Protein 4PBQ (pdb70)

Radius of gyration: 28.29 Å; Cα contacts (8 Å, |Δi|>4): 1709; chains: 3; bounding box: 76×71×55 Å

B-factor: mean 19.9, std 11.29, range [2.8, 68.07]

Sequence (894 aa):
KTIIIKLGHYNSDIHPSHIALQEYFKKTIENETNHKYEIRLYPNNQLGGEDQIVNGLRNGTIEAGITGLLLQNVDPIFGVWEWPYLFKDNQEAKKVLESPIANNKIGQKEKYGIKLLAYGNGFRVISSNKKLEKFDDFKGLRLRVPLNSLFVDWAKANINPQSPLSEVFTALEQKVIDGQENPYLIKDSGLYEVQKYIIQSNHIFSPGLLQISLKTWNKIPKEDQIIFEKAAKLYQEKEWELAIKTELEVKDYLAKHGNEIIVPSEAFKNDVNASKVLYDSFYKKYDDWAKDVVQKINEAKKTIIKLGHYNSDIHPSHIALQEYFKKTIENETNHKYEIRLYPNNQLGGEDQIVNGLRNGTIEAGITGLLLQNVDPIFGVWEWPYLFKDNQEAKKVLESPIANKIGQKEKYGIKLLAYGNGFRVISSSNKKLEKFDDFKGLRLRVPLNSLFVDWAKANINPQSPLSEVFTALEQKVIDGQENPYLIKDSSGLYEVQKYIIQSNHIFSPGLLQISLKTWNKIPKEDQIIFEKAAKLYQEKEWELAIKTELEVKDYLAKHGNNEIIVPSEAFKNDVNASKVLYDSFYKKYDWAKDVVQKINEAKKTIIKLGHYNSDIHPSHIALQEYFKKTIENETNHKYEIRLYPNNNQLGGEDQIVNGLRNGTIEAGITGLLLQNVDPIFGVWEWPYLFKDNQQEAKKVLESPIANNKIGQKEKYGIKLLAYGNGFRVISSNKKLEKFDDFKGLRLRVPLNSLFVDWAKANINPQSSPLSEVFTALEQKVIDGQENPYLIKDSGLYEVQKYIIQSNHIFSPGLLQISLKTWNKIPKEDQIIIFEKAAKLYQEKEWELAIKTELEVKDYLAKHGNEIIVPSEAFKNDVNASSKVLYDSFYKKYDWAKDVVQKINEAK

Solvent-accessible surface area: 36762 Å² total

Foldseek 3Di:
DAEAEEEEQFDCPALLNVLCVPFQQVLLCVVVVNPYGYHYHYNQNVHFQVSLVVCLLVVVHFKYKHWQLCCVVPVLSVVQFQWPLADALVLSLLLCPDPLVVVSQPVCVRFKHFQAWAFWQKWKFFQDDDAAPVSQAVAEEEEEPHCLRVVQSVLRHHYDYTPVCVVVCLVVVVGGIYMGALSCVRVVVLVSTQEIEGLSTTTIIIIIIGGNVNVVVDDPVSVVSSNSSSVSSRVSSSVCNVVVSVVSVVVSVPPRHHYHYHDPNRNVVCVSSVVSVVVCVVPPPCSVVSSVVSVVSD/DAEAEEEEAFDCPALLNVLCVVFLQVLLCVVVVNPYGYHYYYRQPVHFQVVLVVCLLVVVHFWYKHWQQCCVVPVLSVLQFQWPLAPALVLSLLLCPDPLVVVSQVVCVSQKHFQAKAFWQKWKFFQQDDAAPVSQAPAEEEEEPHVLVVVVSVLRHRYDYTPVCPQVCLQVPVGGIYMGALSCVRVVVLVSTQEIEGLSTTTIIMIIIGGNVNVVVDDPVSVVSSNSSSVSSRVSSSVCNVVVSVVSVVVSCVPRYDYHYHDPNRNVVCVSSVVVLVVCVVPPVCSVVSSVVSVVSD/DEEAEEEEAFDCPALLNVLCVPFLQVLLCVVVVNPYGYHYHYNQNVHFQVVQLVCLQVVVHFWYKHWQQCCQVPVVSVVQFQWPLAPALVLSVLLCPDPLVVVSQVVCVRQKHFQAWAFWQKWKFFQDDDAAPVVQAPAEEEEEQHVSVVVVSVLHHHYDYTPVCVVVCLVVVVHGIYMGALSCVRVVVLVSTQEIEGLSTTTIIITIIGGNVNVVVDDPVSVVSSNVSSVSSRVSSSVCNVVVSVVSVVVSVPDRHHYHYHDPNRNVSVVSSVVVLVVCVVVPVCSVVSSVVSVVSD

Secondary structure (DSSP, 8-state):
-EEEEEE-SS-TTSHHHHHIIIIIIHHHHHHTTTSEEEEEE-TTTT--HHHHHHHHHHSSS-EEEE-SGGGGT-GGGGGGGSTT--SSHHHHHHHHTSHHHHHHHH--TTSEEEEEE--EEEEEEESS---SGGGGTT-EEE--S-HHHHHHHH---EEE--GGGHHHHHHTTS-SEEEEE--TTTTSGGGG--EEE-----EE--EEEEEHHHHTTS-HHHHHHHHHHHHHHHHHHHHHHHHHHHHHHHHHHTTT-EEEPPPHHHHH--TTTHHHHHHHHHH-TTHHHHHHHHHHH-/-EEEEEE-SS-TTSHHHHHIIIIIIHHHHHHTTTSEEEEEE-TTTT--HHHHHHHHHHTSS-EEEE-SGGGGT-GGGGGGGSTT--SSHHHHHHHHTSHHHHHHHH--TTSEEEEEE--EEEEEEESS---SGGGGTT-EEE--S-HHHHHHHH---EEE--GGGHHHHHHTTSSSEEEEE--TTTTTGGGG-SEEE-----EE--EEEEEHHHHTTS-HHHHHHHHHHHHHHHHHHHHHHHHHHHHHHHHHHHTT-EEEPPPHHHHH--TTTHHHHHHHHHH-TTHHHHHHHHHHH-/-EEEEEE-SS-TTSHHHHHIIIIIIHHHHHHTTTSEEEEEE-TTTT--HHHHHHHHHHTSS-EEEE-SGGGGT-GGGGGGGSTT--SSHHHHHHHHTSHHHHHHHH--TTSEEEEEE--EEEEEEESS---SGGGGTT-EEE--S-HHHHHHHH---EEE--GGGHHHHHHTTS-SEEEEE--TTTTTGGGG-SEEE-----EE--EEEEEHHHHTTS-HHHHHHHHHHHHHHHHHHHHHHHHHHHHHHHHHHHSS-EEEPPPHHHHH--HHHHHHHHHHHHH-TTHHHHHHHHHHH-

CATH classification: 3.40.190.170

Nearest PDB structures (foldseek):
  4pbq-assembly3_C  TM=9.978E-01  e=4.731E-57  Haemophilus influenzae RdAW
  4p1l-assembly2_B  TM=9.538E-01  e=2.915E-26  Chromohalobacter israelensis DSM 3043
  5ltc-assembly2_A  TM=7.931E-01  e=2.301E-26  Vibrio cholerae
  4n4u-assembly2_B  TM=7.864E-01  e=7.692E-19  Bordetella bronchiseptica RB50
  4di4-assembly1_B  TM=7.991E-01  e=1.168E-17  Treponema pallidum subsp. pallidum str. Nichols

Structure (mmCIF, N/CA/C/O backbone):
data_4PBQ
#
_entry.id   4PBQ
#
_cell.length_a   133.449
_cell.length_b   76.537
_cell.length_c   112.977
_cell.angle_alpha   90.000
_cell.angle_beta   114.010
_cell.angle_gamma   90.000
#
_symmetry.space_group_name_H-M   'C 1 2 1'
#
loop_
_entity.id
_entity.type
_entity.pdbx_description
1 polymer 'Putative TRAP PERIPLASMIC SOLUTE BINDING PROTEIN'
2 non-polymer L-gulonate
3 non-polymer 'SULFATE ION'
4 non-polymer '2-(N-MORPHOLINO)-ETHANESULFONIC ACID'
5 non-polymer DI(HYDROXYETHYL)ETHER
6 water water
#
loop_
_atom_site.group_PDB
_atom_site.id
_atom_site.type_symbol
_atom_site.label_atom_id
_atom_site.label_alt_id
_atom_site.label_comp_id
_atom_site.label_asym_id
_atom_site.label_entity_id
_atom_site.label_seq_id
_atom_site.pdbx_PDB_ins_code
_atom_site.Cartn_x
_atom_site.Cartn_y
_atom_site.Cartn_z
_atom_site.occupancy
_atom_site.B_iso_or_equiv
_atom_site.auth_seq_id
_atom_site.auth_comp_id
_atom_site.auth_asym_id
_atom_site.auth_atom_id
_atom_site.pdbx_PDB_model_num
ATOM 1 N N . LYS A 1 24 ? 42.136 6.118 14.493 1.00 24.59 25 LYS A N 1
ATOM 2 C CA . LYS A 1 24 ? 41.415 5.459 15.601 1.00 29.93 25 LYS A CA 1
ATOM 3 C C . LYS A 1 24 ? 39.977 5.949 15.709 1.00 30.56 25 LYS A C 1
ATOM 4 O O . LYS A 1 24 ? 39.740 7.147 15.859 1.00 35.13 25 LYS A O 1
ATOM 22 N N . THR A 1 25 ? 39.020 5.020 15.679 1.00 14.61 26 THR A N 1
ATOM 23 C CA . THR A 1 25 ? 37.601 5.384 15.620 1.00 14.89 26 THR A CA 1
ATOM 24 C C . THR A 1 25 ? 36.947 5.219 16.992 1.00 11.76 26 THR A C 1
ATOM 25 O O . THR A 1 25 ? 37.010 4.150 17.601 1.00 15.31 26 THR A O 1
ATOM 36 N N A ILE A 1 26 ? 36.352 6.305 17.477 0.27 12.74 27 ILE A N 1
ATOM 37 N N B ILE A 1 26 ? 36.337 6.293 17.477 0.73 12.82 27 ILE A N 1
ATOM 38 C CA A ILE A 1 26 ? 35.704 6.321 18.774 0.27 11.83 27 ILE A CA 1
ATOM 39 C CA B ILE A 1 26 ? 35.707 6.287 18.772 0.73 10.81 27 ILE A CA 1
ATOM 40 C C A ILE A 1 26 ? 34.199 6.219 18.584 0.27 11.70 27 ILE A C 1
ATOM 41 C C B ILE A 1 26 ? 34.209 6.212 18.577 0.73 11.65 27 ILE A C 1
ATOM 42 O O A ILE A 1 26 ? 33.572 7.116 18.018 0.27 13.36 27 ILE A O 1
ATOM 43 O O B ILE A 1 26 ? 33.608 7.113 17.984 0.73 13.22 27 ILE A O 1
ATOM 74 N N . ILE A 1 27 ? 33.637 5.110 19.050 1.00 10.69 28 ILE A N 1
ATOM 75 C CA . ILE A 1 27 ? 32.205 4.857 18.961 1.00 12.77 28 ILE A CA 1
ATOM 76 C C . ILE A 1 27 ? 31.553 5.021 20.340 1.00 10.11 28 ILE A C 1
ATOM 77 O O . ILE A 1 27 ? 31.776 4.222 21.245 1.00 12.07 28 ILE A O 1
ATOM 94 N N . LYS A 1 28 ? 30.752 6.075 20.501 1.00 8.30 29 LYS A N 1
ATOM 95 C CA . LYS A 1 28 ? 30.072 6.312 21.761 1.00 7.54 29 LYS A CA 1
ATOM 96 C C . LYS A 1 28 ? 28.818 5.456 21.713 1.00 10.18 29 LYS A C 1
ATOM 97 O O . LYS A 1 28 ? 28.144 5.421 20.686 1.00 9.84 29 LYS A O 1
ATOM 116 N N . LEU A 1 29 ? 28.553 4.758 22.802 1.00 6.16 30 LEU A N 1
ATOM 117 C CA . LEU A 1 29 ? 27.402 3.842 22.892 1.00 5.53 30 LEU A CA 1
ATOM 118 C C . LEU A 1 29 ? 26.551 4.219 24.090 1.00 6.05 30 LEU A C 1
ATOM 119 O O . LEU A 1 29 ? 26.952 4.055 25.263 1.00 7.80 30 LEU A O 1
ATOM 135 N N . GLY A 1 30 ? 25.354 4.732 23.815 1.00 7.28 31 GLY A N 1
ATOM 136 C CA . GLY A 1 30 ? 24.505 5.216 24.886 1.00 5.53 31 GLY A CA 1
ATOM 137 C C . GLY A 1 30 ? 23.294 4.336 25.133 1.00 5.52 31 GLY A C 1
ATOM 138 O O . GLY A 1 30 ? 22.760 3.763 24.208 1.00 5.86 31 GLY A O 1
ATOM 142 N N . HIS A 1 31 ? 22.908 4.208 26.393 1.00 6.07 32 HIS A N 1
ATOM 143 C CA . HIS A 1 31 ? 21.673 3.506 26.728 1.00 5.50 32 HIS A CA 1
ATOM 144 C C . HIS A 1 31 ? 21.083 4.047 28.024 1.00 6.28 32 HIS A C 1
ATOM 145 O O . HIS A 1 31 ? 21.708 4.859 28.720 1.00 7.06 32 HIS A O 1
ATOM 160 N N . TYR A 1 32 ? 19.859 3.605 28.334 1.00 6.37 33 TYR A N 1
ATOM 161 C CA . TYR A 1 32 ? 19.121 4.112 29.484 1.00 7.00 33 TYR A CA 1
ATOM 162 C C . TYR A 1 32 ? 19.161 3.281 30.766 1.00 6.88 33 TYR A C 1
ATOM 163 O O . TYR A 1 32 ? 18.718 3.747 31.827 1.00 7.50 33 TYR A O 1
ATOM 181 N N . ASN A 1 33 ? 19.647 2.050 30.655 1.00 8.05 34 ASN A N 1
ATOM 182 C CA . ASN A 1 33 ? 19.780 1.164 31.799 1.00 7.01 34 ASN A CA 1
ATOM 183 C C . ASN A 1 33 ? 20.985 1.490 32.709 1.00 8.66 34 ASN A C 1
ATOM 184 O O . ASN A 1 33 ? 21.864 2.270 32.343 1.00 5.89 34 ASN A O 1
ATOM 195 N N . SER A 1 34 ? 20.973 0.915 33.917 1.00 9.66 35 SER A N 1
ATOM 196 C CA . SER A 1 34 ? 22.040 1.047 34.890 1.00 10.55 35 SER A CA 1
ATOM 197 C C . SER A 1 34 ? 23.323 0.368 34.428 1.00 7.53 35 SER A C 1
ATOM 198 O O . SER A 1 34 ? 23.293 -0.536 33.605 1.00 9.21 35 SER A O 1
ATOM 206 N N . ASP A 1 35 ? 24.448 0.788 34.994 1.00 7.12 36 ASP A N 1
ATOM 207 C CA . ASP A 1 35 ? 25.704 0.100 34.703 1.00 9.72 36 ASP A CA 1
ATOM 208 C C . ASP A 1 35 ? 25.812 -1.298 35.280 1.00 13.27 36 ASP A C 1
ATOM 209 O O . ASP A 1 35 ? 26.782 -2.011 34.991 1.00 13.08 36 ASP A O 1
ATOM 218 N N . ILE A 1 36 ? 24.832 -1.720 36.080 1.00 11.93 37 ILE A N 1
ATOM 219 C CA . ILE A 1 36 ? 24.809 -3.105 36.527 1.00 10.92 37 ILE A CA 1
ATOM 220 C C . ILE A 1 36 ? 23.665 -3.899 35.903 1.00 12.03 37 ILE A C 1
ATOM 221 O O . ILE A 1 36 ? 23.431 -5.057 36.253 1.00 11.42 37 ILE A O 1
ATOM 237 N N . HIS A 1 37 ? 22.965 -3.285 34.954 1.00 7.98 38 HIS A N 1
ATOM 238 C CA . HIS A 1 37 ? 22.005 -4.049 34.159 1.00 8.00 38 HIS A CA 1
ATOM 239 C C . HIS A 1 37 ? 22.763 -5.107 33.325 1.00 7.12 38 HIS A C 1
ATOM 240 O O . HIS A 1 37 ? 23.883 -4.856 32.840 1.00 8.07 38 HIS A O 1
ATOM 255 N N . PRO A 1 38 ? 22.151 -6.275 33.101 1.00 7.14 39 PRO A N 1
ATOM 256 C CA . PRO A 1 38 ? 22.851 -7.274 32.259 1.00 7.99 39 PRO A CA 1
ATOM 257 C C . PRO A 1 38 ? 23.309 -6.806 30.874 1.00 8.30 39 PRO A C 1
ATOM 258 O O . PRO A 1 38 ? 24.346 -7.251 30.382 1.00 8.83 39 PRO A O 1
ATOM 269 N N . SER A 1 39 ? 22.546 -5.939 30.232 1.00 7.93 40 SER A N 1
ATOM 270 C CA . SER A 1 39 ? 22.970 -5.341 28.968 1.00 6.23 40 SER A CA 1
ATOM 271 C C . SER A 1 39 ? 24.305 -4.610 29.103 1.00 7.76 40 SER A C 1
ATOM 272 O O . SER A 1 39 ? 25.177 -4.723 28.233 1.00 9.32 40 SER A O 1
ATOM 280 N N . HIS A 1 40 ? 24.499 -3.881 30.193 1.00 5.56 41 HIS A N 1
ATOM 281 C CA . HIS A 1 40 ? 25.724 -3.118 30.341 1.00 7.00 41 HIS A CA 1
ATOM 282 C C . HIS A 1 40 ? 26.885 -4.049 30.602 1.00 9.70 41 HIS A C 1
ATOM 283 O O . HIS A 1 40 ? 27.947 -3.881 30.024 1.00 8.55 41 HIS A O 1
ATOM 298 N N . ILE A 1 41 ? 26.665 -5.014 31.488 1.00 11.52 42 ILE A N 1
ATOM 299 C CA . ILE A 1 41 ? 27.697 -5.984 31.844 1.00 8.46 42 ILE A CA 1
ATOM 300 C C . ILE A 1 41 ? 28.130 -6.751 30.605 1.00 10.90 42 ILE A C 1
ATOM 301 O O . ILE A 1 41 ? 29.322 -6.913 30.355 1.00 10.16 42 ILE A O 1
ATOM 317 N N . ALA A 1 42 ? 27.159 -7.210 29.821 1.00 9.21 43 ALA A N 1
ATOM 318 C CA . ALA A 1 42 ? 27.462 -7.931 28.582 1.00 7.95 43 ALA A CA 1
ATOM 319 C C . ALA A 1 42 ? 28.130 -7.051 27.513 1.00 9.03 43 ALA A C 1
ATOM 320 O O . ALA A 1 42 ? 28.995 -7.526 26.774 1.00 10.59 43 ALA A O 1
ATOM 327 N N . LEU A 1 43 ? 27.744 -5.779 27.433 1.00 7.76 44 LEU A N 1
ATOM 328 C CA . LEU A 1 43 ? 28.420 -4.830 26.555 1.00 11.39 44 LEU A CA 1
ATOM 329 C C . LEU A 1 43 ? 29.885 -4.713 26.949 1.00 10.74 44 LEU A C 1
ATOM 330 O O . LEU A 1 43 ? 30.773 -4.717 26.094 1.00 10.65 44 LEU A O 1
ATOM 346 N N . GLN A 1 44 ? 30.141 -4.591 28.247 1.00 8.82 45 GLN A N 1
ATOM 347 C CA . GLN A 1 44 ? 31.521 -4.465 28.739 1.00 8.48 45 GLN A CA 1
ATOM 348 C C . GLN A 1 44 ? 32.381 -5.680 28.442 1.00 10.94 45 GLN A C 1
ATOM 349 O O . GLN A 1 44 ? 33.524 -5.546 27.992 1.00 14.61 45 GLN A O 1
ATOM 363 N N . GLU A 1 45 ? 31.850 -6.858 28.718 1.00 10.39 46 GLU A N 1
ATOM 364 C CA . GLU A 1 45 ? 32.669 -8.066 28.707 1.00 11.11 46 GLU A CA 1
ATOM 365 C C . GLU A 1 45 ? 32.775 -8.701 27.326 1.00 15.93 46 GLU A C 1
ATOM 366 O O . GLU A 1 45 ? 33.779 -9.364 27.025 1.00 16.11 46 GLU A O 1
ATOM 378 N N . TYR A 1 46 ? 31.733 -8.532 26.509 1.00 12.00 47 TYR A N 1
ATOM 379 C CA . TYR A 1 46 ? 31.613 -9.289 25.258 1.00 9.96 47 TYR A CA 1
ATOM 380 C C . TYR A 1 46 ? 31.636 -8.396 24.017 1.00 13.69 47 TYR A C 1
ATOM 381 O O . TYR A 1 46 ? 32.348 -8.688 23.065 1.00 18.85 47 TYR A O 1
ATOM 399 N N . PHE A 1 47 ? 30.893 -7.300 24.021 1.00 12.28 48 PHE A N 1
ATOM 400 C CA . PHE A 1 47 ? 30.828 -6.460 22.837 1.00 8.10 48 PHE A CA 1
ATOM 401 C C . PHE A 1 47 ? 32.082 -5.597 22.755 1.00 8.83 48 PHE A C 1
ATOM 402 O O . PHE A 1 47 ? 32.842 -5.680 21.783 1.00 12.97 48 PHE A O 1
ATOM 419 N N . LYS A 1 48 ? 32.306 -4.797 23.789 1.00 12.15 49 LYS A N 1
ATOM 420 C CA . LYS A 1 48 ? 33.436 -3.867 23.836 1.00 11.25 49 LYS A CA 1
ATOM 421 C C . LYS A 1 48 ? 34.753 -4.620 23.770 1.00 12.02 49 LYS A C 1
ATOM 422 O O . LYS A 1 48 ? 35.603 -4.328 22.933 1.00 13.15 49 LYS A O 1
ATOM 441 N N . LYS A 1 49 ? 34.929 -5.597 24.644 1.00 12.42 50 LYS A N 1
ATOM 442 C CA . LYS A 1 49 ? 36.198 -6.314 24.657 1.00 10.69 50 LYS A CA 1
ATOM 443 C C . LYS A 1 49 ? 36.492 -7.020 23.346 1.00 14.36 50 LYS A C 1
ATOM 444 O O . LYS A 1 49 ? 37.618 -6.998 22.869 1.00 13.94 50 LYS A O 1
ATOM 463 N N . THR A 1 50 ? 35.511 -7.706 22.774 1.00 11.94 51 THR A N 1
ATOM 464 C CA . THR A 1 50 ? 35.757 -8.418 21.524 1.00 11.88 51 THR A CA 1
ATOM 465 C C . THR A 1 50 ? 36.231 -7.463 20.443 1.00 13.94 51 THR A C 1
ATOM 466 O O . THR A 1 50 ? 37.227 -7.709 19.762 1.00 14.23 51 THR A O 1
ATOM 477 N N . ILE A 1 51 ? 35.501 -6.372 20.264 1.00 12.36 52 ILE A N 1
ATOM 478 C CA . ILE A 1 51 ? 35.844 -5.435 19.208 1.00 10.58 52 ILE A CA 1
ATOM 479 C C . ILE A 1 51 ? 37.219 -4.803 19.450 1.00 14.75 52 ILE A C 1
ATOM 480 O O . ILE A 1 51 ? 38.067 -4.766 18.544 1.00 16.53 52 ILE A O 1
ATOM 496 N N . GLU A 1 52 ? 37.460 -4.326 20.663 1.00 11.21 53 GLU A N 1
ATOM 497 C CA . GLU A 1 52 ? 38.698 -3.576 20.910 1.00 11.74 53 GLU A CA 1
ATOM 498 C C . GLU A 1 52 ? 39.906 -4.512 20.775 1.00 14.48 53 GLU A C 1
ATOM 499 O O . GLU A 1 52 ? 40.935 -4.149 20.192 1.00 15.32 53 GLU A O 1
ATOM 511 N N . ASN A 1 53 ? 39.789 -5.728 21.286 1.00 14.41 54 ASN A N 1
ATOM 512 C CA . ASN A 1 53 ? 40.901 -6.677 21.158 1.00 13.92 54 ASN A CA 1
ATOM 513 C C . ASN A 1 53 ? 41.124 -7.198 19.742 1.00 14.91 54 ASN A C 1
ATOM 514 O O . ASN A 1 53 ? 42.252 -7.249 19.254 1.00 17.82 54 ASN A O 1
ATOM 525 N N . GLU A 1 54 ? 40.061 -7.621 19.085 1.00 13.66 55 GLU A N 1
ATOM 526 C CA . GLU A 1 54 ? 40.194 -8.298 17.810 1.00 14.08 55 GLU A CA 1
ATOM 527 C C . GLU A 1 54 ? 40.347 -7.357 16.608 1.00 19.92 55 GLU A C 1
ATOM 528 O O . GLU A 1 54 ? 40.572 -7.816 15.489 1.00 18.23 55 GLU A O 1
ATOM 540 N N . THR A 1 55 ? 40.256 -6.045 16.834 1.00 19.36 56 THR A N 1
ATOM 541 C CA . THR A 1 55 ? 40.569 -5.081 15.780 1.00 17.38 56 THR A CA 1
ATOM 542 C C . THR A 1 55 ? 41.861 -4.326 16.076 1.00 18.06 56 THR A C 1
ATOM 543 O O . THR A 1 55 ? 42.078 -3.221 15.574 1.00 22.66 56 THR A O 1
ATOM 554 N N . ASN A 1 56 ? 42.731 -4.906 16.895 1.00 21.74 57 ASN A N 1
ATOM 555 C CA . ASN A 1 56 ? 44.008 -4.253 17.177 1.00 26.24 57 ASN A CA 1
ATOM 556 C C . ASN A 1 56 ? 43.766 -2.837 17.707 1.00 27.12 57 ASN A C 1
ATOM 557 O O . ASN A 1 56 ? 44.523 -1.910 17.418 1.00 24.83 57 ASN A O 1
ATOM 568 N N . HIS A 1 57 ? 42.669 -2.675 18.433 1.00 23.59 58 HIS A N 1
ATOM 569 C CA . HIS A 1 57 ? 42.317 -1.407 19.063 1.00 18.73 58 HIS A CA 1
ATOM 570 C C . HIS A 1 57 ? 42.058 -0.240 18.084 1.00 21.48 58 HIS A C 1
ATOM 571 O O . HIS A 1 57 ? 42.187 0.930 18.438 1.00 23.43 58 HIS A O 1
ATOM 586 N N . LYS A 1 58 ? 41.627 -0.581 16.874 1.00 17.90 59 LYS A N 1
ATOM 587 C CA . LYS A 1 58 ? 41.293 0.397 15.830 1.00 16.36 59 LYS A CA 1
ATOM 588 C C . LYS A 1 58 ? 39.964 1.090 16.129 1.00 14.86 59 LYS A C 1
ATOM 589 O O . LYS A 1 58 ? 39.693 2.196 15.630 1.00 15.06 59 LYS A O 1
ATOM 608 N N . TYR A 1 59 ? 39.128 0.407 16.907 1.00 12.20 60 TYR A N 1
ATOM 609 C CA . TYR A 1 59 ? 37.852 0.961 17.374 1.00 11.81 60 TYR A CA 1
ATOM 610 C C . TYR A 1 59 ? 37.837 0.950 18.884 1.00 12.77 60 TYR A C 1
ATOM 611 O O . TYR A 1 59 ? 38.301 0.008 19.511 1.00 14.91 60 TYR A O 1
ATOM 629 N N . GLU A 1 60 ? 37.261 1.990 19.463 1.00 11.01 61 GLU A N 1
ATOM 630 C CA . GLU A 1 60 ? 37.017 2.036 20.898 1.00 12.45 61 GLU A CA 1
ATOM 631 C C . GLU A 1 60 ? 35.533 2.197 21.100 1.00 12.95 61 GLU A C 1
ATOM 632 O O . GLU A 1 60 ? 34.944 3.076 20.479 1.00 13.03 61 GLU A O 1
ATOM 644 N N . ILE A 1 61 ? 34.934 1.323 21.909 1.00 8.99 62 ILE A N 1
ATOM 645 C CA . ILE A 1 61 ? 33.500 1.372 22.173 1.00 8.18 62 ILE A CA 1
ATOM 646 C C . ILE A 1 61 ? 33.319 1.973 23.565 1.00 11.43 62 ILE A C 1
ATOM 647 O O . ILE A 1 61 ? 33.529 1.284 24.572 1.00 13.76 62 ILE A O 1
ATOM 663 N N . ARG A 1 62 ? 33.011 3.270 23.621 1.00 11.30 63 ARG A N 1
ATOM 664 C CA . ARG A 1 62 ? 32.909 3.981 24.910 1.00 8.04 63 ARG A CA 1
ATOM 665 C C . ARG A 1 62 ? 31.451 3.889 25.414 1.00 10.97 63 ARG A C 1
ATOM 666 O O . ARG A 1 62 ? 30.555 4.357 24.752 1.00 10.31 63 ARG A O 1
ATOM 687 N N . LEU A 1 63 ? 31.245 3.296 26.582 1.00 9.70 64 LEU A N 1
ATOM 688 C CA . LEU A 1 63 ? 29.899 3.045 27.100 1.00 8.41 64 LEU A CA 1
ATOM 689 C C . LEU A 1 63 ? 29.371 4.224 27.931 1.00 8.99 64 LEU A C 1
ATOM 690 O O . LEU A 1 63 ? 30.090 4.820 28.755 1.00 11.88 64 LEU A O 1
ATOM 706 N N . TYR A 1 64 ? 28.104 4.541 27.714 1.00 7.63 65 TYR A N 1
ATOM 707 C CA . TYR A 1 64 ? 27.439 5.632 28.412 1.00 7.37 65 TYR A CA 1
ATOM 708 C C . TYR A 1 64 ? 26.069 5.155 28.900 1.00 6.71 65 TYR A C 1
ATOM 709 O O . TYR A 1 64 ? 25.068 5.300 28.207 1.00 6.29 65 TYR A O 1
ATOM 727 N N . PRO A 1 65 ? 26.024 4.588 30.107 1.00 8.22 66 PRO A N 1
ATOM 728 C CA . PRO A 1 65 ? 24.763 4.068 30.623 1.00 7.38 66 PRO A CA 1
ATOM 729 C C . PRO A 1 65 ? 23.902 5.209 31.201 1.00 6.60 66 PRO A C 1
ATOM 730 O O . PRO A 1 65 ? 24.288 6.371 31.184 1.00 7.94 66 PRO A O 1
ATOM 741 N N . ASN A 1 66 ? 22.739 4.852 31.712 1.00 5.87 67 ASN A N 1
ATOM 742 C CA . ASN A 1 66 ? 21.946 5.721 32.566 1.00 7.84 67 ASN A CA 1
ATOM 743 C C . ASN A 1 66 ? 21.651 7.112 31.975 1.00 7.15 67 ASN A C 1
ATOM 744 O O . ASN A 1 66 ? 21.679 8.106 32.687 1.00 7.34 67 ASN A O 1
ATOM 755 N N . ASN A 1 67 ? 21.366 7.151 30.667 1.00 7.97 68 ASN A N 1
ATOM 756 C CA . ASN A 1 67 ? 20.957 8.366 29.965 1.00 5.47 68 ASN A CA 1
ATOM 757 C C . ASN A 1 67 ? 22.014 9.467 29.975 1.00 5.37 68 ASN A C 1
ATOM 758 O O . ASN A 1 67 ? 21.705 10.643 29.776 1.00 8.15 68 ASN A O 1
ATOM 769 N N . GLN A 1 68 ? 23.278 9.080 30.156 1.00 5.62 69 GLN A N 1
ATOM 770 C CA . GLN A 1 68 ? 24.346 10.063 30.134 1.00 6.18 69 GLN A CA 1
ATOM 771 C C . GLN A 1 68 ? 24.363 10.918 28.844 1.00 6.23 69 GLN A C 1
ATOM 772 O O . GLN A 1 68 ? 24.591 12.130 28.910 1.00 7.84 69 GLN A O 1
ATOM 786 N N . LEU A 1 69 ? 24.142 10.280 27.682 1.00 5.83 70 LEU A N 1
ATOM 787 C CA . LEU A 1 69 ? 24.150 10.974 26.399 1.00 7.78 70 LEU A CA 1
ATOM 788 C C . LEU A 1 69 ? 22.760 11.492 26.039 1.00 6.93 70 LEU A C 1
ATOM 789 O O . LEU A 1 69 ? 22.561 11.998 24.932 1.00 10.26 70 LEU A O 1
ATOM 805 N N . GLY A 1 70 ? 21.841 11.372 26.982 1.00 9.79 71 GLY A N 1
ATOM 806 C CA . GLY A 1 70 ? 20.479 11.853 26.831 1.00 8.94 71 GLY A CA 1
ATOM 807 C C . GLY A 1 70 ? 19.517 10.697 27.042 1.00 7.24 71 GLY A C 1
ATOM 808 O O . GLY A 1 70 ? 19.892 9.528 27.090 1.00 6.71 71 GLY A O 1
ATOM 812 N N . GLY A 1 71 ? 18.252 11.043 27.158 1.00 8.57 72 GLY A N 1
ATOM 813 C CA . GLY A 1 71 ? 17.225 10.026 27.207 1.00 7.42 72 GLY A CA 1
ATOM 814 C C . GLY A 1 71 ? 17.090 9.205 25.950 1.00 7.00 72 GLY A C 1
ATOM 815 O O . GLY A 1 71 ? 17.641 9.498 24.903 1.00 7.73 72 GLY A O 1
ATOM 819 N N . GLU A 1 72 ? 16.277 8.153 26.069 1.00 5.04 73 GLU A N 1
ATOM 820 C CA . GLU A 1 72 ? 16.136 7.151 25.036 1.00 4.47 73 GLU A CA 1
ATOM 821 C C . GLU A 1 72 ? 15.787 7.746 23.680 1.00 4.49 73 GLU A C 1
ATOM 822 O O . GLU A 1 72 ? 16.316 7.320 22.664 1.00 5.40 73 GLU A O 1
ATOM 834 N N . ASP A 1 73 ? 14.852 8.690 23.645 1.00 5.43 74 ASP A N 1
ATOM 835 C CA . ASP A 1 73 ? 14.529 9.315 22.384 1.00 7.53 74 ASP A CA 1
ATOM 836 C C . ASP A 1 73 ? 15.704 10.081 21.746 1.00 7.69 74 ASP A C 1
ATOM 837 O O . ASP A 1 73 ? 15.842 10.127 20.524 1.00 10.19 74 ASP A O 1
ATOM 846 N N . GLN A 1 74 ? 16.517 10.697 22.586 1.00 8.68 75 GLN A N 1
ATOM 847 C CA . GLN A 1 74 ? 17.712 11.408 22.132 1.00 9.00 75 GLN A CA 1
ATOM 848 C C . GLN A 1 74 ? 18.759 10.437 21.560 1.00 7.20 75 GLN A C 1
ATOM 849 O O . GLN A 1 74 ? 19.441 10.752 20.583 1.00 8.42 75 GLN A O 1
ATOM 863 N N . ILE A 1 75 ? 18.852 9.251 22.149 1.00 5.75 76 ILE A N 1
ATOM 864 C CA . ILE A 1 75 ? 19.718 8.186 21.623 1.00 7.17 76 ILE A CA 1
ATOM 865 C C . ILE A 1 75 ? 19.244 7.761 20.231 1.00 8.41 76 ILE A C 1
ATOM 866 O O . ILE A 1 75 ? 20.032 7.677 19.300 1.00 7.12 76 ILE A O 1
ATOM 882 N N . VAL A 1 76 ? 17.945 7.508 20.072 1.00 6.82 77 VAL A N 1
ATOM 883 C CA . VAL A 1 76 ? 17.428 7.186 18.746 1.00 8.56 77 VAL A CA 1
ATOM 884 C C . VAL A 1 76 ? 17.826 8.255 17.723 1.00 9.46 77 VAL A C 1
ATOM 885 O O . VAL A 1 76 ? 18.341 7.927 16.638 1.00 8.80 77 VAL A O 1
ATOM 898 N N . ASN A 1 77 ? 17.581 9.525 18.034 1.00 9.76 78 ASN A N 1
ATOM 899 C CA . ASN A 1 77 ? 17.897 10.600 17.083 1.00 7.43 78 ASN A CA 1
ATOM 900 C C . ASN A 1 77 ? 19.390 10.717 16.793 1.00 7.58 78 ASN A C 1
ATOM 901 O O . ASN A 1 77 ? 19.792 11.002 15.655 1.00 8.97 78 ASN A O 1
ATOM 912 N N . GLY A 1 78 ? 20.195 10.493 17.820 1.00 9.28 79 GLY A N 1
ATOM 913 C CA . GLY A 1 78 ? 21.644 10.523 17.651 1.00 11.97 79 GLY A CA 1
ATOM 914 C C . GLY A 1 78 ? 22.145 9.393 16.764 1.00 8.60 79 GLY A C 1
ATOM 915 O O . GLY A 1 78 ? 23.075 9.585 15.978 1.00 10.20 79 GLY A O 1
ATOM 919 N N . LEU A 1 79 ? 21.539 8.213 16.872 1.00 6.67 80 LEU A N 1
ATOM 920 C CA . LEU A 1 79 ? 21.871 7.101 15.973 1.00 6.37 80 LEU A CA 1
ATOM 921 C C . LEU A 1 79 ? 21.537 7.494 14.535 1.00 10.80 80 LEU A C 1
ATOM 922 O O . LEU A 1 79 ? 22.311 7.273 13.609 1.00 10.84 80 LEU A O 1
ATOM 938 N N . ARG A 1 80 ? 20.386 8.123 14.351 1.00 7.69 81 ARG A N 1
ATOM 939 C CA . ARG A 1 80 ? 19.977 8.452 13.000 1.0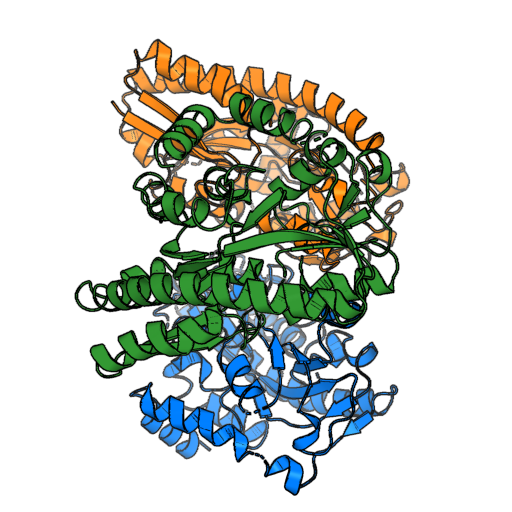0 10.64 81 ARG A CA 1
ATOM 940 C C . ARG A 1 80 ? 20.855 9.534 12.357 1.00 12.45 81 ARG A C 1
ATOM 941 O O . ARG A 1 80 ? 21.144 9.458 11.163 1.00 15.45 81 ARG A O 1
ATOM 962 N N . ASN A 1 81 ? 21.298 10.528 13.121 1.00 14.29 82 ASN A N 1
ATOM 963 C CA . ASN A 1 81 ? 22.119 11.589 12.548 1.00 15.03 82 ASN A CA 1
ATOM 964 C C . ASN A 1 81 ? 23.625 11.348 12.654 1.00 13.20 82 ASN A C 1
ATOM 965 O O . ASN A 1 81 ? 24.423 12.145 12.158 1.00 13.27 82 ASN A O 1
ATOM 976 N N . GLY A 1 82 ? 24.010 10.255 13.309 1.00 14.33 83 GLY A N 1
ATOM 977 C CA . GLY A 1 82 ? 25.415 9.892 13.436 1.00 14.39 83 GLY A CA 1
ATOM 978 C C . GLY A 1 82 ? 26.205 10.515 14.574 1.00 15.76 83 GLY A C 1
ATOM 979 O O . GLY A 1 82 ? 27.357 10.146 14.779 1.00 15.09 83 GLY A O 1
ATOM 983 N N . THR A 1 83 ? 25.602 11.407 15.356 1.00 10.56 84 THR A N 1
ATOM 984 C CA . THR A 1 83 ? 26.321 12.036 16.453 1.00 13.71 84 THR A CA 1
ATOM 985 C C . THR A 1 83 ? 26.400 11.154 17.681 1.00 10.27 84 THR A C 1
ATOM 986 O O . THR A 1 83 ? 27.171 11.432 18.598 1.00 14.27 84 THR A O 1
ATOM 997 N N . ILE A 1 84 ? 25.582 10.107 17.717 1.00 7.78 85 ILE A N 1
ATOM 998 C CA . ILE A 1 84 ? 25.761 9.040 18.698 1.00 7.99 85 ILE A CA 1
ATOM 999 C C . ILE A 1 84 ? 25.947 7.767 17.891 1.00 11.36 85 ILE A C 1
ATOM 1000 O O . ILE A 1 84 ? 25.031 7.276 17.245 1.00 11.78 85 ILE A O 1
ATOM 1016 N N . GLU A 1 85 ? 27.169 7.252 17.900 1.00 8.80 86 GLU A N 1
ATOM 1017 C CA . GLU A 1 85 ? 27.541 6.181 16.975 1.00 7.78 86 GLU A CA 1
ATOM 1018 C C . GLU A 1 85 ? 26.914 4.805 17.231 1.00 6.40 86 GLU A C 1
ATOM 1019 O O . GLU A 1 85 ? 26.755 4.019 16.286 1.00 8.89 86 GLU A O 1
ATOM 1031 N N . ALA A 1 86 ? 26.616 4.499 18.491 1.00 5.73 87 ALA A N 1
ATOM 1032 C CA . ALA A 1 86 ? 25.937 3.232 18.835 1.00 6.54 87 ALA A CA 1
ATOM 1033 C C . ALA A 1 86 ? 25.036 3.411 20.036 1.00 7.48 87 ALA A C 1
ATOM 1034 O O . ALA A 1 86 ? 25.063 4.431 20.726 1.00 6.32 87 ALA A O 1
ATOM 1041 N N . GLY A 1 87 ? 24.186 2.424 20.282 1.00 8.53 88 GLY A N 1
ATOM 1042 C CA . GLY A 1 87 ? 23.344 2.533 21.441 1.00 7.44 88 GLY A CA 1
ATOM 1043 C C . GLY A 1 87 ? 22.491 1.321 21.647 1.00 7.07 88 GLY A C 1
ATOM 1044 O O . GLY A 1 87 ? 22.391 0.457 20.754 1.00 7.36 88 GLY A O 1
ATOM 1048 N N . ILE A 1 88 ? 21.884 1.268 22.825 1.00 5.82 89 ILE A N 1
ATOM 1049 C CA . ILE A 1 88 ? 20.769 0.343 23.070 1.00 3.78 89 ILE A CA 1
ATOM 1050 C C . ILE A 1 88 ? 19.547 1.157 23.412 1.00 9.51 89 ILE A C 1
ATOM 1051 O O . ILE A 1 88 ? 19.596 2.007 24.281 1.00 6.17 89 ILE A O 1
ATOM 1067 N N . THR A 1 89 ? 18.467 0.890 22.685 1.00 7.02 90 THR A N 1
ATOM 1068 C CA . THR A 1 89 ? 17.171 1.517 22.953 1.00 3.57 90 THR A CA 1
ATOM 1069 C C . THR A 1 89 ? 16.114 0.431 22.874 1.00 3.60 90 THR A C 1
ATOM 1070 O O . THR A 1 89 ? 16.376 -0.651 22.364 1.00 8.27 90 THR A O 1
ATOM 1081 N N . GLY A 1 90 ? 14.913 0.793 23.317 1.00 5.57 91 GLY A N 1
ATOM 1082 C CA . GLY A 1 90 ? 13.718 0.038 22.990 1.00 6.33 91 GLY A CA 1
ATOM 1083 C C . GLY A 1 90 ? 13.176 0.458 21.637 1.00 9.19 91 GLY A C 1
ATOM 1084 O O . GLY A 1 90 ? 13.926 0.830 20.718 1.00 8.96 91 GLY A O 1
ATOM 1088 N N . LEU A 1 91 ? 11.851 0.418 21.497 1.00 5.73 92 LEU A N 1
ATOM 1089 C CA . LEU A 1 91 ? 11.254 0.452 20.166 1.00 4.30 92 LEU A CA 1
ATOM 1090 C C . LEU A 1 91 ? 10.657 1.826 19.811 1.00 9.34 92 LEU A C 1
ATOM 1091 O O . LEU A 1 91 ? 9.685 1.908 19.068 1.00 11.42 92 LEU A O 1
ATOM 1107 N N . LEU A 1 92 ? 11.231 2.904 20.330 1.00 5.85 93 LEU A N 1
ATOM 1108 C CA . LEU A 1 92 ? 10.636 4.229 20.154 1.00 6.64 93 LEU A CA 1
ATOM 1109 C C . LEU A 1 92 ? 10.617 4.693 18.696 1.00 8.97 93 LEU A C 1
ATOM 1110 O O . LEU A 1 92 ? 9.793 5.546 18.341 1.00 11.26 93 LEU A O 1
ATOM 1126 N N . LEU A 1 93 ? 11.478 4.123 17.855 1.00 9.91 94 LEU A N 1
ATOM 1127 C CA . LEU A 1 93 ? 11.453 4.418 16.429 1.00 10.89 94 LEU A CA 1
ATOM 1128 C C . LEU A 1 93 ? 10.107 4.030 15.816 1.00 13.13 94 LEU A C 1
ATOM 1129 O O . LEU A 1 93 ? 9.792 4.438 14.691 1.00 13.89 94 LEU A O 1
ATOM 1145 N N . GLN A 1 94 ? 9.276 3.302 16.558 1.00 12.46 95 GLN A N 1
ATOM 1146 C CA . GLN A 1 94 ? 7.927 3.005 16.072 1.00 13.53 95 GLN A CA 1
ATOM 1147 C C . GLN A 1 94 ? 7.123 4.278 15.782 1.00 15.14 95 GLN A C 1
ATOM 1148 O O . GLN A 1 94 ? 6.140 4.231 15.031 1.00 12.31 95 GLN A O 1
ATOM 1162 N N . ASN A 1 95 ? 7.509 5.410 16.370 1.00 15.48 96 ASN A N 1
ATOM 1163 C CA . ASN A 1 95 ? 6.788 6.674 16.067 1.00 16.22 96 ASN A CA 1
ATOM 1164 C C . ASN A 1 95 ? 7.111 7.220 14.673 1.00 20.10 96 ASN A C 1
ATOM 1165 O O . ASN A 1 95 ? 6.437 8.129 14.172 1.00 20.43 96 ASN A O 1
ATOM 1176 N N . VAL A 1 96 ? 8.131 6.654 14.037 1.00 14.25 97 VAL A N 1
ATOM 1177 C CA . VAL A 1 96 ? 8.472 6.972 12.658 1.00 19.09 97 VAL A CA 1
ATOM 1178 C C . VAL A 1 96 ? 7.874 5.930 11.714 1.00 20.60 97 VAL A C 1
ATOM 1179 O O . VAL A 1 96 ? 7.365 6.273 10.651 1.00 20.31 97 VAL A O 1
ATOM 1192 N N . ASP A 1 97 ? 7.928 4.665 12.108 1.00 11.74 98 ASP A N 1
ATOM 1193 C CA . ASP A 1 97 ? 7.379 3.579 11.307 1.00 13.71 98 ASP A CA 1
ATOM 1194 C C . ASP A 1 97 ? 6.893 2.523 12.276 1.00 14.96 98 ASP A C 1
ATOM 1195 O O . ASP A 1 97 ? 7.684 1.904 12.984 1.00 14.52 98 ASP A O 1
ATOM 1204 N N . PRO A 1 98 ? 5.585 2.272 12.293 1.00 12.82 99 PRO A N 1
ATOM 1205 C CA . PRO A 1 98 ? 5.022 1.449 13.370 1.00 14.44 99 PRO A CA 1
ATOM 1206 C C . PRO A 1 98 ? 5.486 -0.003 13.353 1.00 14.15 99 PRO A C 1
ATOM 1207 O O . PRO A 1 98 ? 5.326 -0.673 14.365 1.00 13.55 99 PRO A O 1
ATOM 1218 N N . ILE A 1 99 ? 6.034 -0.485 12.242 1.00 13.06 100 ILE A N 1
ATOM 1219 C CA . ILE A 1 99 ? 6.428 -1.888 12.186 1.00 12.31 100 ILE A CA 1
ATOM 1220 C C . ILE A 1 99 ? 7.456 -2.216 13.278 1.00 12.37 100 ILE A C 1
ATOM 1221 O O . ILE A 1 99 ? 7.490 -3.331 13.812 1.00 14.45 100 ILE A O 1
ATOM 1237 N N . PHE A 1 100 ? 8.284 -1.241 13.619 1.00 10.91 101 PHE A N 1
ATOM 1238 C CA . PHE A 1 100 ? 9.346 -1.483 14.608 1.00 10.77 101 PHE A CA 1
ATOM 1239 C C . PHE A 1 100 ? 8.816 -1.731 16.012 1.00 10.98 101 PHE A C 1
ATOM 1240 O O . PHE A 1 100 ? 9.538 -2.246 16.871 1.00 9.53 101 PHE A O 1
ATOM 1257 N N . GLY A 1 101 ? 7.568 -1.356 16.270 1.00 11.10 102 GLY A N 1
ATOM 1258 C CA . GLY A 1 101 ? 7.008 -1.528 17.593 1.00 10.46 102 GLY A CA 1
ATOM 1259 C C . GLY A 1 101 ? 6.281 -2.852 17.832 1.00 7.19 102 GLY A C 1
ATOM 1260 O O . GLY A 1 101 ? 5.764 -3.091 18.939 1.00 9.07 102 GLY A O 1
ATOM 1264 N N . VAL A 1 102 ? 6.242 -3.708 16.810 1.00 8.39 103 VAL A N 1
ATOM 1265 C CA . VAL A 1 102 ? 5.429 -4.920 16.856 1.00 9.30 103 VAL A CA 1
ATOM 1266 C C . VAL A 1 102 ? 5.796 -5.848 18.020 1.00 9.83 103 VAL A C 1
ATOM 1267 O O . VAL A 1 102 ? 4.922 -6.514 18.564 1.00 9.78 103 VAL A O 1
ATOM 1280 N N . TRP A 1 103 ? 7.068 -5.873 18.421 1.00 9.02 104 TRP A N 1
ATOM 1281 C CA . TRP A 1 103 ? 7.514 -6.835 19.439 1.00 7.48 104 TRP A CA 1
ATOM 1282 C C . TRP A 1 103 ? 6.897 -6.567 20.800 1.00 7.35 104 TRP A C 1
ATOM 1283 O O . TRP A 1 103 ? 6.862 -7.468 21.614 1.00 10.25 104 TRP A O 1
ATOM 1304 N N . GLU A 1 104 ? 6.441 -5.331 21.026 1.00 10.66 105 GLU A N 1
ATOM 1305 C CA . GLU A 1 104 ? 5.803 -4.918 22.266 1.00 8.71 105 GLU A CA 1
ATOM 1306 C C . GLU A 1 104 ? 4.264 -4.990 22.214 1.00 6.63 105 GLU A C 1
ATOM 1307 O O . GLU A 1 104 ? 3.596 -4.569 23.146 1.00 8.07 105 GLU A O 1
ATOM 1319 N N . TRP A 1 105 ? 3.692 -5.569 21.166 1.00 8.71 106 TRP A N 1
ATOM 1320 C CA . TRP A 1 105 ? 2.250 -5.769 21.170 1.00 7.58 106 TRP A CA 1
ATOM 1321 C C . TRP A 1 105 ? 1.889 -6.720 22.320 1.00 9.73 106 TRP A C 1
ATOM 1322 O O . TRP A 1 105 ? 2.595 -7.700 22.574 1.00 9.48 106 TRP A O 1
ATOM 1343 N N . PRO A 1 106 ? 0.776 -6.452 23.020 1.00 8.73 107 PRO A N 1
ATOM 1344 C CA . PRO A 1 106 ? 0.501 -7.203 24.262 1.00 13.20 107 PRO A CA 1
ATOM 1345 C C . PRO A 1 106 ? 0.273 -8.697 24.048 1.00 11.60 107 PRO A C 1
ATOM 1346 O O . PRO A 1 106 ? -0.374 -9.110 23.082 1.00 13.38 107 PRO A O 1
ATOM 1357 N N . TYR A 1 107 ? 0.850 -9.510 24.924 1.00 10.60 108 TYR A N 1
ATOM 1358 C CA . TYR A 1 107 ? 0.639 -10.962 24.914 1.00 12.92 108 TYR A CA 1
ATOM 1359 C C . TYR A 1 107 ? 1.115 -11.670 23.619 1.00 13.92 108 TYR A C 1
ATOM 1360 O O . TYR A 1 107 ? 0.638 -12.745 23.254 1.00 17.51 108 TYR A O 1
ATOM 1378 N N . LEU A 1 108 ? 2.104 -11.073 22.959 1.00 10.97 109 LEU A N 1
ATOM 1379 C CA . LEU A 1 108 ? 2.687 -11.654 21.761 1.00 15.89 109 LEU A CA 1
ATOM 1380 C C . LEU A 1 108 ? 3.518 -12.898 22.088 1.00 15.39 109 LEU A C 1
ATOM 1381 O O . LEU A 1 108 ? 3.509 -13.865 21.322 1.00 16.31 109 LEU A O 1
ATOM 1397 N N . PHE A 1 109 ? 4.213 -12.873 23.230 1.00 14.06 110 PHE A N 1
ATOM 1398 C CA . PHE A 1 109 ? 5.127 -13.949 23.633 1.00 11.21 110 PHE A CA 1
ATOM 1399 C C . PHE A 1 109 ? 4.757 -14.548 24.979 1.00 16.33 110 PHE A C 1
ATOM 1400 O O . PHE A 1 109 ? 4.497 -13.800 25.913 1.00 16.55 110 PHE A O 1
ATOM 1417 N N . LYS A 1 110 ? 4.815 -15.885 25.088 1.00 16.41 111 LYS A N 1
ATOM 1418 C CA . LYS A 1 110 ? 4.389 -16.596 26.308 1.00 17.60 111 LYS A CA 1
ATOM 1419 C C . LYS A 1 110 ? 5.403 -16.564 27.457 1.00 17.04 111 LYS A C 1
ATOM 1420 O O . LYS A 1 110 ? 5.016 -16.634 28.627 1.00 17.61 111 LYS A O 1
ATOM 1439 N N . ASP A 1 111 ? 6.689 -16.437 27.117 1.00 15.95 112 ASP A N 1
ATOM 1440 C CA . ASP A 1 111 ? 7.761 -16.407 28.103 1.00 16.97 112 ASP A CA 1
ATOM 1441 C C . ASP A 1 111 ? 9.058 -15.910 27.457 1.00 10.96 112 ASP A C 1
ATOM 1442 O O . ASP A 1 111 ? 9.094 -15.644 26.252 1.00 11.85 112 ASP A O 1
ATOM 1451 N N . ASN A 1 112 ? 10.101 -15.769 28.263 1.00 12.87 113 ASN A N 1
ATOM 1452 C CA . ASN A 1 112 ? 11.375 -15.238 27.779 1.00 14.14 113 ASN A CA 1
ATOM 1453 C C . ASN A 1 112 ? 11.960 -16.072 26.629 1.00 11.09 113 ASN A C 1
ATOM 1454 O O . ASN A 1 112 ? 12.438 -15.519 25.633 1.00 12.14 113 ASN A O 1
ATOM 1465 N N . GLN A 1 113 ? 11.926 -17.398 26.772 1.00 12.01 114 GLN A N 1
ATOM 1466 C CA . GLN A 1 113 ? 12.515 -18.252 25.754 1.00 14.35 114 GLN A CA 1
ATOM 1467 C C . GLN A 1 113 ? 11.773 -18.117 24.416 1.00 14.03 114 GLN A C 1
ATOM 1468 O O . GLN A 1 113 ? 12.395 -18.125 23.364 1.00 15.46 114 GLN A O 1
ATOM 1482 N N . GLU A 1 114 ? 10.452 -17.963 24.451 1.00 11.63 115 GLU A N 1
ATOM 1483 C CA . GLU A 1 114 ? 9.709 -17.773 23.200 1.00 16.92 115 GLU A CA 1
ATOM 1484 C C . GLU A 1 114 ? 10.003 -16.404 22.561 1.00 14.74 115 GLU A C 1
ATOM 1485 O O . GLU A 1 114 ? 10.114 -16.299 21.333 1.00 11.42 115 GLU A O 1
ATOM 1497 N N . ALA A 1 115 ? 10.130 -15.360 23.386 1.00 11.87 116 ALA A N 1
ATOM 1498 C CA . ALA A 1 115 ? 10.495 -14.050 22.879 1.00 10.87 116 ALA A CA 1
ATOM 1499 C C . ALA A 1 115 ? 11.841 -14.140 22.162 1.00 11.60 116 ALA A C 1
ATOM 1500 O O . ALA A 1 115 ? 12.010 -13.583 21.072 1.00 10.95 116 ALA A O 1
ATOM 1507 N N . LYS A 1 116 ? 12.783 -14.870 22.756 1.00 10.18 117 LYS A N 1
ATOM 1508 C CA . LYS A 1 116 ? 14.126 -14.954 22.208 1.00 8.23 117 LYS A CA 1
ATOM 1509 C C . LYS A 1 116 ? 14.053 -15.705 20.873 1.00 9.54 117 LYS A C 1
ATOM 1510 O O . LYS A 1 116 ? 14.671 -15.321 19.893 1.00 12.14 117 LYS A O 1
ATOM 1529 N N . LYS A 1 117 ? 13.278 -16.785 20.852 1.00 10.87 118 LYS A N 1
ATOM 1530 C CA . LYS A 1 117 ? 13.156 -17.615 19.665 1.00 12.96 118 LYS A CA 1
ATOM 1531 C C . LYS A 1 117 ? 12.603 -16.824 18.495 1.00 11.62 118 LYS A C 1
ATOM 1532 O O . LYS A 1 117 ? 13.132 -16.906 17.377 1.00 14.17 118 LYS A O 1
ATOM 1551 N N . VAL A 1 118 ? 11.546 -16.057 18.738 1.00 9.91 119 VAL A N 1
ATOM 1552 C CA . VAL A 1 118 ? 10.970 -15.258 17.670 1.00 9.89 119 VAL A CA 1
ATOM 1553 C C . VAL A 1 118 ? 11.929 -14.137 17.232 1.00 9.32 119 VAL A C 1
ATOM 1554 O O . VAL A 1 118 ? 12.030 -13.834 16.050 1.00 11.76 119 VAL A O 1
ATOM 1567 N N . LEU A 1 119 ? 12.613 -13.521 18.183 1.00 9.40 120 LEU A N 1
ATOM 1568 C CA . LEU A 1 119 ? 13.526 -12.412 17.841 1.00 8.10 120 LEU A CA 1
ATOM 1569 C C . LEU A 1 119 ? 14.787 -12.905 17.136 1.00 13.97 120 LEU A C 1
ATOM 1570 O O . LEU A 1 119 ? 15.567 -12.112 16.573 1.00 12.01 120 LEU A O 1
ATOM 1586 N N . GLU A 1 120 ? 14.984 -14.213 17.173 1.00 14.03 121 GLU A N 1
ATOM 1587 C CA . GLU A 1 120 ? 16.062 -14.840 16.414 1.00 16.98 121 GLU A CA 1
ATOM 1588 C C . GLU A 1 120 ? 15.584 -15.403 15.059 1.00 22.27 121 GLU A C 1
ATOM 1589 O O . GLU A 1 120 ? 16.359 -16.036 14.337 1.00 24.83 121 GLU A O 1
ATOM 1601 N N . SER A 1 121 ? 14.331 -15.136 14.687 1.00 18.52 122 SER A N 1
ATOM 1602 C CA . SER A 1 121 ? 13.763 -15.738 13.474 1.00 19.30 122 SER A CA 1
ATOM 1603 C C . SER A 1 121 ? 13.926 -14.825 12.261 1.00 19.24 122 SER A C 1
ATOM 1604 O O . SER A 1 121 ? 14.285 -13.669 12.393 1.00 15.61 122 SER A O 1
ATOM 1612 N N . PRO A 1 122 ? 13.670 -15.350 11.059 1.00 18.96 123 PRO A N 1
ATOM 1613 C CA . PRO A 1 122 ? 13.847 -14.531 9.860 1.00 18.00 123 PRO A CA 1
ATOM 1614 C C . PRO A 1 122 ? 12.993 -13.274 9.830 1.00 13.58 123 PRO A C 1
ATOM 1615 O O . PRO A 1 122 ? 13.480 -12.225 9.389 1.00 16.81 123 PRO A O 1
ATOM 1626 N N . ILE A 1 123 ? 11.752 -13.349 10.297 1.00 17.61 124 ILE A N 1
ATOM 1627 C CA . ILE A 1 123 ? 10.878 -12.180 10.249 1.00 16.59 124 ILE A CA 1
ATOM 1628 C C . ILE A 1 123 ? 11.454 -11.032 11.113 1.00 13.01 124 ILE A C 1
ATOM 1629 O O . ILE A 1 123 ? 11.412 -9.877 10.715 1.00 15.32 124 ILE A O 1
ATOM 1645 N N . ALA A 1 124 ? 12.028 -11.356 12.268 1.00 11.79 125 ALA A N 1
ATOM 1646 C CA . ALA A 1 124 ? 12.659 -10.338 13.120 1.00 12.24 125 ALA A CA 1
ATOM 1647 C C . ALA A 1 124 ? 13.888 -9.736 12.428 1.00 11.42 125 ALA A C 1
ATOM 1648 O O . ALA A 1 124 ? 14.161 -8.550 12.531 1.00 11.08 125 ALA A O 1
ATOM 1655 N N A ASN A 1 125 ? 14.639 -10.577 11.726 0.59 13.21 126 ASN A N 1
ATOM 1656 N N B ASN A 1 125 ? 14.642 -10.562 11.717 0.41 13.29 126 ASN A N 1
ATOM 1657 C CA A ASN A 1 125 ? 15.800 -10.099 10.966 0.59 12.75 126 ASN A CA 1
ATOM 1658 C CA B ASN A 1 125 ? 15.812 -10.047 11.007 0.41 13.42 126 ASN A CA 1
ATOM 1659 C C A ASN A 1 125 ? 15.355 -9.134 9.870 0.59 14.46 126 ASN A C 1
ATOM 1660 C C B ASN A 1 125 ? 15.403 -9.165 9.821 0.41 14.48 126 ASN A C 1
ATOM 1661 O O A ASN A 1 125 ? 15.929 -8.063 9.673 0.59 12.11 126 ASN A O 1
ATOM 1662 O O B ASN A 1 125 ? 16.054 -8.164 9.519 0.41 13.37 126 ASN A O 1
ATOM 1683 N N . LYS A 1 126 ? 14.303 -9.520 9.165 1.00 16.67 127 LYS A N 1
ATOM 1684 C CA . LYS A 1 126 ? 13.818 -8.734 8.040 1.00 16.75 127 LYS A CA 1
ATOM 1685 C C . LYS A 1 126 ? 13.289 -7.374 8.489 1.00 15.55 127 LYS A C 1
ATOM 1686 O O . LYS A 1 126 ? 13.556 -6.362 7.852 1.00 13.41 127 LYS A O 1
ATOM 1706 N N . ILE A 1 127 ? 12.558 -7.345 9.598 1.00 15.92 128 ILE A N 1
ATOM 1707 C CA . ILE A 1 127 ? 12.064 -6.091 10.129 1.00 11.00 128 ILE A CA 1
ATOM 1708 C C . ILE A 1 127 ? 13.244 -5.261 10.624 1.00 12.11 128 ILE A C 1
ATOM 1709 O O . ILE A 1 127 ? 13.298 -4.058 10.398 1.00 12.45 128 ILE A O 1
ATOM 1725 N N . GLY A 1 128 ? 14.220 -5.918 11.252 1.00 11.77 129 GLY A N 1
ATOM 1726 C CA . GLY A 1 128 ? 15.415 -5.213 11.704 1.00 12.90 129 GLY A CA 1
ATOM 1727 C C . GLY A 1 128 ? 16.153 -4.497 10.577 1.00 14.08 129 GLY A C 1
ATOM 1728 O O . GLY A 1 128 ? 16.648 -3.368 10.747 1.00 11.05 129 GLY A O 1
ATOM 1732 N N . GLN A 1 129 ? 16.248 -5.163 9.421 1.00 13.69 130 GLN A N 1
ATOM 1733 C CA . GLN A 1 129 ? 16.894 -4.610 8.226 1.00 13.42 130 GLN A CA 1
ATOM 1734 C C . GLN A 1 129 ? 16.232 -3.331 7.739 1.00 13.19 130 GLN A C 1
ATOM 1735 O O . GLN A 1 129 ? 16.881 -2.469 7.154 1.00 14.95 130 GLN A O 1
ATOM 1749 N N . LYS A 1 130 ? 14.931 -3.204 7.987 1.00 14.61 131 LYS A N 1
ATOM 1750 C CA . LYS A 1 130 ? 14.203 -2.012 7.569 1.00 12.57 131 LYS A CA 1
ATOM 1751 C C . LYS A 1 130 ? 14.616 -0.761 8.336 1.00 13.65 131 LYS A C 1
ATOM 1752 O O . LYS A 1 130 ? 14.294 0.347 7.910 1.00 13.49 131 LYS A O 1
ATOM 1788 N N . GLU A 1 132 ? 17.468 0.369 8.444 1.00 11.20 133 GLU A N 1
ATOM 1789 C CA . GLU A 1 132 ? 18.478 1.042 7.631 1.00 12.70 133 GLU A CA 1
ATOM 1790 C C . GLU A 1 132 ? 17.909 2.207 6.810 1.00 15.73 133 GLU A C 1
ATOM 1791 O O . GLU A 1 132 ? 18.604 3.185 6.540 1.00 13.96 133 GLU A O 1
ATOM 1803 N N . LYS A 1 133 ? 16.645 2.100 6.432 1.00 13.14 134 LYS A N 1
ATOM 1804 C CA . LYS A 1 133 ? 15.951 3.179 5.736 1.00 20.35 134 LYS A CA 1
ATOM 1805 C C . LYS A 1 133 ? 15.904 4.467 6.564 1.00 14.73 134 LYS A C 1
ATOM 1806 O O . LYS A 1 133 ? 15.764 5.572 6.021 1.00 19.27 134 LYS A O 1
ATOM 1825 N N . TYR A 1 134 ? 16.027 4.324 7.872 1.00 12.19 135 TYR A N 1
ATOM 1826 C CA . TYR A 1 134 ? 15.960 5.461 8.795 1.00 14.34 135 TYR A CA 1
ATOM 1827 C C . TYR A 1 134 ? 17.304 5.748 9.451 1.00 13.10 135 TYR A C 1
ATOM 1828 O O . TYR A 1 134 ? 17.374 6.462 10.464 1.00 12.13 135 TYR A O 1
ATOM 1846 N N . GLY A 1 135 ? 18.368 5.156 8.917 1.00 11.91 136 GLY A N 1
ATOM 1847 C CA . GLY A 1 135 ? 19.714 5.514 9.333 1.00 13.56 136 GLY A CA 1
ATOM 1848 C C . GLY A 1 135 ? 20.310 4.634 10.424 1.00 8.26 136 GLY A C 1
ATOM 1849 O O . GLY A 1 135 ? 21.335 4.984 11.018 1.00 11.11 136 GLY A O 1
ATOM 1853 N N . ILE A 1 136 ? 19.706 3.490 10.677 1.00 7.96 137 ILE A N 1
ATOM 1854 C CA . ILE A 1 136 ? 20.171 2.671 11.795 1.00 10.29 137 ILE A CA 1
ATOM 1855 C C . ILE A 1 136 ? 20.445 1.251 11.337 1.00 10.39 137 ILE A C 1
ATOM 1856 O O . ILE A 1 136 ? 19.613 0.635 10.661 1.00 10.64 137 ILE A O 1
ATOM 1872 N N . LYS A 1 137 ? 21.610 0.729 11.730 1.00 9.63 138 LYS A N 1
ATOM 1873 C CA . LYS A 1 137 ? 21.925 -0.679 11.544 1.00 8.30 138 LYS A CA 1
ATOM 1874 C C . LYS A 1 137 ? 21.688 -1.450 12.843 1.00 7.28 138 LYS A C 1
ATOM 1875 O O . LYS A 1 137 ? 22.286 -1.163 13.888 1.00 7.68 138 LYS A O 1
ATOM 1894 N N . LEU A 1 138 ? 20.809 -2.449 12.786 1.00 7.42 139 LEU A N 1
ATOM 1895 C CA . LEU A 1 138 ? 20.553 -3.289 13.953 1.00 8.47 139 LEU A CA 1
ATOM 1896 C C . LEU A 1 138 ? 21.563 -4.411 14.039 1.00 8.52 139 LEU A C 1
ATOM 1897 O O . LEU A 1 138 ? 21.762 -5.125 13.063 1.00 11.27 139 LEU A O 1
ATOM 1913 N N . LEU A 1 139 ? 22.219 -4.546 15.193 1.00 6.99 140 LEU A N 1
ATOM 1914 C CA . LEU A 1 139 ? 23.209 -5.605 15.406 1.00 7.83 140 LEU A CA 1
ATOM 1915 C C . LEU A 1 139 ? 22.703 -6.766 16.256 1.00 9.26 140 LEU A C 1
ATOM 1916 O O . LEU A 1 139 ? 23.169 -7.892 16.077 1.00 10.24 140 LEU A O 1
ATOM 1932 N N . ALA A 1 140 ? 21.780 -6.509 17.186 1.00 8.61 141 ALA A N 1
ATOM 1933 C CA . ALA A 1 140 ? 21.270 -7.575 18.054 1.00 9.54 141 ALA A CA 1
ATOM 1934 C C . ALA A 1 140 ? 19.955 -7.213 18.723 1.00 7.98 141 ALA A C 1
ATOM 1935 O O . ALA A 1 140 ? 19.741 -6.070 19.113 1.00 7.97 141 ALA A O 1
ATOM 1942 N N . TYR A 1 141 ? 19.088 -8.210 18.876 1.00 10.04 142 TYR A N 1
ATOM 1943 C CA . TYR A 1 141 ? 17.953 -8.125 19.778 1.00 10.03 142 TYR A CA 1
ATOM 1944 C C . TYR A 1 141 ? 18.306 -8.754 21.122 1.00 11.16 142 TYR A C 1
ATOM 1945 O O . TYR A 1 141 ? 18.501 -9.991 21.218 1.00 10.96 142 TYR A O 1
ATOM 1963 N N . GLY A 1 142 ? 18.409 -7.911 22.140 1.00 8.15 143 GLY A N 1
ATOM 1964 C CA . GLY A 1 142 ? 18.592 -8.355 23.504 1.00 6.92 143 GLY A CA 1
ATOM 1965 C C . GLY A 1 142 ? 17.314 -8.219 24.307 1.00 9.47 143 GLY A C 1
ATOM 1966 O O . GLY A 1 142 ? 16.282 -7.787 23.797 1.00 10.39 143 GLY A O 1
ATOM 1987 N N . ASN A 1 144 ? 15.211 -6.729 27.660 1.00 5.10 145 ASN A N 1
ATOM 1988 C CA . ASN A 1 144 ? 14.946 -5.982 28.869 1.00 8.53 145 ASN A CA 1
ATOM 1989 C C . ASN A 1 144 ? 13.911 -6.740 29.712 1.00 5.56 145 ASN A C 1
ATOM 1990 O O . ASN A 1 144 ? 14.055 -6.860 30.920 1.00 7.21 145 ASN A O 1
ATOM 2001 N N . GLY A 1 145 ? 12.877 -7.278 29.053 1.00 9.09 146 GLY A N 1
ATOM 2002 C CA . GLY A 1 145 ? 12.023 -8.257 29.682 1.00 8.04 146 GLY A CA 1
ATOM 2003 C C . GLY A 1 145 ? 10.540 -7.942 29.633 1.00 5.76 146 GLY A C 1
ATOM 2004 O O . GLY A 1 145 ? 10.121 -6.899 29.091 1.00 7.95 146 GLY A O 1
ATOM 2008 N N . PHE A 1 146 ? 9.752 -8.858 30.185 1.00 7.62 147 PHE A N 1
ATOM 2009 C CA . PHE A 1 146 ? 8.331 -8.575 30.350 1.00 6.09 147 PHE A CA 1
ATOM 2010 C C . PHE A 1 146 ? 8.107 -7.444 31.308 1.00 8.41 147 PHE A C 1
ATOM 2011 O O . PHE A 1 146 ? 8.756 -7.340 32.344 1.00 7.81 147 PHE A O 1
ATOM 2028 N N . ARG A 1 147 ? 7.107 -6.627 30.995 1.00 5.63 148 ARG A N 1
ATOM 2029 C CA . ARG A 1 147 ? 6.807 -5.485 31.827 1.00 6.29 148 ARG A CA 1
ATOM 2030 C C . ARG A 1 147 ? 5.766 -5.811 32.908 1.00 6.71 148 ARG A C 1
ATOM 2031 O O . ARG A 1 147 ? 4.793 -6.526 32.662 1.00 7.47 148 ARG A O 1
ATOM 2052 N N . VAL A 1 148 ? 6.011 -5.282 34.098 1.00 6.73 149 VAL A N 1
ATOM 2053 C CA . VAL A 1 148 ? 5.108 -5.431 35.242 1.00 7.94 149 VAL A CA 1
ATOM 2054 C C . VAL A 1 148 ? 4.684 -4.035 35.714 1.00 6.48 149 VAL A C 1
ATOM 2055 O O . VAL A 1 148 ? 5.324 -3.033 35.386 1.00 8.42 149 VAL A O 1
ATOM 2068 N N . ILE A 1 149 ? 3.578 -3.966 36.442 1.00 8.55 150 ILE A N 1
ATOM 2069 C CA . ILE A 1 149 ? 3.073 -2.685 36.941 1.00 6.56 150 ILE A CA 1
ATOM 2070 C C . ILE A 1 149 ? 3.500 -2.432 38.379 1.00 11.51 150 ILE A C 1
ATOM 2071 O O . ILE A 1 149 ? 3.263 -3.249 39.260 1.00 14.54 150 ILE A O 1
ATOM 2087 N N . SER A 1 150 ? 4.177 -1.317 38.614 1.00 8.37 151 SER A N 1
ATOM 2088 C CA . SER A 1 150 ? 4.464 -0.892 39.961 1.00 9.51 151 SER A CA 1
ATOM 2089 C C . SER A 1 150 ? 3.445 0.183 40.352 1.00 9.61 151 SER A C 1
ATOM 2090 O O . SER A 1 150 ? 2.989 0.943 39.510 1.00 10.13 151 SER A O 1
ATOM 2098 N N . SER A 1 151 ? 3.101 0.252 41.626 1.00 7.62 152 SER A N 1
ATOM 2099 C CA . SER A 1 151 ? 1.953 1.038 42.021 1.00 8.16 152 SER A CA 1
ATOM 2100 C C . SER A 1 151 ? 1.921 1.320 43.510 1.00 11.03 152 SER A C 1
ATOM 2101 O O . SER A 1 151 ? 2.244 0.452 44.320 1.00 11.51 152 SER A O 1
ATOM 2109 N N . ASN A 1 152 ? 1.458 2.513 43.878 1.00 10.77 153 ASN A N 1
ATOM 2110 C CA . ASN A 1 152 ? 1.181 2.840 45.271 1.00 10.11 153 ASN A CA 1
ATOM 2111 C C . ASN A 1 152 ? -0.100 2.165 45.737 1.00 17.65 153 ASN A C 1
ATOM 2112 O O . ASN A 1 152 ? -0.350 2.075 46.926 1.00 22.07 153 ASN A O 1
ATOM 2123 N N . LYS A 1 153 ? -0.906 1.731 44.773 1.00 21.39 154 LYS A N 1
ATOM 2124 C CA . LYS A 1 153 ? -2.232 1.183 45.037 1.00 27.87 154 LYS A CA 1
ATOM 2125 C C . LYS A 1 153 ? -2.256 -0.312 44.720 1.00 21.78 154 LYS A C 1
ATOM 2126 O O . LYS A 1 153 ? -1.786 -0.723 43.678 1.00 17.28 154 LYS A O 1
ATOM 2145 N N . LYS A 1 154 ? -2.855 -1.118 45.592 1.00 19.16 155 LYS A N 1
ATOM 2146 C CA . LYS A 1 154 ? -2.980 -2.536 45.320 1.00 20.45 155 LYS A CA 1
ATOM 2147 C C . LYS A 1 154 ? -3.903 -2.792 44.114 1.00 20.58 155 LYS A C 1
ATOM 2148 O O . LYS A 1 154 ? -4.984 -2.218 44.018 1.00 24.27 155 LYS A O 1
ATOM 2167 N N . LEU A 1 155 ? -3.453 -3.636 43.190 1.00 16.62 156 LEU A N 1
ATOM 2168 C CA . LEU A 1 155 ? -4.256 -4.023 42.038 1.00 21.03 156 LEU A CA 1
ATOM 2169 C C . LEU A 1 155 ? -4.350 -5.546 41.966 1.00 19.40 156 LEU A C 1
ATOM 2170 O O . LEU A 1 155 ? -3.343 -6.224 41.767 1.00 19.58 156 LEU A O 1
ATOM 2186 N N . GLU A 1 156 ? -5.554 -6.099 42.114 1.00 18.97 157 GLU A N 1
ATOM 2187 C CA . GLU A 1 156 ? -5.697 -7.555 42.077 1.00 23.96 157 GLU A CA 1
ATOM 2188 C C . GLU A 1 156 ? -6.907 -8.015 41.274 1.00 24.02 157 GLU A C 1
ATOM 2189 O O . GLU A 1 156 ? -7.176 -9.210 41.181 1.00 23.59 157 GLU A O 1
ATOM 2201 N N . LYS A 1 157 ? -7.614 -7.062 40.676 1.00 19.73 158 LYS A N 1
ATOM 2202 C CA . LYS A 1 157 ? -8.710 -7.384 39.778 1.00 20.93 158 LYS A CA 1
ATOM 2203 C C . LYS A 1 157 ? -8.888 -6.225 38.808 1.00 16.66 158 LYS A C 1
ATOM 2204 O O . LYS A 1 157 ? -8.428 -5.113 39.058 1.00 17.50 158 LYS A O 1
ATOM 2223 N N . PHE A 1 158 ? -9.554 -6.486 37.699 1.00 19.25 159 PHE A N 1
ATOM 2224 C CA . PHE A 1 158 ? -9.588 -5.537 36.602 1.00 18.17 159 PHE A CA 1
ATOM 2225 C C . PHE A 1 158 ? -10.225 -4.224 37.035 1.00 18.20 159 PHE A C 1
ATOM 2226 O O . PHE A 1 158 ? -9.783 -3.153 36.615 1.00 18.32 159 PHE A O 1
ATOM 2243 N N . ASP A 1 159 ? -11.244 -4.291 37.886 1.00 17.33 160 ASP A N 1
ATOM 2244 C CA . ASP A 1 159 ? -11.907 -3.077 38.349 1.00 18.54 160 ASP A CA 1
ATOM 2245 C C . ASP A 1 159 ? -10.968 -2.145 39.131 1.00 19.21 160 ASP A C 1
ATOM 2246 O O . ASP A 1 159 ? -11.253 -0.955 39.259 1.00 20.78 160 ASP A O 1
ATOM 2255 N N . ASP A 1 160 ? -9.845 -2.665 39.624 1.00 17.85 161 ASP A N 1
ATOM 2256 C CA . ASP A 1 160 ? -8.943 -1.841 40.416 1.00 17.32 161 ASP A CA 1
ATOM 2257 C C . ASP A 1 160 ? -8.202 -0.823 39.547 1.00 21.07 161 ASP A C 1
ATOM 2258 O O . ASP A 1 160 ? -7.691 0.157 40.056 1.00 16.84 161 ASP A O 1
ATOM 2267 N N . PHE A 1 161 ? -8.147 -1.049 38.238 1.00 14.36 162 PHE A N 1
ATOM 2268 C CA . PHE A 1 161 ? -7.524 -0.088 37.324 1.00 16.35 162 PHE A CA 1
ATOM 2269 C C . PHE A 1 161 ? -8.262 1.255 37.254 1.00 16.64 162 PHE A C 1
ATOM 2270 O O . PHE A 1 161 ? -7.647 2.284 36.906 1.00 17.17 162 PHE A O 1
ATOM 2287 N N . LYS A 1 162 ? -9.569 1.257 37.524 1.00 18.92 163 LYS A N 1
ATOM 2288 C CA . LYS A 1 162 ? -10.351 2.491 37.409 1.00 18.80 163 LYS A CA 1
ATOM 2289 C C . LYS A 1 162 ? -9.822 3.562 38.374 1.00 16.94 163 LYS A C 1
ATOM 2290 O O . LYS A 1 162 ? -9.671 3.319 39.566 1.00 22.69 163 LYS A O 1
ATOM 2309 N N . GLY A 1 163 ? -9.500 4.736 37.847 1.00 19.90 164 GLY A N 1
ATOM 2310 C CA . GLY A 1 163 ? -8.944 5.791 38.674 1.00 18.72 164 GLY A CA 1
ATOM 2311 C C . GLY A 1 163 ? -7.413 5.751 38.734 1.00 16.85 164 GLY A C 1
ATOM 2312 O O . GLY A 1 163 ? -6.791 6.701 39.194 1.00 19.70 164 GLY A O 1
ATOM 2316 N N . LEU A 1 164 ? -6.814 4.652 38.291 1.00 15.86 165 LEU A N 1
ATOM 2317 C CA . LEU A 1 164 ? -5.358 4.505 38.354 1.00 18.70 165 LEU A CA 1
ATOM 2318 C C . LEU A 1 164 ? -4.675 5.447 37.368 1.00 19.34 165 LEU A C 1
ATOM 2319 O O . LEU A 1 164 ? -5.060 5.492 36.203 1.00 16.32 165 LEU A O 1
ATOM 2335 N N . ARG A 1 165 ? -3.667 6.183 37.839 1.00 11.95 166 ARG A N 1
ATOM 2336 C CA . ARG A 1 165 ? -2.876 7.070 36.984 1.00 8.83 166 ARG A CA 1
ATOM 2337 C C . ARG A 1 165 ? -1.499 6.465 36.803 1.00 10.18 166 ARG A C 1
ATOM 2338 O O . ARG A 1 165 ? -0.747 6.307 37.765 1.00 11.08 166 ARG A O 1
ATOM 2359 N N . LEU A 1 166 ? -1.182 6.100 35.571 1.00 8.24 167 LEU A N 1
ATOM 2360 C CA . LEU A 1 166 ? 0.067 5.386 35.322 1.00 8.56 167 LEU A CA 1
ATOM 2361 C C . LEU A 1 166 ? 0.905 6.152 34.331 1.00 11.08 167 LEU A C 1
ATOM 2362 O O . LEU A 1 166 ? 0.417 6.525 33.260 1.00 9.82 167 LEU A O 1
ATOM 2378 N N . ARG A 1 167 ? 2.170 6.398 34.666 1.00 8.61 168 ARG A N 1
ATOM 2379 C CA . ARG A 1 167 ? 3.091 6.858 33.644 1.00 6.26 168 ARG A CA 1
ATOM 2380 C C . ARG A 1 167 ? 3.243 5.769 32.599 1.00 5.36 168 ARG A C 1
ATOM 2381 O O . ARG A 1 167 ? 3.350 4.588 32.939 1.00 7.29 168 ARG A O 1
ATOM 2402 N N . VAL A 1 168 ? 3.276 6.170 31.335 1.00 5.26 169 VAL A N 1
ATOM 2403 C CA . VAL A 1 168 ? 3.664 5.269 30.251 1.00 8.18 169 VAL A CA 1
ATOM 2404 C C . VAL A 1 168 ? 4.816 5.882 29.434 1.00 7.89 169 VAL A C 1
ATOM 2405 O O . VAL A 1 168 ? 5.080 7.085 29.513 1.00 5.23 169 VAL A O 1
ATOM 2418 N N . PRO A 1 169 ? 5.498 5.058 28.651 1.00 6.28 170 PRO A N 1
ATOM 2419 C CA . PRO A 1 169 ? 6.623 5.625 27.872 1.00 4.86 170 PRO A CA 1
ATOM 2420 C C . PRO A 1 169 ? 6.184 6.521 26.716 1.00 5.57 170 PRO A C 1
ATOM 2421 O O . PRO A 1 169 ? 4.971 6.729 26.481 1.00 7.48 170 PRO A O 1
ATOM 2432 N N . LEU A 1 170 ? 7.186 7.072 26.027 1.00 5.66 171 LEU A N 1
ATOM 2433 C CA . LEU A 1 170 ? 6.989 7.978 24.902 1.00 4.92 171 LEU A CA 1
ATOM 2434 C C . LEU A 1 170 ? 6.633 7.224 23.612 1.00 7.00 171 LEU A C 1
ATOM 2435 O O . LEU A 1 170 ? 7.338 7.310 22.598 1.00 8.16 171 LEU A O 1
ATOM 2451 N N . ASN A 1 171 ? 5.492 6.537 23.666 1.00 6.80 172 ASN A N 1
ATOM 2452 C CA . ASN A 1 171 ? 5.073 5.596 22.650 1.00 6.12 172 ASN A CA 1
ATOM 2453 C C . ASN A 1 171 ? 3.572 5.393 22.798 1.00 7.03 172 ASN A C 1
ATOM 2454 O O . ASN A 1 171 ? 3.117 4.903 23.811 1.00 8.65 172 ASN A O 1
ATOM 2465 N N . SER A 1 172 ? 2.803 5.866 21.816 1.00 8.23 173 SER A N 1
ATOM 2466 C CA . SER A 1 172 ? 1.340 5.847 21.930 1.00 7.84 173 SER A CA 1
ATOM 2467 C C . SER A 1 172 ? 0.764 4.435 22.043 1.00 7.41 173 SER A C 1
ATOM 2468 O O . SER A 1 172 ? -0.385 4.263 22.500 1.00 8.85 173 SER A O 1
ATOM 2476 N N . LEU A 1 173 ? 1.529 3.400 21.673 1.00 9.60 174 LEU A N 1
ATOM 2477 C CA . LEU A 1 173 ? 1.037 2.032 21.888 1.00 9.42 174 LEU A CA 1
ATOM 2478 C C . LEU A 1 173 ? 0.700 1.821 23.378 1.00 8.64 174 LEU A C 1
ATOM 2479 O O . LEU A 1 173 ? -0.266 1.159 23.750 1.00 8.24 174 LEU A O 1
ATOM 2495 N N . PHE A 1 174 ? 1.525 2.387 24.241 1.00 7.31 175 PHE A N 1
ATOM 2496 C CA . PHE A 1 174 ? 1.390 2.178 25.660 1.00 5.78 175 PHE A CA 1
ATOM 2497 C C . PHE A 1 174 ? 0.280 3.057 26.227 1.00 7.57 175 PHE A C 1
ATOM 2498 O O . PHE A 1 174 ? -0.411 2.662 27.183 1.00 7.68 175 PHE A O 1
ATOM 2515 N N . VAL A 1 175 ? 0.103 4.236 25.630 1.00 7.28 176 VAL A N 1
ATOM 2516 C CA . VAL A 1 175 ? -1.039 5.070 25.955 1.00 11.77 176 VAL A CA 1
ATOM 2517 C C . VAL A 1 175 ? -2.311 4.284 25.629 1.00 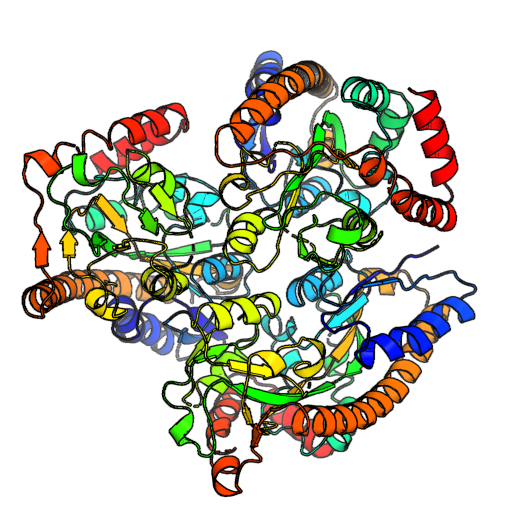7.47 176 VAL A C 1
ATOM 2518 O O . VAL A 1 175 ? -3.236 4.218 26.440 1.00 9.55 176 VAL A O 1
ATOM 2531 N N . ASP A 1 176 ? -2.394 3.735 24.421 1.00 8.38 177 ASP A N 1
ATOM 2532 C CA . ASP A 1 176 ? -3.576 2.957 24.017 1.00 8.10 177 ASP A CA 1
ATOM 2533 C C . ASP A 1 176 ? -3.799 1.703 24.872 1.00 8.34 177 ASP A C 1
ATOM 2534 O O . ASP A 1 176 ? -4.938 1.379 25.245 1.00 9.31 177 ASP A O 1
ATOM 2543 N N . TRP A 1 177 ? -2.713 1.001 25.186 1.00 8.72 178 TRP A N 1
ATOM 2544 C CA . TRP A 1 177 ? -2.783 -0.157 26.068 1.00 7.83 178 TRP A CA 1
ATOM 2545 C C . TRP A 1 177 ? -3.416 0.241 27.406 1.00 8.25 178 TRP A C 1
ATOM 2546 O O . TRP A 1 177 ? -4.346 -0.407 27.902 1.00 9.24 178 TRP A O 1
ATOM 2567 N N . ALA A 1 178 ? -2.939 1.339 27.982 1.00 7.58 179 ALA A N 1
ATOM 2568 C CA . ALA A 1 178 ? -3.426 1.760 29.280 1.00 8.05 179 ALA A CA 1
ATOM 2569 C C . ALA A 1 178 ? -4.909 2.100 29.208 1.00 7.93 179 ALA A C 1
ATOM 2570 O O . ALA A 1 178 ? -5.668 1.702 30.069 1.00 10.49 179 ALA A O 1
ATOM 2577 N N . LYS A 1 179 ? -5.315 2.787 28.158 1.00 9.31 180 LYS A N 1
ATOM 2578 C CA . LYS A 1 179 ? -6.735 3.126 28.018 1.00 9.21 180 LYS A CA 1
ATOM 2579 C C . LYS A 1 179 ? -7.606 1.883 27.835 1.00 9.12 180 LYS A C 1
ATOM 2580 O O . LYS A 1 179 ? -8.762 1.838 28.277 1.00 10.64 180 LYS A O 1
ATOM 2599 N N . ALA A 1 180 ? -7.077 0.863 27.174 1.00 9.08 181 ALA A N 1
ATOM 2600 C CA . ALA A 1 180 ? -7.820 -0.390 27.018 1.00 9.41 181 ALA A CA 1
ATOM 2601 C C . ALA A 1 180 ? -8.018 -1.109 28.359 1.00 12.66 181 ALA A C 1
ATOM 2602 O O . ALA A 1 180 ? -8.951 -1.911 28.512 1.00 12.47 181 ALA A O 1
ATOM 2626 N N . ASN A 1 182 ? -8.636 0.593 31.058 1.00 9.96 183 ASN A N 1
ATOM 2627 C CA . ASN A 1 182 ? -9.373 1.614 31.810 1.00 12.92 183 ASN A CA 1
ATOM 2628 C C . ASN A 1 182 ? -8.466 2.350 32.803 1.00 13.91 183 ASN A C 1
ATOM 2629 O O . ASN A 1 182 ? -8.930 2.852 33.832 1.00 15.85 183 ASN A O 1
ATOM 2640 N N . ILE A 1 183 ? -7.164 2.362 32.493 1.00 10.22 184 ILE A N 1
ATOM 2641 C CA . ILE A 1 183 ? -6.169 3.140 33.226 1.00 9.31 184 ILE A CA 1
ATOM 2642 C C . ILE A 1 183 ? -6.050 4.529 32.609 1.00 11.90 184 ILE A C 1
ATOM 2643 O O . ILE A 1 183 ? -6.209 4.669 31.402 1.00 12.73 184 ILE A O 1
ATOM 2659 N N . ASN A 1 184 ? -5.759 5.550 33.432 1.00 11.80 185 ASN A N 1
ATOM 2660 C CA . ASN A 1 184 ? -5.465 6.909 32.939 1.00 9.33 185 ASN A CA 1
ATOM 2661 C C . ASN A 1 184 ? -3.952 7.074 32.726 1.00 12.56 185 ASN A C 1
ATOM 2662 O O . ASN A 1 184 ? -3.228 7.228 33.691 1.00 12.55 185 ASN A O 1
ATOM 2673 N N . PRO A 1 185 ? -3.486 7.027 31.478 1.00 8.85 186 PRO A N 1
ATOM 2674 C CA . PRO A 1 185 ? -2.048 7.133 31.207 1.00 7.35 186 PRO A CA 1
ATOM 2675 C C . PRO A 1 185 ? -1.581 8.569 31.167 1.00 9.97 186 PRO A C 1
ATOM 2676 O O . PRO A 1 185 ? -2.337 9.463 30.823 1.00 8.40 186 PRO A O 1
ATOM 2687 N N . GLN A 1 186 ? -0.314 8.780 31.481 1.00 7.11 187 GLN A N 1
ATOM 2688 C CA . GLN A 1 186 ? 0.352 10.034 31.189 1.00 6.66 187 GLN A CA 1
ATOM 2689 C C . GLN A 1 186 ? 1.725 9.694 30.638 1.00 6.20 187 GLN A C 1
ATOM 2690 O O . GLN A 1 186 ? 2.588 9.173 31.341 1.00 7.82 187 GLN A O 1
ATOM 2704 N N . SER A 1 187 ? 1.917 9.950 29.364 1.00 7.47 188 SER A N 1
ATOM 2705 C CA . SER A 1 187 ? 3.184 9.634 28.699 1.00 7.14 188 SER A CA 1
ATOM 2706 C C . SER A 1 187 ? 4.242 10.641 29.120 1.00 7.63 188 SER A C 1
ATOM 2707 O O . SER A 1 187 ? 4.008 11.825 29.076 1.00 9.51 188 SER A O 1
ATOM 2732 N N . PRO A 1 189 ? 8.926 11.053 29.685 1.00 5.83 190 PRO A N 1
ATOM 2733 C CA . PRO A 1 189 ? 10.235 10.386 29.731 1.00 6.13 190 PRO A CA 1
ATOM 2734 C C . PRO A 1 189 ? 10.478 9.670 31.031 1.00 7.39 190 PRO A C 1
ATOM 2735 O O . PRO A 1 189 ? 10.010 10.063 32.104 1.00 7.38 190 PRO A O 1
ATOM 2746 N N . LEU A 1 190 ? 11.310 8.644 30.953 1.00 6.78 191 LEU A N 1
ATOM 2747 C CA . LEU A 1 190 ? 11.598 7.833 32.102 1.00 6.48 191 LEU A CA 1
ATOM 2748 C C . LEU A 1 190 ? 12.207 8.662 33.221 1.00 7.70 191 LEU A C 1
ATOM 2749 O O . LEU A 1 190 ? 11.973 8.388 34.395 1.00 8.94 191 LEU A O 1
ATOM 2765 N N . SER A 1 191 ? 13.015 9.646 32.846 1.00 8.03 192 SER A N 1
ATOM 2766 C CA . SER A 1 191 ? 13.690 10.501 33.821 1.00 11.36 192 SER A CA 1
ATOM 2767 C C . SER A 1 191 ? 12.724 11.325 34.684 1.00 12.35 192 SER A C 1
ATOM 2768 O O . SER A 1 191 ? 13.142 11.932 35.665 1.00 10.54 192 SER A O 1
ATOM 2776 N N . GLU A 1 192 ? 11.448 11.360 34.309 1.00 6.69 193 GLU A N 1
ATOM 2777 C CA . GLU A 1 192 ? 10.435 12.153 35.027 1.00 7.10 193 GLU A CA 1
ATOM 2778 C C . GLU A 1 192 ? 9.549 11.358 35.987 1.00 8.05 193 GLU A C 1
ATOM 2779 O O . GLU A 1 192 ? 8.740 11.928 36.728 1.00 8.53 193 GLU A O 1
ATOM 2791 N N . VAL A 1 193 ? 9.737 10.044 36.020 1.00 9.76 194 VAL A N 1
ATOM 2792 C CA . VAL A 1 193 ? 8.870 9.208 36.822 1.00 6.87 194 VAL A CA 1
ATOM 2793 C C . VAL A 1 193 ? 8.973 9.468 38.332 1.00 6.84 194 VAL A C 1
ATOM 2794 O O . VAL A 1 193 ? 7.955 9.592 39.013 1.00 8.70 194 VAL A O 1
ATOM 2807 N N . PHE A 1 194 ? 10.195 9.527 38.865 1.00 7.02 195 PHE A N 1
ATOM 2808 C CA . PHE A 1 194 ? 10.357 9.759 40.302 1.00 10.01 195 PHE A CA 1
ATOM 2809 C C . PHE A 1 194 ? 9.665 11.038 40.742 1.00 10.26 195 PHE A C 1
ATOM 2810 O O . PHE A 1 194 ? 8.944 11.041 41.751 1.00 11.34 195 PHE A O 1
ATOM 2827 N N . THR A 1 195 ? 9.885 12.131 40.015 1.00 10.76 196 THR A N 1
ATOM 2828 C CA . THR A 1 195 ? 9.322 13.401 40.439 1.00 13.09 196 THR A CA 1
ATOM 2829 C C . THR A 1 195 ? 7.808 13.418 40.258 1.00 12.18 196 THR A C 1
ATOM 2830 O O . THR A 1 195 ? 7.104 13.989 41.078 1.00 13.39 196 THR A O 1
ATOM 2841 N N . ALA A 1 196 ? 7.304 12.747 39.223 1.00 10.91 197 ALA A N 1
ATOM 2842 C CA . ALA A 1 196 ? 5.854 12.606 39.062 1.00 9.44 197 ALA A CA 1
ATOM 2843 C C . ALA A 1 196 ? 5.196 11.845 40.208 1.00 11.24 197 ALA A C 1
ATOM 2844 O O . ALA A 1 196 ? 4.085 12.195 40.646 1.00 12.11 197 ALA A O 1
ATOM 2851 N N . LEU A 1 197 ? 5.856 10.804 40.692 1.00 10.28 198 LEU A N 1
ATOM 2852 C CA . LEU A 1 197 ? 5.379 10.100 41.869 1.00 11.34 198 LEU A CA 1
ATOM 2853 C C . LEU A 1 197 ? 5.416 10.995 43.098 1.00 13.76 198 LEU A C 1
ATOM 2854 O O . LEU A 1 197 ? 4.441 11.071 43.849 1.00 13.96 198 LEU A O 1
ATOM 2870 N N . GLU A 1 198 ? 6.540 11.674 43.294 1.00 17.08 199 GLU A N 1
ATOM 2871 C CA . GLU A 1 198 ? 6.744 12.501 44.472 1.00 16.02 199 GLU A CA 1
ATOM 2872 C C . GLU A 1 198 ? 5.710 13.619 44.536 1.00 13.33 199 GLU A C 1
ATOM 2873 O O . GLU A 1 198 ? 5.240 13.995 45.633 1.00 19.42 199 GLU A O 1
ATOM 2885 N N . GLN A 1 199 ? 5.330 14.125 43.367 1.00 11.95 200 GLN A N 1
ATOM 2886 C CA . GLN A 1 199 ? 4.328 15.184 43.236 1.00 12.88 200 GLN A CA 1
ATOM 2887 C C . GLN A 1 199 ? 2.890 14.673 43.232 1.00 15.08 200 GLN A C 1
ATOM 2888 O O . GLN A 1 199 ? 1.979 15.469 43.103 1.00 17.42 200 GLN A O 1
ATOM 2902 N N . LYS A 1 200 ? 2.702 13.356 43.351 1.00 15.25 201 LYS A N 1
ATOM 2903 C CA . LYS A 1 200 ? 1.368 12.724 43.330 1.00 15.97 201 LYS A CA 1
ATOM 2904 C C . LYS A 1 200 ? 0.600 12.948 42.032 1.00 17.85 201 LYS A C 1
ATOM 2905 O O . LYS A 1 200 ? -0.634 13.034 42.032 1.00 22.14 201 LYS A O 1
ATOM 2924 N N . VAL A 1 201 ? 1.330 13.016 40.922 1.00 13.07 202 VAL A N 1
ATOM 2925 C CA . VAL A 1 201 ? 0.746 13.195 39.607 1.00 11.03 202 VAL A CA 1
ATOM 2926 C C . VAL A 1 201 ? 0.371 11.852 39.003 1.00 13.72 202 VAL A C 1
ATOM 2927 O O . VAL A 1 201 ? -0.540 11.756 38.195 1.00 13.57 202 VAL A O 1
ATOM 2940 N N . ILE A 1 202 ? 1.109 10.818 39.388 1.00 12.25 203 ILE A N 1
ATOM 2941 C CA . ILE A 1 202 ? 0.827 9.461 38.955 1.00 11.20 203 ILE A CA 1
ATOM 2942 C C . ILE A 1 202 ? 0.840 8.568 40.185 1.00 8.92 203 ILE A C 1
ATOM 2943 O O . ILE A 1 202 ? 1.370 8.945 41.231 1.00 10.32 203 ILE A O 1
ATOM 2959 N N . ASP A 1 203 ? 0.278 7.374 40.040 1.00 8.46 204 ASP A N 1
ATOM 2960 C CA . ASP A 1 203 ? 0.250 6.368 41.099 1.00 10.06 204 ASP A CA 1
ATOM 2961 C C . ASP A 1 203 ? 1.296 5.273 40.893 1.00 10.42 204 ASP A C 1
ATOM 2962 O O . ASP A 1 203 ? 1.645 4.549 41.836 1.00 10.54 204 ASP A O 1
ATOM 2971 N N . GLY A 1 204 ? 1.768 5.139 39.656 1.00 8.57 205 GLY A N 1
ATOM 2972 C CA . GLY A 1 204 ? 2.722 4.107 39.326 1.00 7.89 205 GLY A CA 1
ATOM 2973 C C . GLY A 1 204 ? 3.193 4.186 37.887 1.00 8.02 205 GLY A C 1
ATOM 2974 O O . GLY A 1 204 ? 3.006 5.191 37.168 1.00 6.83 205 GLY A O 1
ATOM 2978 N N . GLN A 1 205 ? 3.862 3.123 37.469 1.00 7.60 206 GLN A N 1
ATOM 2979 C CA . GLN A 1 205 ? 4.452 3.040 36.144 1.00 5.78 206 GLN A CA 1
ATOM 2980 C C . GLN A 1 205 ? 4.534 1.561 35.770 1.00 8.98 206 GLN A C 1
ATOM 2981 O O . GLN A 1 205 ? 4.056 0.709 36.522 1.00 8.05 206 GLN A O 1
ATOM 2995 N N . GLU A 1 206 ? 5.122 1.246 34.620 1.00 6.30 207 GLU A N 1
ATOM 2996 C CA . GLU A 1 206 ? 5.287 -0.155 34.222 1.00 5.44 207 GLU A CA 1
ATOM 2997 C C . GLU A 1 206 ? 6.597 -0.339 33.462 1.00 6.74 207 GLU A C 1
ATOM 2998 O O . GLU A 1 206 ? 6.980 0.501 32.660 1.00 7.66 207 GLU A O 1
ATOM 3010 N N . ASN A 1 207 ? 7.278 -1.443 33.740 1.00 7.16 208 ASN A N 1
ATOM 3011 C CA . ASN A 1 207 ? 8.616 -1.692 33.218 1.00 5.33 208 ASN A CA 1
ATOM 3012 C C . ASN A 1 207 ? 9.020 -3.078 33.690 1.00 8.08 208 ASN A C 1
ATOM 3013 O O . ASN A 1 207 ? 8.355 -3.660 34.551 1.00 5.81 208 ASN A O 1
ATOM 3024 N N . PRO A 1 208 ? 10.096 -3.625 33.127 1.00 7.24 209 PRO A N 1
ATOM 3025 C CA . PRO A 1 208 ? 10.544 -4.940 33.587 1.00 8.15 209 PRO A CA 1
ATOM 3026 C C . PRO A 1 208 ? 11.031 -4.910 35.029 1.00 8.67 209 PRO A C 1
ATOM 3027 O O . PRO A 1 208 ? 11.445 -3.850 35.528 1.00 7.44 209 PRO A O 1
ATOM 3038 N N . TYR A 1 209 ? 11.019 -6.075 35.678 1.00 7.57 210 TYR A N 1
ATOM 3039 C CA . TYR A 1 209 ? 11.527 -6.212 37.048 1.00 8.42 210 TYR A CA 1
ATOM 3040 C C . TYR A 1 209 ? 12.913 -5.586 37.232 1.00 7.57 210 TYR A C 1
ATOM 3041 O O . TYR A 1 209 ? 13.144 -4.896 38.221 1.00 8.06 210 TYR A O 1
ATOM 3076 N N . LEU A 1 211 ? 14.558 -3.209 35.673 1.00 7.74 212 LEU A N 1
ATOM 3077 C CA . LEU A 1 211 ? 14.501 -1.758 35.719 1.00 8.93 212 LEU A CA 1
ATOM 3078 C C . LEU A 1 211 ? 13.942 -1.240 37.057 1.00 8.31 212 LEU A C 1
ATOM 3079 O O . LEU A 1 211 ? 14.467 -0.298 37.651 1.00 7.25 212 LEU A O 1
ATOM 3095 N N . ILE A 1 212 ? 12.861 -1.848 37.533 1.00 7.16 213 ILE A N 1
ATOM 3096 C CA . ILE A 1 212 ? 12.259 -1.456 38.796 1.00 7.49 213 ILE A CA 1
ATOM 3097 C C . ILE A 1 212 ? 13.253 -1.535 39.959 1.00 7.71 213 ILE A C 1
ATOM 3098 O O . ILE A 1 212 ? 13.275 -0.661 40.821 1.00 9.97 213 ILE A O 1
ATOM 3114 N N . LYS A 1 213 ? 14.131 -2.539 39.960 1.00 7.88 214 LYS A N 1
ATOM 3115 C CA . LYS A 1 213 ? 15.142 -2.608 41.008 1.00 8.11 214 LYS A CA 1
ATOM 3116 C C . LYS A 1 213 ? 16.256 -1.601 40.738 1.00 8.20 214 LYS A C 1
ATOM 3117 O O . LYS A 1 213 ? 16.640 -0.843 41.634 1.00 9.26 214 LYS A O 1
ATOM 3136 N N . ASP A 1 214 ? 16.815 -1.662 39.523 1.00 10.94 215 ASP A N 1
ATOM 3137 C CA . ASP A 1 214 ? 18.062 -0.943 39.207 1.00 8.28 215 ASP A CA 1
ATOM 3138 C C . ASP A 1 214 ? 17.835 0.556 39.392 1.00 9.19 215 ASP A C 1
ATOM 3139 O O . ASP A 1 214 ? 18.734 1.283 39.801 1.00 11.76 215 ASP A O 1
ATOM 3148 N N . SER A 1 215 ? 16.644 1.013 39.020 1.00 9.74 216 SER A N 1
ATOM 3149 C CA . SER A 1 215 ? 16.301 2.436 39.076 1.00 8.83 216 SER A CA 1
ATOM 3150 C C . SER A 1 215 ? 16.025 2.949 40.486 1.00 12.76 216 SER A C 1
ATOM 3151 O O . SER A 1 215 ? 16.001 4.169 40.707 1.00 15.35 216 SER A O 1
ATOM 3159 N N . GLY A 1 216 ? 15.808 2.031 41.427 1.00 11.42 217 GLY A N 1
ATOM 3160 C CA . GLY A 1 216 ? 15.370 2.391 42.764 1.00 11.82 217 GLY A CA 1
ATOM 3161 C C . GLY A 1 216 ? 13.871 2.694 42.847 1.00 11.50 217 GLY A C 1
ATOM 3162 O O . GLY A 1 216 ? 13.382 3.086 43.905 1.00 12.44 217 GLY A O 1
ATOM 3166 N N . LEU A 1 217 ? 13.139 2.516 41.750 1.00 10.73 218 LEU A N 1
ATOM 3167 C CA . LEU A 1 217 ? 11.680 2.745 41.794 1.00 10.07 218 LEU A CA 1
ATOM 3168 C C . LEU A 1 217 ? 10.993 1.871 42.839 1.00 9.72 218 LEU A C 1
ATOM 3169 O O . LEU A 1 217 ? 9.968 2.268 43.406 1.00 10.52 218 LEU A O 1
ATOM 3185 N N . TYR A 1 218 ? 11.548 0.692 43.138 1.00 9.26 219 TYR A N 1
ATOM 3186 C CA . TYR A 1 218 ? 10.930 -0.192 44.128 1.00 11.40 219 TYR A CA 1
ATOM 3187 C C . TYR A 1 218 ? 10.802 0.459 45.524 1.00 10.24 219 TYR A C 1
ATOM 3188 O O . TYR A 1 218 ? 9.936 0.093 46.324 1.00 12.74 219 TYR A O 1
ATOM 3206 N N . GLU A 1 219 ? 11.662 1.442 45.802 1.00 10.52 220 GLU A N 1
ATOM 3207 C CA . GLU A 1 219 ? 11.677 2.070 47.111 1.00 11.68 220 GLU A CA 1
ATOM 3208 C C . GLU A 1 219 ? 10.489 3.015 47.306 1.00 11.44 220 GLU A C 1
ATOM 3209 O O . GLU A 1 219 ? 10.163 3.367 48.429 1.00 13.20 220 GLU A O 1
ATOM 3221 N N . VAL A 1 220 ? 9.861 3.411 46.206 1.00 9.86 221 VAL A N 1
ATOM 3222 C CA . VAL A 1 220 ? 8.723 4.328 46.253 1.00 9.24 221 VAL A CA 1
ATOM 3223 C C . VAL A 1 220 ? 7.471 3.727 45.616 1.00 16.16 221 VAL A C 1
ATOM 3224 O O . VAL A 1 220 ? 6.532 4.445 45.275 1.00 15.85 221 VAL A O 1
ATOM 3237 N N . GLN A 1 221 ? 7.459 2.408 45.465 1.00 13.94 222 GLN A N 1
ATOM 3238 C CA . GLN A 1 221 ? 6.324 1.701 44.876 1.00 11.56 222 GLN A CA 1
ATOM 3239 C C . GLN A 1 221 ? 6.087 0.416 45.646 1.00 12.50 222 GLN A C 1
ATOM 3240 O O . GLN A 1 221 ? 6.737 -0.595 45.378 1.00 19.85 222 GLN A O 1
ATOM 3254 N N . LYS A 1 222 ? 5.122 0.451 46.555 1.00 15.37 223 LYS A N 1
ATOM 3255 C CA . LYS A 1 222 ? 4.845 -0.680 47.456 1.00 14.96 223 LYS A CA 1
ATOM 3256 C C . LYS A 1 222 ? 4.473 -1.936 46.676 1.00 20.02 223 LYS A C 1
ATOM 3257 O O . LYS A 1 222 ? 4.968 -3.019 46.966 1.00 18.34 223 LYS A O 1
ATOM 3276 N N . TYR A 1 223 ? 3.591 -1.791 45.693 1.00 9.89 224 TYR A N 1
ATOM 3277 C CA . TYR A 1 223 ? 3.047 -2.950 45.009 1.00 9.33 224 TYR A CA 1
ATOM 3278 C C . TYR A 1 223 ? 3.645 -3.156 43.649 1.00 13.83 224 TYR A C 1
ATOM 3279 O O . TYR A 1 223 ? 3.867 -2.211 42.889 1.00 11.58 224 TYR A O 1
ATOM 3297 N N . ILE A 1 224 ? 3.897 -4.415 43.347 1.00 12.01 225 ILE A N 1
ATOM 3298 C CA . ILE A 1 224 ? 4.328 -4.817 42.018 1.00 13.11 225 ILE A CA 1
ATOM 3299 C C . ILE A 1 224 ? 3.397 -5.900 41.556 1.00 15.05 225 ILE A C 1
ATOM 3300 O O . ILE A 1 224 ? 3.249 -6.942 42.197 1.00 16.20 225 ILE A O 1
ATOM 3316 N N . ILE A 1 225 ? 2.714 -5.627 40.465 1.00 11.81 226 ILE A N 1
ATOM 3317 C CA . ILE A 1 225 ? 1.719 -6.540 39.946 1.00 12.04 226 ILE A CA 1
ATOM 3318 C C . ILE A 1 225 ? 2.257 -7.220 38.682 1.00 12.76 226 ILE A C 1
ATOM 3319 O O . ILE A 1 225 ? 2.546 -6.554 37.671 1.00 11.71 226 ILE A O 1
ATOM 3335 N N . GLN A 1 226 ? 2.385 -8.544 38.744 1.00 11.41 227 GLN A N 1
ATOM 3336 C CA . GLN A 1 226 ? 3.054 -9.307 37.692 1.00 10.86 227 GLN A CA 1
ATOM 3337 C C . GLN A 1 226 ? 2.199 -9.550 36.452 1.00 12.87 227 GLN A C 1
ATOM 3338 O O . GLN A 1 226 ? 1.892 -10.678 36.084 1.00 12.56 227 GLN A O 1
ATOM 3352 N N . SER A 1 227 ? 1.847 -8.464 35.800 1.00 10.15 228 SER A N 1
ATOM 3353 C CA . SER A 1 227 ? 1.008 -8.505 34.615 1.00 10.16 228 SER A CA 1
ATOM 3354 C C . SER A 1 227 ? 1.681 -9.133 33.400 1.00 10.16 228 SER A C 1
ATOM 3355 O O . SER A 1 227 ? 1.054 -9.878 32.660 1.00 11.62 228 SER A O 1
ATOM 3363 N N . ASN A 1 228 ? 2.966 -8.847 33.205 1.00 9.02 229 ASN A N 1
ATOM 3364 C CA . ASN A 1 228 ? 3.703 -9.318 32.039 1.00 8.75 229 ASN A CA 1
ATOM 3365 C C . ASN A 1 228 ? 2.913 -9.043 30.758 1.00 7.24 229 ASN A C 1
ATOM 3366 O O . ASN A 1 228 ? 2.793 -9.906 29.888 1.00 10.95 229 ASN A O 1
ATOM 3377 N N . HIS A 1 229 ? 2.355 -7.836 30.679 1.00 9.08 230 HIS A N 1
ATOM 3378 C CA . HIS A 1 229 ? 1.479 -7.469 29.567 1.00 9.27 230 HIS A CA 1
ATOM 3379 C C . HIS A 1 229 ? 2.173 -7.288 28.217 1.00 7.93 230 HIS A C 1
ATOM 3380 O O . HIS A 1 229 ? 1.570 -7.502 27.173 1.00 10.68 230 HIS A O 1
ATOM 3395 N N . ILE A 1 230 ? 3.447 -6.881 28.255 1.00 7.99 231 ILE A N 1
ATOM 3396 C CA . ILE A 1 230 ? 4.206 -6.476 27.073 1.00 7.18 231 ILE A CA 1
ATOM 3397 C C . ILE A 1 230 ? 5.652 -6.939 27.283 1.00 7.37 231 ILE A C 1
ATOM 3398 O O . ILE A 1 230 ? 6.145 -6.893 28.428 1.00 7.50 231 ILE A O 1
ATOM 3414 N N . PHE A 1 231 ? 6.300 -7.420 26.222 1.00 6.48 232 PHE A N 1
ATOM 3415 C CA . PHE A 1 231 ? 7.716 -7.808 26.294 1.00 6.57 232 PHE A CA 1
ATOM 3416 C C . PHE A 1 231 ? 8.553 -6.725 25.641 1.00 8.60 232 PHE A C 1
ATOM 3417 O O . PHE A 1 231 ? 8.307 -6.361 24.503 1.00 8.46 232 PHE A O 1
ATOM 3434 N N . SER A 1 232 ? 9.566 -6.226 26.345 1.00 8.20 233 SER A N 1
ATOM 3435 C CA . SER A 1 232 ? 10.425 -5.168 25.821 1.00 6.10 233 SER A CA 1
ATOM 3436 C C . SER A 1 232 ? 11.821 -5.681 25.457 1.00 8.16 233 SER A C 1
ATOM 3437 O O . SER A 1 232 ? 12.601 -6.038 26.341 1.00 8.37 233 SER A O 1
ATOM 3445 N N . PRO A 1 233 ? 12.140 -5.705 24.166 1.00 8.95 234 PRO A N 1
ATOM 3446 C CA . PRO A 1 233 ? 13.519 -5.994 23.747 1.00 6.01 234 PRO A CA 1
ATOM 3447 C C . PRO A 1 233 ? 14.394 -4.761 23.881 1.00 7.53 234 PRO A C 1
ATOM 3448 O O . PRO A 1 233 ? 13.888 -3.641 23.831 1.00 9.63 234 PRO A O 1
ATOM 3459 N N . GLY A 1 234 ? 15.691 -4.986 24.043 1.00 6.15 235 GLY A N 1
ATOM 3460 C CA . GLY A 1 234 ? 16.685 -3.927 23.971 1.00 6.01 235 GLY A CA 1
ATOM 3461 C C . GLY A 1 234 ? 17.524 -4.119 22.712 1.00 7.85 235 GLY A C 1
ATOM 3462 O O . GLY A 1 234 ? 18.236 -5.122 22.564 1.00 8.76 235 GLY A O 1
ATOM 3466 N N . LEU A 1 235 ? 17.420 -3.170 21.78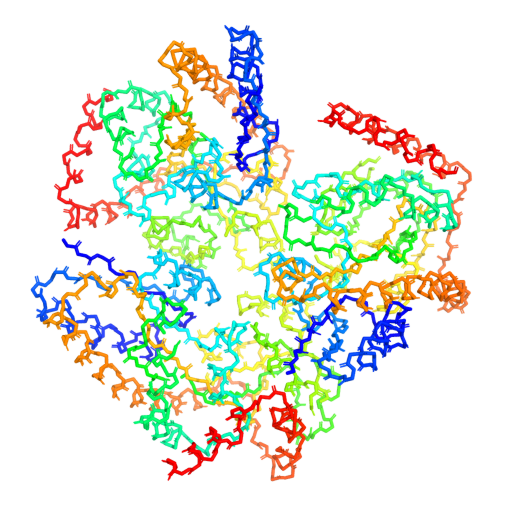6 1.00 7.08 236 LEU A N 1
ATOM 3467 C CA . LEU A 1 235 ? 18.052 -3.277 20.477 1.00 5.75 236 LEU A CA 1
ATOM 3468 C C . LEU A 1 235 ? 19.448 -2.675 20.503 1.00 5.63 236 LEU A C 1
ATOM 3469 O O . LEU A 1 235 ? 19.606 -1.497 20.794 1.00 7.20 236 LEU A O 1
ATOM 3485 N N . LEU A 1 236 ? 20.454 -3.480 20.178 1.00 6.93 237 LEU A N 1
ATOM 3486 C CA . LEU A 1 236 ? 21.819 -2.975 20.043 1.00 6.73 237 LEU A CA 1
ATOM 3487 C C . LEU A 1 236 ? 22.001 -2.522 18.622 1.00 6.60 237 LEU A C 1
ATOM 3488 O O . LEU A 1 236 ? 21.855 -3.313 17.684 1.00 8.50 237 LEU A O 1
ATOM 3504 N N . GLN A 1 237 ? 22.339 -1.247 18.469 1.00 5.26 238 GLN A N 1
ATOM 3505 C CA . GLN A 1 237 ? 22.305 -0.580 17.186 1.00 5.43 238 GLN A CA 1
ATOM 3506 C C . GLN A 1 237 ? 23.583 0.211 16.937 1.00 6.17 238 GLN A C 1
ATOM 3507 O O . GLN A 1 237 ? 24.205 0.668 17.877 1.00 7.68 238 GLN A O 1
ATOM 3521 N N . ILE A 1 238 ? 23.922 0.393 15.666 1.00 7.85 239 ILE A N 1
ATOM 3522 C CA . ILE A 1 238 ? 25.038 1.268 15.287 1.00 6.20 239 ILE A CA 1
ATOM 3523 C C . ILE A 1 238 ? 24.493 2.218 14.216 1.00 8.39 239 ILE A C 1
ATOM 3524 O O . ILE A 1 238 ? 23.722 1.820 13.349 1.00 9.49 239 ILE A O 1
ATOM 3540 N N . SER A 1 239 ? 24.841 3.491 14.318 1.00 7.61 240 SER A N 1
ATOM 3541 C CA . SER A 1 239 ? 24.479 4.434 13.283 1.00 7.12 240 SER A CA 1
ATOM 3542 C C . SER A 1 239 ? 24.958 3.966 11.918 1.00 10.06 240 SER A C 1
ATOM 3543 O O . SER A 1 239 ? 26.100 3.516 11.750 1.00 9.21 240 SER A O 1
ATOM 3551 N N . LEU A 1 240 ? 24.104 4.082 10.920 1.00 9.48 241 LEU A N 1
ATOM 3552 C CA . LEU A 1 240 ? 24.482 3.680 9.569 1.00 14.97 241 LEU A CA 1
ATOM 3553 C C . LEU A 1 240 ? 25.627 4.541 9.031 1.00 13.34 241 LEU A C 1
ATOM 3554 O O . LEU A 1 240 ? 26.464 4.065 8.269 1.00 12.77 241 LEU A O 1
ATOM 3570 N N . LYS A 1 241 ? 25.673 5.809 9.441 1.00 14.57 242 LYS A N 1
ATOM 3571 C CA . LYS A 1 241 ? 26.767 6.688 9.053 1.00 17.86 242 LYS A CA 1
ATOM 3572 C C . LYS A 1 241 ? 28.097 6.153 9.556 1.00 17.42 242 LYS A C 1
ATOM 3573 O O . LYS A 1 241 ? 29.095 6.220 8.838 1.00 17.60 242 LYS A O 1
ATOM 3592 N N . THR A 1 242 ? 28.098 5.629 10.785 1.00 9.95 243 THR A N 1
ATOM 3593 C CA . THR A 1 242 ? 29.270 4.952 11.331 1.00 12.20 243 THR A CA 1
ATOM 3594 C C . THR A 1 242 ? 29.558 3.629 10.618 1.00 11.01 243 THR A C 1
ATOM 3595 O O . THR A 1 242 ? 30.707 3.336 10.224 1.00 10.61 243 THR A O 1
ATOM 3606 N N . TRP A 1 243 ? 28.520 2.823 10.447 1.00 9.99 244 TRP A N 1
ATOM 3607 C CA . TRP A 1 243 ? 28.658 1.509 9.825 1.00 11.71 244 TRP A CA 1
ATOM 3608 C C . TRP A 1 243 ? 29.246 1.600 8.413 1.00 13.63 244 TRP A C 1
ATOM 3609 O O . TRP A 1 243 ? 30.076 0.791 8.039 1.00 11.05 244 TRP A O 1
ATOM 3630 N N . ASN A 1 244 ? 28.850 2.614 7.643 1.00 12.70 245 ASN A N 1
ATOM 3631 C CA . ASN A 1 244 ? 29.308 2.729 6.269 1.00 13.14 245 ASN A CA 1
ATOM 3632 C C . ASN A 1 244 ? 30.757 3.207 6.136 1.00 10.65 245 ASN A C 1
ATOM 3633 O O . ASN A 1 244 ? 31.268 3.322 5.030 1.00 12.88 245 ASN A O 1
ATOM 3644 N N . LYS A 1 245 ? 31.405 3.480 7.264 1.00 10.82 246 LYS A N 1
ATOM 3645 C CA . LYS A 1 245 ? 32.820 3.823 7.286 1.00 10.33 246 LYS A CA 1
ATOM 3646 C C . LYS A 1 24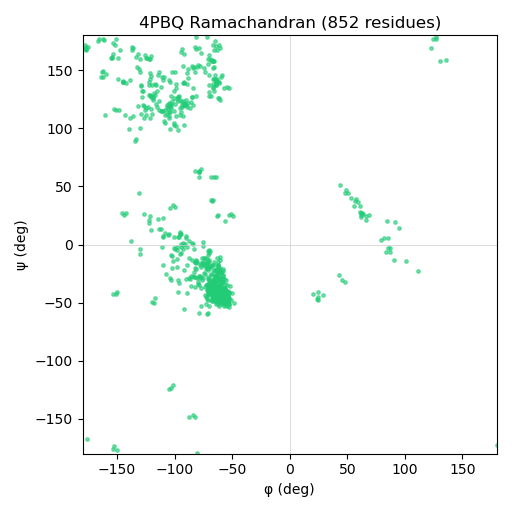5 ? 33.672 2.614 7.682 1.00 11.03 246 LYS A C 1
ATOM 3647 O O . LYS A 1 245 ? 34.914 2.677 7.664 1.00 14.21 246 LYS A O 1
ATOM 3666 N N . ILE A 1 246 ? 32.995 1.515 8.007 1.00 9.92 247 ILE A N 1
ATOM 3667 C CA . ILE A 1 246 ? 33.658 0.318 8.507 1.00 11.18 247 ILE A CA 1
ATOM 3668 C C . ILE A 1 246 ? 33.689 -0.712 7.397 1.00 10.51 247 ILE A C 1
ATOM 3669 O O . ILE A 1 246 ? 32.650 -1.144 6.907 1.00 12.93 247 ILE A O 1
ATOM 3685 N N . PRO A 1 247 ? 34.890 -1.161 7.017 1.00 10.48 248 PRO A N 1
ATOM 3686 C CA . PRO A 1 247 ? 34.930 -2.141 5.929 1.00 14.07 248 PRO A CA 1
ATOM 3687 C C . PRO A 1 247 ? 34.338 -3.467 6.370 1.00 12.72 248 PRO A C 1
ATOM 3688 O O . PRO A 1 247 ? 34.309 -3.778 7.568 1.00 10.17 248 PRO A O 1
ATOM 3699 N N . LYS A 1 248 ? 33.902 -4.261 5.403 1.00 13.11 249 LYS A N 1
ATOM 3700 C CA . LYS A 1 248 ? 33.283 -5.539 5.706 1.00 10.46 249 LYS A CA 1
ATOM 3701 C C . LYS A 1 248 ? 34.144 -6.432 6.610 1.00 12.26 249 LYS A C 1
ATOM 3702 O O . LYS A 1 248 ? 33.627 -7.106 7.499 1.00 12.19 249 LYS A O 1
ATOM 3721 N N . GLU A 1 249 ? 35.449 -6.449 6.391 1.00 11.89 250 GLU A N 1
ATOM 3722 C CA . GLU A 1 249 ? 36.320 -7.284 7.230 1.00 14.78 250 GLU A CA 1
ATOM 3723 C C . GLU A 1 249 ? 36.144 -6.948 8.703 1.00 12.54 250 GLU A C 1
ATOM 3724 O O . GLU A 1 249 ? 36.155 -7.841 9.567 1.00 18.48 250 GLU A O 1
ATOM 3736 N N . ASP A 1 250 ? 36.012 -5.651 8.995 1.00 11.45 251 ASP A N 1
ATOM 3737 C CA . ASP A 1 250 ? 35.864 -5.196 10.378 1.00 10.58 251 ASP A CA 1
ATOM 3738 C C . ASP A 1 250 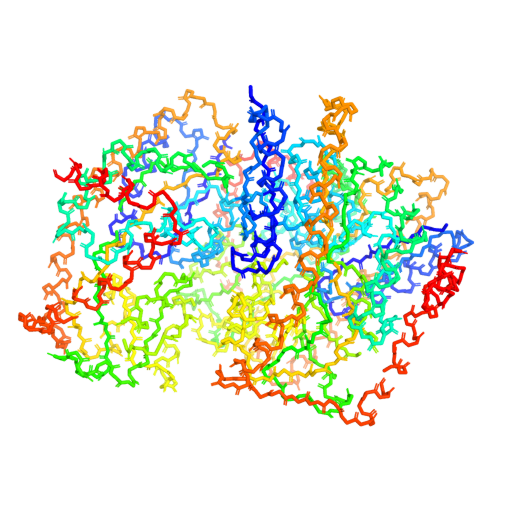? 34.412 -5.387 10.861 1.00 12.54 251 ASP A C 1
ATOM 3739 O O . ASP A 1 250 ? 34.178 -5.677 12.032 1.00 12.33 251 ASP A O 1
ATOM 3748 N N . GLN A 1 251 ? 33.445 -5.219 9.950 1.00 12.75 252 GLN A N 1
ATOM 3749 C CA . GLN A 1 251 ? 32.041 -5.427 10.280 1.00 11.83 252 GLN A CA 1
ATOM 3750 C C . GLN A 1 251 ? 31.786 -6.852 10.754 1.00 12.09 252 GLN A C 1
ATOM 3751 O O . GLN A 1 251 ? 30.960 -7.072 11.635 1.00 11.47 252 GLN A O 1
ATOM 3765 N N . ILE A 1 252 ? 32.483 -7.818 10.165 1.00 11.99 253 ILE A N 1
ATOM 3766 C CA . ILE A 1 252 ? 32.374 -9.213 10.585 1.00 11.45 253 ILE A CA 1
ATOM 3767 C C . ILE A 1 252 ? 32.776 -9.374 12.057 1.00 12.11 253 ILE A C 1
ATOM 3768 O O . ILE A 1 252 ? 32.155 -10.148 12.801 1.00 12.68 253 ILE A O 1
ATOM 3784 N N . ILE A 1 253 ? 33.789 -8.616 12.484 1.00 11.89 254 ILE A N 1
ATOM 3785 C CA . ILE A 1 253 ? 34.201 -8.646 13.886 1.00 10.22 254 ILE A CA 1
ATOM 3786 C C . ILE A 1 253 ? 33.130 -8.006 14.786 1.00 12.97 254 ILE A C 1
ATOM 3787 O O . ILE A 1 253 ? 32.838 -8.525 15.855 1.00 10.96 254 ILE A O 1
ATOM 3803 N N . PHE A 1 254 ? 32.543 -6.891 14.354 1.00 9.53 255 PHE A N 1
ATOM 3804 C CA . PHE A 1 254 ? 31.431 -6.277 15.086 1.00 8.69 255 PHE A CA 1
ATOM 3805 C C . PHE A 1 254 ? 30.276 -7.258 15.184 1.00 8.27 255 PHE A C 1
ATOM 3806 O O . PHE A 1 254 ? 29.628 -7.343 16.210 1.00 9.51 255 PHE A O 1
ATOM 3823 N N . GLU A 1 255 ? 30.004 -7.983 14.101 1.00 9.66 256 GLU A N 1
ATOM 3824 C CA . GLU A 1 255 ? 28.894 -8.949 14.100 1.00 8.13 256 GLU A CA 1
ATOM 3825 C C . GLU A 1 255 ? 29.161 -10.136 15.034 1.00 11.48 256 GLU A C 1
ATOM 3826 O O . GLU A 1 255 ? 28.248 -10.610 15.711 1.00 11.83 256 GLU A O 1
ATOM 3838 N N . LYS A 1 256 ? 30.399 -10.610 15.059 1.00 13.04 257 LYS A N 1
ATOM 3839 C CA . LYS A 1 256 ? 30.821 -11.658 16.004 1.00 11.91 257 LYS A CA 1
ATOM 3840 C C . LYS A 1 256 ? 30.589 -11.184 17.435 1.00 11.35 257 LYS A C 1
ATOM 3841 O O . LYS A 1 256 ? 30.071 -11.900 18.282 1.00 11.25 257 LYS A O 1
ATOM 3860 N N . ALA A 1 257 ? 30.992 -9.955 17.704 1.00 10.83 258 ALA A N 1
ATOM 3861 C CA . ALA A 1 257 ? 30.847 -9.393 19.037 1.00 8.60 258 ALA A CA 1
ATOM 3862 C C . ALA A 1 257 ? 29.352 -9.243 19.400 1.00 8.92 258 ALA A C 1
ATOM 3863 O O . ALA A 1 257 ? 28.952 -9.457 20.545 1.00 10.28 258 ALA A O 1
ATOM 3870 N N . ALA A 1 258 ? 28.541 -8.862 18.431 1.00 8.92 259 ALA A N 1
ATOM 3871 C CA . ALA A 1 258 ? 27.110 -8.653 18.689 1.00 7.50 259 ALA A CA 1
ATOM 3872 C C . ALA A 1 258 ? 26.434 -9.987 18.963 1.00 8.77 259 ALA A C 1
ATOM 3873 O O . ALA A 1 258 ? 25.566 -10.075 19.823 1.00 11.87 259 ALA A O 1
ATOM 3880 N N . LYS A 1 259 ? 26.823 -11.020 18.223 1.00 10.14 260 LYS A N 1
ATOM 3881 C CA . LYS A 1 259 ? 26.266 -12.369 18.413 1.00 9.84 260 LYS A CA 1
ATOM 3882 C C . LYS A 1 259 ? 26.610 -12.922 19.796 1.00 9.99 260 LYS A C 1
ATOM 3883 O O . LYS A 1 259 ? 25.726 -13.444 20.492 1.00 10.76 260 LYS A O 1
ATOM 3902 N N . LEU A 1 260 ? 27.884 -12.786 20.199 1.00 12.03 261 LEU A N 1
ATOM 3903 C CA . LEU A 1 260 ? 28.321 -13.164 21.548 1.00 13.02 261 LEU A CA 1
ATOM 3904 C C . LEU A 1 260 ? 27.599 -12.330 22.615 1.00 11.85 261 LEU A C 1
ATOM 3905 O O . LEU A 1 260 ? 27.085 -12.883 23.602 1.00 11.71 261 LEU A O 1
ATOM 3921 N N . TYR A 1 261 ? 27.530 -11.012 22.415 1.00 9.78 262 TYR A N 1
ATOM 3922 C CA . TYR A 1 261 ? 26.759 -10.141 23.307 1.00 8.94 262 TYR A CA 1
ATOM 3923 C C . TYR A 1 261 ? 25.330 -10.689 23.474 1.00 8.91 262 TYR A C 1
ATOM 3924 O O . TYR A 1 261 ? 24.835 -10.831 24.595 1.00 8.91 262 TYR A O 1
ATOM 3942 N N . GLN A 1 262 ? 24.697 -11.034 22.360 1.00 9.94 263 GLN A N 1
ATOM 3943 C CA . GLN A 1 262 ? 23.284 -11.420 22.385 1.00 10.44 263 GLN A CA 1
ATOM 3944 C C . GLN A 1 262 ? 23.097 -12.708 23.186 1.00 10.15 263 GLN A C 1
ATOM 3945 O O . GLN A 1 262 ? 22.206 -12.793 24.040 1.00 12.14 263 GLN A O 1
ATOM 3959 N N . GLU A 1 263 ? 23.918 -13.721 22.911 1.00 8.92 264 GLU A N 1
ATOM 3960 C CA . GLU A 1 263 ? 23.807 -14.991 23.617 1.00 10.75 264 GLU A CA 1
ATOM 3961 C C . GLU A 1 263 ? 24.019 -14.774 25.106 1.00 10.70 264 GLU A C 1
ATOM 3962 O O . GLU A 1 263 ? 23.266 -15.281 25.930 1.00 10.05 264 GLU A O 1
ATOM 3974 N N . LYS A 1 264 ? 25.063 -14.030 25.450 1.00 10.73 265 LYS A N 1
ATOM 3975 C CA . LYS A 1 264 ? 25.431 -13.858 26.850 1.00 11.45 265 LYS A CA 1
ATOM 3976 C C . LYS A 1 264 ? 24.437 -12.966 27.590 1.00 9.91 265 LYS A C 1
ATOM 3977 O O . LYS A 1 264 ? 24.167 -13.186 28.794 1.00 10.66 265 LYS A O 1
ATOM 3996 N N . GLU A 1 265 ? 23.898 -11.966 26.893 1.00 10.33 266 GLU A N 1
ATOM 3997 C CA . GLU A 1 265 ? 22.964 -11.043 27.516 1.00 9.12 266 GLU A CA 1
ATOM 3998 C C . GLU A 1 265 ? 21.617 -11.716 27.827 1.00 8.28 266 GLU A C 1
ATOM 3999 O O . GLU A 1 265 ? 21.066 -11.500 28.888 1.00 8.44 266 GLU A O 1
ATOM 4011 N N . TRP A 1 266 ? 21.104 -12.512 26.899 1.00 7.57 267 TRP A N 1
ATOM 4012 C CA . TRP A 1 266 ? 19.877 -13.280 27.169 1.00 7.84 267 TRP A CA 1
ATOM 4013 C C . TRP A 1 266 ? 20.071 -14.170 28.389 1.00 8.52 267 TRP A C 1
ATOM 4014 O O . TRP A 1 266 ? 19.261 -14.159 29.290 1.00 10.74 267 TRP A O 1
ATOM 4035 N N . GLU A 1 267 ? 21.159 -14.937 28.399 1.00 9.19 268 GLU A N 1
ATOM 4036 C CA . GLU A 1 267 ? 21.470 -15.817 29.516 1.00 10.98 268 GLU A CA 1
ATOM 4037 C C . GLU A 1 267 ? 21.557 -15.060 30.842 1.00 9.92 268 GLU A C 1
ATOM 4038 O O . GLU A 1 267 ? 20.948 -15.464 31.852 1.00 10.38 268 GLU A O 1
ATOM 4050 N N . LEU A 1 268 ? 22.324 -13.976 30.857 1.00 9.68 269 LEU A N 1
ATOM 4051 C CA . LEU A 1 268 ? 22.508 -13.192 32.063 1.00 9.36 269 LEU A CA 1
ATOM 4052 C C . LEU A 1 268 ? 21.210 -12.496 32.499 1.00 8.44 269 LEU A C 1
ATOM 4053 O O . LEU A 1 268 ? 20.899 -12.404 33.694 1.00 11.27 269 LEU A O 1
ATOM 4069 N N . ALA A 1 269 ? 20.448 -12.027 31.528 1.00 7.83 270 ALA A N 1
ATOM 4070 C CA . ALA A 1 269 ? 19.211 -11.338 31.829 1.00 7.42 270 ALA A CA 1
ATOM 4071 C C . ALA A 1 269 ? 18.184 -12.291 32.447 1.00 10.68 270 ALA A C 1
ATOM 4072 O O . ALA A 1 269 ? 17.527 -11.942 33.421 1.00 9.75 270 ALA A O 1
ATOM 4079 N N . ILE A 1 270 ? 18.047 -13.490 31.887 1.00 10.67 271 ILE A N 1
ATOM 4080 C CA . ILE A 1 270 ? 17.132 -14.462 32.454 1.00 9.46 271 ILE A CA 1
ATOM 4081 C C . ILE A 1 270 ? 17.537 -14.829 33.890 1.00 12.13 271 ILE A C 1
ATOM 4082 O O . ILE A 1 270 ? 16.692 -14.837 34.798 1.00 14.13 271 ILE A O 1
ATOM 4098 N N . LYS A 1 271 ? 18.825 -15.097 34.097 1.00 9.72 272 LYS A N 1
ATOM 4099 C CA . LYS A 1 271 ? 19.359 -15.441 35.408 1.00 10.58 272 LYS A CA 1
ATOM 4100 C C . LYS A 1 271 ? 19.159 -14.316 36.416 1.00 14.50 272 LYS A C 1
ATOM 4101 O O . LYS A 1 271 ? 18.733 -14.559 37.564 1.00 13.82 272 LYS A O 1
ATOM 4120 N N . THR A 1 272 ? 19.468 -13.096 35.984 1.00 15.01 273 THR A N 1
ATOM 4121 C CA . THR A 1 272 ? 19.452 -11.933 36.857 1.00 12.68 273 THR A CA 1
ATOM 4122 C C . THR A 1 272 ? 18.021 -11.552 37.215 1.00 16.08 273 THR A C 1
ATOM 4123 O O . THR A 1 272 ? 17.744 -11.166 38.340 1.00 12.23 273 THR A O 1
ATOM 4134 N N . GLU A 1 273 ? 17.100 -11.703 36.274 1.00 10.51 274 GLU A N 1
ATOM 4135 C CA . GLU A 1 273 ? 15.709 -11.340 36.544 1.00 11.13 274 GLU A CA 1
ATOM 4136 C C . GLU A 1 273 ? 15.131 -12.195 37.676 1.00 10.61 274 GLU A C 1
ATOM 4137 O O . GLU A 1 273 ? 14.382 -11.695 38.515 1.00 10.01 274 GLU A O 1
ATOM 4149 N N . LEU A 1 274 ? 15.476 -13.484 37.695 1.00 10.70 275 LEU A N 1
ATOM 4150 C CA . LEU A 1 274 ? 15.058 -14.372 38.787 1.00 15.19 275 LEU A CA 1
ATOM 4151 C C . LEU A 1 274 ? 15.631 -13.894 40.121 1.00 11.22 275 LEU A C 1
ATOM 4152 O O . LEU A 1 274 ? 14.918 -13.888 41.129 1.00 13.13 275 LEU A O 1
ATOM 4168 N N . GLU A 1 275 ? 16.895 -13.458 40.122 1.00 10.32 276 GLU A N 1
ATOM 4169 C CA . GLU A 1 275 ? 17.499 -12.916 41.346 1.00 13.33 276 GLU A CA 1
ATOM 4170 C C . GLU A 1 275 ? 16.749 -11.685 41.818 1.00 12.36 276 GLU A C 1
ATOM 4171 O O . GLU A 1 275 ? 16.517 -11.488 43.022 1.00 10.96 276 GLU A O 1
ATOM 4183 N N . VAL A 1 276 ? 16.395 -10.834 40.861 1.00 11.99 277 VAL A N 1
ATOM 4184 C CA . VAL A 1 276 ? 15.772 -9.563 41.190 1.00 10.89 277 VAL A CA 1
ATOM 4185 C C . VAL A 1 276 ? 14.376 -9.780 41.739 1.00 10.00 277 VAL A C 1
ATOM 4186 O O . VAL A 1 276 ? 13.944 -9.103 42.676 1.00 9.77 277 VAL A O 1
ATOM 4199 N N . LYS A 1 277 ? 13.666 -10.744 41.176 1.00 9.31 278 LYS A N 1
ATOM 4200 C CA . LYS A 1 277 ? 12.339 -11.076 41.688 1.00 9.64 278 LYS A CA 1
ATOM 4201 C C . LYS A 1 277 ? 12.410 -11.510 43.173 1.00 15.66 278 LYS A C 1
ATOM 4202 O O . LYS A 1 277 ? 11.602 -11.098 43.980 1.00 12.34 278 LYS A O 1
ATOM 4221 N N . ASP A 1 278 ? 13.391 -12.331 43.515 1.00 12.04 279 ASP A N 1
ATOM 4222 C CA . ASP A 1 278 ? 13.598 -12.753 44.890 1.00 15.70 279 ASP A CA 1
ATOM 4223 C C . ASP A 1 278 ? 13.959 -11.560 45.787 1.00 12.14 279 ASP A C 1
ATOM 4224 O O . ASP A 1 278 ? 13.437 -11.433 46.895 1.00 13.42 279 ASP A O 1
ATOM 4233 N N . TYR A 1 279 ? 14.870 -10.716 45.301 1.00 12.61 280 TYR A N 1
ATOM 4234 C CA . TYR A 1 279 ? 15.273 -9.501 46.005 1.00 11.74 280 TYR A CA 1
ATOM 4235 C C . TYR A 1 279 ? 14.051 -8.645 46.371 1.00 15.05 280 TYR A C 1
ATOM 4236 O O . TYR A 1 279 ? 13.886 -8.208 47.524 1.00 11.72 280 TYR A O 1
ATOM 4254 N N . LEU A 1 280 ? 13.207 -8.387 45.380 1.00 12.58 281 LEU A N 1
ATOM 4255 C CA . LEU A 1 280 ? 12.044 -7.529 45.587 1.00 11.99 281 LEU A CA 1
ATOM 4256 C C . LEU A 1 280 ? 11.021 -8.157 46.534 1.00 21.08 281 LEU A C 1
ATOM 4257 O O . LEU A 1 280 ? 10.352 -7.456 47.290 1.00 30.02 281 LEU A O 1
ATOM 4273 N N . ALA A 1 281 ? 10.943 -9.475 46.545 1.00 16.31 282 ALA A N 1
ATOM 4274 C CA . ALA A 1 281 ? 10.111 -10.147 47.540 1.00 14.25 282 ALA A CA 1
ATOM 4275 C C . ALA A 1 281 ? 10.591 -9.885 48.969 1.00 20.29 282 ALA A C 1
ATOM 4276 O O . ALA A 1 281 ? 9.820 -9.968 49.924 1.00 21.17 282 ALA A O 1
ATOM 4283 N N . LYS A 1 282 ? 11.868 -9.577 49.117 1.00 13.67 283 LYS A N 1
ATOM 4284 C CA . LYS A 1 282 ? 12.483 -9.598 50.445 1.00 12.86 283 LYS A CA 1
ATOM 4285 C C . LYS A 1 282 ? 12.910 -8.216 50.940 1.00 17.45 283 LYS A C 1
ATOM 4286 O O . LYS A 1 282 ? 13.602 -8.106 51.956 1.00 18.22 283 LYS A O 1
ATOM 4305 N N . HIS A 1 283 ? 12.444 -7.167 50.271 1.00 15.27 284 HIS A N 1
ATOM 4306 C CA . HIS A 1 283 ? 12.797 -5.808 50.669 1.00 14.93 284 HIS A CA 1
ATOM 4307 C C . HIS A 1 283 ? 11.573 -4.932 50.879 1.00 16.93 284 HIS A C 1
ATOM 4308 O O . HIS A 1 283 ? 11.651 -3.718 50.716 1.00 21.41 284 HIS A O 1
ATOM 4323 N N . GLY A 1 284 ? 10.453 -5.562 51.208 1.00 16.50 285 GLY A N 1
ATOM 4324 C CA . GLY A 1 284 ? 9.263 -4.842 51.623 1.00 21.17 285 GLY A CA 1
ATOM 4325 C C . GLY A 1 284 ? 8.206 -4.687 50.546 1.00 24.59 285 GLY A C 1
ATOM 4326 O O . GLY A 1 284 ? 7.079 -4.317 50.863 1.00 26.44 285 GLY A O 1
ATOM 4330 N N . ASN A 1 285 ? 8.539 -4.936 49.280 1.00 18.90 286 ASN A N 1
ATOM 4331 C CA . ASN A 1 285 ? 7.517 -4.822 48.227 1.00 19.73 286 ASN A CA 1
ATOM 4332 C C . ASN A 1 285 ? 6.538 -5.982 48.290 1.00 27.82 286 ASN A C 1
ATOM 4333 O O . ASN A 1 285 ? 6.903 -7.078 48.695 1.00 27.62 286 ASN A O 1
ATOM 4344 N N . GLU A 1 286 ? 5.294 -5.729 47.901 1.00 21.94 287 GLU A N 1
ATOM 4345 C CA . GLU A 1 286 ? 4.289 -6.785 47.802 1.00 18.96 287 GLU A CA 1
ATOM 4346 C C . GLU A 1 286 ? 4.062 -7.134 46.346 1.00 18.46 287 GLU A C 1
ATOM 4347 O O . GLU A 1 286 ? 3.580 -6.309 45.557 1.00 15.20 287 GLU A O 1
ATOM 4359 N N . ILE A 1 287 ? 4.429 -8.358 45.987 1.00 18.02 288 ILE A N 1
ATOM 4360 C CA . ILE A 1 287 ? 4.310 -8.824 44.619 1.00 19.84 288 ILE A CA 1
ATOM 4361 C C . ILE A 1 287 ? 2.975 -9.542 44.474 1.00 20.50 288 ILE A C 1
ATOM 4362 O O . ILE A 1 287 ? 2.683 -10.491 45.190 1.00 22.92 288 ILE A O 1
ATOM 4378 N N . ILE A 1 288 ? 2.142 -9.044 43.579 1.00 15.08 289 ILE A N 1
ATOM 4379 C CA . ILE A 1 288 ? 0.849 -9.656 43.324 1.00 19.97 289 ILE A CA 1
ATOM 4380 C C . ILE A 1 288 ? 0.939 -10.446 42.020 1.00 16.73 289 ILE A C 1
ATOM 4381 O O . ILE A 1 288 ? 1.289 -9.893 40.967 1.00 19.20 289 ILE A O 1
ATOM 4397 N N . VAL A 1 289 ? 0.705 -11.750 42.089 1.00 15.23 290 VAL A N 1
ATOM 4398 C CA . VAL A 1 289 ? 0.576 -12.534 40.860 1.00 18.56 290 VAL A CA 1
ATOM 4399 C C . VAL A 1 289 ? -0.906 -12.557 40.479 1.00 20.14 290 VAL A C 1
ATOM 4400 O O . VAL A 1 289 ? -1.732 -12.999 41.266 1.00 22.32 290 VAL A O 1
ATOM 4413 N N . PRO A 1 290 ? -1.254 -12.042 39.285 1.00 17.46 291 PRO A N 1
ATOM 4414 C CA . PRO A 1 290 ? -2.680 -11.940 38.966 1.00 17.10 291 PRO A CA 1
ATOM 4415 C C . PRO A 1 290 ? -3.365 -13.296 38.976 1.00 18.02 291 PRO A C 1
ATOM 4416 O O . PRO A 1 290 ? -2.769 -14.298 38.582 1.00 18.60 291 PRO A O 1
ATOM 4427 N N . SER A 1 291 ? -4.609 -13.309 39.421 1.00 17.21 292 SER A N 1
ATOM 4428 C CA . SER A 1 291 ? -5.421 -14.509 39.359 1.00 18.34 292 SER A CA 1
ATOM 4429 C C . SER A 1 291 ? -5.705 -14.879 37.905 1.00 20.16 292 SER A C 1
ATOM 4430 O O . SER A 1 291 ? -5.519 -14.073 36.999 1.00 20.16 292 SER A O 1
ATOM 4438 N N . GLU A 1 292 ? -6.206 -16.084 37.676 1.00 22.41 293 GLU A N 1
ATOM 4439 C CA . GLU A 1 292 ? -6.573 -16.471 36.326 1.00 26.79 293 GLU A CA 1
ATOM 4440 C C . GLU A 1 292 ? -7.597 -15.495 35.752 1.00 22.50 293 GLU A C 1
ATOM 4441 O O . GLU A 1 292 ? -7.525 -15.149 34.586 1.00 20.72 293 GLU A O 1
ATOM 4453 N N . ALA A 1 293 ? -8.567 -15.085 36.569 1.00 20.54 294 ALA A N 1
ATOM 4454 C CA . ALA A 1 293 ? -9.612 -14.158 36.121 1.00 22.03 294 ALA A CA 1
ATOM 4455 C C . ALA A 1 293 ? -9.080 -12.755 35.777 1.00 22.08 294 ALA A C 1
ATOM 4456 O O . ALA A 1 293 ? -9.483 -12.145 34.778 1.00 18.01 294 ALA A O 1
ATOM 4463 N N . PHE A 1 294 ? -8.186 -12.246 36.616 1.00 18.95 295 PHE A N 1
ATOM 4464 C CA . PHE A 1 294 ? -7.578 -10.932 36.389 1.00 22.62 295 PHE A CA 1
ATOM 4465 C C . PHE A 1 294 ? -6.756 -10.990 35.097 1.00 18.99 295 PHE A C 1
ATOM 4466 O O . PHE A 1 294 ? -6.825 -10.099 34.236 1.00 18.26 295 PHE A O 1
ATOM 4483 N N . LYS A 1 295 ? -5.972 -12.053 34.976 1.00 21.02 296 LYS A N 1
ATOM 4484 C CA . LYS A 1 295 ? -5.222 -12.354 33.765 1.00 18.74 296 LYS A CA 1
ATOM 4485 C C . LYS A 1 295 ? -6.093 -12.374 32.509 1.00 17.23 296 LYS A C 1
ATOM 4486 O O . LYS A 1 295 ? -5.793 -11.743 31.505 1.00 15.06 296 LYS A O 1
ATOM 4505 N N . ASN A 1 296 ? -7.160 -13.156 32.547 1.00 17.27 297 ASN A N 1
ATOM 4506 C CA . ASN A 1 296 ? -8.013 -13.275 31.396 1.00 18.03 297 ASN A CA 1
ATOM 4507 C C . ASN A 1 296 ? -8.685 -11.956 31.056 1.00 18.09 297 ASN A C 1
ATOM 4508 O O . ASN A 1 296 ? -8.844 -11.625 29.894 1.00 17.98 297 ASN A O 1
ATOM 4519 N N . ASP A 1 297 ? -9.094 -11.206 32.071 1.00 15.94 298 ASP A N 1
ATOM 4520 C CA . ASP A 1 297 ? -9.708 -9.916 31.821 1.00 15.76 298 ASP A CA 1
ATOM 4521 C C . ASP A 1 297 ? -8.725 -8.972 31.121 1.00 15.89 298 ASP A C 1
ATOM 4522 O O . ASP A 1 297 ? -9.128 -8.219 30.241 1.00 15.52 298 ASP A O 1
ATOM 4548 N N . VAL A 1 299 ? -6.116 -9.861 29.213 1.00 13.13 300 VAL A N 1
ATOM 4549 C CA . VAL A 1 299 ? -5.909 -10.374 27.883 1.00 13.02 300 VAL A CA 1
ATOM 4550 C C . VAL A 1 299 ? -7.081 -10.007 26.987 1.00 14.78 300 VAL A C 1
ATOM 4551 O O . VAL A 1 299 ? -6.896 -9.502 25.882 1.00 13.86 300 VAL A O 1
ATOM 4564 N N . ASN A 1 300 ? -8.298 -10.240 27.465 1.00 14.80 301 ASN A N 1
ATOM 4565 C CA . ASN A 1 300 ? -9.466 -9.941 26.660 1.00 14.70 301 ASN A CA 1
ATOM 4566 C C . ASN A 1 300 ? -9.539 -8.453 26.341 1.00 16.34 301 ASN A C 1
ATOM 4567 O O . ASN A 1 300 ? -9.874 -8.064 25.216 1.00 16.21 301 ASN A O 1
ATOM 4578 N N . ALA A 1 301 ? -9.213 -7.623 27.329 1.00 14.01 302 ALA A N 1
ATOM 4579 C CA . ALA A 1 301 ? -9.277 -6.169 27.154 1.00 13.76 302 ALA A CA 1
ATOM 4580 C C . ALA A 1 301 ? -8.265 -5.684 26.101 1.00 14.08 302 ALA A C 1
ATOM 4581 O O . ALA A 1 301 ? -8.481 -4.669 25.452 1.00 13.08 302 ALA A O 1
ATOM 4588 N N . SER A 1 302 ? -7.165 -6.409 25.948 1.00 13.39 303 SER A N 1
ATOM 4589 C CA . SER A 1 302 ? -6.119 -5.995 25.013 1.00 12.86 303 SER A CA 1
ATOM 4590 C C . SER A 1 302 ? -6.494 -6.249 23.553 1.00 16.32 303 SER A C 1
ATOM 4591 O O . SER A 1 302 ? -5.863 -5.705 22.668 1.00 18.27 303 SER A O 1
ATOM 4599 N N . LYS A 1 303 ? -7.517 -7.062 23.302 1.00 14.66 304 LYS A N 1
ATOM 4600 C CA . LYS A 1 303 ? -7.851 -7.437 21.937 1.00 19.55 304 LYS A CA 1
ATOM 4601 C C . LYS A 1 303 ? -8.220 -6.212 21.097 1.00 22.72 304 LYS A C 1
ATOM 4602 O O . LYS A 1 303 ? -7.983 -6.180 19.898 1.00 18.36 304 LYS A O 1
ATOM 4621 N N . VAL A 1 304 ? -8.792 -5.195 21.726 1.00 23.60 305 VAL A N 1
ATOM 4622 C CA . VAL A 1 304 ? -9.167 -3.988 20.992 1.00 26.35 305 VAL A CA 1
ATOM 4623 C C . VAL A 1 304 ? -7.942 -3.382 20.273 1.00 18.11 305 VAL A C 1
ATOM 4624 O O . VAL A 1 304 ? -8.071 -2.787 19.200 1.00 19.95 305 VAL A O 1
ATOM 4637 N N . LEU A 1 305 ? -6.751 -3.568 20.835 1.00 17.08 306 LEU A N 1
ATOM 4638 C CA . LEU A 1 305 ? -5.541 -3.016 20.229 1.00 15.48 306 LEU A CA 1
ATOM 4639 C C . LEU A 1 305 ? -5.268 -3.714 18.906 1.00 17.91 306 LEU A C 1
ATOM 4640 O O . LEU A 1 305 ? -4.945 -3.065 17.912 1.00 14.68 306 LEU A O 1
ATOM 4656 N N . TYR A 1 306 ? -5.414 -5.039 18.906 1.00 16.35 307 TYR A N 1
ATOM 4657 C CA . TYR A 1 306 ? -5.183 -5.850 17.727 1.00 13.34 307 TYR A CA 1
ATOM 4658 C C . TYR A 1 306 ? -6.236 -5.604 16.679 1.00 15.97 307 TYR A C 1
ATOM 4659 O O . TYR A 1 306 ? -5.928 -5.546 15.484 1.00 16.18 307 TYR A O 1
ATOM 4677 N N . ASP A 1 307 ? -7.485 -5.435 17.111 1.00 16.20 308 ASP A N 1
ATOM 4678 C CA . ASP A 1 307 ? -8.529 -5.112 16.152 1.00 18.56 308 ASP A CA 1
ATOM 4679 C C . ASP A 1 307 ? -8.122 -3.891 15.345 1.00 17.50 308 ASP A C 1
ATOM 4680 O O . ASP A 1 307 ? -8.306 -3.831 14.113 1.00 18.71 308 ASP A O 1
ATOM 4689 N N . SER A 1 308 ? -7.599 -2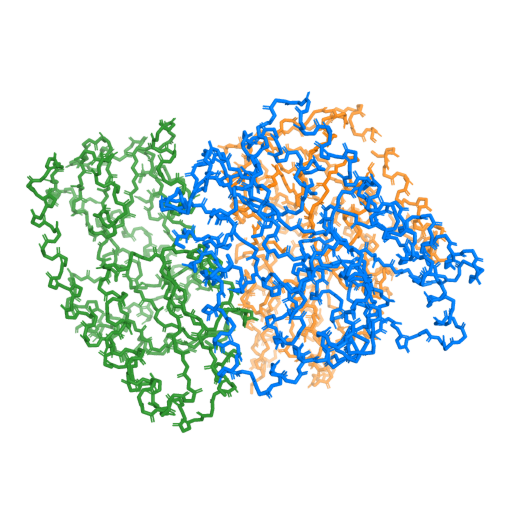.900 16.049 1.00 15.64 309 SER A N 1
ATOM 4690 C CA . SER A 1 308 ? -7.185 -1.672 15.415 1.00 18.78 309 SER A CA 1
ATOM 4691 C C . SER A 1 308 ? -5.947 -1.917 14.521 1.00 18.46 309 SER A C 1
ATOM 4692 O O . SER A 1 308 ? -5.887 -1.405 13.406 1.00 16.98 309 SER A O 1
ATOM 4700 N N . PHE A 1 309 ? -4.974 -2.709 14.973 1.00 14.58 310 PHE A N 1
ATOM 4701 C CA . PHE A 1 309 ? -3.780 -2.940 14.151 1.00 13.77 310 PHE A CA 1
ATOM 4702 C C . PHE A 1 309 ? -4.181 -3.524 12.791 1.00 19.54 310 PHE A C 1
ATOM 4703 O O . PHE A 1 309 ? -3.674 -3.133 11.750 1.00 17.28 310 PHE A O 1
ATOM 4720 N N . TYR A 1 310 ? -5.088 -4.485 12.811 1.00 14.63 311 TYR A N 1
ATOM 4721 C CA . TYR A 1 310 ? -5.486 -5.159 11.589 1.00 18.12 311 TYR A CA 1
ATOM 4722 C C . TYR A 1 310 ? -6.259 -4.233 10.637 1.00 20.77 311 TYR A C 1
ATOM 4723 O O . TYR A 1 310 ? -6.254 -4.447 9.426 1.00 22.26 311 TYR A O 1
ATOM 4741 N N . LYS A 1 311 ? -6.902 -3.206 11.178 1.00 22.99 312 LYS A N 1
ATOM 4742 C CA . LYS A 1 311 ? -7.601 -2.231 10.347 1.00 22.31 312 LYS A CA 1
ATOM 4743 C C . LYS A 1 311 ? -6.713 -1.145 9.756 1.00 21.40 312 LYS A C 1
ATOM 4744 O O . LYS A 1 311 ? -7.050 -0.575 8.717 1.00 26.89 312 LYS A O 1
ATOM 4763 N N . LYS A 1 312 ? -5.611 -0.817 10.418 1.00 22.76 313 LYS A N 1
ATOM 4764 C CA . LYS A 1 312 ? -4.834 0.351 10.010 1.00 24.87 313 LYS A CA 1
ATOM 4765 C C . LYS A 1 312 ? -3.485 -0.015 9.393 1.00 28.44 313 LYS A C 1
ATOM 4766 O O . LYS A 1 312 ? -2.876 0.803 8.700 1.00 26.51 313 LYS A O 1
ATOM 4785 N N . TYR A 1 313 ? -3.033 -1.245 9.631 1.00 25.00 314 TYR A N 1
ATOM 4786 C CA . TYR A 1 313 ? -1.758 -1.724 9.086 1.00 25.66 314 TYR A CA 1
ATOM 4787 C C . TYR A 1 313 ? -1.986 -2.870 8.097 1.00 25.30 314 TYR A C 1
ATOM 4788 O O . TYR A 1 313 ? -2.475 -3.932 8.476 1.00 27.17 314 TYR A O 1
ATOM 4806 N N A ASP A 1 314 ? -1.628 -2.656 6.835 0.58 26.49 315 ASP A N 1
ATOM 4807 N N B ASP A 1 314 ? -1.652 -2.623 6.832 0.42 26.25 315 ASP A N 1
ATOM 4808 C CA A ASP A 1 314 ? -1.818 -3.679 5.807 0.58 25.94 315 ASP A CA 1
ATOM 4809 C CA B ASP A 1 314 ? -1.723 -3.633 5.776 0.42 27.76 315 ASP A CA 1
ATOM 4810 C C A ASP A 1 314 ? -0.872 -4.869 5.973 0.58 22.89 315 ASP A C 1
ATOM 4811 C C B ASP A 1 314 ? -0.989 -4.910 6.145 0.42 24.23 315 ASP A C 1
ATOM 4812 O O A ASP A 1 314 ? -1.051 -5.896 5.318 0.58 25.99 315 ASP A O 1
ATOM 4813 O O B ASP A 1 314 ? -1.419 -6.016 5.806 0.42 25.90 315 ASP A O 1
ATOM 4830 N N . TRP A 1 315 ? 0.126 -4.737 6.844 1.00 24.33 316 TRP A N 1
ATOM 4831 C CA . TRP A 1 315 ? 1.111 -5.800 7.055 1.00 21.11 316 TRP A CA 1
ATOM 4832 C C . TRP A 1 315 ? 0.870 -6.612 8.319 1.00 19.93 316 TRP A C 1
ATOM 4833 O O . TRP A 1 315 ? 1.538 -7.623 8.548 1.00 22.28 316 TRP A O 1
ATOM 4855 N N . ALA A 1 316 ? -0.056 -6.164 9.158 1.00 19.50 317 ALA A N 1
ATOM 4856 C CA . ALA A 1 316 ? -0.150 -6.719 10.499 1.00 18.57 317 ALA A CA 1
ATOM 4857 C C . ALA A 1 316 ? -0.565 -8.184 10.478 1.00 21.20 317 ALA A C 1
ATOM 4858 O O . ALA A 1 316 ? 0.007 -8.990 11.197 1.00 20.38 317 ALA A O 1
ATOM 4865 N N . LYS A 1 317 ? -1.537 -8.536 9.641 1.00 23.00 318 LYS A N 1
ATOM 4866 C CA . LYS A 1 317 ? -2.018 -9.910 9.582 1.00 30.36 318 LYS A CA 1
ATOM 4867 C C . LYS A 1 317 ? -0.874 -10.867 9.229 1.00 29.66 318 LYS A C 1
ATOM 4868 O O . LYS A 1 317 ? -0.665 -11.888 9.893 1.00 25.61 318 LYS A O 1
ATOM 4887 N N . ASP A 1 318 ? -0.120 -10.508 8.198 1.00 23.62 319 ASP A N 1
ATOM 4888 C CA . ASP A 1 318 ? 0.987 -11.325 7.721 1.00 24.62 319 ASP A CA 1
ATOM 4889 C C . ASP A 1 318 ? 2.121 -11.411 8.763 1.00 20.94 319 ASP A C 1
ATOM 4890 O O . ASP A 1 318 ? 2.695 -12.483 8.972 1.00 21.17 319 ASP A O 1
ATOM 4899 N N . VAL A 1 319 ? 2.440 -10.290 9.407 1.00 19.51 320 VAL A N 1
ATOM 4900 C CA . VAL A 1 319 ? 3.559 -10.271 10.345 1.00 17.99 320 VAL A CA 1
ATOM 4901 C C . VAL A 1 319 ? 3.235 -11.115 11.564 1.00 18.51 320 VAL A C 1
ATOM 4902 O O . VAL A 1 319 ? 4.048 -11.941 11.990 1.00 16.98 320 VAL A O 1
ATOM 4915 N N . VAL A 1 320 ? 2.033 -10.948 12.099 1.00 18.24 321 VAL A N 1
ATOM 4916 C CA . VAL A 1 320 ? 1.633 -11.719 13.264 1.00 19.33 321 VAL A CA 1
ATOM 4917 C C . VAL A 1 320 ? 1.603 -13.222 12.923 1.00 22.08 321 VAL A C 1
ATOM 4918 O O . VAL A 1 320 ? 1.983 -14.068 13.738 1.00 20.26 321 VAL A O 1
ATOM 4931 N N . GLN A 1 321 ? 1.158 -13.552 11.715 1.00 20.44 322 GLN A N 1
ATOM 4932 C CA . GLN A 1 321 ? 1.187 -14.935 11.256 1.00 21.29 322 GLN A CA 1
ATOM 4933 C C . GLN A 1 321 ? 2.615 -15.488 11.254 1.00 21.78 322 GLN A C 1
ATOM 4934 O O . GLN A 1 321 ? 2.857 -16.598 11.714 1.00 21.04 322 GLN A O 1
ATOM 4948 N N . LYS A 1 322 ? 3.563 -14.714 10.747 1.00 19.80 323 LYS A N 1
ATOM 4949 C CA . LYS A 1 322 ? 4.941 -15.190 10.686 1.00 27.93 323 LYS A CA 1
ATOM 4950 C C . LYS A 1 322 ? 5.550 -15.303 12.078 1.00 21.54 323 LYS A C 1
ATOM 4951 O O . LYS A 1 322 ? 6.370 -16.185 12.339 1.00 17.65 323 LYS A O 1
ATOM 4970 N N . ILE A 1 323 ? 5.165 -14.392 12.962 1.00 17.19 324 ILE A N 1
ATOM 4971 C CA . ILE A 1 323 ? 5.634 -14.429 14.343 1.00 15.51 324 ILE A CA 1
ATOM 4972 C C . ILE A 1 323 ? 5.127 -15.709 15.020 1.00 16.32 324 ILE A C 1
ATOM 4973 O O . ILE A 1 323 ? 5.885 -16.436 15.670 1.00 16.07 324 ILE A O 1
ATOM 4989 N N . ASN A 1 324 ? 3.851 -16.006 14.832 1.00 16.84 325 ASN A N 1
ATOM 4990 C CA . ASN A 1 324 ? 3.282 -17.231 15.376 1.00 22.18 325 ASN A CA 1
ATOM 4991 C C . ASN A 1 324 ? 3.929 -18.487 14.779 1.00 21.26 325 ASN A C 1
ATOM 4992 O O . ASN A 1 324 ? 4.192 -19.445 15.495 1.00 19.98 325 ASN A O 1
ATOM 5003 N N . GLU A 1 325 ? 4.219 -18.469 13.483 1.00 19.09 326 GLU A N 1
ATOM 5004 C CA . GLU A 1 325 ? 4.893 -19.597 12.841 1.00 22.28 326 GLU A CA 1
ATOM 5005 C C . GLU A 1 325 ? 6.318 -19.830 13.377 1.00 20.18 326 GLU A C 1
ATOM 5006 O O . GLU A 1 325 ? 6.812 -20.955 13.355 1.00 20.49 326 GLU A O 1
ATOM 5018 N N . ALA A 1 326 ? 6.966 -18.773 13.864 1.00 17.49 327 ALA A N 1
ATOM 5019 C CA . ALA A 1 326 ? 8.320 -18.885 14.407 1.00 19.67 327 ALA A CA 1
ATOM 5020 C C . ALA A 1 326 ? 8.356 -19.397 15.847 1.00 17.98 327 ALA A C 1
ATOM 5021 O O . ALA A 1 326 ? 9.420 -19.773 16.345 1.00 17.53 327 ALA A O 1
ATOM 5028 N N . LYS A 1 327 ? 7.214 -19.407 16.522 1.00 18.06 328 LYS A N 1
ATOM 5029 C CA . LYS A 1 327 ? 7.154 -19.904 17.893 1.00 20.24 328 LYS A CA 1
ATOM 5030 C C . LYS A 1 327 ? 7.410 -21.400 17.962 1.00 21.07 328 LYS A C 1
ATOM 5031 O O . LYS A 1 327 ? 7.164 -22.150 16.992 1.00 24.34 328 LYS A O 1
ATOM 5051 N N . LYS B 1 24 ? 18.766 43.145 -2.802 1.00 40.60 25 LYS B N 1
ATOM 5052 C CA . LYS B 1 24 ? 19.154 43.276 -1.397 1.00 45.13 25 LYS B CA 1
ATOM 5053 C C . LYS B 1 24 ? 19.172 41.924 -0.677 1.00 37.45 25 LYS B C 1
ATOM 5054 O O . LYS B 1 24 ? 18.163 41.226 -0.616 1.00 42.95 25 LYS B O 1
ATOM 5072 N N . THR B 1 25 ? 20.330 41.567 -0.123 1.00 27.62 26 THR B N 1
ATOM 5073 C CA . THR B 1 25 ? 20.555 40.241 0.433 1.00 21.85 26 THR B CA 1
ATOM 5074 C C . THR B 1 25 ? 20.280 40.182 1.933 1.00 21.03 26 THR B C 1
ATOM 5075 O O . THR B 1 25 ? 20.968 40.810 2.724 1.00 18.31 26 THR B O 1
ATOM 5086 N N . ILE B 1 26 ? 19.256 39.427 2.313 1.00 21.27 27 ILE B N 1
ATOM 5087 C CA . ILE B 1 26 ? 18.904 39.273 3.714 1.00 21.52 27 ILE B CA 1
ATOM 5088 C C . ILE B 1 26 ? 19.614 38.065 4.286 1.00 20.65 27 ILE B C 1
ATOM 5089 O O . ILE B 1 26 ? 19.424 36.954 3.813 1.00 27.61 27 ILE B O 1
ATOM 5105 N N . ILE B 1 27 ? 20.433 38.280 5.309 1.00 14.33 28 ILE B N 1
ATOM 5106 C CA . ILE B 1 27 ? 21.101 37.194 5.983 1.00 14.76 28 ILE B CA 1
ATOM 5107 C C . ILE B 1 27 ? 20.596 37.074 7.407 1.00 14.23 28 ILE B C 1
ATOM 5108 O O . ILE B 1 27 ? 20.768 37.977 8.213 1.00 15.73 28 ILE B O 1
ATOM 5124 N N . LYS B 1 28 ? 19.951 35.946 7.695 1.00 17.22 29 LYS B N 1
ATOM 5125 C CA . LYS B 1 28 ? 19.400 35.693 9.009 1.00 13.10 29 LYS B CA 1
ATOM 5126 C C . LYS B 1 28 ? 20.424 35.002 9.878 1.00 15.31 29 LYS B C 1
ATOM 5127 O O . LYS B 1 28 ? 20.950 33.950 9.518 1.00 16.73 29 LYS B O 1
ATOM 5146 N N . LEU B 1 29 ? 20.696 35.608 11.029 1.00 9.26 30 LEU B N 1
ATOM 5147 C CA . LEU B 1 29 ? 21.741 35.154 11.924 1.00 7.84 30 LEU B CA 1
ATOM 5148 C C . LEU B 1 29 ? 21.117 34.712 13.244 1.00 11.83 30 LEU B C 1
ATOM 5149 O O . LEU B 1 29 ? 20.456 35.499 13.908 1.00 13.84 30 LEU B O 1
ATOM 5165 N N . GLY B 1 30 ? 21.325 33.448 13.622 1.00 8.98 31 GLY B N 1
ATOM 5166 C CA . GLY B 1 30 ? 20.728 32.937 14.844 1.00 9.49 31 GLY B CA 1
ATOM 5167 C C . GLY B 1 30 ? 21.724 32.595 15.931 1.00 8.28 31 GLY B C 1
ATOM 5168 O O . GLY B 1 30 ? 22.827 32.138 15.653 1.00 9.06 31 GLY B O 1
ATOM 5172 N N . HIS B 1 31 ? 21.303 32.765 17.176 1.00 9.48 32 HIS B N 1
ATOM 5173 C CA . HIS B 1 31 ? 22.110 32.304 18.301 1.00 6.28 32 HIS B CA 1
ATOM 5174 C C . HIS B 1 31 ? 21.217 31.933 19.478 1.00 10.44 32 HIS B C 1
ATOM 5175 O O . HIS B 1 31 ? 19.990 32.060 19.400 1.00 10.15 32 HIS B O 1
ATOM 5190 N N . TYR B 1 32 ? 21.832 31.437 20.551 1.00 10.11 33 TYR B N 1
ATOM 5191 C CA . TYR B 1 32 ? 21.066 30.870 21.668 1.00 9.65 33 TYR B CA 1
ATOM 5192 C C . TYR B 1 32 ? 20.921 31.780 22.861 1.00 8.18 33 TYR B C 1
ATOM 5193 O O . TYR B 1 32 ? 20.125 31.516 23.760 1.00 9.66 33 TYR B O 1
ATOM 5211 N N . ASN B 1 33 ? 21.725 32.836 22.901 1.00 8.24 34 ASN B N 1
ATOM 5212 C CA . ASN B 1 33 ? 21.654 33.777 24.017 1.00 6.72 34 ASN B CA 1
ATOM 5213 C C . ASN B 1 33 ? 20.483 34.739 23.875 1.00 8.98 34 ASN B C 1
ATOM 5214 O O . ASN B 1 33 ? 19.880 34.823 22.818 1.00 11.64 34 ASN B O 1
ATOM 5225 N N . SER B 1 34 ? 20.200 35.478 24.935 1.00 9.21 35 SER B N 1
ATOM 5226 C CA . SER B 1 34 ? 19.048 36.379 24.944 1.00 11.86 35 SER B CA 1
ATOM 5227 C C . SER B 1 34 ? 19.386 37.681 24.236 1.00 13.28 35 SER B C 1
ATOM 5228 O O . SER B 1 34 ? 20.554 37.954 23.951 1.00 11.69 35 SER B O 1
ATOM 5236 N N . ASP B 1 35 ? 18.364 38.492 23.950 1.00 12.96 36 ASP B N 1
ATOM 5237 C CA . ASP B 1 35 ? 18.593 39.737 23.232 1.00 16.39 36 ASP B CA 1
ATOM 5238 C C . ASP B 1 35 ? 19.314 40.764 24.102 1.00 17.85 36 ASP B C 1
ATOM 5239 O O . ASP B 1 35 ? 19.718 41.803 23.597 1.00 18.70 36 ASP B O 1
ATOM 5248 N N . ILE B 1 36 ? 19.472 40.499 25.398 1.00 14.42 37 ILE B N 1
ATOM 5249 C CA . ILE B 1 36 ? 20.269 41.431 26.215 1.00 14.52 37 ILE B CA 1
ATOM 5250 C C . ILE B 1 36 ? 21.658 40.897 26.581 1.00 15.12 37 ILE B C 1
ATOM 5251 O O . ILE B 1 36 ? 22.391 41.529 27.327 1.00 15.78 37 ILE B O 1
ATOM 5267 N N . HIS B 1 37 ? 22.037 39.764 26.004 1.00 12.52 38 HIS B N 1
ATOM 5268 C CA . HIS B 1 37 ? 23.387 39.241 26.182 1.00 12.58 38 HIS B CA 1
ATOM 5269 C C . HIS B 1 37 ? 24.340 40.156 25.420 1.00 13.02 38 HIS B C 1
ATOM 5270 O O . HIS B 1 37 ? 23.981 40.697 24.378 1.00 12.04 38 HIS B O 1
ATOM 5285 N N . PRO B 1 38 ? 25.565 40.356 25.937 1.00 11.33 39 PRO B N 1
ATOM 5286 C CA . PRO B 1 38 ? 26.492 41.236 25.214 1.00 16.29 39 PRO B CA 1
ATOM 5287 C C . PRO B 1 38 ? 26.748 40.846 23.755 1.00 15.52 39 PRO B C 1
ATOM 5288 O O . PRO B 1 38 ? 27.055 41.716 22.959 1.00 12.35 39 PRO B O 1
ATOM 5299 N N . SER B 1 39 ? 26.682 39.558 23.427 1.00 11.61 40 SER B N 1
ATOM 5300 C CA . SER B 1 39 ? 26.848 39.138 22.044 1.00 12.23 40 SER B CA 1
ATOM 5301 C C . SER B 1 39 ? 25.752 39.729 21.163 1.00 12.69 40 SER B C 1
ATOM 5302 O O . SER B 1 39 ? 26.029 40.178 20.067 1.00 10.50 40 SER B O 1
ATOM 5310 N N . HIS B 1 40 ? 24.504 39.716 21.627 1.00 11.11 41 HIS B N 1
ATOM 5311 C CA . HIS B 1 40 ? 23.419 40.308 20.856 1.00 13.14 41 HIS B CA 1
ATOM 5312 C C . HIS B 1 40 ? 23.569 41.803 20.714 1.00 12.66 41 HIS B C 1
ATOM 5313 O O . HIS B 1 40 ? 23.406 42.353 19.639 1.00 13.00 41 HIS B O 1
ATOM 5328 N N . ILE B 1 41 ? 23.871 42.467 21.813 1.00 12.39 42 ILE B N 1
ATOM 5329 C CA . ILE B 1 41 ? 24.072 43.912 21.793 1.00 15.97 42 ILE B CA 1
ATOM 5330 C C . ILE B 1 41 ? 25.180 44.300 20.832 1.00 14.26 42 ILE B C 1
ATOM 5331 O O . ILE B 1 41 ? 25.010 45.213 20.025 1.00 13.68 42 ILE B O 1
ATOM 5347 N N . ALA B 1 42 ? 26.305 43.587 20.882 1.00 12.96 43 ALA B N 1
ATOM 5348 C CA . ALA B 1 42 ? 27.427 43.900 20.020 1.00 12.82 43 ALA B CA 1
ATOM 5349 C C . ALA B 1 42 ? 27.113 43.548 18.571 1.00 12.67 43 ALA B C 1
ATOM 5350 O O . ALA B 1 42 ? 27.551 44.232 17.659 1.00 13.85 43 ALA B O 1
ATOM 5357 N N . LEU B 1 43 ? 26.309 42.508 18.344 1.00 10.81 44 LEU B N 1
ATOM 5358 C CA . LEU B 1 43 ? 25.920 42.192 16.985 1.00 10.52 44 LEU B CA 1
ATOM 5359 C C . LEU B 1 43 ? 25.126 43.369 16.431 1.00 12.36 44 LEU B C 1
ATOM 5360 O O . LEU B 1 43 ? 25.354 43.799 15.319 1.00 13.98 44 LEU B O 1
ATOM 5376 N N . GLN B 1 44 ? 24.193 43.882 17.216 1.00 13.51 45 GLN B N 1
ATOM 5377 C CA . GLN B 1 44 ? 23.325 44.972 16.757 1.00 14.34 45 GLN B CA 1
ATOM 5378 C C . GLN B 1 44 ? 24.123 46.221 16.441 1.00 17.01 45 GLN B C 1
ATOM 5379 O O . GLN B 1 44 ? 23.988 46.823 15.366 1.00 18.55 45 GLN B O 1
ATOM 5393 N N . GLU B 1 45 ? 24.954 46.611 17.398 1.00 14.49 46 GLU B N 1
ATOM 5394 C CA . GLU B 1 45 ? 25.649 47.895 17.333 1.00 16.28 46 GLU B CA 1
ATOM 5395 C C . GLU B 1 45 ? 26.889 47.923 16.451 1.00 16.20 46 GLU B C 1
ATOM 5396 O O . GLU B 1 45 ? 27.220 48.973 15.900 1.00 19.62 46 GLU B O 1
ATOM 5408 N N . TYR B 1 46 ? 27.563 46.787 16.297 1.00 14.20 47 TYR B N 1
ATOM 5409 C CA . TYR B 1 46 ? 28.844 46.768 15.594 1.00 13.43 47 TYR B CA 1
ATOM 5410 C C . TYR B 1 46 ? 28.864 45.913 14.335 1.00 17.52 47 TYR B C 1
ATOM 5411 O O . TYR B 1 46 ? 29.261 46.397 13.283 1.00 19.02 47 TYR B O 1
ATOM 5429 N N . PHE B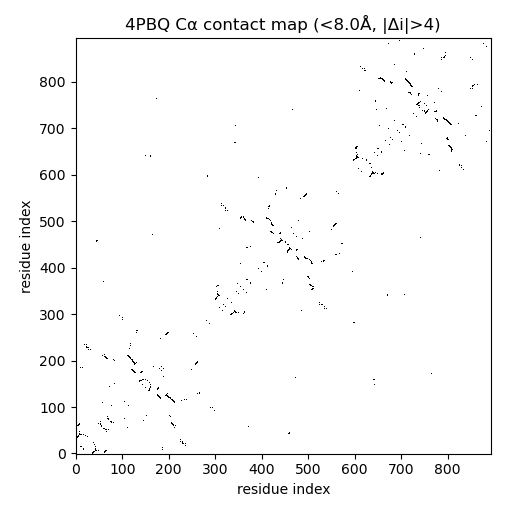 1 47 ? 28.409 44.666 14.417 1.00 11.77 48 PHE B N 1
ATOM 5430 C CA . PHE B 1 47 ? 28.441 43.783 13.248 1.00 13.01 48 PHE B CA 1
ATOM 5431 C C . PHE B 1 47 ? 27.408 44.186 12.204 1.00 11.20 48 PHE B C 1
ATOM 5432 O O . PHE B 1 47 ? 27.745 44.456 11.054 1.00 14.33 48 PHE B O 1
ATOM 5449 N N . LYS B 1 48 ? 26.135 44.181 12.606 1.00 12.31 49 LYS B N 1
ATOM 5450 C CA . LYS B 1 48 ? 25.049 44.626 11.759 1.00 13.45 49 LYS B CA 1
ATOM 5451 C C . LYS B 1 48 ? 25.250 46.046 11.203 1.00 18.06 49 LYS B C 1
ATOM 5452 O O . LYS B 1 48 ? 25.162 46.266 9.984 1.00 17.23 49 LYS B O 1
ATOM 5471 N N . LYS B 1 49 ? 25.507 47.013 12.083 1.00 18.62 50 LYS B N 1
ATOM 5472 C CA . LYS B 1 49 ? 25.591 48.411 11.658 1.00 23.19 50 LYS B CA 1
ATOM 5473 C C . LYS B 1 49 ? 26.735 48.668 10.666 1.00 24.25 50 LYS B C 1
ATOM 5474 O O . LYS B 1 49 ? 26.555 49.402 9.686 1.00 19.93 50 LYS B O 1
ATOM 5493 N N . THR B 1 50 ? 27.903 48.071 10.917 1.00 21.11 51 THR B N 1
ATOM 5494 C CA . THR B 1 50 ? 29.052 48.254 10.033 1.00 17.76 51 THR B CA 1
ATOM 5495 C C . THR B 1 50 ? 28.738 47.695 8.652 1.00 17.22 51 THR B C 1
ATOM 5496 O O . THR B 1 50 ? 28.975 48.346 7.644 1.00 19.51 51 THR B O 1
ATOM 5507 N N . ILE B 1 51 ? 28.200 46.479 8.603 1.00 13.47 52 ILE B N 1
ATOM 5508 C CA . ILE B 1 51 ? 27.894 45.867 7.316 1.00 12.97 52 ILE B CA 1
ATOM 5509 C C . ILE B 1 51 ? 26.817 46.640 6.549 1.00 13.67 52 ILE B C 1
ATOM 5510 O O . ILE B 1 51 ? 26.994 46.964 5.364 1.00 15.85 52 ILE B O 1
ATOM 5526 N N . GLU B 1 52 ? 25.714 46.947 7.217 1.00 17.68 53 GLU B N 1
ATOM 5527 C CA . GLU B 1 52 ? 24.600 47.612 6.558 1.00 18.11 53 GLU B CA 1
ATOM 5528 C C . GLU B 1 52 ? 25.006 49.008 6.095 1.00 19.39 53 GLU B C 1
ATOM 5529 O O . GLU B 1 52 ? 24.652 49.440 4.990 1.00 25.95 53 GLU B O 1
ATOM 5541 N N . ASN B 1 53 ? 25.785 49.710 6.908 1.00 16.14 54 ASN B N 1
ATOM 5542 C CA . ASN B 1 53 ? 26.189 51.062 6.525 1.00 25.91 54 ASN B CA 1
ATOM 5543 C C . ASN B 1 53 ? 27.210 51.086 5.398 1.00 25.55 54 ASN B C 1
ATOM 5544 O O . ASN B 1 53 ? 27.058 51.833 4.430 1.00 24.13 54 ASN B O 1
ATOM 5555 N N . GLU B 1 54 ? 28.234 50.252 5.509 1.00 21.44 55 GLU B N 1
ATOM 5556 C CA . GLU B 1 54 ? 29.386 50.348 4.632 1.00 23.21 55 GLU B CA 1
ATOM 5557 C C . GLU B 1 54 ? 29.140 49.678 3.296 1.00 26.66 55 GLU B C 1
ATOM 5558 O O . GLU B 1 54 ? 29.884 49.905 2.348 1.00 24.59 55 GLU B O 1
ATOM 5570 N N . THR B 1 55 ? 28.108 48.841 3.221 1.00 20.21 56 THR B N 1
ATOM 5571 C CA . THR B 1 55 ? 27.744 48.242 1.944 1.00 20.64 56 THR B CA 1
ATOM 5572 C C . THR B 1 55 ? 26.553 48.992 1.359 1.00 27.09 56 THR B C 1
ATOM 5573 O O . THR B 1 55 ? 26.001 48.591 0.339 1.00 23.65 56 THR B O 1
ATOM 5584 N N . ASN B 1 56 ? 26.162 50.082 2.012 1.00 33.09 57 ASN B N 1
ATOM 5585 C CA . ASN B 1 56 ? 25.033 50.883 1.557 1.00 36.64 57 ASN B CA 1
ATOM 5586 C C . ASN B 1 56 ? 23.762 50.039 1.463 1.00 34.43 57 ASN B C 1
ATOM 5587 O O . ASN B 1 56 ? 22.981 50.187 0.526 1.00 36.14 57 ASN B O 1
ATOM 5598 N N . HIS B 1 57 ? 23.578 49.141 2.430 1.00 21.69 58 HIS B N 1
ATOM 5599 C CA . HIS B 1 57 ? 22.358 48.340 2.538 1.00 25.72 58 HIS B CA 1
ATOM 5600 C C . HIS B 1 57 ? 22.192 47.311 1.415 1.00 24.64 58 HIS B C 1
ATOM 5601 O O . HIS B 1 57 ? 21.088 46.872 1.114 1.00 28.30 58 HIS B O 1
ATOM 5616 N N . LYS B 1 58 ? 23.310 46.897 0.832 1.00 23.75 59 LYS B N 1
ATOM 5617 C CA . LYS B 1 58 ? 23.322 45.757 -0.079 1.00 23.80 59 LYS B CA 1
ATOM 5618 C C . LYS B 1 58 ? 22.979 44.497 0.699 1.00 18.24 59 LYS B C 1
ATOM 5619 O O . LYS B 1 58 ? 22.423 43.538 0.153 1.00 24.46 59 LYS B O 1
ATOM 5638 N N . TYR B 1 59 ? 23.331 44.506 1.981 1.00 17.76 60 TYR B N 1
ATOM 5639 C CA . TYR B 1 59 ? 23.018 43.405 2.895 1.00 16.61 60 TYR B CA 1
ATOM 5640 C C . TYR B 1 59 ? 22.178 43.905 4.058 1.00 19.90 60 TYR B C 1
ATOM 5641 O O . TYR B 1 59 ? 22.336 45.040 4.495 1.00 21.60 60 TYR B O 1
ATOM 5659 N N . GLU B 1 60 ? 21.266 43.053 4.523 1.00 20.06 61 GLU B N 1
ATOM 5660 C CA . GLU B 1 60 ? 20.577 43.250 5.787 1.00 15.58 61 GLU B CA 1
ATOM 5661 C C . GLU B 1 60 ? 20.932 42.060 6.669 1.00 18.90 61 GLU B C 1
ATOM 5662 O O . GLU B 1 60 ? 20.751 40.929 6.262 1.00 19.23 61 GLU B O 1
ATOM 5674 N N . ILE B 1 61 ? 21.469 42.320 7.854 1.00 12.66 62 ILE B N 1
ATOM 5675 C CA . ILE B 1 61 ? 21.774 41.263 8.823 1.00 13.81 62 ILE B CA 1
ATOM 5676 C C . ILE B 1 61 ? 20.664 41.211 9.891 1.00 15.96 62 ILE B C 1
ATOM 5677 O O . ILE B 1 61 ? 20.594 42.065 10.765 1.00 18.70 62 ILE B O 1
ATOM 5693 N N . ARG B 1 62 ? 19.791 40.212 9.806 1.00 13.56 63 ARG B N 1
ATOM 5694 C CA . ARG B 1 62 ? 18.654 40.109 10.715 1.00 16.41 63 ARG B CA 1
ATOM 5695 C C . ARG B 1 62 ? 19.001 39.154 11.839 1.00 16.32 63 ARG B C 1
ATOM 5696 O O . ARG B 1 62 ? 19.427 38.035 11.577 1.00 15.81 63 ARG B O 1
ATOM 5717 N N . LEU B 1 63 ? 18.832 39.625 13.076 1.00 12.51 64 LEU B N 1
ATOM 5718 C CA . LEU B 1 63 ? 19.295 38.925 14.279 1.00 13.42 64 LEU B CA 1
ATOM 5719 C C . LEU B 1 63 ? 18.180 38.178 15.009 1.00 14.79 64 LEU B C 1
ATOM 5720 O O . LEU B 1 63 ? 17.110 38.737 15.284 1.00 15.96 64 LEU B O 1
ATOM 5736 N N . TYR B 1 64 ? 18.447 36.918 15.354 1.00 11.90 65 TYR B N 1
ATOM 5737 C CA . TYR B 1 64 ? 17.438 36.042 15.942 1.00 10.57 65 TYR B CA 1
ATOM 5738 C C . TYR B 1 64 ? 17.998 35.395 17.185 1.00 12.56 65 TYR B C 1
ATOM 5739 O O . TYR B 1 64 ? 18.769 34.427 17.094 1.00 12.72 65 TYR B O 1
ATOM 5757 N N . PRO B 1 65 ? 17.636 35.938 18.350 1.00 10.19 66 PRO B N 1
ATOM 5758 C CA . PRO B 1 65 ? 18.133 35.399 19.618 1.00 8.02 66 PRO B CA 1
ATOM 5759 C C . PRO B 1 65 ? 17.339 34.190 20.076 1.00 10.15 66 PRO B C 1
ATOM 5760 O O . PRO B 1 65 ? 16.411 33.760 19.390 1.00 12.20 66 PRO B O 1
ATOM 5771 N N . ASN B 1 66 ? 17.752 33.628 21.207 1.00 7.79 67 ASN B N 1
ATOM 5772 C CA . ASN B 1 66 ? 16.929 32.718 21.981 1.00 8.01 67 ASN B CA 1
ATOM 5773 C C . ASN B 1 66 ? 16.450 31.513 21.184 1.00 11.85 67 ASN B C 1
ATOM 5774 O O . ASN B 1 66 ? 15.310 31.067 21.362 1.00 9.25 67 ASN B O 1
ATOM 5785 N N . ASN B 1 67 ? 17.305 30.992 20.302 1.00 8.75 68 ASN B N 1
ATOM 5786 C CA . ASN B 1 67 ? 17.007 29.780 19.540 1.00 8.74 68 ASN B CA 1
ATOM 5787 C C . ASN B 1 67 ? 15.857 29.939 18.556 1.00 10.73 68 ASN B C 1
ATOM 5788 O O . ASN B 1 67 ? 15.237 28.953 18.158 1.00 10.56 68 ASN B O 1
ATOM 5799 N N . GLN B 1 68 ? 15.589 31.157 18.115 1.00 9.44 69 GLN B N 1
ATOM 5800 C CA . GLN B 1 68 ? 14.482 31.352 17.188 1.00 11.83 69 GLN B CA 1
ATOM 5801 C C . GLN B 1 68 ? 14.699 30.675 15.840 1.00 16.86 69 GLN B C 1
ATOM 5802 O O . GLN B 1 68 ? 13.731 30.239 15.215 1.00 16.32 69 GLN B O 1
ATOM 5816 N N . LEU B 1 69 ? 15.953 30.564 15.387 1.00 9.33 70 LEU B N 1
ATOM 5817 C CA . LEU B 1 69 ? 16.228 29.868 14.111 1.00 9.76 70 LEU B CA 1
ATOM 5818 C C . LEU B 1 69 ? 16.537 28.397 14.335 1.00 11.34 70 LEU B C 1
ATOM 5819 O O . LEU B 1 69 ? 16.786 27.647 13.381 1.00 15.72 70 LEU B O 1
ATOM 5835 N N . GLY B 1 70 ? 16.492 27.978 15.597 1.00 12.59 71 GLY B N 1
ATOM 5836 C CA . GLY B 1 70 ? 16.793 26.616 15.982 1.00 13.37 71 GLY B CA 1
ATOM 5837 C C . GLY B 1 70 ? 17.681 26.597 17.216 1.00 8.51 71 GLY B C 1
ATOM 5838 O O . GLY B 1 70 ? 18.330 27.609 17.523 1.00 11.16 71 GLY B O 1
ATOM 5842 N N . GLY B 1 71 ? 17.680 25.468 17.919 1.00 10.37 72 GLY B N 1
ATOM 5843 C CA . GLY B 1 71 ? 18.615 25.225 19.004 1.00 9.86 72 GLY B CA 1
ATOM 5844 C C . GLY B 1 71 ? 20.042 25.264 18.481 1.00 10.80 72 GLY B C 1
ATOM 5845 O O . GLY B 1 71 ? 20.286 25.238 17.279 1.00 7.96 72 GLY B O 1
ATOM 5849 N N . GLU B 1 72 ? 20.994 25.284 19.400 1.00 8.03 73 GLU B N 1
ATOM 5850 C CA . GLU B 1 72 ? 22.419 25.441 19.042 1.00 6.52 73 GLU B CA 1
ATOM 5851 C C . GLU B 1 72 ? 22.896 24.363 18.055 1.00 10.20 73 GLU B C 1
ATOM 5852 O O . GLU B 1 72 ? 23.621 24.677 17.119 1.00 8.90 73 GLU B O 1
ATOM 5864 N N . ASP B 1 73 ? 22.480 23.114 18.278 1.00 7.73 74 ASP B N 1
ATOM 5865 C CA . ASP B 1 73 ? 22.837 22.008 17.407 1.00 9.02 74 ASP B CA 1
ATOM 5866 C C . ASP B 1 73 ? 22.267 22.232 16.002 1.00 10.72 74 ASP B C 1
ATOM 5867 O O . ASP B 1 73 ? 22.927 21.939 15.003 1.00 11.99 74 ASP B O 1
ATOM 5876 N N . GLN B 1 74 ? 21.052 22.781 15.947 1.00 11.14 75 GLN B N 1
ATOM 5877 C CA . GLN B 1 74 ? 20.392 23.084 14.676 1.00 8.86 75 GLN B CA 1
ATOM 5878 C C . GLN B 1 74 ? 21.076 24.232 13.942 1.00 10.63 75 GLN B C 1
ATOM 5879 O O . GLN B 1 74 ? 21.158 24.191 12.720 1.00 10.50 75 GLN B O 1
ATOM 5893 N N . ILE B 1 75 ? 21.603 25.215 14.677 1.00 7.46 76 ILE B N 1
ATOM 5894 C CA . ILE B 1 75 ? 22.336 26.312 14.065 1.00 7.21 76 ILE B CA 1
ATOM 5895 C C . ILE B 1 75 ? 23.615 25.765 13.407 1.00 7.21 76 ILE B C 1
ATOM 5896 O O . ILE B 1 75 ? 23.894 26.045 12.244 1.00 7.59 76 ILE B O 1
ATOM 5912 N N . VAL B 1 76 ? 24.361 24.932 14.133 1.00 8.46 77 VAL B N 1
ATOM 5913 C CA . VAL B 1 76 ? 25.549 24.312 13.546 1.00 9.31 77 VAL B CA 1
ATOM 5914 C C . VAL B 1 76 ? 25.215 23.581 12.251 1.00 9.76 77 VAL B C 1
ATOM 5915 O O . VAL B 1 76 ? 25.840 23.797 11.211 1.00 10.90 77 VAL B O 1
ATOM 5928 N N . ASN B 1 77 ? 24.184 22.751 12.273 1.00 8.55 78 ASN B N 1
ATOM 5929 C CA . ASN B 1 77 ? 23.871 22.007 11.076 1.00 11.19 78 ASN B CA 1
ATOM 5930 C C . ASN B 1 77 ? 23.415 22.876 9.911 1.00 12.98 78 ASN B C 1
ATOM 5931 O O . ASN B 1 77 ? 23.692 22.559 8.763 1.00 12.19 78 ASN B O 1
ATOM 5942 N N . GLY B 1 78 ? 22.673 23.936 10.214 1.00 10.27 79 GLY B N 1
ATOM 5943 C CA . GLY B 1 78 ? 22.176 24.858 9.208 1.00 11.04 79 GLY B CA 1
ATOM 5944 C C . GLY B 1 78 ? 23.307 25.645 8.571 1.00 9.00 79 GLY B C 1
ATOM 5945 O O . GLY B 1 78 ? 23.307 25.926 7.385 1.00 10.41 79 GLY B O 1
ATOM 5949 N N . LEU B 1 79 ? 24.284 26.012 9.376 1.00 10.00 80 LEU B N 1
ATOM 5950 C CA . LEU B 1 79 ? 25.468 26.641 8.840 1.00 8.65 80 LEU B CA 1
ATOM 5951 C C . LEU B 1 79 ? 26.166 25.707 7.838 1.00 10.67 80 LEU B C 1
ATOM 5952 O O . LEU B 1 79 ? 26.535 26.122 6.731 1.00 13.34 80 LEU B O 1
ATOM 5968 N N . ARG B 1 80 ? 26.319 24.443 8.212 1.00 11.93 81 ARG B N 1
ATOM 5969 C CA . ARG B 1 80 ? 26.993 23.510 7.339 1.00 12.28 81 ARG B CA 1
ATOM 5970 C C . ARG B 1 80 ? 26.274 23.326 5.999 1.00 14.72 81 ARG B C 1
ATOM 5971 O O . ARG B 1 80 ? 26.933 23.261 4.965 1.00 16.23 81 ARG B O 1
ATOM 5992 N N . ASN B 1 81 ? 24.944 23.222 6.004 1.00 15.43 82 ASN B N 1
ATOM 5993 C CA . ASN B 1 81 ? 24.238 22.963 4.749 1.00 15.54 82 ASN B CA 1
ATOM 5994 C C . ASN B 1 81 ? 23.711 24.202 4.021 1.00 16.54 82 ASN B C 1
ATOM 5995 O O . ASN B 1 81 ? 23.140 24.085 2.936 1.00 16.16 82 ASN B O 1
ATOM 6006 N N . GLY B 1 82 ? 23.962 25.379 4.589 1.00 12.87 83 GLY B N 1
ATOM 6007 C CA . GLY B 1 82 ? 23.591 26.631 3.975 1.00 14.47 83 GLY B CA 1
ATOM 6008 C C . GLY B 1 82 ? 22.191 27.107 4.271 1.00 13.91 83 GLY B C 1
ATOM 6009 O O . GLY B 1 82 ? 21.824 28.195 3.823 1.00 16.38 83 GLY B O 1
ATOM 6013 N N . THR B 1 83 ? 21.398 26.320 5.008 1.00 12.86 84 THR B N 1
ATOM 6014 C CA . THR B 1 83 ? 20.021 26.725 5.288 1.00 12.61 84 THR B CA 1
ATOM 6015 C C . THR B 1 83 ? 19.906 27.791 6.369 1.00 15.92 84 THR B C 1
ATOM 6016 O O . THR B 1 83 ? 18.880 28.463 6.467 1.00 16.37 84 THR B O 1
ATOM 6027 N N . ILE B 1 84 ? 20.954 27.938 7.177 1.00 13.68 85 ILE B N 1
ATOM 6028 C CA . ILE B 1 84 ? 21.060 29.026 8.117 1.00 10.82 85 ILE B CA 1
ATOM 6029 C C . ILE B 1 84 ? 22.354 29.722 7.768 1.00 11.34 85 ILE B C 1
ATOM 6030 O O . ILE B 1 84 ? 23.422 29.127 7.814 1.00 13.36 85 ILE B O 1
ATOM 6046 N N . GLU B 1 85 ? 22.252 30.984 7.392 1.00 11.93 86 GLU B N 1
ATOM 6047 C CA . GLU B 1 85 ? 23.372 31.655 6.745 1.00 12.84 86 GLU B CA 1
ATOM 6048 C C . GLU B 1 85 ? 24.414 32.216 7.691 1.00 9.50 86 GLU B C 1
ATOM 6049 O O . GLU B 1 85 ? 25.563 32.373 7.297 1.00 9.51 86 GLU B O 1
ATOM 6061 N N . ALA B 1 86 ? 24.044 32.503 8.935 1.00 9.17 87 ALA B N 1
ATOM 6062 C CA . ALA B 1 86 ? 25.014 33.004 9.899 1.00 8.80 87 ALA B CA 1
ATOM 6063 C C . ALA B 1 86 ? 24.549 32.660 11.305 1.00 10.35 87 ALA B C 1
ATOM 6064 O O . ALA B 1 86 ? 23.362 32.386 11.528 1.00 9.64 87 ALA B O 1
ATOM 6071 N N . GLY B 1 87 ? 25.467 32.682 12.261 1.00 10.15 88 GLY B N 1
ATOM 6072 C CA . GLY B 1 87 ? 25.069 32.422 13.625 1.00 8.07 88 GLY B CA 1
ATOM 6073 C C . GLY B 1 87 ? 26.194 32.588 14.612 1.00 9.28 88 GLY B C 1
ATOM 6074 O O . GLY B 1 87 ? 27.359 32.785 14.215 1.00 9.66 88 GLY B O 1
ATOM 6078 N N . ILE B 1 88 ? 25.825 32.555 15.891 1.00 7.29 89 ILE B N 1
ATOM 6079 C CA . ILE B 1 88 ? 26.798 32.336 16.964 1.00 7.98 89 ILE B CA 1
ATOM 6080 C C . ILE B 1 88 ? 26.459 31.041 17.680 1.00 7.29 89 ILE B C 1
ATOM 6081 O O . ILE B 1 88 ? 25.316 30.802 18.028 1.00 7.98 89 ILE B O 1
ATOM 6097 N N . THR B 1 89 ? 27.446 30.176 17.826 1.00 6.90 90 THR B N 1
ATOM 6098 C CA . THR B 1 89 ? 27.303 28.934 18.569 1.00 7.00 90 THR B CA 1
ATOM 6099 C C . THR B 1 89 ? 28.547 28.752 19.416 1.00 8.44 90 THR B C 1
ATOM 6100 O O . THR B 1 89 ? 29.560 29.435 19.204 1.00 8.27 90 THR B O 1
ATOM 6111 N N . GLY B 1 90 ? 28.470 27.814 20.349 1.00 7.25 91 GLY B N 1
ATOM 6112 C CA . GLY B 1 90 ? 29.651 27.253 20.956 1.00 6.38 91 GLY B CA 1
ATOM 6113 C C . GLY B 1 90 ? 30.286 26.159 20.124 1.00 6.33 91 GLY B C 1
ATOM 6114 O O . GLY B 1 90 ? 30.187 26.144 18.897 1.00 8.61 91 GLY B O 1
ATOM 6118 N N . LEU B 1 91 ? 30.901 25.210 20.819 1.00 7.52 92 LEU B N 1
ATOM 6119 C CA . LEU B 1 91 ? 31.815 24.273 20.183 1.00 7.95 92 LEU B CA 1
ATOM 6120 C C . LEU B 1 91 ? 31.194 22.907 19.882 1.00 8.06 92 LEU B C 1
ATOM 6121 O O . LEU B 1 91 ? 31.913 21.895 19.828 1.00 9.67 92 LEU B O 1
ATOM 6137 N N . LEU B 1 92 ? 29.899 22.867 19.590 1.00 6.79 93 LEU B N 1
ATOM 6138 C CA . LEU B 1 92 ? 29.238 21.579 19.360 1.00 7.53 93 LEU B CA 1
ATOM 6139 C C . LEU B 1 92 ? 29.755 20.812 18.147 1.00 12.27 93 LEU B C 1
ATOM 6140 O O . LEU B 1 92 ? 29.588 19.587 18.095 1.00 12.76 93 LEU B O 1
ATOM 6156 N N . LEU B 1 93 ? 30.381 21.510 17.190 1.00 10.23 94 LEU B N 1
ATOM 6157 C CA . LEU B 1 93 ? 31.005 20.845 16.035 1.00 10.57 94 LEU B CA 1
ATOM 6158 C C . LEU B 1 93 ? 32.118 19.878 16.479 1.00 10.30 94 LEU B C 1
ATOM 6159 O O . LEU B 1 93 ? 32.575 19.039 15.696 1.00 15.60 94 LEU B O 1
ATOM 6175 N N . GLN B 1 94 ? 32.545 19.972 17.737 1.00 9.07 95 GLN B N 1
ATOM 6176 C CA . GLN B 1 94 ? 33.537 19.010 18.259 1.00 12.60 95 GLN B CA 1
ATOM 6177 C C . GLN B 1 94 ? 33.017 17.575 18.192 1.00 14.84 95 GLN B C 1
ATOM 6178 O O . GLN B 1 94 ? 33.803 16.628 18.137 1.00 15.39 95 GLN B O 1
ATOM 6192 N N . ASN B 1 95 ? 31.704 17.400 18.178 1.00 15.69 96 ASN B N 1
ATOM 6193 C CA . ASN B 1 95 ? 31.148 16.050 18.050 1.00 12.90 96 ASN B CA 1
ATOM 6194 C C . ASN B 1 95 ? 31.485 15.403 16.685 1.00 19.99 96 ASN B C 1
ATOM 6195 O O . ASN B 1 95 ? 31.582 14.185 16.587 1.00 27.94 96 ASN B O 1
ATOM 6206 N N . VAL B 1 96 ? 31.698 16.227 15.657 1.00 17.25 97 VAL B N 1
ATOM 6207 C CA . VAL B 1 96 ? 32.134 15.777 14.336 1.00 20.54 97 VAL B CA 1
ATOM 6208 C C . VAL B 1 96 ? 33.656 15.731 14.217 1.00 22.18 97 VAL B C 1
ATOM 6209 O O . VAL B 1 96 ? 34.206 14.814 13.638 1.00 22.00 97 VAL B O 1
ATOM 6222 N N . ASP B 1 97 ? 34.341 16.733 14.755 1.00 18.33 98 ASP B N 1
ATOM 6223 C CA . ASP B 1 97 ? 35.797 16.749 14.753 1.00 18.73 98 ASP B CA 1
ATOM 6224 C C . ASP B 1 97 ? 36.259 17.368 16.065 1.00 14.88 98 ASP B C 1
ATOM 6225 O O . ASP B 1 97 ? 36.040 18.553 16.298 1.00 14.90 98 ASP B O 1
ATOM 6234 N N . PRO B 1 98 ? 36.873 16.559 16.939 1.00 12.10 99 PRO B N 1
ATOM 6235 C CA . PRO B 1 98 ? 37.146 16.992 18.316 1.00 11.94 99 PRO B CA 1
ATOM 6236 C C . PRO B 1 98 ? 38.132 18.137 18.441 1.00 11.30 99 PRO B C 1
ATOM 6237 O O . PRO B 1 98 ? 38.178 18.743 19.515 1.00 10.76 99 PRO B O 1
ATOM 6248 N N . ILE B 1 99 ? 38.875 18.439 17.385 1.00 12.25 100 ILE B N 1
ATOM 6249 C CA . ILE B 1 99 ? 39.795 19.570 17.428 1.00 9.79 100 ILE B CA 1
ATOM 6250 C C . ILE B 1 99 ? 39.050 20.869 17.745 1.00 9.12 100 ILE B C 1
ATOM 6251 O O . ILE B 1 99 ? 39.598 21.754 18.426 1.00 12.14 100 ILE B O 1
ATOM 6267 N N . PHE B 1 100 ? 37.800 20.982 17.313 1.00 10.69 101 PHE B N 1
ATOM 6268 C CA . PHE B 1 100 ? 37.046 22.212 17.534 1.00 9.38 101 PHE B CA 1
ATOM 6269 C C . PHE B 1 100 ? 36.632 22.431 18.982 1.00 10.78 101 PHE B C 1
ATOM 6270 O O . PHE B 1 100 ? 36.313 23.550 19.354 1.00 11.70 101 PHE B O 1
ATOM 6287 N N . GLY B 1 101 ? 36.691 21.383 19.801 1.00 10.65 102 GLY B N 1
ATOM 6288 C CA . GLY B 1 101 ? 36.254 21.462 21.186 1.00 10.98 102 GLY B CA 1
ATOM 6289 C C . GLY B 1 101 ? 37.377 21.804 22.148 1.00 9.27 102 GLY B C 1
ATOM 6290 O O . GLY B 1 101 ? 37.146 21.934 23.350 1.00 11.07 102 GLY B O 1
ATOM 6294 N N . VAL B 1 102 ? 38.597 21.972 21.618 1.00 10.15 103 VAL B N 1
ATOM 6295 C CA . VAL B 1 102 ? 39.776 22.093 22.467 1.00 10.73 103 VAL B CA 1
ATOM 6296 C C . VAL B 1 102 ? 39.705 23.294 23.427 1.00 10.71 103 VAL B C 1
ATOM 6297 O O . VAL B 1 102 ? 40.204 23.227 24.549 1.00 10.52 103 VAL B O 1
ATOM 6310 N N . TRP B 1 103 ? 39.087 24.393 23.002 1.00 8.43 104 TRP B N 1
ATOM 6311 C CA . TRP B 1 103 ? 39.070 25.606 23.835 1.00 13.05 104 TRP B CA 1
ATOM 6312 C C . TRP B 1 103 ? 38.312 25.417 25.164 1.00 8.86 104 TRP B C 1
ATOM 6313 O O . TRP B 1 103 ? 38.525 26.165 26.090 1.00 10.17 104 TRP B O 1
ATOM 6334 N N . GLU B 1 104 ? 37.420 24.431 25.224 1.00 8.00 105 GLU B N 1
ATOM 6335 C CA . GLU B 1 104 ? 36.663 24.122 26.425 1.00 8.42 105 GLU B CA 1
ATOM 6336 C C . GLU B 1 104 ? 37.286 23.009 27.267 1.00 8.39 105 GLU B C 1
ATOM 6337 O O . GLU B 1 104 ? 36.678 22.527 28.197 1.00 8.41 105 GLU B O 1
ATOM 6349 N N . TRP B 1 105 ? 38.515 22.611 26.968 1.00 9.79 106 TRP B N 1
ATOM 6350 C CA . TRP B 1 105 ? 39.137 21.619 27.822 1.00 9.37 106 TRP B CA 1
ATOM 6351 C C . TRP B 1 105 ? 39.368 22.255 29.188 1.00 11.23 106 TRP B C 1
ATOM 6352 O O . TRP B 1 105 ? 39.695 23.443 29.279 1.00 10.15 106 TRP B O 1
ATOM 6373 N N . PRO B 1 106 ? 39.180 21.479 30.264 1.00 10.55 107 PRO B N 1
ATOM 6374 C CA . PRO B 1 106 ? 39.183 22.073 31.606 1.00 11.55 107 PRO B CA 1
ATOM 6375 C C . PRO B 1 106 ? 40.504 22.742 32.002 1.00 13.01 107 PRO B C 1
ATOM 6376 O O . PRO B 1 106 ? 41.591 22.227 31.741 1.00 13.07 107 PRO B O 1
ATOM 6387 N N . TYR B 1 107 ? 40.372 23.896 32.643 1.00 13.24 108 TYR B N 1
ATOM 6388 C CA . TYR B 1 107 ? 41.508 24.613 33.227 1.00 15.33 108 TYR B CA 1
ATOM 6389 C C . TYR B 1 107 ? 42.572 25.029 32.224 1.00 18.79 108 TYR B C 1
ATOM 6390 O O . TYR B 1 107 ? 43.735 25.226 32.571 1.00 19.08 108 TYR B O 1
ATOM 6408 N N . LEU B 1 108 ? 42.165 25.233 30.983 1.00 12.93 109 LEU B N 1
ATOM 6409 C CA . LEU B 1 108 ? 43.090 25.663 29.962 1.00 14.49 109 LEU B CA 1
ATOM 6410 C C . LEU B 1 108 ? 43.535 27.123 30.157 1.00 14.69 109 LEU B C 1
ATOM 6411 O O . LEU B 1 108 ? 44.696 27.464 29.926 1.00 17.19 109 LEU B O 1
ATOM 6427 N N . PHE B 1 109 ? 42.607 27.986 30.577 1.00 13.53 110 PHE B N 1
ATOM 6428 C CA . PHE B 1 109 ? 42.876 29.420 30.672 1.00 14.97 110 PHE B CA 1
ATOM 6429 C C . PHE B 1 109 ? 42.707 29.887 32.114 1.00 13.06 110 PHE B C 1
ATOM 6430 O O . PHE B 1 109 ? 41.734 29.529 32.762 1.00 16.64 110 PHE B O 1
ATOM 6447 N N . LYS B 1 110 ? 43.613 30.734 32.604 1.00 16.28 111 LYS B N 1
ATOM 6448 C CA . LYS B 1 110 ? 43.548 31.158 34.007 1.00 16.11 111 LYS B CA 1
ATOM 6449 C C . LYS B 1 110 ? 42.559 32.307 34.249 1.00 18.77 111 LYS B C 1
ATOM 6450 O O . LYS B 1 110 ? 42.132 32.522 35.376 1.00 18.46 111 LYS B O 1
ATOM 6469 N N . ASP B 1 111 ? 42.212 33.045 33.195 1.00 13.76 112 ASP B N 1
ATOM 6470 C CA . ASP B 1 111 ? 41.312 34.193 33.319 1.00 13.28 112 ASP B CA 1
ATOM 6471 C C . ASP B 1 111 ? 40.822 34.657 31.952 1.00 12.66 112 ASP B C 1
ATOM 6472 O O . ASP B 1 111 ? 41.232 34.113 30.929 1.00 14.09 112 ASP B O 1
ATOM 6481 N N . ASN B 1 112 ? 39.911 35.627 31.936 1.00 13.84 113 ASN B N 1
ATOM 6482 C CA . ASN B 1 112 ? 39.289 36.059 30.676 1.00 14.82 113 ASN B CA 1
ATOM 6483 C C . ASN B 1 112 ? 40.334 36.615 29.707 1.00 12.45 113 ASN B C 1
ATOM 6484 O O . ASN B 1 112 ? 40.267 36.386 28.487 1.00 13.26 113 ASN B O 1
ATOM 6495 N N . GLN B 1 113 ? 41.284 37.374 30.251 1.00 15.63 114 GLN B N 1
ATOM 6496 C CA . GLN B 1 113 ? 42.310 37.987 29.427 1.00 15.59 114 GLN B CA 1
ATOM 6497 C C . GLN B 1 113 ? 43.163 36.935 28.718 1.00 20.29 114 GLN B C 1
ATOM 6498 O O . GLN B 1 113 ? 43.495 37.074 27.539 1.00 16.09 114 GLN B O 1
ATOM 6512 N N . GLU B 1 114 ? 43.516 35.875 29.433 1.00 15.23 115 GLU B N 1
ATOM 6513 C CA . GLU B 1 114 ? 44.333 34.820 28.841 1.00 13.44 115 GLU B CA 1
ATOM 6514 C C . GLU B 1 114 ? 43.538 34.058 27.785 1.00 12.47 115 GLU B C 1
ATOM 6515 O O . GLU B 1 114 ? 44.075 33.709 26.735 1.00 13.92 115 GLU B O 1
ATOM 6527 N N . ALA B 1 115 ? 42.259 33.812 28.053 1.00 12.60 116 ALA B N 1
ATOM 6528 C CA . ALA B 1 115 ? 41.419 33.157 27.055 1.00 10.94 116 ALA B CA 1
ATOM 6529 C C . ALA B 1 115 ? 41.406 33.988 25.768 1.00 10.86 116 ALA B C 1
ATOM 6530 O O . ALA B 1 115 ? 41.573 33.461 24.674 1.00 11.42 116 ALA B O 1
ATOM 6537 N N . LYS B 1 116 ? 41.218 35.298 25.902 1.00 14.00 117 LYS B N 1
ATOM 6538 C CA . LYS B 1 116 ? 41.194 36.190 24.752 1.00 12.75 117 LYS B CA 1
ATOM 6539 C C . LYS B 1 116 ? 42.543 36.146 24.007 1.00 14.52 117 LYS B C 1
ATOM 6540 O O . LYS B 1 116 ? 42.604 36.023 22.780 1.00 12.72 117 LYS B O 1
ATOM 6559 N N . LYS B 1 117 ? 43.620 36.244 24.763 1.00 14.39 118 LYS B N 1
ATOM 6560 C CA . LYS B 1 117 ? 44.959 36.205 24.160 1.00 17.30 118 LYS B CA 1
ATOM 6561 C C . LYS B 1 117 ? 45.149 34.966 23.280 1.00 16.88 118 LYS B C 1
ATOM 6562 O O . LYS B 1 117 ? 45.600 35.076 22.130 1.00 13.60 118 LYS B O 1
ATOM 6581 N N . VAL B 1 118 ? 44.787 33.794 23.812 1.00 15.76 119 VAL B N 1
ATOM 6582 C CA . VAL B 1 118 ? 44.982 32.530 23.088 1.00 14.40 119 VAL B CA 1
ATOM 6583 C C . VAL B 1 118 ? 44.052 32.467 21.878 1.00 14.94 119 VAL B C 1
ATOM 6584 O O . VAL B 1 118 ? 44.439 32.029 20.800 1.00 13.01 119 VAL B O 1
ATOM 6597 N N . LEU B 1 119 ? 42.833 32.954 22.053 1.00 13.70 120 LEU B N 1
ATOM 6598 C CA . LEU B 1 119 ? 41.841 32.855 20.990 1.00 12.19 120 LEU B CA 1
ATOM 6599 C C . LEU B 1 119 ? 42.155 33.852 19.880 1.00 13.20 120 LEU B C 1
ATOM 6600 O O . LEU B 1 119 ? 41.580 33.778 18.808 1.00 13.55 120 LEU B O 1
ATOM 6616 N N . GLU B 1 120 ? 43.084 34.776 20.129 1.00 12.38 121 GLU B N 1
ATOM 6617 C CA . GLU B 1 120 ? 43.480 35.748 19.110 1.00 17.00 121 GLU B CA 1
ATOM 6618 C C . GLU B 1 120 ? 44.854 35.389 18.514 1.00 19.08 121 GLU B C 1
ATOM 6619 O O . GLU B 1 120 ? 45.421 36.149 17.736 1.00 21.77 121 GLU B O 1
ATOM 6631 N N . SER B 1 121 ? 45.359 34.206 18.860 1.00 16.63 122 SER B N 1
ATOM 6632 C CA . SER B 1 121 ? 46.668 33.740 18.406 1.00 18.45 122 SER B CA 1
ATOM 6633 C C . SER B 1 121 ? 46.592 32.877 17.141 1.00 19.82 122 SER B C 1
ATOM 6634 O O . SER B 1 121 ? 45.522 32.393 16.754 1.00 16.83 122 SER B O 1
ATOM 6642 N N . PRO B 1 122 ? 47.741 32.653 16.502 1.00 17.16 123 PRO B N 1
ATOM 6643 C CA . PRO B 1 122 ? 47.775 31.884 15.254 1.00 15.88 123 PRO B CA 1
ATOM 6644 C C . PRO B 1 122 ? 47.177 30.481 15.368 1.00 16.79 123 PRO B C 1
ATOM 6645 O O . PRO B 1 122 ? 46.486 30.081 14.432 1.00 17.96 123 PRO B O 1
ATOM 6656 N N . ILE B 1 123 ? 47.394 29.762 16.472 1.00 16.60 124 ILE B N 1
ATOM 6657 C CA . ILE B 1 123 ? 46.876 28.398 16.545 1.00 18.16 124 ILE B CA 1
ATOM 6658 C C . ILE B 1 123 ? 45.346 28.428 16.526 1.00 18.67 124 ILE B C 1
ATOM 6659 O O . ILE B 1 123 ? 44.713 27.550 15.928 1.00 15.84 124 ILE B O 1
ATOM 6675 N N . ALA B 1 124 ? 44.756 29.447 17.142 1.00 13.63 125 ALA B N 1
ATOM 6676 C CA . ALA B 1 124 ? 43.286 29.574 17.126 1.00 12.33 125 ALA B CA 1
ATOM 6677 C C . ALA B 1 124 ? 42.781 29.903 15.712 1.00 12.10 125 ALA B C 1
ATOM 6678 O O . ALA B 1 124 ? 41.752 29.402 15.279 1.00 13.45 125 ALA B O 1
ATOM 6685 N N . ASN B 1 125 ? 43.489 30.776 15.015 1.00 13.54 126 ASN B N 1
ATOM 6686 C CA . ASN B 1 125 ? 43.121 31.081 13.640 1.00 14.87 126 ASN B CA 1
ATOM 6687 C C . ASN B 1 125 ? 43.208 29.833 12.760 1.00 12.72 126 ASN B C 1
ATOM 6688 O O . ASN B 1 125 ? 42.322 29.580 11.947 1.00 16.22 126 ASN B O 1
ATOM 6699 N N . LYS B 1 126 ? 44.264 29.036 12.940 1.00 14.59 127 LYS B N 1
ATOM 6700 C CA . LYS B 1 126 ? 44.503 27.868 12.092 1.00 15.66 127 LYS B CA 1
ATOM 6701 C C . LYS B 1 126 ? 43.406 26.816 12.297 1.00 14.53 127 LYS B C 1
ATOM 6702 O O . LYS B 1 126 ? 42.865 26.276 11.343 1.00 14.73 127 LYS B O 1
ATOM 6721 N N . ILE B 1 127 ? 43.064 26.548 13.549 1.00 14.05 128 ILE B N 1
ATOM 6722 C CA . ILE B 1 127 ? 41.989 25.607 13.865 1.00 12.50 128 ILE B CA 1
ATOM 6723 C C . ILE B 1 127 ? 40.662 26.153 13.354 1.00 14.66 128 ILE B C 1
ATOM 6724 O O . ILE B 1 127 ? 39.861 25.420 12.783 1.00 16.24 128 ILE B O 1
ATOM 6740 N N . GLY B 1 128 ? 40.449 27.451 13.489 1.00 12.45 129 GLY B N 1
ATOM 6741 C CA . GLY B 1 128 ? 39.224 28.054 12.963 1.00 11.42 129 GLY B CA 1
ATOM 6742 C C . GLY B 1 128 ? 39.095 27.861 11.458 1.00 13.66 129 GLY B C 1
ATOM 6743 O O . GLY B 1 128 ? 37.999 27.635 10.952 1.00 14.09 129 GLY B O 1
ATOM 6747 N N . GLN B 1 129 ? 40.220 27.933 10.735 1.00 11.45 130 GLN B N 1
ATOM 6748 C CA . GLN B 1 129 ? 40.216 27.741 9.290 1.00 12.13 130 GLN B CA 1
ATOM 6749 C C . GLN B 1 129 ? 39.782 26.329 8.907 1.00 12.41 130 GLN B C 1
ATOM 6750 O O . GLN B 1 129 ? 39.224 26.107 7.822 1.00 15.26 130 GLN B O 1
ATOM 6764 N N . LYS B 1 130 ? 40.031 25.369 9.788 1.00 14.34 131 LYS B N 1
ATOM 6765 C CA . LYS B 1 130 ? 39.647 23.994 9.515 1.00 14.38 131 LYS B CA 1
ATOM 6766 C C . LYS B 1 130 ? 38.123 23.809 9.452 1.00 12.35 131 LYS B C 1
ATOM 6767 O O . LYS B 1 130 ? 37.647 22.821 8.899 1.00 13.21 131 LYS B O 1
ATOM 6803 N N . GLU B 1 132 ? 36.188 25.271 7.568 1.00 13.07 133 GLU B N 1
ATOM 6804 C CA . GLU B 1 132 ? 35.773 25.401 6.161 1.00 12.65 133 GLU B CA 1
ATOM 6805 C C . GLU B 1 132 ? 35.552 24.038 5.513 1.00 15.37 133 GLU B C 1
ATOM 6806 O O . GLU B 1 132 ? 34.710 23.890 4.634 1.00 14.11 133 GLU B O 1
ATOM 6818 N N . LYS B 1 133 ? 36.322 23.049 5.947 1.00 14.12 134 LYS B N 1
ATOM 6819 C CA . LYS B 1 133 ? 36.165 21.677 5.487 1.00 18.62 134 LYS B CA 1
ATOM 6820 C C . LYS B 1 133 ? 34.775 21.123 5.820 1.00 14.00 134 LYS B C 1
ATOM 6821 O O . LYS B 1 133 ? 34.304 20.185 5.160 1.00 19.90 134 LYS B O 1
ATOM 6840 N N . TYR B 1 134 ? 34.121 21.710 6.819 1.00 11.81 135 TYR B N 1
ATOM 6841 C CA . TYR B 1 134 ? 32.807 21.250 7.289 1.00 10.96 135 TYR B CA 1
ATOM 6842 C C . TYR B 1 134 ? 31.705 22.243 6.878 1.00 10.27 135 TYR B C 1
ATOM 6843 O O . TYR B 1 134 ? 30.573 22.099 7.300 1.00 14.50 135 TYR B O 1
ATOM 6861 N N . GLY B 1 135 ? 32.054 23.216 6.020 1.00 10.57 136 GLY B N 1
ATOM 6862 C CA . GLY B 1 135 ? 31.072 24.136 5.436 1.00 11.57 136 GLY B CA 1
ATOM 6863 C C . GLY B 1 135 ? 30.848 25.424 6.215 1.00 9.91 136 GLY B C 1
ATOM 6864 O O . GLY B 1 135 ? 29.838 26.121 6.007 1.00 11.95 136 GLY B O 1
ATOM 6868 N N . ILE B 1 136 ? 31.798 25.780 7.081 1.00 9.99 137 ILE B N 1
ATOM 6869 C CA . ILE B 1 136 ? 31.627 26.954 7.934 1.00 8.51 137 ILE B CA 1
ATOM 6870 C C . ILE B 1 136 ? 32.817 27.914 7.859 1.00 9.97 137 ILE B C 1
ATOM 6871 O O . ILE B 1 136 ? 33.963 27.512 7.981 1.00 11.07 137 ILE B O 1
ATOM 6887 N N . LYS B 1 137 ? 32.502 29.196 7.688 1.00 8.90 138 LYS B N 1
ATOM 6888 C CA . LYS B 1 137 ? 33.498 30.266 7.749 1.00 6.86 138 LYS B CA 1
ATOM 6889 C C . LYS B 1 137 ? 33.441 30.960 9.100 1.00 11.56 138 LYS B C 1
ATOM 6890 O O . LYS B 1 137 ? 32.440 31.609 9.462 1.00 8.44 138 LYS B O 1
ATOM 6909 N N . LEU B 1 138 ? 34.521 30.821 9.861 1.00 8.50 139 LEU B N 1
ATOM 6910 C CA . LEU B 1 138 ? 34.604 31.491 11.143 1.00 8.37 139 LEU B CA 1
ATOM 6911 C C . LEU B 1 138 ? 35.029 32.923 10.979 1.00 8.05 139 LEU B C 1
ATOM 6912 O O . LEU B 1 138 ? 36.071 33.202 10.386 1.00 11.17 139 LEU B O 1
ATOM 6928 N N . LEU B 1 139 ? 34.266 33.839 11.560 1.00 7.21 140 LEU B N 1
ATOM 6929 C CA . LEU B 1 139 ? 34.628 35.239 11.510 1.00 7.13 140 LEU B CA 1
ATOM 6930 C C . LEU B 1 139 ? 35.211 35.810 12.810 1.00 13.26 140 LEU B C 1
ATOM 6931 O O . LEU B 1 139 ? 36.011 36.761 12.752 1.00 12.92 140 LEU B O 1
ATOM 6947 N N . ALA B 1 140 ? 34.833 35.264 13.972 1.00 9.15 141 ALA B N 1
ATOM 6948 C CA . ALA B 1 140 ? 35.320 35.820 15.245 1.00 8.43 141 ALA B CA 1
ATOM 6949 C C . ALA B 1 140 ? 35.154 34.862 16.392 1.00 8.42 141 ALA B C 1
ATOM 6950 O O . ALA B 1 140 ? 34.206 34.067 16.429 1.00 7.66 141 ALA B O 1
ATOM 6957 N N . TYR B 1 141 ? 36.066 34.965 17.357 1.00 10.89 142 TYR B N 1
ATOM 6958 C CA . TYR B 1 141 ? 35.924 34.256 18.629 1.00 11.47 142 TYR B CA 1
ATOM 6959 C C . TYR B 1 141 ? 35.521 35.265 19.691 1.00 11.24 142 TYR B C 1
ATOM 6960 O O . TYR B 1 141 ? 36.325 36.128 20.052 1.00 13.66 142 TYR B O 1
ATOM 6978 N N . GLY B 1 142 ? 34.272 35.180 20.145 1.00 11.00 143 GLY B N 1
ATOM 6979 C CA . GLY B 1 142 ? 33.786 36.025 21.209 1.00 9.51 143 GLY B CA 1
ATOM 6980 C C . GLY B 1 142 ? 33.751 35.260 22.525 1.00 10.39 143 GLY B C 1
ATOM 6981 O O . GLY B 1 142 ? 34.123 34.086 22.572 1.00 10.88 143 GLY B O 1
ATOM 7002 N N . ASN B 1 144 ? 31.581 33.806 25.793 1.00 9.87 145 ASN B N 1
ATOM 7003 C CA . ASN B 1 144 ? 30.431 33.532 26.656 1.00 8.55 145 ASN B CA 1
ATOM 7004 C C . ASN B 1 144 ? 30.870 33.452 28.110 1.00 11.30 145 ASN B C 1
ATOM 7005 O O . ASN B 1 144 ? 30.208 33.981 28.984 1.00 13.27 145 ASN B O 1
ATOM 7016 N N . GLY B 1 145 ? 32.016 32.813 28.363 1.00 10.09 146 GLY B N 1
ATOM 7017 C CA . GLY B 1 145 ? 32.705 32.948 29.634 1.00 14.14 146 GLY B CA 1
ATOM 7018 C C . GLY B 1 145 ? 33.048 31.645 30.345 1.00 10.35 146 GLY B C 1
ATOM 7019 O O . GLY B 1 145 ? 32.693 30.562 29.887 1.00 8.98 146 GLY B O 1
ATOM 7023 N N . PHE B 1 146 ? 33.737 31.760 31.474 1.00 10.04 147 PHE B N 1
ATOM 7024 C CA . PHE B 1 146 ? 33.949 30.618 32.356 1.00 9.38 147 PHE B CA 1
ATOM 7025 C C . PHE B 1 146 ? 32.634 30.075 32.880 1.00 9.21 147 PHE B C 1
ATOM 7026 O O . PHE B 1 146 ? 31.713 30.824 33.231 1.00 10.42 147 PHE B O 1
ATOM 7043 N N . ARG B 1 147 ? 32.553 28.755 32.936 1.00 8.81 148 ARG B N 1
ATOM 7044 C CA . ARG B 1 147 ? 31.345 28.096 33.374 1.00 7.57 148 ARG B CA 1
ATOM 7045 C C . ARG B 1 147 ? 31.420 27.837 34.892 1.00 9.32 148 ARG B C 1
ATOM 7046 O O . ARG B 1 147 ? 32.479 27.451 35.421 1.00 9.56 148 ARG B O 1
ATOM 7067 N N . VAL B 1 148 ? 30.293 28.066 35.562 1.00 8.49 149 VAL B N 1
ATOM 7068 C CA . VAL B 1 148 ? 30.120 27.782 36.968 1.00 9.73 149 VAL B CA 1
ATOM 7069 C C . VAL B 1 148 ? 28.954 26.782 37.142 1.00 8.93 149 VAL B C 1
ATOM 7070 O O . VAL B 1 148 ? 28.156 26.601 36.236 1.00 9.37 149 VAL B O 1
ATOM 7083 N N . ILE B 1 149 ? 28.884 26.131 38.297 1.00 8.24 150 ILE B N 1
ATOM 7084 C CA . ILE B 1 149 ? 27.918 25.053 38.515 1.00 8.08 150 ILE B CA 1
ATOM 7085 C C . ILE B 1 149 ? 26.810 25.607 39.396 1.00 11.36 150 ILE B C 1
ATOM 7086 O O . ILE B 1 149 ? 27.062 26.028 40.530 1.00 13.02 150 ILE B O 1
ATOM 7102 N N . SER B 1 150 ? 25.579 25.611 38.890 1.00 9.80 151 SER B N 1
ATOM 7103 C CA . SER B 1 150 ? 24.444 25.953 39.723 1.00 8.33 151 SER B CA 1
ATOM 7104 C C . SER B 1 150 ? 23.788 24.667 40.202 1.00 10.17 151 SER B C 1
ATOM 7105 O O . SER B 1 150 ? 23.846 23.639 39.545 1.00 10.27 151 SER B O 1
ATOM 7113 N N A SER B 1 151 ? 23.156 24.736 41.362 0.50 10.56 152 SER B N 1
ATOM 7114 N N B SER B 1 151 ? 23.145 24.728 41.357 0.50 10.25 152 SER B N 1
ATOM 7115 C CA A SER B 1 151 ? 22.637 23.549 42.007 0.50 12.33 152 SER B CA 1
ATOM 7116 C CA B SER B 1 151 ? 22.589 23.535 41.964 0.50 13.19 152 SER B CA 1
ATOM 7117 C C A SER B 1 151 ? 21.603 23.871 43.075 0.50 14.46 152 SER B C 1
ATOM 7118 C C B SER B 1 151 ? 21.604 23.864 43.068 0.50 14.57 152 SER B C 1
ATOM 7119 O O A SER B 1 151 ? 21.594 24.962 43.651 0.50 14.72 152 SER B O 1
ATOM 7120 O O B SER B 1 151 ? 21.641 24.939 43.667 0.50 13.40 152 SER B O 1
ATOM 7135 N N . ASN B 1 152 ? 20.742 22.903 43.362 1.00 13.45 153 ASN B N 1
ATOM 7136 C CA . ASN B 1 152 ? 19.868 22.993 44.507 1.00 14.59 153 ASN B CA 1
ATOM 7137 C C . ASN B 1 152 ? 20.442 22.235 45.699 1.00 16.84 153 ASN B C 1
ATOM 7138 O O . ASN B 1 152 ? 19.938 22.365 46.806 1.00 25.26 153 ASN B O 1
ATOM 7149 N N . LYS B 1 153 ? 21.505 21.460 45.462 1.00 16.06 154 LYS B N 1
ATOM 7150 C CA . LYS B 1 153 ? 22.263 20.826 46.552 1.00 16.45 154 LYS B CA 1
ATOM 7151 C C . LYS B 1 153 ? 23.512 21.661 46.850 1.00 19.16 154 LYS B C 1
ATOM 7152 O O . LYS B 1 153 ? 24.211 22.056 45.932 1.00 16.44 154 LYS B O 1
ATOM 7171 N N . LYS B 1 154 ? 23.806 21.909 48.121 1.00 24.01 155 LYS B N 1
ATOM 7172 C CA . LYS B 1 154 ? 25.000 22.683 48.453 1.00 25.04 155 LYS B CA 1
ATOM 7173 C C . LYS B 1 154 ? 26.249 21.873 48.100 1.00 18.76 155 LYS B C 1
ATOM 7174 O O . LYS B 1 154 ? 26.380 20.723 48.507 1.00 24.33 155 LYS B O 1
ATOM 7193 N N . LEU B 1 155 ? 27.153 22.472 47.329 1.00 16.35 156 LEU B N 1
ATOM 7194 C CA . LEU B 1 155 ? 28.394 21.807 46.947 1.00 15.02 156 LEU B CA 1
ATOM 7195 C C . LEU B 1 155 ? 29.585 22.624 47.461 1.00 17.00 156 LEU B C 1
ATOM 7196 O O . LEU B 1 155 ? 29.835 23.735 46.984 1.00 18.85 156 LEU B O 1
ATOM 7212 N N . GLU B 1 156 ? 30.302 22.056 48.425 1.00 17.82 157 GLU B N 1
ATOM 7213 C CA . GLU B 1 156 ? 31.433 22.753 49.049 1.00 17.82 157 GLU B CA 1
ATOM 7214 C C . GLU B 1 156 ? 32.706 21.910 49.104 1.00 21.04 157 GLU B C 1
ATOM 7215 O O . GLU B 1 156 ? 33.769 22.402 49.486 1.00 20.39 157 GLU B O 1
ATOM 7227 N N . LYS B 1 157 ? 32.590 20.639 48.746 1.00 21.26 158 LYS B N 1
ATOM 7228 C CA . LYS B 1 157 ? 33.744 19.747 48.704 1.00 19.04 158 LYS B CA 1
ATOM 7229 C C . LYS B 1 157 ? 33.540 18.701 47.621 1.00 19.65 158 LYS B C 1
ATOM 7230 O O . LYS B 1 157 ? 32.415 18.450 47.207 1.00 21.66 158 LYS B O 1
ATOM 7249 N N . PHE B 1 158 ? 34.628 18.074 47.181 1.00 17.89 159 PHE B N 1
ATOM 7250 C CA . PHE B 1 158 ? 34.569 17.131 46.067 1.00 17.99 159 PHE B CA 1
ATOM 7251 C C . PHE B 1 158 ? 33.571 15.980 46.296 1.00 18.44 159 PHE B C 1
ATOM 7252 O O . PHE B 1 158 ? 32.888 15.550 45.356 1.00 14.89 159 PHE B O 1
ATOM 7269 N N . ASP B 1 159 ? 33.480 15.472 47.528 1.00 18.21 160 ASP B N 1
ATOM 7270 C CA . ASP B 1 159 ? 32.586 14.339 47.799 1.00 20.15 160 ASP B CA 1
ATOM 7271 C C . ASP B 1 159 ? 31.124 14.695 47.552 1.00 21.13 160 ASP B C 1
ATOM 7272 O O . ASP B 1 159 ? 30.289 13.807 47.358 1.00 22.24 160 ASP B O 1
ATOM 7281 N N . ASP B 1 160 ? 30.811 15.987 47.561 1.00 16.68 161 ASP B N 1
ATOM 7282 C CA . ASP B 1 160 ? 29.426 16.428 47.390 1.00 18.45 161 ASP B CA 1
ATOM 7283 C C . ASP B 1 160 ? 28.896 16.157 45.975 1.00 21.04 161 ASP B C 1
ATOM 7284 O O . ASP B 1 160 ? 27.674 16.157 45.749 1.00 18.39 161 ASP B O 1
ATOM 7293 N N . PHE B 1 161 ? 29.810 15.944 45.025 1.00 19.80 162 PHE B N 1
ATOM 7294 C CA . PHE B 1 161 ? 29.452 15.667 43.633 1.00 14.87 162 PHE B CA 1
ATOM 7295 C C . PHE B 1 161 ? 28.847 14.272 43.468 1.00 15.91 162 PHE B C 1
ATOM 7296 O O . PHE B 1 161 ? 28.075 14.026 42.540 1.00 16.26 162 PHE B O 1
ATOM 7313 N N . LYS B 1 162 ? 29.221 13.335 44.339 1.00 18.48 163 LYS B N 1
ATOM 7314 C CA . LYS B 1 162 ? 28.775 11.962 44.145 1.00 13.98 163 LYS B CA 1
ATOM 7315 C C . LYS B 1 162 ? 27.254 11.865 44.218 1.00 17.84 163 LYS B C 1
ATOM 7316 O O . LYS B 1 162 ? 26.636 12.308 45.179 1.00 19.07 163 LYS B O 1
ATOM 7335 N N . GLY B 1 163 ? 26.657 11.289 43.182 1.00 27.85 164 GLY B N 1
ATOM 7336 C CA . GLY B 1 163 ? 25.214 11.124 43.137 1.00 28.00 164 GLY B CA 1
ATOM 7337 C C . GLY B 1 163 ? 24.518 12.340 42.555 1.00 24.02 164 GLY B C 1
ATOM 7338 O O . GLY B 1 163 ? 23.297 12.338 42.330 1.00 26.10 164 GLY B O 1
ATOM 7342 N N . LEU B 1 164 ? 25.275 13.398 42.303 1.00 15.64 165 LEU B N 1
ATOM 7343 C CA . LEU B 1 164 ? 24.657 14.623 41.790 1.00 14.46 165 LEU B CA 1
ATOM 7344 C C . LEU B 1 164 ? 24.172 14.429 40.363 1.00 14.51 165 LEU B C 1
ATOM 7345 O O . LEU B 1 164 ? 24.921 13.995 39.500 1.00 14.01 165 LEU B O 1
ATOM 7361 N N . ARG B 1 165 ? 22.901 14.752 40.120 1.00 12.94 166 ARG B N 1
ATOM 7362 C CA . ARG B 1 165 ? 22.342 14.693 38.787 1.00 10.87 166 ARG B CA 1
ATOM 7363 C C . ARG B 1 165 ? 22.496 16.077 38.149 1.00 13.20 166 ARG B C 1
ATOM 7364 O O . ARG B 1 165 ? 21.897 17.062 38.599 1.00 12.47 166 ARG B O 1
ATOM 7385 N N . LEU B 1 166 ? 23.365 16.159 37.157 1.00 9.59 167 LEU B N 1
ATOM 7386 C CA . LEU B 1 166 ? 23.695 17.427 36.530 1.00 9.22 167 LEU B CA 1
ATOM 7387 C C . LEU B 1 166 ? 23.384 17.394 35.047 1.00 8.85 167 LEU B C 1
ATOM 7388 O O . LEU B 1 166 ? 23.806 16.489 34.354 1.00 9.05 167 LEU B O 1
ATOM 7404 N N . ARG B 1 167 ? 22.643 18.376 34.540 1.00 6.85 168 ARG B N 1
ATOM 7405 C CA . ARG B 1 167 ? 22.518 18.525 33.101 1.00 6.34 168 ARG B CA 1
ATOM 7406 C C . ARG B 1 167 ? 23.846 19.007 32.518 1.00 5.92 168 ARG B C 1
ATOM 7407 O O . ARG B 1 167 ? 24.507 19.884 33.094 1.00 7.84 168 ARG B O 1
ATOM 7428 N N . VAL B 1 168 ? 24.243 18.427 31.394 1.00 6.94 169 VAL B N 1
ATOM 7429 C CA . VAL B 1 168 ? 25.359 18.939 30.586 1.00 7.13 169 VAL B CA 1
ATOM 7430 C C . VAL B 1 168 ? 24.883 19.206 29.150 1.00 5.50 169 VAL B C 1
ATOM 7431 O O . VAL B 1 168 ? 23.848 18.657 28.738 1.00 6.27 169 VAL B O 1
ATOM 7444 N N . PRO B 1 169 ? 25.624 20.031 28.397 1.00 7.17 170 PRO B N 1
ATOM 7445 C CA . PRO B 1 169 ? 25.283 20.326 27.003 1.00 5.08 170 PRO B CA 1
ATOM 7446 C C . PRO B 1 169 ? 25.366 19.123 26.104 1.00 6.19 170 PRO B C 1
ATOM 7447 O O . PRO B 1 169 ? 25.793 18.015 26.500 1.00 6.93 170 PRO B O 1
ATOM 7458 N N . LEU B 1 170 ? 24.962 19.352 24.870 1.00 5.79 171 LEU B N 1
ATOM 7459 C CA . LEU B 1 170 ? 24.915 18.341 23.828 1.00 6.46 171 LEU B CA 1
ATOM 7460 C C . LEU B 1 170 ? 26.327 18.102 23.237 1.00 9.12 171 LEU B C 1
ATOM 7461 O O . LEU B 1 170 ? 26.561 18.236 22.027 1.00 9.16 171 LEU B O 1
ATOM 7477 N N . ASN B 1 171 ? 27.257 17.727 24.111 1.00 5.95 172 ASN B N 1
ATOM 7478 C CA . ASN B 1 171 ? 28.657 17.617 23.776 1.00 7.43 172 ASN B CA 1
ATOM 7479 C C . ASN B 1 171 ? 29.275 16.575 24.712 1.00 6.47 172 ASN B C 1
ATOM 7480 O O . ASN B 1 171 ? 29.302 16.757 25.938 1.00 7.20 172 ASN B O 1
ATOM 7491 N N . SER B 1 172 ? 29.758 15.483 24.144 1.00 9.71 173 SER B N 1
ATOM 7492 C CA . SER B 1 172 ? 30.251 14.379 24.945 1.00 10.15 173 SER B CA 1
ATOM 7493 C C . SER B 1 172 ? 31.462 14.740 25.823 1.00 9.68 173 SER B C 1
ATOM 7494 O O . SER B 1 172 ? 31.699 14.059 26.815 1.00 9.41 173 SER B O 1
ATOM 7502 N N . LEU B 1 173 ? 32.234 15.768 25.445 1.00 9.92 174 LEU B N 1
ATOM 7503 C CA . LEU B 1 173 ? 33.290 16.268 26.329 1.00 9.43 174 LEU B CA 1
ATOM 7504 C C . LEU B 1 173 ? 32.743 16.598 27.723 1.00 10.22 174 LEU B C 1
ATOM 7505 O O . LEU B 1 173 ? 33.387 16.337 28.731 1.00 10.33 174 LEU B O 1
ATOM 7521 N N . PHE B 1 174 ? 31.556 17.210 27.786 1.00 6.95 175 PHE B N 1
ATOM 7522 C CA . PHE B 1 174 ? 31.032 17.635 29.074 1.00 6.57 175 PHE B CA 1
ATOM 7523 C C . PHE B 1 174 ? 30.474 16.440 29.869 1.00 8.07 175 PHE B C 1
ATOM 7524 O O . PHE B 1 174 ? 30.495 16.425 31.104 1.00 7.73 175 PHE B O 1
ATOM 7541 N N . VAL B 1 175 ? 29.976 15.443 29.143 1.00 7.83 176 VAL B N 1
ATOM 7542 C CA . VAL B 1 175 ? 29.568 14.193 29.737 1.00 6.36 176 VAL B CA 1
ATOM 7543 C C . VAL B 1 175 ? 30.784 13.553 30.396 1.00 8.74 176 VAL B C 1
ATOM 7544 O O . VAL B 1 175 ? 30.713 13.152 31.555 1.00 9.71 176 VAL B O 1
ATOM 7557 N N . ASP B 1 176 ? 31.918 13.534 29.694 1.00 9.92 177 ASP B N 1
ATOM 7558 C CA . ASP B 1 176 ? 33.153 12.946 30.225 1.00 9.63 177 ASP B CA 1
ATOM 7559 C C . ASP B 1 176 ? 33.667 13.761 31.419 1.00 9.94 177 ASP B C 1
ATOM 7560 O O . ASP B 1 176 ? 34.067 13.194 32.450 1.00 11.87 177 ASP B O 1
ATOM 7569 N N . TRP B 1 177 ? 33.636 15.085 31.286 1.00 9.43 178 TRP B N 1
ATOM 7570 C CA . TRP B 1 177 ? 34.040 15.960 32.382 1.00 9.11 178 TRP B CA 1
ATOM 7571 C C . TRP B 1 177 ? 33.223 15.677 33.651 1.00 10.23 178 TRP B C 1
ATOM 7572 O O . TRP B 1 177 ? 33.778 15.543 34.742 1.00 11.93 178 TRP B O 1
ATOM 7593 N N . ALA B 1 178 ? 31.904 15.564 33.530 1.00 7.34 179 ALA B N 1
ATOM 7594 C CA . ALA B 1 178 ? 31.089 15.333 34.710 1.00 10.13 179 ALA B CA 1
ATOM 7595 C C . ALA B 1 178 ? 31.444 13.999 35.341 1.00 13.79 179 ALA B C 1
ATOM 7596 O O . ALA B 1 178 ? 31.573 13.899 36.570 1.00 12.50 179 ALA B O 1
ATOM 7603 N N . LYS B 1 179 ? 31.616 12.971 34.506 1.00 10.26 180 LYS B N 1
ATOM 7604 C CA . LYS B 1 179 ? 31.971 11.651 35.022 1.00 10.92 180 LYS B CA 1
ATOM 7605 C C . LYS B 1 179 ? 33.312 11.671 35.746 1.00 12.83 180 LYS B C 1
ATOM 7606 O O . LYS B 1 179 ? 33.526 10.942 36.719 1.00 11.84 180 LYS B O 1
ATOM 7625 N N . ALA B 1 180 ? 34.209 12.524 35.281 1.00 12.80 181 ALA B N 1
ATOM 7626 C CA . ALA B 1 180 ? 35.501 12.670 35.936 1.00 14.86 181 ALA B CA 1
ATOM 7627 C C . ALA B 1 180 ? 35.359 13.302 37.321 1.00 14.15 181 ALA B C 1
ATOM 7628 O O . ALA B 1 180 ? 36.204 13.087 38.188 1.00 15.21 181 ALA B O 1
ATOM 7652 N N . ASN B 1 182 ? 32.859 12.544 39.208 1.00 14.30 183 ASN B N 1
ATOM 7653 C CA . ASN B 1 182 ? 31.943 11.602 39.838 1.00 12.25 183 ASN B CA 1
ATOM 7654 C C . ASN B 1 182 ? 30.505 12.105 39.914 1.00 14.18 183 ASN B C 1
ATOM 7655 O O . ASN B 1 182 ? 29.746 11.690 40.788 1.00 16.30 183 ASN B O 1
ATOM 7666 N N . ILE B 1 183 ? 30.159 12.981 38.973 1.00 10.97 184 ILE B N 1
ATOM 7667 C CA . ILE B 1 183 ? 28.801 13.502 38.790 1.00 13.39 184 ILE B CA 1
ATOM 7668 C C . ILE B 1 183 ? 28.042 12.537 37.851 1.00 12.05 184 ILE B C 1
ATOM 7669 O O . ILE B 1 183 ? 28.658 11.850 37.035 1.00 14.01 184 ILE B O 1
ATOM 7685 N N . ASN B 1 184 ? 26.725 12.452 38.004 1.00 12.15 185 ASN B N 1
ATOM 7686 C CA . ASN B 1 184 ? 25.871 11.715 37.081 1.00 11.63 185 ASN B CA 1
ATOM 7687 C C . ASN B 1 184 ? 25.266 12.680 36.056 1.00 11.90 185 ASN B C 1
ATOM 7688 O O . ASN B 1 184 ? 24.263 13.349 36.339 1.00 12.32 185 ASN B O 1
ATOM 7699 N N . PRO B 1 185 ? 25.868 12.757 34.862 1.00 9.25 186 PRO B N 1
ATOM 7700 C CA . PRO B 1 185 ? 25.381 13.731 33.887 1.00 10.36 186 PRO B CA 1
ATOM 7701 C C . PRO B 1 185 ? 24.197 13.237 33.073 1.00 11.30 186 PRO B C 1
ATOM 7702 O O . PRO B 1 185 ? 24.050 12.050 32.839 1.00 8.22 186 PRO B O 1
ATOM 7713 N N . GLN B 1 186 ? 23.362 14.160 32.629 1.00 8.75 187 GLN B N 1
ATOM 7714 C CA . GLN B 1 186 ? 22.437 13.858 31.545 1.00 9.20 187 GLN B CA 1
ATOM 7715 C C . GLN B 1 186 ? 22.537 14.981 30.514 1.00 8.00 187 GLN B C 1
ATOM 7716 O O . GLN B 1 186 ? 22.261 16.146 30.823 1.00 8.09 187 GLN B O 1
ATOM 7730 N N . SER B 1 187 ? 22.927 14.633 29.290 1.00 6.64 188 SER B N 1
ATOM 7731 C CA . SER B 1 187 ? 22.989 15.601 28.208 1.00 7.00 188 SER B CA 1
ATOM 7732 C C . SER B 1 187 ? 21.563 16.003 27.765 1.00 7.77 188 SER B C 1
ATOM 7733 O O . SER B 1 187 ? 20.708 15.122 27.471 1.00 8.37 188 SER B O 1
ATOM 7775 N N . PRO B 1 189 ? 19.189 19.447 25.705 1.00 7.54 190 PRO B N 1
ATOM 7776 C CA . PRO B 1 189 ? 19.154 20.784 25.103 1.00 8.37 190 PRO B CA 1
ATOM 7777 C C . PRO B 1 189 ? 18.896 21.883 26.143 1.00 8.75 190 PRO B C 1
ATOM 7778 O O . PRO B 1 189 ? 18.141 21.722 27.118 1.00 8.53 190 PRO B O 1
ATOM 7789 N N . LEU B 1 190 ? 19.555 23.015 25.940 1.00 6.41 191 LEU B N 1
ATOM 7790 C CA . LEU B 1 190 ? 19.487 24.108 26.884 1.00 6.40 191 LEU B CA 1
ATOM 7791 C C . LEU B 1 190 ? 18.051 24.570 27.140 1.00 7.64 191 LEU B C 1
ATOM 7792 O O . LEU B 1 190 ? 17.706 24.900 28.258 1.00 7.36 191 LEU B O 1
ATOM 7808 N N . SER B 1 191 ? 17.244 24.558 26.108 1.00 8.72 192 SER B N 1
ATOM 7809 C CA . SER B 1 191 ? 15.854 25.036 26.236 1.00 8.85 192 SER B CA 1
ATOM 7810 C C . SER B 1 191 ? 15.011 24.224 27.227 1.00 9.33 192 SER B C 1
ATOM 7811 O O . SER B 1 191 ? 13.946 24.690 27.661 1.00 12.26 192 SER B O 1
ATOM 7819 N N . GLU B 1 192 ? 15.450 23.021 27.582 1.00 9.61 193 GLU B N 1
ATOM 7820 C CA . GLU B 1 192 ? 14.679 22.147 28.485 1.00 9.41 193 GLU B CA 1
ATOM 7821 C C . GLU B 1 192 ? 15.095 22.291 29.935 1.00 9.78 193 GLU B C 1
ATOM 7822 O O . GLU B 1 192 ? 14.486 21.688 30.824 1.00 10.96 193 GLU B O 1
ATOM 7834 N N . VAL B 1 193 ? 16.171 23.043 30.181 1.00 7.03 194 VAL B N 1
ATOM 7835 C CA . VAL B 1 193 ? 16.821 22.999 31.485 1.00 9.23 194 VAL B CA 1
ATOM 7836 C C . VAL B 1 193 ? 16.006 23.663 32.612 1.00 6.70 194 VAL B C 1
ATOM 7837 O O . VAL B 1 193 ? 15.929 23.136 33.727 1.00 9.99 194 VAL B O 1
ATOM 7850 N N . PHE B 1 194 ? 15.363 24.797 32.343 1.00 8.83 195 PHE B N 1
ATOM 7851 C CA . PHE B 1 194 ? 14.609 25.478 33.400 1.00 8.32 195 PHE B CA 1
ATOM 7852 C C . PHE B 1 194 ? 13.552 24.563 34.023 1.00 8.02 195 PHE B C 1
ATOM 7853 O O . PHE B 1 194 ? 13.501 24.402 35.237 1.00 8.65 195 PHE B O 1
ATOM 7870 N N . THR B 1 195 ? 12.727 23.959 33.195 1.00 8.94 196 THR B N 1
ATOM 7871 C CA . THR B 1 195 ? 11.656 23.133 33.708 1.00 7.81 196 THR B CA 1
ATOM 7872 C C . THR B 1 195 ? 12.199 21.860 34.344 1.00 7.30 196 THR B C 1
ATOM 7873 O O . THR B 1 195 ? 11.666 21.392 35.338 1.00 8.81 196 THR B O 1
ATOM 7884 N N . ALA B 1 196 ? 13.262 21.298 33.767 1.00 7.86 197 ALA B N 1
ATOM 7885 C CA . ALA B 1 196 ? 13.872 20.106 34.338 1.00 7.54 197 ALA B CA 1
ATOM 7886 C C . ALA B 1 196 ? 14.403 20.390 35.736 1.00 9.17 197 ALA B C 1
ATOM 7887 O O . ALA B 1 196 ? 14.290 19.565 36.630 1.00 7.38 197 ALA B O 1
ATOM 7894 N N . LEU B 1 197 ? 15.028 21.543 35.928 1.00 7.12 198 LEU B N 1
ATOM 7895 C CA . LEU B 1 197 ? 15.448 21.941 37.281 1.00 7.15 198 LEU B CA 1
ATOM 7896 C C . LEU B 1 197 ? 14.243 22.195 38.228 1.00 7.63 198 LEU B C 1
ATOM 7897 O O . LEU B 1 197 ? 14.231 21.773 39.383 1.00 8.47 198 LEU B O 1
ATOM 7913 N N . GLU B 1 198 ? 13.237 22.914 37.742 1.00 7.82 199 GLU B N 1
ATOM 7914 C CA . GLU B 1 198 ? 12.073 23.222 38.551 1.00 11.49 199 GLU B CA 1
ATOM 7915 C C . GLU B 1 198 ? 11.412 21.942 39.016 1.00 9.77 199 GLU B C 1
ATOM 7916 O O . GLU B 1 198 ? 10.949 21.853 40.142 1.00 11.11 199 GLU B O 1
ATOM 7928 N N . GLN B 1 199 ? 11.412 20.943 38.138 1.00 8.43 200 GLN B N 1
ATOM 7929 C CA . GLN B 1 199 ? 10.777 19.670 38.413 1.00 8.67 200 GLN B CA 1
ATOM 7930 C C . GLN B 1 199 ? 11.671 18.660 39.136 1.00 12.34 200 GLN B C 1
ATOM 7931 O O . GLN B 1 199 ? 11.267 17.545 39.402 1.00 10.73 200 GLN B O 1
ATOM 7945 N N . LYS B 1 200 ? 12.886 19.062 39.478 1.00 9.69 201 LYS B N 1
ATOM 7946 C CA . LYS B 1 200 ? 13.810 18.176 40.178 1.00 9.99 201 LYS B CA 1
ATOM 7947 C C . LYS B 1 200 ? 14.195 16.905 39.389 1.00 9.22 201 LYS B C 1
ATOM 7948 O O . LYS B 1 200 ? 14.627 15.895 39.965 1.00 11.29 201 LYS B O 1
ATOM 7967 N N . VAL B 1 201 ? 14.106 16.993 38.073 1.00 10.99 202 VAL B N 1
ATOM 7968 C CA . VAL B 1 201 ? 14.569 15.925 37.205 1.00 9.67 202 VAL B CA 1
ATOM 7969 C C . VAL B 1 201 ? 16.081 15.811 37.324 1.00 9.99 202 VAL B C 1
ATOM 7970 O O . VAL B 1 201 ? 16.621 14.707 37.358 1.00 15.29 202 VAL B O 1
ATOM 7983 N N . ILE B 1 202 ? 16.734 16.969 37.432 1.00 9.62 203 ILE B N 1
ATOM 7984 C CA . ILE B 1 202 ? 18.167 17.121 37.637 1.00 10.69 203 ILE B CA 1
ATOM 7985 C C . ILE B 1 202 ? 18.318 18.084 38.799 1.00 8.82 203 ILE B C 1
ATOM 7986 O O . ILE B 1 202 ? 17.370 18.852 39.097 1.00 9.14 203 ILE B O 1
ATOM 8002 N N . ASP B 1 203 ? 19.494 18.061 39.430 1.00 8.92 204 ASP B N 1
ATOM 8003 C CA . ASP B 1 203 ? 19.788 18.886 40.603 1.00 11.21 204 ASP B CA 1
ATOM 8004 C C . ASP B 1 203 ? 20.389 20.233 40.184 1.00 11.16 204 ASP B C 1
ATOM 8005 O O . ASP B 1 203 ? 20.196 21.253 40.863 1.00 12.85 204 ASP B O 1
ATOM 8014 N N . GLY B 1 204 ? 21.099 20.237 39.055 1.00 8.78 205 GLY B N 1
ATOM 8015 C CA . GLY B 1 204 ? 21.918 21.381 38.697 1.00 9.07 205 GLY B CA 1
ATOM 8016 C C . GLY B 1 204 ? 22.291 21.392 37.222 1.00 8.29 205 GLY B C 1
ATOM 8017 O O . GLY B 1 204 ? 21.944 20.475 36.464 1.00 7.60 205 GLY B O 1
ATOM 8021 N N . GLN B 1 205 ? 22.991 22.452 36.830 1.00 8.30 206 GLN B N 1
ATOM 8022 C CA . GLN B 1 205 ? 23.564 22.561 35.499 1.00 9.36 206 GLN B CA 1
ATOM 8023 C C . GLN B 1 205 ? 24.828 23.414 35.612 1.00 8.89 206 GLN B C 1
ATOM 8024 O O . GLN B 1 205 ? 25.244 23.791 36.711 1.00 7.37 206 GLN B O 1
ATOM 8038 N N . GLU B 1 206 ? 25.458 23.682 34.481 1.00 6.73 207 GLU B N 1
ATOM 8039 C CA . GLU B 1 206 ? 26.674 24.511 34.492 1.00 6.65 207 GLU B CA 1
ATOM 8040 C C . GLU B 1 206 ? 26.740 25.375 33.227 1.00 8.07 207 GLU B C 1
ATOM 8041 O O . GLU B 1 206 ? 26.396 24.947 32.123 1.00 8.73 207 GLU B O 1
ATOM 8053 N N . ASN B 1 207 ? 27.173 26.612 33.404 1.00 9.14 208 ASN B N 1
ATOM 8054 C CA . ASN B 1 207 ? 27.181 27.573 32.318 1.00 9.61 208 ASN B CA 1
ATOM 8055 C C . ASN B 1 207 ? 27.794 28.836 32.845 1.00 7.94 208 ASN B C 1
ATOM 8056 O O . ASN B 1 207 ? 27.967 28.994 34.067 1.00 8.54 208 ASN B O 1
ATOM 8067 N N . PRO B 1 208 ? 28.082 29.776 31.954 1.00 7.69 209 PRO B N 1
ATOM 8068 C CA . PRO B 1 208 ? 28.596 31.051 32.463 1.00 9.11 209 PRO B CA 1
ATOM 8069 C C . PRO B 1 208 ? 27.578 31.877 33.266 1.00 8.37 209 PRO B C 1
ATOM 8070 O O . PRO B 1 208 ? 26.374 31.717 33.128 1.00 9.78 209 PRO B O 1
ATOM 8081 N N . TYR B 1 209 ? 28.075 32.787 34.096 1.00 8.98 210 TYR B N 1
ATOM 8082 C CA . TYR B 1 209 ? 27.199 33.613 34.918 1.00 9.87 210 TYR B CA 1
ATOM 8083 C C . TYR B 1 209 ? 26.125 34.323 34.109 1.00 10.95 210 TYR B C 1
ATOM 8084 O O . TYR B 1 209 ? 24.967 34.333 34.503 1.00 10.51 210 TYR B O 1
ATOM 8119 N N . LEU B 1 211 ? 24.673 33.674 31.278 1.00 9.50 212 LEU B N 1
ATOM 8120 C CA . LEU B 1 211 ? 23.639 32.735 30.820 1.00 10.00 212 LEU B CA 1
ATOM 8121 C C . LEU B 1 211 ? 22.674 32.391 31.970 1.00 10.52 212 LEU B C 1
ATOM 8122 O O . LEU B 1 211 ? 21.444 32.415 31.827 1.00 11.31 212 LEU B O 1
ATOM 8138 N N . ILE B 1 212 ? 23.235 32.146 33.148 1.00 9.09 213 ILE B N 1
ATOM 8139 C CA . ILE B 1 212 ? 22.440 31.761 34.301 1.00 9.54 213 ILE B CA 1
ATOM 8140 C C . ILE B 1 212 ? 21.422 32.855 34.644 1.00 11.08 213 ILE B C 1
ATOM 8141 O O . ILE B 1 212 ? 20.259 32.549 34.907 1.00 12.68 213 ILE B O 1
ATOM 8157 N N . LYS B 1 213 ? 21.837 34.127 34.583 1.00 9.59 214 LYS B N 1
ATOM 8158 C CA . LYS B 1 213 ? 20.879 35.236 34.754 1.00 11.81 214 LYS B CA 1
ATOM 8159 C C . LYS B 1 213 ? 19.902 35.390 33.579 1.00 15.13 214 LYS B C 1
ATOM 8160 O O . LYS B 1 213 ? 18.672 35.435 33.789 1.00 13.26 214 LYS B O 1
ATOM 8179 N N . ASP B 1 214 ? 20.443 35.490 32.365 1.00 14.18 215 ASP B N 1
ATOM 8180 C CA . ASP B 1 214 ? 19.650 35.786 31.161 1.00 16.16 215 ASP B CA 1
ATOM 8181 C C . ASP B 1 214 ? 18.511 34.782 30.935 1.00 14.64 215 ASP B C 1
ATOM 8182 O O . ASP B 1 214 ? 17.416 35.141 30.485 1.00 15.53 215 ASP B O 1
ATOM 8191 N N A SER B 1 215 ? 18.804 33.528 31.238 0.59 9.13 216 SER B N 1
ATOM 8192 N N B SER B 1 215 ? 18.798 33.514 31.228 0.41 10.52 216 SER B N 1
ATOM 8193 C CA A SER B 1 215 ? 17.890 32.423 31.005 0.59 13.00 216 SER B CA 1
ATOM 8194 C CA B SER B 1 215 ? 17.857 32.413 31.000 0.41 12.69 216 SER B CA 1
ATOM 8195 C C A SER B 1 215 ? 16.865 32.279 32.112 0.59 15.74 216 SER B C 1
ATOM 8196 C C B SER B 1 215 ? 16.992 32.106 32.215 0.41 15.48 216 SER B C 1
ATOM 8197 O O A SER B 1 215 ? 15.878 31.562 31.952 0.59 18.39 216 SER B O 1
ATOM 8198 O O B SER B 1 215 ? 16.236 31.131 32.229 0.41 13.88 216 SER B O 1
ATOM 8213 N N . GLY B 1 216 ? 17.117 32.920 33.249 1.00 16.03 217 GLY B N 1
ATOM 8214 C CA . GLY B 1 216 ? 16.253 32.787 34.400 1.00 14.74 217 GLY B CA 1
ATOM 8215 C C . GLY B 1 216 ? 16.518 31.536 35.207 1.00 15.73 217 GLY B C 1
ATOM 8216 O O . GLY B 1 216 ? 15.787 31.237 36.140 1.00 15.17 217 GLY B O 1
ATOM 8221 N N . LEU B 1 217 ? 17.592 30.821 34.887 1.00 15.13 218 LEU B N 1
ATOM 8222 C CA . LEU B 1 217 ? 17.912 29.592 35.622 1.00 13.99 218 LEU B CA 1
ATOM 8223 C C . LEU B 1 217 ? 18.202 29.857 37.093 1.00 12.79 218 LEU B C 1
ATOM 8224 O O . LEU B 1 217 ? 18.011 28.991 37.948 1.00 16.13 218 LEU B O 1
ATOM 8240 N N . TYR B 1 218 ? 18.692 31.057 37.386 1.00 15.56 219 TYR B N 1
ATOM 8241 C CA . TYR B 1 218 ? 18.993 31.440 38.751 1.00 17.13 219 TYR B CA 1
ATOM 8242 C C . TYR B 1 218 ? 17.752 31.327 39.640 1.00 13.31 219 TYR B C 1
ATOM 8243 O O . TYR B 1 218 ? 17.864 31.162 40.845 1.00 14.51 219 TYR B O 1
ATOM 8261 N N . GLU B 1 219 ? 16.568 31.371 39.033 1.00 14.64 220 GLU B N 1
ATOM 8262 C CA . GLU B 1 219 ? 15.322 31.354 39.801 1.00 13.03 220 GLU B CA 1
ATOM 8263 C C . GLU B 1 219 ? 14.952 29.967 40.332 1.00 17.07 220 GLU B C 1
ATOM 8264 O O . GLU B 1 219 ? 14.111 29.857 41.232 1.00 14.62 220 GLU B O 1
ATOM 8276 N N . VAL B 1 220 ? 15.578 28.928 39.780 1.00 10.37 221 VAL B N 1
ATOM 8277 C CA . VAL B 1 220 ? 15.328 27.527 40.166 1.00 10.12 221 VAL B CA 1
ATOM 8278 C C . VAL B 1 220 ? 16.595 26.810 40.679 1.00 12.05 221 VAL B C 1
ATOM 8279 O O . VAL B 1 220 ? 16.688 25.583 40.643 1.00 13.01 221 VAL B O 1
ATOM 8292 N N . GLN B 1 221 ? 17.544 27.600 41.178 1.00 15.24 222 GLN B N 1
ATOM 8293 C CA . GLN B 1 221 ? 18.777 27.104 41.761 1.00 11.19 222 GLN B CA 1
ATOM 8294 C C . GLN B 1 221 ? 19.058 27.952 43.003 1.00 16.01 222 GLN B C 1
ATOM 8295 O O . GLN B 1 221 ? 18.853 29.160 42.996 1.00 21.98 222 GLN B O 1
ATOM 8309 N N . LYS B 1 222 ? 19.546 27.312 44.053 1.00 15.66 223 LYS B N 1
ATOM 8310 C CA . LYS B 1 222 ? 19.852 28.000 45.299 1.00 13.28 223 LYS B CA 1
ATOM 8311 C C . LYS B 1 222 ? 21.305 28.378 45.409 1.00 18.75 223 LYS B C 1
ATOM 8312 O O . LYS B 1 222 ? 21.633 29.408 46.016 1.00 17.12 223 LYS B O 1
ATOM 8331 N N . TYR B 1 223 ? 22.170 27.534 44.838 1.00 14.20 224 TYR B N 1
ATOM 8332 C CA . TYR B 1 223 ? 23.622 27.700 44.974 1.00 14.27 224 TYR B CA 1
ATOM 8333 C C . TYR B 1 223 ? 24.313 27.860 43.630 1.00 13.71 224 TYR B C 1
ATOM 8334 O O . TYR B 1 223 ? 23.893 27.282 42.629 1.00 12.16 224 TYR B O 1
ATOM 8352 N N . ILE B 1 224 ? 25.392 28.633 43.624 1.00 14.34 225 ILE B N 1
ATOM 8353 C CA . ILE B 1 224 ? 26.305 28.651 42.503 1.00 16.94 225 ILE B CA 1
ATOM 8354 C C . ILE B 1 224 ? 27.677 28.437 43.066 1.00 21.34 225 ILE B C 1
ATOM 8355 O O . ILE B 1 224 ? 28.103 29.148 43.978 1.00 19.24 225 ILE B O 1
ATOM 8371 N N . ILE B 1 225 ? 28.364 27.446 42.522 1.00 13.42 226 ILE B N 1
ATOM 8372 C CA . ILE B 1 225 ? 29.713 27.134 42.913 1.00 14.93 226 ILE B CA 1
ATOM 8373 C C . ILE B 1 225 ? 30.646 27.674 41.822 1.00 13.14 226 ILE B C 1
ATOM 8374 O O . ILE B 1 225 ? 30.562 27.251 40.662 1.00 12.57 226 ILE B O 1
ATOM 8390 N N . GLN B 1 226 ? 31.502 28.626 42.189 1.00 14.34 227 GLN B N 1
ATOM 8391 C CA . GLN B 1 226 ? 32.358 29.339 41.236 1.00 12.83 227 GLN B CA 1
ATOM 8392 C C . GLN B 1 226 ? 33.548 28.474 40.809 1.00 13.28 227 GLN B C 1
ATOM 8393 O O . GLN B 1 226 ? 34.716 28.779 41.097 1.00 16.41 227 GLN B O 1
ATOM 8407 N N . SER B 1 227 ? 33.225 27.381 40.126 1.00 11.88 228 SER B N 1
ATOM 8408 C CA . SER B 1 227 ? 34.240 26.423 39.710 1.00 10.72 228 SER B CA 1
ATOM 8409 C C . SER B 1 227 ? 35.132 26.951 38.592 1.00 13.90 228 SER B C 1
ATOM 8410 O O . SER B 1 227 ? 36.332 26.690 38.587 1.00 14.29 228 SER B O 1
ATOM 8418 N N . ASN B 1 228 ? 34.549 27.716 37.669 1.00 13.11 229 ASN B N 1
ATOM 8419 C CA . ASN B 1 228 ? 35.224 28.165 36.455 1.00 10.37 229 ASN B CA 1
ATOM 8420 C C . ASN B 1 228 ? 36.024 27.047 35.811 1.00 9.20 229 ASN B C 1
ATOM 8421 O O . ASN B 1 228 ? 37.203 27.219 35.515 1.00 10.69 229 ASN B O 1
ATOM 8432 N N . HIS B 1 229 ? 35.379 25.908 35.602 1.00 11.17 230 HIS B N 1
ATOM 8433 C CA . HIS B 1 229 ? 36.075 24.671 35.231 1.00 11.56 230 HIS B CA 1
ATOM 8434 C C . HIS B 1 229 ? 36.446 24.651 33.752 1.00 9.90 230 HIS B C 1
ATOM 8435 O O . HIS B 1 229 ? 37.403 24.006 33.365 1.00 8.81 230 HIS B O 1
ATOM 8450 N N . ILE B 1 230 ? 35.670 25.368 32.952 1.00 8.17 231 ILE B N 1
ATOM 8451 C CA . ILE B 1 230 ? 35.748 25.365 31.497 1.00 9.22 231 ILE B CA 1
ATOM 8452 C C . ILE B 1 230 ? 35.429 26.773 30.989 1.00 10.25 231 ILE B C 1
ATOM 8453 O O . ILE B 1 230 ? 34.556 27.444 31.538 1.00 9.71 231 ILE B O 1
ATOM 8469 N N . PHE B 1 231 ? 36.156 27.229 29.972 1.00 10.04 232 PHE B N 1
ATOM 8470 C CA . PHE B 1 231 ? 35.857 28.495 29.322 1.00 8.44 232 PHE B CA 1
ATOM 8471 C C . PHE B 1 231 ? 35.106 28.262 28.015 1.00 8.20 232 PHE B C 1
ATOM 8472 O O . PHE B 1 231 ? 35.575 27.536 27.137 1.00 8.92 232 PHE B O 1
ATOM 8489 N N . SER B 1 232 ? 33.945 28.919 27.869 1.00 10.05 233 SER B N 1
ATOM 8490 C CA . SER B 1 232 ? 33.151 28.816 26.654 1.00 11.21 233 SER B CA 1
ATOM 8491 C C . SER B 1 232 ? 33.245 30.039 25.726 1.00 12.42 233 SER B C 1
ATOM 8492 O O . SER B 1 232 ? 32.813 31.124 26.068 1.00 8.93 233 SER B O 1
ATOM 8500 N N . PRO B 1 233 ? 33.818 29.855 24.540 1.00 8.07 234 PRO B N 1
ATOM 8501 C CA . PRO B 1 233 ? 33.788 30.925 23.533 1.00 8.63 234 PRO B CA 1
ATOM 8502 C C . PRO B 1 233 ? 32.494 30.878 22.722 1.00 9.78 234 PRO B C 1
ATOM 8503 O O . PRO B 1 233 ? 31.873 29.812 22.580 1.00 8.64 234 PRO B O 1
ATOM 8514 N N . GLY B 1 234 ? 32.097 32.029 22.191 1.00 10.13 235 GLY B N 1
ATOM 8515 C CA . GLY B 1 234 ? 30.993 32.107 21.258 1.00 12.34 235 GLY B CA 1
ATOM 8516 C C . GLY B 1 234 ? 31.506 32.477 19.886 1.00 9.05 235 GLY B C 1
ATOM 8517 O O . GLY B 1 234 ? 32.038 33.579 19.697 1.00 10.60 235 GLY B O 1
ATOM 8521 N N . LEU B 1 235 ? 31.353 31.549 18.936 1.00 6.88 236 LEU B N 1
ATOM 8522 C CA . LEU B 1 235 ? 31.906 31.654 17.603 1.00 7.55 236 LEU B CA 1
ATOM 8523 C C . LEU B 1 235 ? 30.935 32.305 16.636 1.00 10.60 236 LEU B C 1
ATOM 8524 O O . LEU B 1 235 ? 29.824 31.784 16.411 1.00 8.14 236 LEU B O 1
ATOM 8540 N N . LEU B 1 236 ? 31.360 33.424 16.053 1.00 8.32 237 LEU B N 1
ATOM 8541 C CA . LEU B 1 236 ? 30.567 34.116 15.018 1.00 9.14 237 LEU B CA 1
ATOM 8542 C C . LEU B 1 236 ? 30.932 33.552 13.660 1.00 9.40 237 LEU B C 1
ATOM 8543 O O . LEU B 1 236 ? 32.084 33.626 13.245 1.00 8.32 237 LEU B O 1
ATOM 8559 N N . GLN B 1 237 ? 29.942 32.960 12.990 1.00 7.47 238 GLN B N 1
ATOM 8560 C CA . GLN B 1 237 ? 30.161 32.153 11.812 1.00 6.84 238 GLN B CA 1
ATOM 8561 C C . GLN B 1 237 ? 29.238 32.558 10.672 1.00 8.24 238 GLN B C 1
ATOM 8562 O O . GLN B 1 237 ? 28.114 33.002 10.902 1.00 8.05 238 GLN B O 1
ATOM 8576 N N . ILE B 1 238 ? 29.696 32.348 9.442 1.00 10.05 239 ILE B N 1
ATOM 8577 C CA . ILE B 1 238 ? 28.865 32.450 8.265 1.00 9.96 239 ILE B CA 1
ATOM 8578 C C . ILE B 1 238 ? 28.922 31.103 7.554 1.00 8.35 239 ILE B C 1
ATOM 8579 O O . ILE B 1 238 ? 29.991 30.493 7.454 1.00 9.27 239 ILE B O 1
ATOM 8595 N N . SER B 1 239 ? 27.795 30.642 7.032 1.00 8.28 240 SER B N 1
ATOM 8596 C CA . SER B 1 239 ? 27.796 29.454 6.200 1.00 8.87 240 SER B CA 1
ATOM 8597 C C . SER B 1 239 ? 28.750 29.671 5.002 1.00 11.80 240 SER B C 1
ATOM 8598 O O . SER B 1 239 ? 28.736 30.719 4.360 1.00 10.30 240 SER B O 1
ATOM 8606 N N . LEU B 1 240 ? 29.583 28.691 4.705 1.00 9.65 241 LEU B N 1
ATOM 8607 C CA . LEU B 1 240 ? 30.490 28.811 3.570 1.00 12.95 241 LEU B CA 1
ATOM 8608 C C . LEU B 1 240 ? 29.718 28.989 2.269 1.00 10.53 241 LEU B C 1
ATOM 8609 O O . LEU B 1 240 ? 30.146 29.719 1.396 1.00 12.67 241 LEU B O 1
ATOM 8625 N N . LYS B 1 241 ? 28.558 28.333 2.148 1.00 10.85 242 LYS B N 1
ATOM 8626 C CA . LYS B 1 241 ? 27.748 28.483 0.954 1.00 12.24 242 LYS B CA 1
ATOM 8627 C C . LYS B 1 241 ? 27.308 29.944 0.751 1.00 13.65 242 LYS B C 1
ATOM 8628 O O . LYS B 1 241 ? 27.275 30.427 -0.382 1.00 17.39 242 LYS B O 1
ATOM 8647 N N . THR B 1 242 ? 27.001 30.634 1.849 1.00 11.94 243 THR B N 1
ATOM 8648 C CA . THR B 1 242 ? 26.638 32.050 1.825 1.00 11.16 243 THR B CA 1
ATOM 8649 C C . THR B 1 242 ? 27.874 32.923 1.540 1.00 11.64 243 THR B C 1
ATOM 8650 O O . THR B 1 242 ? 27.842 33.834 0.714 1.00 10.77 243 THR B O 1
ATOM 8661 N N . TRP B 1 243 ? 28.968 32.611 2.220 1.00 10.27 244 TRP B N 1
ATOM 8662 C CA . TRP B 1 243 ? 30.236 33.324 2.049 1.00 13.27 244 TRP B CA 1
ATOM 8663 C C . TRP B 1 243 ? 30.680 33.338 0.584 1.00 12.58 244 TRP B C 1
ATOM 8664 O O . TRP B 1 243 ? 31.154 34.357 0.073 1.00 12.45 244 TRP B O 1
ATOM 8685 N N . ASN B 1 244 ? 30.530 32.201 -0.082 1.00 12.28 245 ASN B N 1
ATOM 8686 C CA . ASN B 1 244 ? 30.945 32.026 -1.465 1.00 12.40 245 ASN B CA 1
ATOM 8687 C C . ASN B 1 244 ? 30.062 32.791 -2.451 1.00 14.67 245 ASN B C 1
ATOM 8688 O O . ASN B 1 244 ? 30.352 32.827 -3.647 1.00 12.51 245 ASN B O 1
ATOM 8699 N N . LYS B 1 245 ? 28.988 33.399 -1.948 1.00 13.04 246 LYS B N 1
ATOM 8700 C CA . LYS B 1 245 ? 28.134 34.264 -2.762 1.00 10.90 246 LYS B CA 1
ATOM 8701 C C . LYS B 1 245 ? 28.473 35.747 -2.580 1.00 10.94 246 LYS B C 1
ATOM 8702 O O . LYS B 1 245 ? 27.905 36.632 -3.250 1.00 14.24 246 LYS B O 1
ATOM 8721 N N . ILE B 1 246 ? 29.396 36.008 -1.669 1.00 11.89 247 ILE B N 1
ATOM 8722 C CA . ILE B 1 246 ? 29.782 37.368 -1.311 1.00 10.39 247 ILE B CA 1
ATOM 8723 C C . ILE B 1 246 ? 31.157 37.700 -1.875 1.00 11.54 247 ILE B C 1
ATOM 8724 O O . ILE B 1 246 ? 32.117 37.024 -1.553 1.00 13.64 247 ILE B O 1
ATOM 8740 N N . PRO B 1 247 ? 31.244 38.730 -2.737 1.00 11.28 248 PRO B N 1
ATOM 8741 C CA . PRO B 1 247 ? 32.557 39.056 -3.340 1.00 11.86 248 PRO B CA 1
ATOM 8742 C C . PRO B 1 247 ? 33.563 39.572 -2.324 1.00 13.89 248 PRO B C 1
ATOM 8743 O O . PRO B 1 247 ? 33.174 40.065 -1.262 1.00 13.30 248 PRO B O 1
ATOM 8754 N N . LYS B 1 248 ? 34.851 39.453 -2.672 1.00 11.83 249 LYS B N 1
ATOM 8755 C CA . LYS B 1 248 ? 35.957 39.799 -1.773 1.00 13.54 249 LYS B CA 1
ATOM 8756 C C . LYS B 1 248 ? 35.793 41.216 -1.223 1.00 14.61 249 LYS B C 1
ATOM 8757 O O . LYS B 1 248 ? 35.992 41.467 -0.030 1.00 13.81 249 LYS B O 1
ATOM 8776 N N . GLU B 1 249 ? 35.392 42.138 -2.091 1.00 13.45 250 GLU B N 1
ATOM 8777 C CA . GLU B 1 249 ? 35.198 43.524 -1.688 1.00 17.41 250 GLU B CA 1
ATOM 8778 C C . GLU B 1 249 ? 34.253 43.611 -0.499 1.00 17.59 250 GLU B C 1
ATOM 8779 O O . GLU B 1 249 ? 34.501 44.365 0.443 1.00 20.22 250 GLU B O 1
ATOM 8791 N N . ASP B 1 250 ? 33.161 42.849 -0.540 1.00 13.08 251 ASP B N 1
ATOM 8792 C CA . ASP B 1 250 ? 32.201 42.881 0.536 1.00 11.49 251 ASP B CA 1
ATOM 8793 C C . ASP B 1 250 ? 32.675 42.040 1.744 1.00 14.41 251 ASP B C 1
ATOM 8794 O O . ASP B 1 250 ? 32.405 42.365 2.906 1.00 13.83 251 ASP B O 1
ATOM 8803 N N . GLN B 1 251 ? 33.365 40.944 1.468 1.00 10.67 252 GLN B N 1
ATOM 8804 C CA . GLN B 1 251 ? 33.896 40.099 2.532 1.00 10.67 252 GLN B CA 1
ATOM 8805 C C . GLN B 1 251 ? 34.776 40.908 3.470 1.00 10.20 252 GLN B C 1
ATOM 8806 O O . GLN B 1 251 ? 34.757 40.705 4.694 1.00 11.81 252 GLN B O 1
ATOM 8820 N N . ILE B 1 252 ? 35.567 41.792 2.892 1.00 12.06 253 ILE B N 1
ATOM 8821 C CA . ILE B 1 252 ? 36.468 42.626 3.676 1.00 13.02 253 ILE B CA 1
ATOM 8822 C C . ILE B 1 252 ? 35.663 43.487 4.654 1.00 14.25 253 ILE B C 1
ATOM 8823 O O . ILE B 1 252 ? 36.078 43.725 5.794 1.00 12.58 253 ILE B O 1
ATOM 8839 N N . ILE B 1 253 ? 34.491 43.921 4.234 1.00 12.24 254 ILE B N 1
ATOM 8840 C CA . ILE B 1 253 ? 33.642 44.689 5.135 1.00 16.13 254 ILE B CA 1
ATOM 8841 C C . ILE B 1 253 ? 33.066 43.789 6.242 1.00 14.05 254 ILE B C 1
ATOM 8842 O O . ILE B 1 253 ? 33.049 44.172 7.427 1.00 12.06 254 ILE B O 1
ATOM 8858 N N . PHE B 1 254 ? 32.626 42.580 5.880 1.00 10.03 255 PHE B N 1
ATOM 8859 C CA . PHE B 1 254 ? 32.205 41.621 6.905 1.00 10.30 255 PHE B CA 1
ATOM 8860 C C . PHE B 1 254 ? 33.319 41.349 7.920 1.00 11.61 255 PHE B C 1
ATOM 8861 O O . PHE B 1 254 ? 33.034 41.217 9.121 1.00 12.17 255 PHE B O 1
ATOM 8878 N N . GLU B 1 255 ? 34.567 41.234 7.439 1.00 14.05 256 GLU B N 1
ATOM 8879 C CA . GLU B 1 255 ? 35.710 40.956 8.316 1.00 13.79 256 GLU B CA 1
ATOM 8880 C C . GLU B 1 255 ? 35.993 42.134 9.241 1.00 12.06 256 GLU B C 1
ATOM 8881 O O . GLU B 1 255 ? 36.269 41.925 10.426 1.00 13.38 256 GLU B O 1
ATOM 8893 N N . LYS B 1 256 ? 35.890 43.362 8.722 1.00 12.49 257 LYS B N 1
ATOM 8894 C CA . LYS B 1 256 ? 36.034 44.570 9.539 1.00 16.59 257 LYS B CA 1
ATOM 8895 C C . LYS B 1 256 ? 34.960 44.605 10.619 1.00 15.65 257 LYS B C 1
ATOM 8896 O O . LYS B 1 256 ? 35.221 44.962 11.797 1.00 12.38 257 LYS B O 1
ATOM 8915 N N . ALA B 1 257 ? 33.743 44.259 10.204 1.00 11.58 258 ALA B N 1
ATOM 8916 C CA . ALA B 1 257 ? 32.597 44.248 11.106 1.00 12.59 258 ALA B CA 1
ATOM 8917 C C . ALA B 1 257 ? 32.816 43.239 12.219 1.00 12.25 258 ALA B C 1
ATOM 8918 O O . ALA B 1 257 ? 32.539 43.527 13.389 1.00 12.06 258 ALA B O 1
ATOM 8925 N N . ALA B 1 258 ? 33.328 42.070 11.843 1.00 12.34 259 ALA B N 1
ATOM 8926 C CA . ALA B 1 258 ? 33.587 40.985 12.793 1.00 11.28 259 ALA B CA 1
ATOM 8927 C C . ALA B 1 258 ? 34.681 41.352 13.794 1.00 10.39 259 ALA B C 1
ATOM 8928 O O . ALA B 1 258 ? 34.574 41.023 14.978 1.00 12.59 259 ALA B O 1
ATOM 8935 N N . LYS B 1 259 ? 35.745 41.988 13.311 1.00 14.53 260 LYS B N 1
ATOM 8936 C CA . LYS B 1 259 ? 36.838 42.402 14.187 1.00 11.90 260 LYS B CA 1
ATOM 8937 C C . LYS B 1 259 ? 36.358 43.407 15.239 1.00 12.90 260 LYS B C 1
ATOM 8938 O O . LYS B 1 259 ? 36.728 43.321 16.409 1.00 13.47 260 LYS B O 1
ATOM 8957 N N . LEU B 1 260 ? 35.536 44.360 14.812 1.00 14.43 261 LEU B N 1
ATOM 8958 C CA . LEU B 1 260 ? 34.977 45.352 15.718 1.00 12.84 261 LEU B CA 1
ATOM 8959 C C . LEU B 1 260 ? 34.020 44.686 16.702 1.00 10.85 261 LEU B C 1
ATOM 8960 O O . LEU B 1 260 ? 34.106 44.914 17.902 1.00 12.04 261 LEU B O 1
ATOM 8976 N N . TYR B 1 261 ? 33.156 43.823 16.184 1.00 10.14 262 TYR B N 1
ATOM 8977 C CA . TYR B 1 261 ? 32.288 42.995 17.024 1.00 9.95 262 TYR B CA 1
ATOM 8978 C C . TYR B 1 261 ? 33.111 42.319 18.137 1.00 10.92 262 TYR B C 1
ATOM 8979 O O . TYR B 1 261 ? 32.764 42.396 19.324 1.00 11.95 262 TYR B O 1
ATOM 8997 N N . GLN B 1 262 ? 34.215 41.681 17.756 1.00 12.05 263 GLN B N 1
ATOM 8998 C CA . GLN B 1 262 ? 34.996 40.896 18.698 1.00 10.82 263 GLN B CA 1
ATOM 8999 C C . GLN B 1 262 ? 35.583 41.781 19.802 1.00 10.49 263 GLN B C 1
ATOM 9000 O O . GLN B 1 262 ? 35.455 41.468 20.974 1.00 12.95 263 GLN B O 1
ATOM 9014 N N . GLU B 1 263 ? 36.264 42.868 19.425 1.00 13.43 264 GLU B N 1
ATOM 9015 C CA . GLU B 1 263 ? 36.803 43.803 20.413 1.00 14.76 264 GLU B CA 1
ATOM 9016 C C . GLU B 1 263 ? 35.720 44.281 21.408 1.00 13.64 264 GLU B C 1
ATOM 9017 O O . GLU B 1 263 ? 35.881 44.239 22.640 1.00 13.19 264 GLU B O 1
ATOM 9029 N N . LYS B 1 264 ? 34.607 44.745 20.872 1.00 13.77 265 LYS B N 1
ATOM 9030 C CA . LYS B 1 264 ? 33.575 45.326 21.710 1.00 13.91 265 LYS B CA 1
ATOM 9031 C C . LYS B 1 264 ? 32.841 44.290 22.546 1.00 13.34 265 LYS B C 1
ATOM 9032 O O . LYS B 1 264 ? 32.430 44.580 23.672 1.00 13.06 265 LYS B O 1
ATOM 9051 N N . GLU B 1 265 ? 32.659 43.092 21.995 1.00 12.69 266 GLU B N 1
ATOM 9052 C CA . GLU B 1 265 ? 31.929 42.052 22.712 1.00 11.02 266 GLU B CA 1
ATOM 9053 C C . GLU B 1 265 ? 32.734 41.552 23.890 1.00 9.90 266 GLU B C 1
ATOM 9054 O O . GLU B 1 265 ? 32.189 41.322 24.944 1.00 11.37 266 GLU B O 1
ATOM 9066 N N . TRP B 1 266 ? 34.045 41.407 23.718 1.00 11.02 267 TRP B N 1
ATOM 9067 C CA . TRP B 1 266 ? 34.880 40.968 24.831 1.00 10.68 267 TRP B CA 1
ATOM 9068 C C . TRP B 1 266 ? 34.846 42.006 25.936 1.00 13.32 267 TRP B C 1
ATOM 9069 O O . TRP B 1 266 ? 34.744 41.660 27.104 1.00 14.40 267 TRP B O 1
ATOM 9090 N N . GLU B 1 267 ? 34.982 43.285 25.566 1.00 13.59 268 GLU B N 1
ATOM 9091 C CA . GLU B 1 267 ? 34.917 44.384 26.529 1.00 14.73 268 GLU B CA 1
ATOM 9092 C C . GLU B 1 267 ? 33.582 44.379 27.287 1.00 19.16 268 GLU B C 1
ATOM 9093 O O . GLU B 1 267 ? 33.536 44.440 28.537 1.00 16.67 268 GLU B O 1
ATOM 9105 N N . LEU B 1 268 ? 32.495 44.285 26.526 1.00 15.55 269 LEU B N 1
ATOM 9106 C CA . LEU B 1 268 ? 31.151 44.326 27.103 1.00 16.05 269 LEU B CA 1
ATOM 9107 C C . LEU B 1 268 ? 30.843 43.086 27.952 1.00 14.24 269 LEU B C 1
ATOM 9108 O O . LEU B 1 268 ? 30.218 43.197 28.998 1.00 14.68 269 LEU B O 1
ATOM 9124 N N . ALA B 1 269 ? 31.297 41.916 27.511 1.00 13.20 270 ALA B N 1
ATOM 9125 C CA . ALA B 1 269 ? 31.080 40.677 28.255 1.00 11.71 270 ALA B CA 1
ATOM 9126 C C . ALA B 1 269 ? 31.807 40.733 29.597 1.00 11.97 270 ALA B C 1
ATOM 9127 O O . ALA B 1 269 ? 31.266 40.382 30.628 1.00 11.13 270 ALA B O 1
ATOM 9134 N N . ILE B 1 270 ? 33.053 41.176 29.581 1.00 11.93 271 ILE B N 1
ATOM 9135 C CA . ILE B 1 270 ? 33.807 41.248 30.826 1.00 15.29 271 ILE B CA 1
ATOM 9136 C C . ILE B 1 270 ? 33.131 42.185 31.829 1.00 15.88 271 ILE B C 1
ATOM 9137 O O . ILE B 1 270 ? 33.005 41.869 33.021 1.00 15.27 271 ILE B O 1
ATOM 9153 N N . LYS B 1 271 ? 32.686 43.342 31.344 1.00 14.41 272 LYS B N 1
ATOM 9154 C CA . LYS B 1 271 ? 32.039 44.340 32.188 1.00 18.85 272 LYS B CA 1
ATOM 9155 C C . LYS B 1 271 ? 30.718 43.818 32.751 1.00 17.19 272 LYS B C 1
ATOM 9156 O O . LYS B 1 271 ? 30.415 43.985 33.949 1.00 17.17 272 LYS B O 1
ATOM 9175 N N . THR B 1 272 ? 29.937 43.214 31.858 1.00 15.52 273 THR B N 1
ATOM 9176 C CA . THR B 1 272 ? 28.589 42.782 32.158 1.00 13.90 273 THR B CA 1
ATOM 9177 C C . THR B 1 272 ? 28.590 41.578 33.104 1.00 16.06 273 THR B C 1
ATOM 9178 O O . THR B 1 272 ? 27.743 41.455 33.978 1.00 18.15 273 THR B O 1
ATOM 9189 N N . GLU B 1 273 ? 29.556 40.691 32.922 1.00 15.16 274 GLU B N 1
ATOM 9190 C CA . GLU B 1 273 ? 29.700 39.545 33.804 1.00 15.93 274 GLU B CA 1
ATOM 9191 C C . GLU B 1 273 ? 29.880 39.986 35.270 1.00 16.36 274 GLU B C 1
ATOM 9192 O O . GLU B 1 273 ? 29.293 39.401 36.167 1.00 14.99 274 GLU B O 1
ATOM 9204 N N . LEU B 1 274 ? 30.685 41.017 35.511 1.00 15.33 275 LEU B N 1
ATOM 9205 C CA . LEU B 1 274 ? 30.839 41.520 36.872 1.00 14.57 275 LEU B CA 1
ATOM 9206 C C . LEU B 1 274 ? 29.518 42.030 37.441 1.00 17.96 275 LEU B C 1
ATOM 9207 O O . LEU B 1 274 ? 29.227 41.835 38.613 1.00 19.75 275 LEU B O 1
ATOM 9223 N N . GLU B 1 275 ? 28.739 42.715 36.609 1.00 17.89 276 GLU B N 1
ATOM 9224 C CA . GLU B 1 275 ? 27.452 43.250 37.057 1.00 18.33 276 GLU B CA 1
ATOM 9225 C C . GLU B 1 275 ? 26.559 42.086 37.434 1.00 20.18 276 GLU B C 1
ATOM 9226 O O . GLU B 1 275 ? 25.869 42.118 38.444 1.00 19.73 276 GLU B O 1
ATOM 9238 N N . VAL B 1 276 ? 26.583 41.048 36.603 1.00 18.51 277 VAL B N 1
ATOM 9239 C CA . VAL B 1 276 ? 25.674 39.917 36.784 1.00 13.47 277 VAL B CA 1
ATOM 9240 C C . VAL B 1 276 ? 25.995 39.113 38.060 1.00 15.29 277 VAL B C 1
ATOM 9241 O O . VAL B 1 276 ? 25.103 38.685 38.776 1.00 16.14 277 VAL B O 1
ATOM 9254 N N . LYS B 1 277 ? 27.276 38.898 38.336 1.00 15.07 278 LYS B N 1
ATOM 9255 C CA . LYS B 1 277 ? 27.667 38.225 39.573 1.00 16.88 278 LYS B CA 1
ATOM 9256 C C . LYS B 1 277 ? 27.113 38.970 40.781 1.00 18.71 278 LYS B C 1
ATOM 9257 O O . LYS B 1 277 ? 26.650 38.356 41.747 1.00 22.36 278 LYS B O 1
ATOM 9276 N N . ASP B 1 278 ? 27.164 40.297 40.740 1.00 16.69 279 ASP B N 1
ATOM 9277 C CA . ASP B 1 278 ? 26.649 41.082 41.846 1.00 20.43 279 ASP B CA 1
ATOM 9278 C C . ASP B 1 278 ? 25.128 40.920 41.936 1.00 23.92 279 ASP B C 1
ATOM 9279 O O . ASP B 1 278 ? 24.581 40.677 43.011 1.00 25.41 279 ASP B O 1
ATOM 9288 N N . TYR B 1 279 ? 24.448 41.027 40.799 1.00 20.49 280 TYR B N 1
ATOM 9289 C CA . TYR B 1 279 ? 22.998 40.811 40.763 1.00 18.63 280 TYR B CA 1
ATOM 9290 C C . TYR B 1 279 ? 22.596 39.463 41.367 1.00 22.87 280 TYR B C 1
ATOM 9291 O O . TYR B 1 279 ? 21.686 39.384 42.203 1.00 24.67 280 TYR B O 1
ATOM 9309 N N . LEU B 1 280 ? 23.276 38.397 40.954 1.00 21.87 281 LEU B N 1
ATOM 9310 C CA . LEU B 1 280 ? 22.834 37.052 41.311 1.00 19.27 281 LEU B CA 1
ATOM 9311 C C . LEU B 1 280 ? 22.901 36.833 42.811 1.00 24.52 281 LEU B C 1
ATOM 9312 O O . LEU B 1 280 ? 21.958 36.288 43.405 1.00 26.27 281 LEU B O 1
ATOM 9328 N N . ALA B 1 281 ? 23.998 37.289 43.416 1.00 26.94 282 ALA B N 1
ATOM 9329 C CA . ALA B 1 281 ? 24.184 37.183 44.852 1.00 30.02 282 ALA B CA 1
ATOM 9330 C C . ALA B 1 281 ? 23.054 37.888 45.615 1.00 31.39 282 ALA B C 1
ATOM 9331 O O . ALA B 1 281 ? 22.734 37.521 46.752 1.00 30.07 282 ALA B O 1
ATOM 9338 N N . LYS B 1 282 ? 22.441 38.882 44.981 1.00 26.37 283 LYS B N 1
ATOM 9339 C CA . LYS B 1 282 ? 21.391 39.670 45.622 1.00 28.87 283 LYS B CA 1
ATOM 9340 C C . LYS B 1 282 ? 19.977 39.225 45.267 1.00 28.84 283 LYS B C 1
ATOM 9341 O O . LYS B 1 282 ? 19.015 39.793 45.783 1.00 38.74 283 LYS B O 1
ATOM 9360 N N . HIS B 1 283 ? 19.849 38.222 44.403 1.00 26.68 284 HIS B N 1
ATOM 9361 C CA . HIS B 1 283 ? 18.541 37.756 43.928 1.00 24.62 284 HIS B CA 1
ATOM 9362 C C . HIS B 1 283 ? 18.351 36.243 44.016 1.00 31.53 284 HIS B C 1
ATOM 9363 O O . HIS B 1 283 ? 17.872 35.603 43.076 1.00 29.36 284 HIS B O 1
ATOM 9378 N N . GLY B 1 284 ? 18.747 35.667 45.143 1.00 38.95 285 GLY B N 1
ATOM 9379 C CA . GLY B 1 284 ? 18.368 34.303 45.455 1.00 40.38 285 GLY B CA 1
ATOM 9380 C C . GLY B 1 284 ? 19.407 33.233 45.204 1.00 34.39 285 GLY B C 1
ATOM 9381 O O . GLY B 1 284 ? 19.098 32.035 45.266 1.00 36.71 285 GLY B O 1
ATOM 9385 N N A ASN B 1 285 ? 20.634 33.658 44.941 0.30 26.31 286 ASN B N 1
ATOM 9386 N N B ASN B 1 285 ? 20.637 33.633 44.880 0.70 26.26 286 ASN B N 1
ATOM 9387 C CA A ASN B 1 285 ? 21.728 32.724 44.799 0.30 24.80 286 ASN B CA 1
ATOM 9388 C CA B ASN B 1 285 ? 21.734 32.671 44.728 0.70 23.57 286 ASN B CA 1
ATOM 9389 C C A ASN B 1 285 ? 22.783 32.985 45.842 0.30 29.43 286 ASN B C 1
ATOM 9390 C C B ASN B 1 285 ? 22.851 32.942 45.721 0.70 29.26 286 ASN B C 1
ATOM 9391 O O A ASN B 1 285 ? 23.165 34.130 46.091 0.30 31.83 286 ASN B O 1
ATOM 9392 O O B ASN B 1 285 ? 23.361 34.060 45.795 0.70 33.97 286 ASN B O 1
ATOM 9413 N N . GLU B 1 286 ? 23.238 31.907 46.460 1.00 28.98 287 GLU B N 1
ATOM 9414 C CA . GLU B 1 286 ? 24.393 31.963 47.331 1.00 21.91 287 GLU B CA 1
ATOM 9415 C C . GLU B 1 286 ? 25.572 31.519 46.505 1.00 23.07 287 GLU B C 1
ATOM 9416 O O . GLU B 1 286 ? 25.593 30.395 46.012 1.00 21.66 287 GLU B O 1
ATOM 9429 N N . ILE B 1 287 ? 26.558 32.395 46.356 1.00 21.02 288 ILE B N 1
ATOM 9430 C CA . ILE B 1 287 ? 27.722 32.080 45.556 1.00 21.68 288 ILE B CA 1
ATOM 9431 C C . ILE B 1 287 ? 28.831 31.594 46.462 1.00 23.55 288 ILE B C 1
ATOM 9432 O O . ILE B 1 287 ? 29.178 32.241 47.441 1.00 23.94 288 ILE B O 1
ATOM 9448 N N . ILE B 1 288 ? 29.358 30.427 46.132 1.00 17.63 289 ILE B N 1
ATOM 9449 C CA . ILE B 1 288 ? 30.387 29.781 46.931 1.00 28.41 289 ILE B CA 1
ATOM 9450 C C . ILE B 1 288 ? 31.661 29.756 46.115 1.00 28.14 289 ILE B C 1
ATOM 9451 O O . ILE B 1 288 ? 31.669 29.257 44.978 1.00 20.87 289 ILE B O 1
ATOM 9467 N N . VAL B 1 289 ? 32.727 30.319 46.672 1.00 19.23 290 VAL B N 1
ATOM 9468 C CA . VAL B 1 289 ? 34.022 30.252 46.017 1.00 19.24 290 VAL B CA 1
ATOM 9469 C C . VAL B 1 289 ? 34.714 29.021 46.587 1.00 20.00 290 VAL B C 1
ATOM 9470 O O . VAL B 1 289 ? 34.837 28.892 47.803 1.00 20.62 290 VAL B O 1
ATOM 9483 N N . PRO B 1 290 ? 35.122 28.087 45.714 1.00 21.92 291 PRO B N 1
ATOM 9484 C CA . PRO B 1 290 ? 35.607 26.804 46.233 1.00 22.12 291 PRO B CA 1
ATOM 9485 C C . PRO B 1 290 ? 36.854 26.981 47.078 1.00 26.67 291 PRO B C 1
ATOM 9486 O O . PRO B 1 290 ? 37.705 27.808 46.763 1.00 24.25 291 PRO B O 1
ATOM 9497 N N . SER B 1 291 ? 36.952 26.202 48.147 1.00 24.64 292 SER B N 1
ATOM 9498 C CA . SER B 1 291 ? 38.138 26.226 48.986 1.00 22.99 292 SER B CA 1
ATOM 9499 C C . SER B 1 291 ? 39.338 25.763 48.172 1.00 20.30 292 SER B C 1
ATOM 9500 O O . SER B 1 291 ? 39.193 25.210 47.081 1.00 19.20 292 SER B O 1
ATOM 9508 N N . GLU B 1 292 ? 40.529 25.976 48.708 1.00 21.39 293 GLU B N 1
ATOM 9509 C CA . GLU B 1 292 ? 41.731 25.520 48.036 1.00 26.34 293 GLU B CA 1
ATOM 9510 C C . GLU B 1 292 ? 41.640 24.027 47.810 1.00 20.70 293 GLU B C 1
ATOM 9511 O O . GLU B 1 292 ? 41.976 23.536 46.742 1.00 25.40 293 GLU B O 1
ATOM 9523 N N . ALA B 1 293 ? 41.173 23.310 48.824 1.00 21.47 294 ALA B N 1
ATOM 9524 C CA . ALA B 1 293 ? 41.077 21.856 48.753 1.00 23.76 294 ALA B CA 1
ATOM 9525 C C . ALA B 1 293 ? 40.144 21.398 47.632 1.00 23.17 294 ALA B C 1
ATOM 9526 O O . ALA B 1 293 ? 40.481 20.507 46.862 1.00 22.52 294 ALA B O 1
ATOM 9533 N N . PHE B 1 294 ? 38.963 22.004 47.570 1.00 23.59 295 PHE B N 1
ATOM 9534 C CA . PHE B 1 294 ? 37.948 21.664 46.570 1.00 18.94 295 PHE B CA 1
ATOM 9535 C C . PHE B 1 294 ? 38.490 21.996 45.176 1.00 17.78 295 PHE B C 1
ATOM 9536 O O . PHE B 1 294 ? 38.387 21.195 44.240 1.00 16.86 295 PHE B O 1
ATOM 9553 N N . LYS B 1 295 ? 39.054 23.190 45.019 1.00 20.32 296 LYS B N 1
ATOM 9554 C CA . LYS B 1 295 ? 39.616 23.570 43.734 1.00 21.19 296 LYS B CA 1
ATOM 9555 C C . LYS B 1 295 ? 40.673 22.555 43.293 1.00 19.87 296 LYS B C 1
ATOM 9556 O O . LYS B 1 295 ? 40.704 22.133 42.137 1.00 17.30 296 LYS B O 1
ATOM 9575 N N . ASN B 1 296 ? 41.561 22.188 44.203 1.00 18.62 297 ASN B N 1
ATOM 9576 C CA . ASN B 1 296 ? 42.633 21.254 43.843 1.00 20.13 297 ASN B CA 1
ATOM 9577 C C . ASN B 1 296 ? 42.089 19.850 43.522 1.00 19.41 297 ASN B C 1
ATOM 9578 O O . ASN B 1 296 ? 42.567 19.190 42.613 1.00 20.58 297 ASN B O 1
ATOM 9589 N N . ASP B 1 297 ? 41.072 19.398 44.247 1.00 18.02 298 ASP B N 1
ATOM 9590 C CA . ASP B 1 297 ? 40.466 18.113 43.937 1.00 20.15 298 ASP B CA 1
ATOM 9591 C C . ASP B 1 297 ? 39.831 18.103 42.534 1.00 15.90 298 ASP B C 1
ATOM 9592 O O . ASP B 1 297 ? 39.886 17.089 41.822 1.00 15.69 298 ASP B O 1
ATOM 9618 N N . VAL B 1 299 ? 40.719 20.112 39.959 1.00 14.92 300 VAL B N 1
ATOM 9619 C CA . VAL B 1 299 ? 41.825 20.190 38.998 1.00 15.32 300 VAL B CA 1
ATOM 9620 C C . VAL B 1 299 ? 42.486 18.832 38.836 1.00 16.76 300 VAL B C 1
ATOM 9621 O O . VAL B 1 299 ? 42.722 18.357 37.722 1.00 17.71 300 VAL B O 1
ATOM 9634 N N . ASN B 1 300 ? 42.764 18.191 39.953 1.00 18.83 301 ASN B N 1
ATOM 9635 C CA . ASN B 1 300 ? 43.370 16.872 39.922 1.00 18.84 301 ASN B CA 1
ATOM 9636 C C . ASN B 1 300 ? 42.469 15.862 39.211 1.00 21.88 301 ASN B C 1
ATOM 9637 O O . ASN B 1 300 ? 42.947 15.035 38.440 1.00 16.55 301 ASN B O 1
ATOM 9648 N N . ALA B 1 301 ? 41.166 15.923 39.485 1.00 15.48 302 ALA B N 1
ATOM 9649 C CA . ALA B 1 301 ? 40.233 14.982 38.883 1.00 15.05 302 ALA B CA 1
ATOM 9650 C C . ALA B 1 301 ? 40.202 15.188 37.362 1.00 15.11 302 ALA B C 1
ATOM 9651 O O . ALA B 1 301 ? 39.961 14.263 36.590 1.00 16.22 302 ALA B O 1
ATOM 9658 N N . SER B 1 302 ? 40.462 16.407 36.927 1.00 15.00 303 SER B N 1
ATOM 9659 C CA . SER B 1 302 ? 40.347 16.704 35.510 1.00 16.30 303 SER B CA 1
ATOM 9660 C C . SER B 1 302 ? 41.556 16.142 34.735 1.00 19.69 303 SER B C 1
ATOM 9661 O O . SER B 1 302 ? 41.529 16.076 33.506 1.00 24.49 303 SER B O 1
ATOM 9669 N N . LYS B 1 303 ? 42.595 15.717 35.444 1.00 18.97 304 LYS B N 1
ATOM 9670 C CA . LYS B 1 303 ? 43.768 15.140 34.781 1.00 21.44 304 LYS B CA 1
ATOM 9671 C C . LYS B 1 303 ? 43.420 13.845 34.016 1.00 29.29 304 LYS B C 1
ATOM 9672 O O . LYS B 1 303 ? 44.064 13.526 33.018 1.00 28.59 304 LYS B O 1
ATOM 9691 N N . VAL B 1 304 ? 42.403 13.105 34.449 1.00 27.15 305 VAL B N 1
ATOM 9692 C CA . VAL B 1 304 ? 42.044 11.889 33.719 1.00 27.31 305 VAL B CA 1
ATOM 9693 C C . VAL B 1 304 ? 41.467 12.221 32.343 1.00 24.00 305 VAL B C 1
ATOM 9694 O O . VAL B 1 304 ? 41.614 11.445 31.415 1.00 18.15 305 VAL B O 1
ATOM 9707 N N . LEU B 1 305 ? 40.804 13.368 32.205 1.00 17.94 306 LEU B N 1
ATOM 9708 C CA . LEU B 1 305 ? 40.325 13.785 30.896 1.00 19.43 306 LEU B CA 1
ATOM 9709 C C . LEU B 1 305 ? 41.490 14.011 29.968 1.00 17.00 306 LEU B C 1
ATOM 9710 O O . LEU B 1 305 ? 41.462 13.612 28.816 1.00 21.08 306 LEU B O 1
ATOM 9726 N N . TYR B 1 306 ? 42.511 14.702 30.452 1.00 18.87 307 TYR B N 1
ATOM 9727 C CA . TYR B 1 306 ? 43.647 14.952 29.588 1.00 19.25 307 TYR B CA 1
ATOM 9728 C C . TYR B 1 306 ? 44.378 13.656 29.237 1.00 16.03 307 TYR B C 1
ATOM 9729 O O . TYR B 1 306 ? 44.779 13.471 28.094 1.00 18.71 307 TYR B O 1
ATOM 9747 N N . ASP B 1 307 ? 44.548 12.768 30.213 1.00 17.83 308 ASP B N 1
ATOM 9748 C CA . ASP B 1 307 ? 45.135 11.455 29.945 1.00 23.66 308 ASP B CA 1
ATOM 9749 C C . ASP B 1 307 ? 44.380 10.783 28.798 1.00 21.16 308 ASP B C 1
ATOM 9750 O O . ASP B 1 307 ? 44.968 10.230 27.875 1.00 22.86 308 ASP B O 1
ATOM 9759 N N . SER B 1 308 ? 43.062 10.838 28.867 1.00 20.12 309 SER B N 1
ATOM 9760 C CA . SER B 1 308 ? 42.227 10.262 27.826 1.00 21.08 309 SER B CA 1
ATOM 9761 C C . SER B 1 308 ? 42.454 10.936 26.462 1.00 20.42 309 SER B C 1
ATOM 9762 O O . SER B 1 308 ? 42.626 10.259 25.449 1.00 23.22 309 SER B O 1
ATOM 9770 N N . PHE B 1 309 ? 42.454 12.265 26.438 1.00 19.46 310 PHE B N 1
ATOM 9771 C CA . PHE B 1 309 ? 42.726 13.005 25.202 1.00 16.39 310 PHE B CA 1
ATOM 9772 C C . PHE B 1 309 ? 44.034 12.539 24.559 1.00 23.31 310 PHE B C 1
ATOM 9773 O O . PHE B 1 309 ? 44.111 12.307 23.354 1.00 22.58 310 PHE B O 1
ATOM 9790 N N . TYR B 1 310 ? 45.076 12.429 25.371 1.00 18.38 311 TYR B N 1
ATOM 9791 C CA . TYR B 1 310 ? 46.407 12.158 24.839 1.00 21.75 311 TYR B CA 1
ATOM 9792 C C . TYR B 1 310 ? 46.533 10.721 24.332 1.00 24.31 311 TYR B C 1
ATOM 9793 O O . TYR B 1 310 ? 47.436 10.419 23.548 1.00 26.40 311 TYR B O 1
ATOM 9811 N N . LYS B 1 311 ? 45.650 9.837 24.789 1.00 20.56 312 LYS B N 1
ATOM 9812 C CA . LYS B 1 311 ? 45.673 8.450 24.346 1.00 27.77 312 LYS B CA 1
ATOM 9813 C C . LYS B 1 311 ? 44.902 8.258 23.055 1.00 23.81 312 LYS B C 1
ATOM 9814 O O . LYS B 1 311 ? 45.185 7.340 22.296 1.00 29.87 312 LYS B O 1
ATOM 9833 N N . LYS B 1 312 ? 43.916 9.110 22.813 1.00 23.09 313 LYS B N 1
ATOM 9834 C CA . LYS B 1 312 ? 43.092 8.918 21.628 1.00 31.73 313 LYS B CA 1
ATOM 9835 C C . LYS B 1 312 ? 43.348 9.931 20.510 1.00 31.27 313 LYS B C 1
ATOM 9836 O O . LYS B 1 312 ? 43.096 9.630 19.346 1.00 28.00 313 LYS B O 1
ATOM 9855 N N . TYR B 1 313 ? 43.850 11.115 20.855 1.00 25.67 314 TYR B N 1
ATOM 9856 C CA . TYR B 1 313 ? 44.119 12.150 19.859 1.00 23.53 314 TYR B CA 1
ATOM 9857 C C . TYR B 1 313 ? 45.619 12.349 19.673 1.00 23.69 314 TYR B C 1
ATOM 9858 O O . TYR B 1 313 ? 46.303 12.807 20.591 1.00 25.95 314 TYR B O 1
ATOM 9876 N N . ASP B 1 314 ? 46.115 12.031 18.480 1.00 23.69 315 ASP B N 1
ATOM 9877 C CA . ASP B 1 314 ? 47.540 12.150 18.180 1.00 27.10 315 ASP B CA 1
ATOM 9878 C C . ASP B 1 314 ? 48.004 13.601 18.127 1.00 27.72 315 ASP B C 1
ATOM 9879 O O . ASP B 1 314 ? 49.204 13.878 18.217 1.00 26.07 315 ASP B O 1
ATOM 9888 N N . TRP B 1 315 ? 47.049 14.518 17.975 1.00 23.93 316 TRP B N 1
ATOM 9889 C CA . TRP B 1 315 ? 47.341 15.944 17.876 1.00 21.57 316 TRP B CA 1
ATOM 9890 C C . TRP B 1 315 ? 47.219 16.662 19.223 1.00 22.84 316 TRP B C 1
ATOM 9891 O O . TRP B 1 315 ? 47.558 17.834 19.320 1.00 18.86 316 TRP B O 1
ATOM 9912 N N . ALA B 1 316 ? 46.715 15.978 20.254 1.00 17.98 317 ALA B N 1
ATOM 9913 C CA . ALA B 1 316 ? 46.327 16.661 21.498 1.00 20.64 317 ALA B CA 1
ATOM 9914 C C . ALA B 1 316 ? 47.529 17.241 22.250 1.00 19.13 317 ALA B C 1
ATOM 9915 O O . ALA B 1 316 ? 47.510 18.401 22.668 1.00 19.84 317 ALA B O 1
ATOM 9922 N N . LYS B 1 317 ? 48.570 16.438 22.427 1.00 25.11 318 LYS B N 1
ATOM 9923 C CA . LYS B 1 317 ? 49.753 16.896 23.153 1.00 28.99 318 LYS B CA 1
ATOM 9924 C C . LYS B 1 317 ? 50.311 18.149 22.474 1.00 27.95 318 LYS B C 1
ATOM 9925 O O . LYS B 1 317 ? 50.605 19.139 23.132 1.00 22.31 318 LYS B O 1
ATOM 9944 N N . ASP B 1 318 ? 50.426 18.115 21.151 1.00 25.86 319 ASP B N 1
ATOM 9945 C CA . ASP B 1 318 ? 51.003 19.238 20.415 1.00 23.53 319 ASP B CA 1
ATOM 9946 C C . ASP B 1 318 ? 50.143 20.495 20.459 1.00 22.15 319 ASP B C 1
ATOM 9947 O O . ASP B 1 318 ? 50.670 21.614 20.563 1.00 21.00 319 ASP B O 1
ATOM 9956 N N . VAL B 1 319 ? 48.825 20.332 20.374 1.00 19.40 320 VAL B N 1
ATOM 9957 C CA . VAL B 1 319 ? 47.970 21.506 20.351 1.00 16.36 320 VAL B CA 1
ATOM 9958 C C . VAL B 1 319 ? 47.964 22.189 21.713 1.00 15.86 320 VAL B C 1
ATOM 9959 O O . VAL B 1 319 ? 47.993 23.420 21.796 1.00 18.43 320 VAL B O 1
ATOM 9972 N N . VAL B 1 320 ? 47.936 21.399 22.782 1.00 16.08 321 VAL B N 1
ATOM 9973 C CA . VAL B 1 320 ? 48.000 21.959 24.123 1.00 16.65 321 VAL B CA 1
ATOM 9974 C C . VAL B 1 320 ? 49.321 22.680 24.329 1.00 16.88 321 VAL B C 1
ATOM 9975 O O . VAL B 1 320 ? 49.377 23.725 24.988 1.00 18.38 321 VAL B O 1
ATOM 9988 N N . GLN B 1 321 ? 50.403 22.114 23.796 1.00 17.77 322 GLN B N 1
ATOM 9989 C CA . GLN B 1 321 ? 51.686 22.801 23.873 1.00 18.63 322 GLN B CA 1
ATOM 9990 C C . GLN B 1 321 ? 51.624 24.147 23.144 1.00 19.03 322 GLN B C 1
ATOM 9991 O O . GLN B 1 321 ? 52.095 25.161 23.669 1.00 18.46 322 GLN B O 1
ATOM 10005 N N . LYS B 1 322 ? 51.029 24.168 21.953 1.00 18.28 323 LYS B N 1
ATOM 10006 C CA . LYS B 1 322 ? 50.889 25.410 21.214 1.00 20.45 323 LYS B CA 1
ATOM 10007 C C . LYS B 1 322 ? 50.039 26.413 21.984 1.00 17.65 323 LYS B C 1
ATOM 10008 O O . LYS B 1 322 ? 50.339 27.615 22.013 1.00 18.07 323 LYS B O 1
ATOM 10027 N N . ILE B 1 323 ? 48.978 25.926 22.609 1.00 18.10 324 ILE B N 1
ATOM 10028 C CA . ILE B 1 323 ? 48.149 26.790 23.422 1.00 14.53 324 ILE B CA 1
ATOM 10029 C C . ILE B 1 323 ? 48.948 27.393 24.566 1.00 16.14 324 ILE B C 1
ATOM 10030 O O . ILE B 1 323 ? 48.853 28.587 24.828 1.00 16.32 324 ILE B O 1
ATOM 10046 N N . ASN B 1 324 ? 49.775 26.586 25.222 1.00 16.48 325 ASN B N 1
ATOM 10047 C CA . ASN B 1 324 ? 50.579 27.105 26.336 1.00 20.10 325 ASN B CA 1
ATOM 10048 C C . ASN B 1 324 ? 51.635 28.097 25.880 1.00 18.27 325 ASN B C 1
ATOM 10049 O O . ASN B 1 324 ? 51.954 29.034 26.606 1.00 17.72 325 ASN B O 1
ATOM 10060 N N . GLU B 1 325 ? 52.150 27.901 24.668 1.00 16.94 326 GLU B N 1
ATOM 10061 C CA . GLU B 1 325 ? 53.079 28.850 24.046 1.00 17.49 326 GLU B CA 1
ATOM 10062 C C . GLU B 1 325 ? 52.417 30.173 23.634 1.00 18.09 326 GLU B C 1
ATOM 10063 O O . GLU B 1 325 ? 53.103 31.182 23.462 1.00 20.63 326 GLU B O 1
ATOM 10075 N N . ALA B 1 326 ? 51.089 30.168 23.480 1.00 16.24 327 ALA B N 1
ATOM 10076 C CA . ALA B 1 326 ? 50.351 31.376 23.106 1.00 15.26 327 ALA B CA 1
ATOM 10077 C C . ALA B 1 326 ? 49.986 32.261 24.308 1.00 16.44 327 ALA B C 1
ATOM 10078 O O . ALA B 1 326 ? 49.565 33.407 24.147 1.00 19.80 327 ALA B O 1
ATOM 10085 N N . LYS B 1 327 ? 50.122 31.713 25.504 1.00 16.82 328 LYS B N 1
ATOM 10086 C CA . LYS B 1 327 ? 49.815 32.431 26.735 1.00 19.41 328 LYS B CA 1
ATOM 10087 C C . LYS B 1 327 ? 50.857 33.485 27.023 1.00 23.50 328 LYS B C 1
ATOM 10088 O O . LYS B 1 327 ? 51.985 33.388 26.519 1.00 20.53 328 LYS B O 1
ATOM 10108 N N . LYS C 1 24 ? -4.418 3.962 5.628 1.00 42.13 25 LYS C N 1
ATOM 10109 C CA . LYS C 1 24 ? -5.023 4.613 6.787 1.00 43.94 25 LYS C CA 1
ATOM 10110 C C . LYS C 1 24 ? -3.997 5.425 7.561 1.00 43.35 25 LYS C C 1
ATOM 10111 O O . LYS C 1 24 ? -2.885 4.973 7.820 1.00 44.88 25 LYS C O 1
ATOM 10129 N N . THR C 1 25 ? -4.379 6.634 7.935 1.00 26.24 26 THR C N 1
ATOM 10130 C CA . THR C 1 25 ? -3.495 7.486 8.705 1.00 25.25 26 THR C CA 1
ATOM 10131 C C . THR C 1 25 ? -4.144 7.771 10.044 1.00 26.47 26 THR C C 1
ATOM 10132 O O . THR C 1 25 ? -5.312 8.154 10.098 1.00 26.15 26 THR C O 1
ATOM 10143 N N . ILE C 1 26 ? -3.381 7.581 11.116 1.00 27.05 27 ILE C N 1
ATOM 10144 C CA . ILE C 1 26 ? -3.843 7.893 12.461 1.00 20.67 27 ILE C CA 1
ATOM 10145 C C . ILE C 1 26 ? -3.237 9.209 12.900 1.00 20.53 27 ILE C C 1
ATOM 10146 O O . ILE C 1 26 ? -2.018 9.362 12.908 1.00 24.10 27 ILE C O 1
ATOM 10162 N N . ILE C 1 27 ? -4.092 10.153 13.262 1.00 15.05 28 ILE C N 1
ATOM 10163 C CA . ILE C 1 27 ? -3.653 11.448 13.754 1.00 14.50 28 ILE C CA 1
ATOM 10164 C C . ILE C 1 27 ? -3.944 11.490 15.246 1.00 14.03 28 ILE C C 1
ATOM 10165 O O . ILE C 1 27 ? -5.094 11.615 15.661 1.00 13.19 28 ILE C O 1
ATOM 10181 N N . LYS C 1 28 ? -2.915 11.345 16.067 1.00 14.47 29 LYS C N 1
ATOM 10182 C CA . LYS C 1 28 ? -3.122 11.390 17.510 1.00 14.62 29 LYS C CA 1
ATOM 10183 C C . LYS C 1 28 ? -3.118 12.838 17.977 1.00 14.96 29 LYS C C 1
ATOM 10184 O O . LYS C 1 28 ? -2.222 13.605 17.644 1.00 19.24 29 LYS C O 1
ATOM 10203 N N . LEU C 1 29 ? -4.169 13.220 18.694 1.00 9.81 30 LEU C N 1
ATOM 10204 C CA . LEU C 1 29 ? -4.386 14.605 19.079 1.00 8.35 30 LEU C CA 1
ATOM 10205 C C . LEU C 1 29 ? -4.437 14.730 20.591 1.00 9.06 30 LEU C C 1
ATOM 10206 O O . LEU C 1 29 ? -5.335 14.187 21.240 1.00 10.52 30 LEU C O 1
ATOM 10222 N N . GLY C 1 30 ? -3.472 15.465 21.149 1.00 8.10 31 GLY C N 1
ATOM 10223 C CA . GLY C 1 30 ? -3.353 15.588 22.588 1.00 7.77 31 GLY C CA 1
ATOM 10224 C C . GLY C 1 30 ? -3.684 16.983 23.105 1.00 9.90 31 GLY C C 1
ATOM 10225 O O . GLY C 1 30 ? -3.339 17.994 22.493 1.00 8.67 31 GLY C O 1
ATOM 10229 N N . HIS C 1 31 ? -4.295 17.046 24.279 1.00 11.81 32 HIS C N 1
ATOM 10230 C CA . HIS C 1 31 ? -4.520 18.336 24.920 1.00 9.03 32 HIS C CA 1
ATOM 10231 C C . HIS C 1 31 ? -4.599 18.167 26.440 1.00 8.78 32 HIS C C 1
ATOM 10232 O O . HIS C 1 31 ? -4.568 17.044 26.964 1.00 10.67 32 HIS C O 1
ATOM 10247 N N . TYR C 1 32 ? -4.661 19.287 27.153 1.00 7.22 33 TYR C N 1
ATOM 10248 C CA . TYR C 1 32 ? -4.560 19.254 28.599 1.00 7.76 33 TYR C CA 1
ATOM 10249 C C . TYR C 1 32 ? -5.870 19.399 29.369 1.00 8.61 33 TYR C C 1
ATOM 10250 O O . TYR C 1 32 ? -5.912 19.276 30.592 1.00 9.98 33 TYR C O 1
ATOM 10268 N N . ASN C 1 33 ? -6.924 19.733 28.662 1.00 8.30 34 ASN C N 1
ATOM 10269 C CA . ASN C 1 33 ? -8.228 19.897 29.310 1.00 7.87 34 ASN C CA 1
ATOM 10270 C C . ASN C 1 33 ? -8.927 18.558 29.505 1.00 10.78 34 ASN C C 1
ATOM 10271 O O . ASN C 1 33 ? -8.516 17.519 28.963 1.00 9.50 34 ASN C O 1
ATOM 10282 N N . SER C 1 34 ? -10.010 18.614 30.263 1.00 9.34 35 SER C N 1
ATOM 10283 C CA . SER C 1 34 ? -10.850 17.474 30.566 1.00 9.41 35 SER C CA 1
ATOM 10284 C C . SER C 1 34 ? -11.620 16.981 29.351 1.00 9.60 35 SER C C 1
ATOM 10285 O O . SER C 1 34 ? -11.845 17.733 28.390 1.00 11.29 35 SER C O 1
ATOM 10293 N N . ASP C 1 35 ? -12.071 15.732 29.401 1.00 13.01 36 ASP C N 1
ATOM 10294 C CA . ASP C 1 35 ? -12.916 15.229 28.313 1.00 13.73 36 ASP C CA 1
ATOM 10295 C C . ASP C 1 35 ? -14.324 15.859 28.294 1.00 17.83 36 ASP C C 1
ATOM 10296 O O . ASP C 1 35 ? -15.083 15.637 27.347 1.00 15.49 36 ASP C O 1
ATOM 10305 N N . ILE C 1 36 ? -14.645 16.679 29.292 1.00 15.91 37 ILE C N 1
ATOM 10306 C CA . ILE C 1 36 ? -15.923 17.422 29.278 1.00 13.95 37 ILE C CA 1
ATOM 10307 C C . ILE C 1 36 ? -15.742 18.923 29.061 1.00 15.00 37 ILE C C 1
ATOM 10308 O O . ILE C 1 36 ? -16.706 19.700 29.066 1.00 13.66 37 ILE C O 1
ATOM 10324 N N . HIS C 1 37 ? -14.501 19.322 28.791 1.00 11.19 38 HIS C N 1
ATOM 10325 C CA . HIS C 1 37 ? -14.247 20.671 28.362 1.00 11.45 38 HIS C CA 1
ATOM 10326 C C . HIS C 1 37 ? -14.893 20.876 26.990 1.00 9.06 38 HIS C C 1
ATOM 10327 O O . HIS C 1 37 ? -14.885 19.970 26.154 1.00 10.25 38 HIS C O 1
ATOM 10342 N N . PRO C 1 38 ? -15.453 22.076 26.741 1.00 9.69 39 PRO C N 1
ATOM 10343 C CA . PRO C 1 38 ? -15.990 22.318 25.393 1.00 10.52 39 PRO C CA 1
ATOM 10344 C C . PRO C 1 38 ? -15.041 22.030 24.210 1.00 10.17 39 PRO C C 1
ATOM 10345 O O . PRO C 1 38 ? -15.519 21.637 23.158 1.00 9.40 39 PRO C O 1
ATOM 10356 N N . SER C 1 39 ? -13.741 22.284 24.342 1.00 10.58 40 SER C N 1
ATOM 10357 C CA . SER C 1 39 ? -12.798 21.891 23.294 1.00 9.68 40 SER C CA 1
ATOM 10358 C C . SER C 1 39 ? -12.854 20.399 22.980 1.00 7.82 40 SER C C 1
ATOM 10359 O O . SER C 1 39 ? -12.851 19.994 21.812 1.00 8.52 40 SER C O 1
ATOM 10367 N N . HIS C 1 40 ? -12.902 19.559 23.998 1.00 8.66 41 HIS C N 1
ATOM 10368 C CA . HIS C 1 40 ? -12.931 18.129 23.738 1.00 12.17 41 HIS C CA 1
ATOM 10369 C C . HIS C 1 40 ? -14.259 17.720 23.093 1.00 10.37 41 HIS C C 1
ATOM 10370 O O . HIS C 1 40 ? -14.293 16.927 22.153 1.00 10.05 41 HIS C O 1
ATOM 10385 N N . ILE C 1 41 ? -15.346 18.276 23.597 1.00 9.23 42 ILE C N 1
ATOM 10386 C CA . ILE C 1 41 ? -16.672 17.941 23.057 1.00 9.54 42 ILE C CA 1
ATOM 10387 C C . ILE C 1 41 ? -16.748 18.353 21.580 1.00 11.81 42 ILE C C 1
ATOM 10388 O O . ILE C 1 41 ? -17.212 17.572 20.732 1.00 11.23 42 ILE C O 1
ATOM 10404 N N . ALA C 1 42 ? -16.287 19.567 21.269 1.00 11.16 43 ALA C N 1
ATOM 10405 C CA . ALA C 1 42 ? -16.328 20.048 19.888 1.00 11.28 43 ALA C CA 1
ATOM 10406 C C . ALA C 1 42 ? -15.334 19.261 19.022 1.00 8.92 43 ALA C C 1
ATOM 10407 O O . ALA C 1 42 ? -15.570 19.039 17.817 1.00 9.40 43 ALA C O 1
ATOM 10414 N N . LEU C 1 43 ? -14.209 18.839 19.600 1.00 9.38 44 LEU C N 1
ATOM 10415 C CA . LEU C 1 43 ? -13.293 18.013 18.834 1.00 9.49 44 LEU C CA 1
ATOM 10416 C C . LEU C 1 43 ? -14.013 16.723 18.420 1.00 10.92 44 LEU C C 1
ATOM 10417 O O . LEU C 1 43 ? -13.924 16.286 17.282 1.00 13.29 44 LEU C O 1
ATOM 10433 N N . GLN C 1 44 ? -14.705 16.124 19.380 1.00 9.38 45 GLN C N 1
ATOM 10434 C CA . GLN C 1 44 ? -15.403 14.852 19.171 1.00 12.57 45 GLN C CA 1
ATOM 10435 C C . GLN C 1 44 ? -16.492 14.983 18.117 1.00 13.56 45 GLN C C 1
ATOM 10436 O O . GLN C 1 44 ? -16.578 14.171 17.189 1.00 14.12 45 GLN C O 1
ATOM 10450 N N . GLU C 1 45 ? -17.329 16.000 18.267 1.00 12.28 46 GLU C N 1
ATOM 10451 C CA . GLU C 1 45 ? -18.534 16.099 17.465 1.00 11.96 46 GLU C CA 1
ATOM 10452 C C . GLU C 1 45 ? -18.342 16.717 16.088 1.00 15.16 46 GLU C C 1
ATOM 10453 O O . GLU C 1 45 ? -19.110 16.419 15.165 1.00 15.49 46 GLU C O 1
ATOM 10465 N N . TYR C 1 46 ? -17.340 17.588 15.953 1.00 11.34 47 TYR C N 1
ATOM 10466 C CA . TYR C 1 46 ? -17.186 18.362 14.732 1.00 10.76 47 TYR C CA 1
ATOM 10467 C C . TYR C 1 46 ? -15.862 18.124 14.008 1.00 12.30 47 TYR C C 1
ATOM 10468 O O . TYR C 1 46 ? -15.858 17.915 12.813 1.00 15.94 47 TYR C O 1
ATOM 10486 N N . PHE C 1 47 ? -14.738 18.184 14.714 1.00 11.53 48 PHE C N 1
ATOM 10487 C CA . PHE C 1 47 ? -13.450 18.028 14.046 1.00 10.47 48 PHE C CA 1
ATOM 10488 C C . PHE C 1 47 ? -13.251 16.577 13.583 1.00 12.02 48 PHE C C 1
ATOM 10489 O O . PHE C 1 47 ? -13.103 16.282 12.392 1.00 11.35 48 PHE C O 1
ATOM 10506 N N . LYS C 1 48 ? -13.283 15.669 14.541 1.00 11.28 49 LYS C N 1
ATOM 10507 C CA . LYS C 1 48 ? -13.133 14.260 14.288 1.00 9.68 49 LYS C CA 1
ATOM 10508 C C . LYS C 1 48 ? -14.170 13.731 13.316 1.00 13.44 49 LYS C C 1
ATOM 10509 O O . LYS C 1 48 ? -13.845 13.073 12.326 1.00 12.94 49 LYS C O 1
ATOM 10528 N N . LYS C 1 49 ? -15.445 13.995 13.601 1.00 13.81 50 LYS C N 1
ATOM 10529 C CA . LYS C 1 49 ? -16.509 13.446 12.758 1.00 15.95 50 LYS C CA 1
ATOM 10530 C C . LYS C 1 49 ? -16.412 13.967 11.323 1.00 15.30 50 LYS C C 1
ATOM 10531 O O . LYS C 1 49 ? -16.575 13.205 10.370 1.00 17.42 50 LYS C O 1
ATOM 10550 N N . THR C 1 50 ? -16.167 15.262 11.153 1.00 15.05 51 THR C N 1
ATOM 10551 C CA . THR C 1 50 ? -16.106 15.814 9.803 1.00 13.84 51 THR C CA 1
ATOM 10552 C C . THR C 1 50 ? -14.995 15.141 8.982 1.00 16.21 51 THR C C 1
ATOM 10553 O O . THR C 1 50 ? -15.219 14.708 7.835 1.00 15.36 51 THR C O 1
ATOM 10564 N N . ILE C 1 51 ? -13.808 15.057 9.569 1.00 13.45 52 ILE C N 1
ATOM 10565 C CA . ILE C 1 51 ? -12.663 14.463 8.886 1.00 10.94 52 ILE C CA 1
ATOM 10566 C C . ILE C 1 51 ? -12.886 12.983 8.584 1.00 15.98 52 ILE C C 1
ATOM 10567 O O . ILE C 1 51 ? -12.693 12.533 7.446 1.00 16.70 52 ILE C O 1
ATOM 10583 N N . GLU C 1 52 ? -13.319 12.230 9.592 1.00 13.58 53 GLU C N 1
ATOM 10584 C CA . GLU C 1 52 ? -13.427 10.784 9.437 1.00 16.88 53 GLU C CA 1
ATOM 10585 C C . GLU C 1 52 ? -14.500 10.440 8.430 1.00 18.47 53 GLU C C 1
ATOM 10586 O O . GLU C 1 52 ? -14.353 9.503 7.645 1.00 23.31 53 GLU C O 1
ATOM 10598 N N . ASN C 1 53 ? -15.588 11.197 8.446 1.00 16.50 54 ASN C N 1
ATOM 10599 C CA . ASN C 1 53 ? -16.665 10.939 7.498 1.00 16.72 54 ASN C CA 1
ATOM 10600 C C . ASN C 1 53 ? -16.333 11.368 6.071 1.00 21.53 54 ASN C C 1
ATOM 10601 O O . ASN C 1 53 ? -16.609 10.640 5.106 1.00 22.65 54 ASN C O 1
ATOM 10612 N N . GLU C 1 54 ? -15.739 12.542 5.921 1.00 18.61 55 GLU C N 1
ATOM 10613 C CA . GLU C 1 54 ? -15.568 13.111 4.593 1.00 18.94 55 GLU C CA 1
ATOM 10614 C C . GLU C 1 54 ? -14.366 12.550 3.849 1.00 21.96 55 GLU C C 1
ATOM 10615 O O . GLU C 1 54 ? -14.315 12.604 2.620 1.00 22.69 55 GLU C O 1
ATOM 10627 N N . THR C 1 55 ? -13.409 11.991 4.583 1.00 19.32 56 THR C N 1
ATOM 10628 C CA . THR C 1 55 ? -12.302 11.267 3.950 1.00 18.44 56 THR C CA 1
ATOM 10629 C C . THR C 1 55 ? -12.612 9.777 3.878 1.00 26.09 56 THR C C 1
ATOM 10630 O O . THR C 1 55 ? -11.743 8.964 3.541 1.00 22.22 56 THR C O 1
ATOM 10641 N N . ASN C 1 56 ? -13.848 9.420 4.208 1.00 23.26 57 ASN C N 1
ATOM 10642 C CA . ASN C 1 56 ? -14.256 8.024 4.190 1.00 35.76 57 ASN C CA 1
ATOM 10643 C C . ASN C 1 56 ? -13.261 7.171 4.974 1.00 39.16 57 ASN C C 1
ATOM 10644 O O . ASN C 1 56 ? -12.825 6.105 4.526 1.00 34.25 57 ASN C O 1
ATOM 10655 N N . HIS C 1 57 ? -12.888 7.683 6.142 1.00 31.16 58 HIS C N 1
ATOM 10656 C CA . HIS C 1 57 ? -12.095 6.948 7.116 1.00 27.12 58 HIS C CA 1
ATOM 10657 C C . HIS C 1 57 ? -10.678 6.639 6.665 1.00 32.61 58 HIS C C 1
ATOM 10658 O O . HIS C 1 57 ? -10.033 5.758 7.213 1.00 29.68 58 HIS C O 1
ATOM 10673 N N . LYS C 1 58 ? -10.187 7.401 5.696 1.00 24.89 59 LYS C N 1
ATOM 10674 C CA . LYS C 1 58 ? -8.767 7.381 5.370 1.00 25.05 59 LYS C CA 1
ATOM 10675 C C . LYS C 1 58 ? -7.958 7.915 6.558 1.00 21.47 59 LYS C C 1
ATOM 10676 O O . LYS C 1 58 ? -6.821 7.502 6.779 1.00 22.25 59 LYS C O 1
ATOM 10695 N N . TYR C 1 59 ? -8.551 8.849 7.299 1.00 16.69 60 TYR C N 1
ATOM 10696 C CA . TYR C 1 59 ? -7.950 9.360 8.534 1.00 17.02 60 TYR C CA 1
ATOM 10697 C C . TYR C 1 59 ? -8.788 8.999 9.754 1.00 22.38 60 TYR C C 1
ATOM 10698 O O . TYR C 1 59 ? -10.014 8.939 9.685 1.00 20.15 60 TYR C O 1
ATOM 10716 N N . GLU C 1 60 ? -8.102 8.749 10.865 1.00 20.69 61 GLU C N 1
ATOM 10717 C CA . GLU C 1 60 ? -8.743 8.615 12.163 1.00 17.08 61 GLU C CA 1
ATOM 10718 C C . GLU C 1 60 ? -8.129 9.677 13.037 1.00 16.57 61 GLU C C 1
ATOM 10719 O O . GLU C 1 60 ? -6.906 9.792 13.117 1.00 18.06 61 GLU C O 1
ATOM 10731 N N . ILE C 1 61 ? -8.969 10.497 13.659 1.00 11.90 62 ILE C N 1
ATOM 10732 C CA . ILE C 1 61 ? -8.483 11.490 14.605 1.00 10.39 62 ILE C CA 1
ATOM 10733 C C . ILE C 1 61 ? -8.708 10.949 16.006 1.00 13.17 62 ILE C C 1
ATOM 10734 O O . ILE C 1 61 ? -9.846 10.927 16.505 1.00 16.09 62 ILE C O 1
ATOM 10750 N N . ARG C 1 62 ? -7.635 10.466 16.629 1.00 13.49 63 ARG C N 1
ATOM 10751 C CA . ARG C 1 62 ? -7.744 9.861 17.955 1.00 12.74 63 ARG C CA 1
ATOM 10752 C C . ARG C 1 62 ? -7.419 10.886 19.030 1.00 10.47 63 ARG C C 1
ATOM 10753 O O . ARG C 1 62 ? -6.355 11.499 19.011 1.00 14.90 63 ARG C O 1
ATOM 10774 N N . LEU C 1 63 ? -8.351 11.072 19.955 1.00 9.42 64 LEU C N 1
ATOM 10775 C CA . LEU C 1 63 ? -8.262 12.160 20.933 1.00 10.05 64 LEU C CA 1
ATOM 10776 C C . LEU C 1 63 ? -7.716 11.691 22.277 1.00 15.01 64 LEU C C 1
ATOM 10777 O O . LEU C 1 63 ? -8.118 10.653 22.807 1.00 15.31 64 LEU C O 1
ATOM 10793 N N . TYR C 1 64 ? -6.836 12.512 22.846 1.00 9.17 65 TYR C N 1
ATOM 10794 C CA . TYR C 1 64 ? -6.161 12.197 24.093 1.00 8.50 65 TYR C CA 1
ATOM 10795 C C . TYR C 1 64 ? -6.210 13.407 25.011 1.00 10.42 65 TYR C C 1
ATOM 10796 O O . TYR C 1 64 ? -5.343 14.278 24.967 1.00 9.27 65 TYR C O 1
ATOM 10814 N N . PRO C 1 65 ? -7.248 13.492 25.843 1.00 9.43 66 PRO C N 1
ATOM 10815 C CA . PRO C 1 65 ? -7.369 14.607 26.776 1.00 8.90 66 PRO C CA 1
ATOM 10816 C C . PRO C 1 65 ? -6.512 14.410 28.014 1.00 7.70 66 PRO C C 1
ATOM 10817 O O . PRO C 1 65 ? -5.788 13.407 28.143 1.00 9.14 66 PRO C O 1
ATOM 10828 N N A ASN C 1 66 ? -6.579 15.382 28.918 0.42 9.44 67 ASN C N 1
ATOM 10829 N N B ASN C 1 66 ? -6.563 15.377 28.925 0.58 9.33 67 ASN C N 1
ATOM 10830 C CA A ASN C 1 66 ? -6.014 15.249 30.243 0.42 9.63 67 ASN C CA 1
ATOM 10831 C CA B ASN C 1 66 ? -6.024 15.193 30.255 0.58 10.05 67 ASN C CA 1
ATOM 10832 C C A ASN C 1 66 ? -4.557 14.789 30.225 0.42 7.41 67 ASN C C 1
ATOM 10833 C C B ASN C 1 66 ? -4.534 14.831 30.276 0.58 7.40 67 ASN C C 1
ATOM 10834 O O A ASN C 1 66 ? -4.176 13.916 30.987 0.42 7.69 67 ASN C O 1
ATOM 10835 O O B ASN C 1 66 ? -4.105 14.084 31.134 0.58 7.66 67 ASN C O 1
ATOM 10856 N N . ASN C 1 67 ? -3.768 15.394 29.344 1.00 10.43 68 ASN C N 1
ATOM 10857 C CA . ASN C 1 67 ? -2.317 15.173 29.280 1.00 11.29 68 ASN C CA 1
ATOM 10858 C C . ASN C 1 67 ? -1.900 13.743 29.035 1.00 7.98 68 ASN C C 1
ATOM 10859 O O . ASN C 1 67 ? -0.753 13.371 29.358 1.00 9.59 68 ASN C O 1
ATOM 10871 N N . GLN C 1 68 ? -2.777 12.936 28.417 1.00 7.98 69 GLN C N 1
ATOM 10872 C CA . GLN C 1 68 ? -2.430 11.552 28.133 1.00 8.46 69 GLN C CA 1
ATOM 10873 C C . GLN C 1 68 ? -1.172 11.392 27.296 1.00 8.67 69 GLN C C 1
ATOM 10874 O O . GLN C 1 68 ? -0.399 10.469 27.527 1.00 9.63 69 GLN C O 1
ATOM 10888 N N . LEU C 1 69 ? -0.997 12.249 26.283 1.00 8.48 70 LEU C N 1
ATOM 10889 C CA . LEU C 1 69 ? 0.180 12.174 25.417 1.00 9.07 70 LEU C CA 1
ATOM 10890 C C . LEU C 1 69 ? 1.315 13.032 25.939 1.00 10.64 70 LEU C C 1
ATOM 10891 O O . LEU C 1 69 ? 2.374 13.123 25.299 1.00 14.67 70 LEU C O 1
ATOM 10907 N N . GLY C 1 70 ? 1.122 13.602 27.115 1.00 8.40 71 GLY C N 1
ATOM 10908 C CA . GLY C 1 70 ? 2.101 14.501 27.703 1.00 12.09 71 GLY C CA 1
ATOM 10909 C C . GLY C 1 70 ? 1.488 15.807 28.178 1.00 10.93 71 GLY C C 1
ATOM 10910 O O . GLY C 1 70 ? 0.387 16.197 27.721 1.00 10.48 71 GLY C O 1
ATOM 10914 N N . GLY C 1 71 ? 2.181 16.461 29.115 1.00 10.17 72 GLY C N 1
ATOM 10915 C CA . GLY C 1 71 ? 1.840 17.802 29.533 1.00 9.97 72 GLY C CA 1
ATOM 10916 C C . GLY C 1 71 ? 1.935 18.796 28.382 1.00 10.20 72 GLY C C 1
ATOM 10917 O O . GLY C 1 71 ? 2.429 18.467 27.297 1.00 7.90 72 GLY C O 1
ATOM 10921 N N . GLU C 1 72 ? 1.470 20.021 28.621 1.00 9.06 73 GLU C N 1
ATOM 10922 C CA . GLU C 1 72 ? 1.307 20.989 27.539 1.00 7.47 73 GLU C CA 1
ATOM 10923 C C . GLU C 1 72 ? 2.643 21.282 26.853 1.00 7.85 73 GLU C C 1
ATOM 10924 O O . GLU C 1 72 ? 2.695 21.398 25.619 1.00 8.03 73 GLU C O 1
ATOM 10936 N N . ASP C 1 73 ? 3.710 21.379 27.654 1.00 9.45 74 ASP C N 1
ATOM 10937 C CA . ASP C 1 73 ? 5.024 21.639 27.077 1.00 11.65 74 ASP C CA 1
ATOM 10938 C C . ASP C 1 73 ? 5.513 20.460 26.224 1.00 11.77 74 ASP C C 1
ATOM 10939 O O . ASP C 1 73 ? 6.138 20.672 25.189 1.00 12.07 74 ASP C O 1
ATOM 10948 N N . GLN C 1 74 ? 5.160 19.237 26.614 1.00 9.36 75 GLN C N 1
ATOM 10949 C CA . GLN C 1 74 ? 5.486 18.054 25.810 1.00 9.07 75 GLN C CA 1
ATOM 10950 C C . GLN C 1 74 ? 4.684 18.015 24.506 1.00 10.46 75 GLN C C 1
ATOM 10951 O O . GLN C 1 74 ? 5.199 17.564 23.486 1.00 8.95 75 GLN C O 1
ATOM 10965 N N . ILE C 1 75 ? 3.437 18.500 24.535 1.00 8.19 76 ILE C N 1
ATOM 10966 C CA . ILE C 1 75 ? 2.636 18.563 23.325 1.00 7.97 76 ILE C CA 1
ATOM 10967 C C . ILE C 1 75 ? 3.249 19.560 22.361 1.00 9.24 76 ILE C C 1
ATOM 10968 O O . ILE C 1 75 ? 3.425 19.245 21.186 1.00 8.28 76 ILE C O 1
ATOM 10984 N N . VAL C 1 76 ? 3.646 20.731 22.854 1.00 8.18 77 VAL C N 1
ATOM 10985 C CA . VAL C 1 76 ? 4.280 21.702 21.975 1.00 10.48 77 VAL C CA 1
ATOM 10986 C C . VAL C 1 76 ? 5.544 21.109 21.324 1.00 8.97 77 VAL C C 1
ATOM 10987 O O . VAL C 1 76 ? 5.730 21.181 20.107 1.00 9.38 77 VAL C O 1
ATOM 11000 N N . ASN C 1 77 ? 6.411 20.543 22.137 1.00 10.97 78 ASN C N 1
ATOM 11001 C CA . ASN C 1 77 ? 7.651 19.946 21.638 1.00 12.05 78 ASN C CA 1
ATOM 11002 C C . ASN C 1 77 ? 7.372 18.837 20.627 1.00 10.70 78 ASN C C 1
ATOM 11003 O O . ASN C 1 77 ? 8.071 18.696 19.628 1.00 12.86 78 ASN C O 1
ATOM 11014 N N . GLY C 1 78 ? 6.328 18.059 20.889 1.00 9.50 79 GLY C N 1
ATOM 11015 C CA . GLY C 1 78 ? 5.961 16.969 20.008 1.00 9.57 79 GLY C CA 1
ATOM 11016 C C . GLY C 1 78 ? 5.426 17.451 18.665 1.00 9.45 79 GLY C C 1
ATOM 11017 O O . GLY C 1 78 ? 5.709 16.848 17.616 1.00 10.49 79 GLY C O 1
ATOM 11021 N N . LEU C 1 79 ? 4.635 18.519 18.684 1.00 10.01 80 LEU C N 1
ATOM 11022 C CA . LEU C 1 79 ? 4.185 19.139 17.443 1.00 8.95 80 LEU C CA 1
ATOM 11023 C C . LEU C 1 79 ? 5.382 19.609 16.619 1.00 9.47 80 LEU C C 1
ATOM 11024 O O . LEU C 1 79 ? 5.455 19.394 15.398 1.00 11.06 80 LEU C O 1
ATOM 11040 N N . ARG C 1 80 ? 6.339 20.231 17.294 1.00 9.72 81 ARG C N 1
ATOM 11041 C CA . ARG C 1 80 ? 7.473 20.790 16.576 1.00 10.30 81 ARG C CA 1
ATOM 11042 C C . ARG C 1 80 ? 8.349 19.706 15.958 1.00 13.04 81 ARG C C 1
ATOM 11043 O O . ARG C 1 80 ? 8.835 19.865 14.833 1.00 14.19 81 ARG C O 1
ATOM 11064 N N . ASN C 1 81 ? 8.558 18.600 16.668 1.00 12.41 82 ASN C N 1
ATOM 11065 C CA . ASN C 1 81 ? 9.451 17.580 16.144 1.00 16.32 82 ASN C CA 1
ATOM 11066 C C . ASN C 1 81 ? 8.730 16.467 15.373 1.00 19.05 82 ASN C C 1
ATOM 11067 O O . ASN C 1 81 ? 9.365 15.571 14.828 1.00 17.48 82 ASN C O 1
ATOM 11078 N N . GLY C 1 82 ? 7.403 16.538 15.304 1.00 19.31 83 GLY C N 1
ATOM 11079 C CA . GLY C 1 82 ? 6.648 15.568 14.530 1.00 15.05 83 GLY C CA 1
ATOM 11080 C C . GLY C 1 82 ? 6.277 14.263 15.199 1.00 18.55 83 GLY C C 1
ATOM 11081 O O . GLY C 1 82 ? 5.700 13.396 14.544 1.00 21.86 83 GLY C O 1
ATOM 11085 N N . THR C 1 83 ? 6.563 14.109 16.489 1.00 13.49 84 THR C N 1
ATOM 11086 C CA . THR C 1 83 ? 6.251 12.860 17.170 1.00 17.22 84 THR C CA 1
ATOM 11087 C C . THR C 1 83 ? 4.823 12.859 17.738 1.00 15.80 84 THR C C 1
ATOM 11088 O O . THR C 1 83 ? 4.302 11.809 18.142 1.00 18.01 84 THR C O 1
ATOM 11099 N N . ILE C 1 84 ? 4.199 14.030 17.746 1.00 12.81 85 ILE C N 1
ATOM 11100 C CA . ILE C 1 84 ? 2.770 14.172 18.102 1.00 12.78 85 ILE C CA 1
ATOM 11101 C C . ILE C 1 84 ? 2.117 14.945 16.974 1.00 12.66 85 ILE C C 1
ATOM 11102 O O . ILE C 1 84 ? 2.517 16.058 16.693 1.00 13.05 85 ILE C O 1
ATOM 11118 N N . GLU C 1 85 ? 1.132 14.349 16.310 1.00 11.99 86 GLU C N 1
ATOM 11119 C CA . GLU C 1 85 ? 0.677 14.863 15.029 1.00 10.89 86 GLU C CA 1
ATOM 11120 C C . GLU C 1 85 ? -0.215 16.047 15.163 1.00 9.35 86 GLU C C 1
ATOM 11121 O O . GLU C 1 85 ? -0.247 16.887 14.276 1.00 10.39 86 GLU C O 1
ATOM 11133 N N . ALA C 1 86 ? -0.933 16.121 16.280 1.00 11.65 87 ALA C N 1
ATOM 11134 C CA . ALA C 1 86 ? -1.879 17.192 16.497 1.00 8.38 87 ALA C CA 1
ATOM 11135 C C . ALA C 1 86 ? -2.089 17.469 17.980 1.00 8.01 87 ALA C C 1
ATOM 11136 O O . ALA C 1 86 ? -1.787 16.645 18.837 1.00 8.50 87 ALA C O 1
ATOM 11143 N N . GLY C 1 87 ? -2.669 18.626 18.279 1.00 8.65 88 GLY C N 1
ATOM 11144 C CA . GLY C 1 87 ? -2.969 18.955 19.651 1.00 6.95 88 GLY C CA 1
ATOM 11145 C C . GLY C 1 87 ? -3.676 20.278 19.837 1.00 7.90 88 GLY C C 1
ATOM 11146 O O . GLY C 1 87 ? -3.782 21.069 18.894 1.00 8.85 88 GLY C O 1
ATOM 11150 N N . ILE C 1 88 ? -4.112 20.519 21.071 1.00 7.66 89 ILE C N 1
ATOM 11151 C CA . ILE C 1 88 ? -4.499 21.841 21.495 1.00 7.01 89 ILE C CA 1
ATOM 11152 C C . ILE C 1 88 ? -3.596 22.254 22.626 1.00 9.02 89 ILE C C 1
ATOM 11153 O O . ILE C 1 88 ? -3.422 21.502 23.590 1.00 9.18 89 ILE C O 1
ATOM 11169 N N . THR C 1 89 ? -2.975 23.418 22.470 1.00 7.62 90 THR C N 1
ATOM 11170 C CA . THR C 1 89 ? -2.151 24.003 23.528 1.00 5.87 90 THR C CA 1
ATOM 11171 C C . THR C 1 89 ? -2.462 25.469 23.599 1.00 6.07 90 THR C C 1
ATOM 11172 O O . THR C 1 89 ? -3.104 26.033 22.711 1.00 8.77 90 THR C O 1
ATOM 11183 N N . GLY C 1 90 ? -1.966 26.115 24.642 1.00 7.44 91 GLY C N 1
ATOM 11184 C CA . GLY C 1 90 ? -1.919 27.557 24.674 1.00 6.68 91 GLY C CA 1
ATOM 11185 C C . GLY C 1 90 ? -0.651 28.098 24.041 1.00 7.97 91 GLY C C 1
ATOM 11186 O O . GLY C 1 90 ? -0.067 27.492 23.136 1.00 9.66 91 GLY C O 1
ATOM 11190 N N . LEU C 1 91 ? -0.187 29.234 24.557 1.00 6.92 92 LEU C N 1
ATOM 11191 C CA . LEU C 1 91 ? 0.791 30.047 23.850 1.00 6.96 92 LEU C CA 1
ATOM 11192 C C . LEU C 1 91 ? 2.219 29.903 24.347 1.00 7.41 92 LEU C C 1
ATOM 11193 O O . LEU C 1 91 ? 2.988 30.877 24.313 1.00 10.53 92 LEU C O 1
ATOM 11209 N N . LEU C 1 92 ? 2.585 28.702 24.789 1.00 8.10 93 LEU C N 1
ATOM 11210 C CA . LEU C 1 92 ? 3.915 28.468 25.329 1.00 7.90 93 LEU C CA 1
ATOM 11211 C C . LEU C 1 92 ? 5.037 28.716 24.327 1.00 10.47 93 LEU C C 1
ATOM 11212 O O . LEU C 1 92 ? 6.188 28.950 24.725 1.00 12.31 93 LEU C O 1
ATOM 11228 N N . LEU C 1 93 ? 4.740 28.687 23.025 1.00 8.41 94 LEU C N 1
ATOM 11229 C CA . LEU C 1 93 ? 5.765 28.973 22.028 1.00 10.09 94 LEU C CA 1
ATOM 11230 C C . LEU C 1 93 ? 6.306 30.390 22.142 1.00 14.67 94 LEU C C 1
ATOM 11231 O O . LEU C 1 93 ? 7.366 30.703 21.578 1.00 12.71 94 LEU C O 1
ATOM 11247 N N . GLN C 1 94 ? 5.600 31.250 22.871 1.00 9.70 95 GLN C N 1
ATOM 11248 C CA . GLN C 1 94 ? 6.088 32.597 23.070 1.00 10.17 95 GLN C CA 1
ATOM 11249 C C . GLN C 1 94 ? 7.426 32.620 23.795 1.00 11.41 95 GLN C C 1
ATOM 11250 O O . GLN C 1 94 ? 8.166 33.613 23.677 1.00 12.39 95 GLN C O 1
ATOM 11264 N N . ASN C 1 95 ? 7.769 31.549 24.527 1.00 8.20 96 ASN C N 1
ATOM 11265 C CA . ASN C 1 95 ? 9.056 31.513 25.208 1.00 10.09 96 ASN C CA 1
ATOM 11266 C C . ASN C 1 95 ? 10.206 31.551 24.232 1.00 16.74 96 ASN C C 1
ATOM 11267 O O . ASN C 1 95 ? 11.326 31.929 24.598 1.00 15.79 96 ASN C O 1
ATOM 11278 N N . VAL C 1 96 ? 9.939 31.126 22.999 1.00 8.87 97 VAL C N 1
ATOM 11279 C CA . VAL C 1 96 ? 10.926 31.175 21.950 1.00 13.74 97 VAL C CA 1
ATOM 11280 C C . VAL C 1 96 ? 10.829 32.482 21.160 1.00 16.89 97 VAL C C 1
ATOM 11281 O O . VAL C 1 96 ? 11.815 33.215 21.008 1.00 14.49 97 VAL C O 1
ATOM 11294 N N . ASP C 1 97 ? 9.632 32.754 20.638 1.00 11.44 98 ASP C N 1
ATOM 11295 C CA . ASP C 1 97 ? 9.368 33.939 19.864 1.00 9.88 98 ASP C CA 1
ATOM 11296 C C . ASP C 1 97 ? 8.177 34.651 20.446 1.00 10.67 98 ASP C C 1
ATOM 11297 O O . ASP C 1 97 ? 7.039 34.160 20.346 1.00 10.93 98 ASP C O 1
ATOM 11306 N N . PRO C 1 98 ? 8.421 35.805 21.077 1.00 14.28 99 PRO C N 1
ATOM 11307 C CA . PRO C 1 98 ? 7.408 36.480 21.885 1.00 11.38 99 PRO C CA 1
ATOM 11308 C C . PRO C 1 98 ? 6.163 36.876 21.105 1.00 12.48 99 PRO C C 1
ATOM 11309 O O . PRO C 1 98 ? 5.140 37.077 21.735 1.00 13.24 99 PRO C O 1
ATOM 11320 N N . ILE C 1 99 ? 6.227 36.969 19.778 1.00 12.71 100 ILE C N 1
ATOM 11321 C CA . ILE C 1 99 ? 5.045 37.436 19.045 1.00 9.91 100 ILE C CA 1
ATOM 11322 C C . ILE C 1 99 ? 3.844 36.511 19.261 1.00 9.29 100 ILE C C 1
ATOM 11323 O O . ILE C 1 99 ? 2.714 36.961 19.240 1.00 9.78 100 ILE C O 1
ATOM 11339 N N . PHE C 1 100 ? 4.089 35.234 19.511 1.00 8.88 101 PHE C N 1
ATOM 11340 C CA . PHE C 1 100 ? 2.996 34.262 19.682 1.00 9.97 101 PHE C CA 1
ATOM 11341 C C . PHE C 1 100 ? 2.237 34.427 20.996 1.00 12.27 101 PHE C C 1
ATOM 11342 O O . PHE C 1 100 ? 1.125 33.903 21.152 1.00 12.57 101 PHE C O 1
ATOM 11359 N N . GLY C 1 101 ? 2.833 35.149 21.940 1.00 9.24 102 GLY C N 1
ATOM 11360 C CA . GLY C 1 101 ? 2.224 35.377 23.222 1.00 9.77 102 GLY C CA 1
ATOM 11361 C C . GLY C 1 101 ? 1.327 36.599 23.302 1.00 8.30 102 GLY C C 1
ATOM 11362 O O . GLY C 1 101 ? 0.733 36.846 24.336 1.00 10.15 102 GLY C O 1
ATOM 11366 N N . VAL C 1 102 ? 1.236 37.352 22.213 1.00 9.56 103 VAL C N 1
ATOM 11367 C CA . VAL C 1 102 ? 0.591 38.657 22.235 1.00 9.12 103 VAL C CA 1
ATOM 11368 C C . VAL C 1 102 ? -0.869 38.540 22.657 1.00 9.34 103 VAL C C 1
ATOM 11369 O O . VAL C 1 102 ? -1.396 39.450 23.292 1.00 11.05 103 VAL C O 1
ATOM 11382 N N . TRP C 1 103 ? -1.525 37.422 22.327 1.00 8.58 104 TRP C N 1
ATOM 11383 C CA . TRP C 1 103 ? -2.959 37.311 22.619 1.00 8.69 104 TRP C CA 1
ATOM 11384 C C . TRP C 1 103 ? -3.234 37.296 24.115 1.00 13.17 104 TRP C C 1
ATOM 11385 O O . TRP C 1 103 ? -4.329 37.643 24.535 1.00 11.61 104 TRP C O 1
ATOM 11406 N N . GLU C 1 104 ? -2.238 36.878 24.897 1.00 10.60 105 GLU C N 1
ATOM 11407 C CA . GLU C 1 104 ? -2.335 36.812 26.344 1.00 8.67 105 GLU C CA 1
ATOM 11408 C C . GLU C 1 104 ? -1.779 38.051 27.062 1.00 9.93 105 GLU C C 1
ATOM 11409 O O . GLU C 1 104 ? -1.651 38.059 28.289 1.00 11.82 105 GLU C O 1
ATOM 11421 N N . TRP C 1 105 ? -1.458 39.104 26.314 1.00 11.83 106 TRP C N 1
ATOM 11422 C CA . TRP C 1 105 ? -1.044 40.333 26.973 1.00 14.36 106 TRP C CA 1
ATOM 11423 C C . TRP C 1 105 ? -2.205 40.891 27.788 1.00 13.84 106 TRP C C 1
ATOM 11424 O O . TRP C 1 105 ? -3.355 40.849 27.363 1.00 14.68 106 TRP C O 1
ATOM 11445 N N . PRO C 1 106 ? -1.923 41.407 28.989 1.00 13.19 107 PRO C N 1
ATOM 11446 C CA . PRO C 1 106 ? -3.050 41.730 29.871 1.00 10.97 107 PRO C CA 1
ATOM 11447 C C . PRO C 1 106 ? -3.971 42.818 29.332 1.00 14.82 107 PRO C C 1
ATOM 11448 O O . PRO C 1 106 ? -3.530 43.823 28.788 1.00 15.20 107 PRO C O 1
ATOM 11459 N N . TYR C 1 107 ? -5.264 42.594 29.483 1.00 14.96 108 TYR C N 1
ATOM 11460 C CA . TYR C 1 107 ? -6.286 43.603 29.156 1.00 13.90 108 TYR C CA 1
ATOM 11461 C C . TYR C 1 107 ? -6.335 43.976 27.679 1.00 18.63 108 TYR C C 1
ATOM 11462 O O . TYR C 1 107 ? -6.779 45.048 27.314 1.00 21.73 108 TYR C O 1
ATOM 11480 N N . LEU C 1 108 ? -5.919 43.051 26.828 1.00 15.76 109 LEU C N 1
ATOM 11481 C CA . LEU C 1 108 ? -5.905 43.271 25.393 1.00 16.80 109 LEU C CA 1
ATOM 11482 C C . LEU C 1 108 ? -7.324 43.219 24.834 1.00 16.42 109 LEU C C 1
ATOM 11483 O O . LEU C 1 108 ? -7.652 43.965 23.930 1.00 15.61 109 LEU C O 1
ATOM 11499 N N . PHE C 1 109 ? -8.142 42.329 25.392 1.00 14.75 110 PHE C N 1
ATOM 11500 C CA . PHE C 1 109 ? -9.534 42.120 24.963 1.00 11.57 110 PHE C CA 1
ATOM 11501 C C . PHE C 1 109 ? -10.513 42.471 26.078 1.00 15.34 110 PHE C C 1
ATOM 11502 O O . PHE C 1 109 ? -10.305 42.101 27.227 1.00 15.00 110 PHE C O 1
ATOM 11519 N N . LYS C 1 110 ? -11.603 43.148 25.747 1.00 15.75 111 LYS C N 1
ATOM 11520 C CA . LYS C 1 110 ? -12.529 43.600 26.785 1.00 15.58 111 LYS C CA 1
ATOM 11521 C C . LYS C 1 110 ? -13.523 42.510 27.187 1.00 16.03 111 LYS C C 1
ATOM 11522 O O . LYS C 1 110 ? -14.038 42.506 28.292 1.00 21.28 111 LYS C O 1
ATOM 11541 N N . ASP C 1 111 ? -13.804 41.595 26.271 1.00 13.48 112 ASP C N 1
ATOM 11542 C CA . ASP C 1 111 ? -14.753 40.534 26.537 1.00 13.60 112 ASP C CA 1
ATOM 11543 C C . ASP C 1 111 ? -14.562 39.377 25.552 1.00 12.79 112 ASP C C 1
ATOM 11544 O O . ASP C 1 111 ? -13.700 39.431 24.678 1.00 14.00 112 ASP C O 1
ATOM 11553 N N . ASN C 1 112 ? -15.323 38.306 25.736 1.00 13.12 113 ASN C N 1
ATOM 11554 C CA . ASN C 1 112 ? -15.153 37.127 24.903 1.00 13.58 113 ASN C CA 1
ATOM 11555 C C . ASN C 1 112 ? -15.414 37.445 23.433 1.00 13.46 113 ASN C C 1
ATOM 11556 O O . ASN C 1 112 ? -14.674 37.010 22.571 1.00 13.23 113 ASN C O 1
ATOM 11567 N N A GLN C 1 113 ? -16.475 38.206 23.163 0.47 12.72 114 GLN C N 1
ATOM 11568 N N B GLN C 1 113 ? -16.482 38.186 23.141 0.53 12.71 114 GLN C N 1
ATOM 11569 C CA A GLN C 1 113 ? -16.827 38.554 21.787 0.47 13.09 114 GLN C CA 1
ATOM 11570 C CA B GLN C 1 113 ? -16.788 38.494 21.744 0.53 13.05 114 GLN C CA 1
ATOM 11571 C C A GLN C 1 113 ? -15.726 39.340 21.067 0.47 13.18 114 GLN C C 1
ATOM 11572 C C B GLN C 1 113 ? -15.657 39.283 21.068 0.53 13.13 114 GLN C C 1
ATOM 11573 O O A GLN C 1 113 ? -15.508 39.168 19.860 0.47 15.31 114 GLN C O 1
ATOM 11574 O O B GLN C 1 113 ? -15.333 39.044 19.892 0.53 13.07 114 GLN C O 1
ATOM 11601 N N . GLU C 1 114 ? -15.027 40.197 21.798 1.00 13.32 115 GLU C N 1
ATOM 11602 C CA . GLU C 1 114 ? -13.951 40.978 21.205 1.00 13.72 115 GLU C CA 1
ATOM 11603 C C . GLU C 1 114 ? -12.717 40.093 20.947 1.00 13.29 115 GLU C C 1
ATOM 11604 O O . GLU C 1 114 ? -12.037 40.257 19.933 1.00 14.00 115 GLU C O 1
ATOM 11617 N N . ALA C 1 115 ? -12.424 39.184 21.873 1.00 12.14 116 ALA C N 1
ATOM 11618 C CA . ALA C 1 115 ? -11.317 38.241 21.681 1.00 11.46 116 ALA C CA 1
ATOM 11619 C C . ALA C 1 115 ? -11.553 37.424 20.421 1.00 11.31 116 ALA C C 1
ATOM 11620 O O . ALA C 1 115 ? -10.666 37.258 19.578 1.00 11.20 116 ALA C O 1
ATOM 11627 N N . LYS C 1 116 ? -12.769 36.920 20.274 1.00 11.38 117 LYS C N 1
ATOM 11628 C CA . LYS C 1 116 ? -13.116 36.139 19.084 1.00 13.44 117 LYS C CA 1
ATOM 11629 C C . LYS C 1 116 ? -12.968 36.966 17.809 1.00 12.85 117 LYS C C 1
ATOM 11630 O O . LYS C 1 116 ? -12.391 36.508 16.817 1.00 12.66 117 LYS C O 1
ATOM 11649 N N . LYS C 1 117 ? -13.519 38.181 17.821 1.00 12.55 118 LYS C N 1
ATOM 11650 C CA . LYS C 1 117 ? -13.439 39.051 16.668 1.00 13.18 118 LYS C CA 1
ATOM 11651 C C . LYS C 1 117 ? -11.991 39.288 16.219 1.00 13.48 118 LYS C C 1
ATOM 11652 O O . LYS C 1 117 ? -11.680 39.187 15.037 1.00 15.78 118 LYS C O 1
ATOM 11671 N N . VAL C 1 118 ? -11.104 39.563 17.170 1.00 13.96 119 VAL C N 1
ATOM 11672 C CA . VAL C 1 118 ? -9.720 39.829 16.827 1.00 13.74 119 VAL C CA 1
ATOM 11673 C C . VAL C 1 118 ? -9.024 38.542 16.365 1.00 12.26 119 VAL C C 1
ATOM 11674 O O . VAL C 1 118 ? -8.257 38.562 15.393 1.00 17.22 119 VAL C O 1
ATOM 11687 N N . LEU C 1 119 ? -9.321 37.428 17.032 1.00 12.38 120 LEU C N 1
ATOM 11688 C CA . LEU C 1 119 ? -8.677 36.162 16.695 1.00 11.06 120 LEU C CA 1
ATOM 11689 C C . LEU C 1 119 ? -9.151 35.645 15.338 1.00 14.76 120 LEU C C 1
ATOM 11690 O O . LEU C 1 119 ? -8.495 34.799 14.744 1.00 12.27 120 LEU C O 1
ATOM 11706 N N . GLU C 1 120 ? -10.253 36.204 14.821 1.00 12.21 121 GLU C N 1
ATOM 11707 C CA . GLU C 1 120 ? -10.700 35.901 13.471 1.00 13.41 121 GLU C CA 1
ATOM 11708 C C . GLU C 1 120 ? -10.256 36.939 12.422 1.00 17.55 121 GLU C C 1
ATOM 11709 O O . GLU C 1 120 ? -10.659 36.869 11.256 1.00 19.43 121 GLU C O 1
ATOM 11721 N N . SER C 1 121 ? -9.421 37.897 12.817 1.00 14.99 122 SER C N 1
ATOM 11722 C CA . SER C 1 121 ? -9.020 38.971 11.906 1.00 15.00 122 SER C CA 1
ATOM 11723 C C . SER C 1 121 ? -7.737 38.619 11.144 1.00 16.39 122 SER C C 1
ATOM 11724 O O . SER C 1 121 ? -7.003 37.698 11.532 1.00 14.19 122 SER C O 1
ATOM 11732 N N . PRO C 1 122 ? -7.445 39.355 10.064 1.00 16.27 123 PRO C N 1
ATOM 11733 C CA . PRO C 1 122 ? -6.206 39.069 9.323 1.00 17.56 123 PRO C CA 1
ATOM 11734 C C . PRO C 1 122 ? -4.926 39.098 10.158 1.00 15.87 123 PRO C C 1
ATOM 11735 O O . PRO C 1 122 ? -4.061 38.256 9.926 1.00 15.89 123 PRO C O 1
ATOM 11746 N N . ILE C 1 123 ? -4.772 40.030 11.098 1.00 15.43 124 ILE C N 1
ATOM 11747 C CA . ILE C 1 123 ? -3.517 40.077 11.867 1.00 15.55 124 ILE C CA 1
ATOM 11748 C C . ILE C 1 123 ? -3.318 38.767 12.642 1.00 13.34 124 ILE C C 1
ATOM 11749 O O . ILE C 1 123 ? -2.199 38.262 12.763 1.00 13.11 124 ILE C O 1
ATOM 11765 N N . ALA C 1 124 ? -4.408 38.195 13.149 1.00 12.85 125 ALA C N 1
ATOM 11766 C CA . ALA C 1 124 ? -4.318 36.927 13.881 1.00 12.00 125 ALA C CA 1
ATOM 11767 C C . ALA C 1 124 ? -3.934 35.801 12.925 1.00 11.87 125 ALA C C 1
ATOM 11768 O O . ALA C 1 124 ? -3.166 34.914 13.278 1.00 11.51 125 ALA C O 1
ATOM 11775 N N A ASN C 1 125 ? -4.471 35.843 11.711 0.50 12.37 126 ASN C N 1
ATOM 11776 N N B ASN C 1 125 ? -4.464 35.835 11.708 0.50 12.47 126 ASN C N 1
ATOM 11777 C CA A ASN C 1 125 ? -4.153 34.829 10.715 0.50 13.64 126 ASN C CA 1
ATOM 11778 C CA B ASN C 1 125 ? -4.143 34.798 10.734 0.50 13.43 126 ASN C CA 1
ATOM 11779 C C A ASN C 1 125 ? -2.681 34.928 10.336 0.50 12.65 126 ASN C C 1
ATOM 11780 C C B ASN C 1 125 ? -2.686 34.922 10.289 0.50 12.67 126 ASN C C 1
ATOM 11781 O O A ASN C 1 125 ? -1.975 33.920 10.240 0.50 12.34 126 ASN C O 1
ATOM 11782 O O B ASN C 1 125 ? -1.991 33.917 10.109 0.50 13.92 126 ASN C O 1
ATOM 11803 N N . LYS C 1 126 ? -2.213 36.157 10.150 1.00 13.27 127 LYS C N 1
ATOM 11804 C CA . LYS C 1 126 ? -0.835 36.404 9.742 1.00 14.17 127 LYS C CA 1
ATOM 11805 C C . LYS C 1 126 ? 0.155 35.915 10.800 1.00 17.98 127 LYS C C 1
ATOM 11806 O O . LYS C 1 126 ? 1.149 35.253 10.487 1.00 15.12 127 LYS C O 1
ATOM 11826 N N . ILE C 1 127 ? -0.105 36.244 12.059 1.00 12.66 128 ILE C N 1
ATOM 11827 C CA . ILE C 1 127 ? 0.770 35.779 13.132 1.00 12.12 128 ILE C CA 1
ATOM 11828 C C . ILE C 1 127 ? 0.684 34.256 13.241 1.00 12.46 128 ILE C C 1
ATOM 11829 O O . ILE C 1 127 ? 1.696 33.574 13.406 1.00 13.28 128 ILE C O 1
ATOM 11845 N N . GLY C 1 128 ? -0.519 33.704 13.112 1.00 11.93 129 GLY C N 1
ATOM 11846 C CA . GLY C 1 128 ? -0.661 32.257 13.156 1.00 12.28 129 GLY C CA 1
ATOM 11847 C C . GLY C 1 128 ? 0.183 31.546 12.113 1.00 10.82 129 GLY C C 1
ATOM 11848 O O . GLY C 1 128 ? 0.740 30.466 12.366 1.00 11.38 129 GLY C O 1
ATOM 11852 N N . GLN C 1 129 ? 0.240 32.122 10.917 1.00 11.57 130 GLN C N 1
ATOM 11853 C CA . GLN C 1 129 ? 1.027 31.530 9.834 1.00 13.80 130 GLN C CA 1
ATOM 11854 C C . GLN C 1 129 ? 2.515 31.492 10.150 1.00 14.40 130 GLN C C 1
ATOM 11855 O O . GLN C 1 129 ? 3.236 30.604 9.664 1.00 13.28 130 GLN C O 1
ATOM 11869 N N . LYS C 1 130 ? 2.982 32.436 10.969 1.00 13.34 131 LYS C N 1
ATOM 11870 C CA . LYS C 1 130 ? 4.387 32.446 11.379 1.00 12.11 131 LYS C CA 1
ATOM 11871 C C . LYS C 1 130 ? 4.785 31.205 12.208 1.00 11.36 131 LYS C C 1
ATOM 11872 O O . LYS C 1 130 ? 5.985 30.865 12.303 1.00 14.03 131 LYS C O 1
ATOM 11908 N N . GLU C 1 132 ? 4.564 28.323 11.317 1.00 11.34 133 GLU C N 1
ATOM 11909 C CA . GLU C 1 132 ? 5.181 27.348 10.420 1.00 11.18 133 GLU C CA 1
ATOM 11910 C C . GLU C 1 132 ? 6.712 27.437 10.465 1.00 11.53 133 GLU C C 1
ATOM 11911 O O . GLU C 1 132 ? 7.398 26.436 10.256 1.00 15.91 133 GLU C O 1
ATOM 11923 N N . LYS C 1 133 ? 7.249 28.608 10.802 1.00 14.85 134 LYS C N 1
ATOM 11924 C CA . LYS C 1 133 ? 8.696 28.755 10.934 1.00 15.39 134 LYS C CA 1
ATOM 11925 C C . LYS C 1 133 ? 9.230 28.003 12.171 1.00 15.66 134 LYS C C 1
ATOM 11926 O O . LYS C 1 133 ? 10.447 27.879 12.369 1.00 17.49 134 LYS C O 1
ATOM 11945 N N . TYR C 1 134 ? 8.314 27.492 12.985 1.00 10.69 135 TYR C N 1
ATOM 11946 C CA . TYR C 1 134 ? 8.640 26.783 14.210 1.00 11.26 135 TYR C CA 1
ATOM 11947 C C . TYR C 1 134 ? 8.086 25.350 14.151 1.00 12.42 135 TYR C C 1
ATOM 11948 O O . TYR C 1 134 ? 8.028 24.654 15.160 1.00 13.72 135 TYR C O 1
ATOM 11966 N N . GLY C 1 135 ? 7.666 24.920 12.963 1.00 11.16 136 GLY C N 1
ATOM 11967 C CA . GLY C 1 135 ? 7.233 23.543 12.770 1.00 13.92 136 GLY C CA 1
ATOM 11968 C C . GLY C 1 135 ? 5.802 23.206 13.125 1.00 9.65 136 GLY C C 1
ATOM 11969 O O . GLY C 1 135 ? 5.465 22.038 13.323 1.00 9.81 136 GLY C O 1
ATOM 11973 N N . ILE C 1 136 ? 4.946 24.221 13.184 1.00 9.15 137 ILE C N 1
ATOM 11974 C CA . ILE C 1 136 ? 3.530 24.038 13.545 1.00 8.72 137 ILE C CA 1
ATOM 11975 C C . ILE C 1 136 ? 2.591 24.708 12.536 1.00 9.17 137 ILE C C 1
ATOM 11976 O O . ILE C 1 136 ? 2.818 25.837 12.105 1.00 11.99 137 ILE C O 1
ATOM 11992 N N . LYS C 1 137 ? 1.530 23.989 12.181 1.00 10.09 138 LYS C N 1
ATOM 11993 C CA . LYS C 1 137 ? 0.446 24.529 11.367 1.00 9.44 138 LYS C CA 1
ATOM 11994 C C . LYS C 1 137 ? -0.724 24.811 12.289 1.00 9.24 138 LYS C C 1
ATOM 11995 O O . LYS C 1 137 ? -1.272 23.910 12.908 1.00 9.64 138 LYS C O 1
ATOM 12014 N N . LEU C 1 138 ? -1.120 26.069 12.373 1.00 9.22 139 LEU C N 1
ATOM 12015 C CA . LEU C 1 138 ? -2.286 26.445 13.145 1.00 8.93 139 LEU C CA 1
ATOM 12016 C C . LEU C 1 138 ? -3.548 26.296 12.307 1.00 12.94 139 LEU C C 1
ATOM 12017 O O . LEU C 1 138 ? -3.655 26.877 11.223 1.00 9.89 139 LEU C O 1
ATOM 12033 N N . LEU C 1 139 ? -4.495 25.496 12.788 1.00 9.19 140 LEU C N 1
ATOM 12034 C CA . LEU C 1 139 ? -5.777 25.363 12.105 1.00 9.20 140 LEU C CA 1
ATOM 12035 C C . LEU C 1 139 ? -6.903 26.248 12.663 1.00 9.75 140 LEU C C 1
ATOM 12036 O O . LEU C 1 139 ? -7.818 26.610 11.906 1.00 10.55 140 LEU C O 1
ATOM 12052 N N . ALA C 1 140 ? -6.884 26.548 13.967 1.00 9.96 141 ALA C N 1
ATOM 12053 C CA . ALA C 1 140 ? -7.959 27.333 14.584 1.00 11.95 141 ALA C CA 1
ATOM 12054 C C . ALA C 1 140 ? -7.554 27.980 15.902 1.00 10.87 141 ALA C C 1
ATOM 12055 O O . ALA C 1 140 ? -6.822 27.385 16.684 1.00 9.62 141 ALA C O 1
ATOM 12062 N N . TYR C 1 141 ? -8.109 29.165 16.172 1.00 8.75 142 TYR C N 1
ATOM 12063 C CA . TYR C 1 141 ? -8.044 29.780 17.497 1.00 10.27 142 TYR C CA 1
ATOM 12064 C C . TYR C 1 141 ? -9.357 29.496 18.206 1.00 9.89 142 TYR C C 1
ATOM 12065 O O . TYR C 1 141 ? -10.392 30.025 17.797 1.00 11.22 142 TYR C O 1
ATOM 12083 N N . GLY C 1 142 ? -9.322 28.653 19.228 1.00 8.92 143 GLY C N 1
ATOM 12084 C CA . GLY C 1 142 ? -10.473 28.424 20.081 1.00 8.21 143 GLY C CA 1
ATOM 12085 C C . GLY C 1 142 ? -10.309 29.147 21.408 1.00 11.08 143 GLY C C 1
ATOM 12086 O O . GLY C 1 142 ? -9.308 29.839 21.638 1.00 8.46 143 GLY C O 1
ATOM 12107 N N . ASN C 1 144 ? -10.143 29.167 25.564 1.00 8.11 145 ASN C N 1
ATOM 12108 C CA . ASN C 1 144 ? -10.074 28.648 26.931 1.00 8.10 145 ASN C CA 1
ATOM 12109 C C . ASN C 1 144 ? -10.701 29.665 27.885 1.00 10.16 145 ASN C C 1
ATOM 12110 O O . ASN C 1 144 ? -11.484 29.291 28.760 1.00 10.56 145 ASN C O 1
ATOM 12121 N N . GLY C 1 145 ? -10.403 30.950 27.676 1.00 10.87 146 GLY C N 1
ATOM 12122 C CA . GLY C 1 145 ? -11.160 32.022 28.316 1.00 10.57 146 GLY C CA 1
ATOM 12123 C C . GLY C 1 145 ? -10.303 32.985 29.115 1.00 8.78 146 GLY C C 1
ATOM 12124 O O . GLY C 1 145 ? -9.091 32.804 29.251 1.00 10.94 146 GLY C O 1
ATOM 12128 N N . PHE C 1 146 ? -10.951 34.008 29.658 1.00 10.84 147 PHE C N 1
ATOM 12129 C CA . PHE C 1 146 ? -10.282 34.939 30.569 1.00 9.60 147 PHE C CA 1
ATOM 12130 C C . PHE C 1 146 ? -9.847 34.208 31.842 1.00 9.32 147 PHE C C 1
ATOM 12131 O O . PHE C 1 146 ? -10.568 33.348 32.372 1.00 10.22 147 PHE C O 1
ATOM 12148 N N . ARG C 1 147 ? -8.661 34.567 32.328 1.00 10.89 148 ARG C N 1
ATOM 12149 C CA . ARG C 1 147 ? -8.120 33.919 33.501 1.00 9.07 148 ARG C CA 1
ATOM 12150 C C . ARG C 1 147 ? -8.522 34.677 34.778 1.00 13.76 148 ARG C C 1
ATOM 12151 O O . ARG C 1 147 ? -8.557 35.907 34.809 1.00 10.90 148 ARG C O 1
ATOM 12172 N N . VAL C 1 148 ? -8.848 33.916 35.815 1.00 9.89 149 VAL C N 1
ATOM 12173 C CA . VAL C 1 148 ? -9.170 34.456 37.123 1.00 10.53 149 VAL C CA 1
ATOM 12174 C C . VAL C 1 148 ? -8.225 33.855 38.150 1.00 10.56 149 VAL C C 1
ATOM 12175 O O . VAL C 1 148 ? -7.555 32.838 37.896 1.00 11.23 149 VAL C O 1
ATOM 12188 N N . ILE C 1 149 ? -8.090 34.527 39.283 1.00 11.21 150 ILE C N 1
ATOM 12189 C CA . ILE C 1 149 ? -7.128 34.097 40.296 1.00 13.11 150 ILE C CA 1
ATOM 12190 C C . ILE C 1 149 ? -7.847 33.283 41.359 1.00 12.43 150 ILE C C 1
ATOM 12191 O O . ILE C 1 149 ? -8.844 33.744 41.905 1.00 17.69 150 ILE C O 1
ATOM 12207 N N . SER C 1 150 ? -7.384 32.062 41.615 1.00 12.20 151 SER C N 1
ATOM 12208 C CA . SER C 1 150 ? -7.892 31.284 42.740 1.00 13.30 151 SER C CA 1
ATOM 12209 C C . SER C 1 150 ? -6.859 31.377 43.854 1.00 14.10 151 SER C C 1
ATOM 12210 O O . SER C 1 150 ? -5.661 31.534 43.592 1.00 13.31 151 SER C O 1
ATOM 12218 N N . SER C 1 151 ? -7.323 31.338 45.091 1.00 11.25 152 SER C N 1
ATOM 12219 C CA . SER C 1 151 ? -6.458 31.631 46.212 1.00 12.45 152 SER C CA 1
ATOM 12220 C C . SER C 1 151 ? -7.020 31.157 47.536 1.00 18.15 152 SER C C 1
ATOM 12221 O O . SER C 1 151 ? -8.225 31.147 47.752 1.00 15.93 152 SER C O 1
ATOM 12229 N N . ASN C 1 152 ? -6.122 30.784 48.435 1.00 13.41 153 ASN C N 1
ATOM 12230 C CA . ASN C 1 152 ? -6.494 30.474 49.811 1.00 19.99 153 ASN C CA 1
ATOM 12231 C C . ASN C 1 152 ? -6.718 31.742 50.616 1.00 24.24 153 ASN C C 1
ATOM 12232 O O . ASN C 1 152 ? -7.326 31.698 51.676 1.00 25.81 153 ASN C O 1
ATOM 12243 N N . LYS C 1 153 ? -6.202 32.855 50.106 1.00 24.02 154 LYS C N 1
ATOM 12244 C CA . LYS C 1 153 ? -6.270 34.147 50.782 1.00 30.21 154 LYS C CA 1
ATOM 12245 C C . LYS C 1 153 ? -7.209 35.097 50.050 1.00 25.50 154 LYS C C 1
ATOM 12246 O O . LYS C 1 153 ? -7.234 35.135 48.826 1.00 24.03 154 L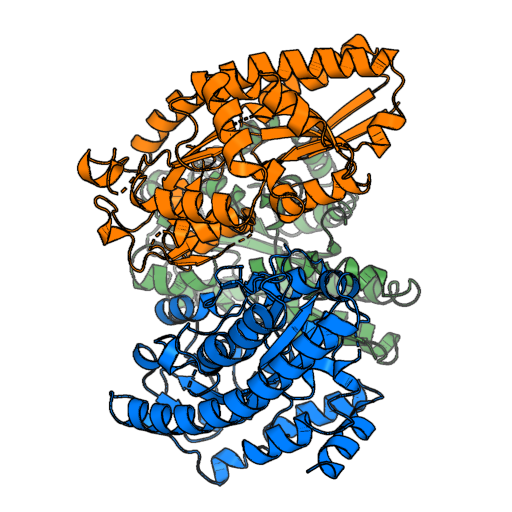YS C O 1
ATOM 12265 N N . LYS C 1 154 ? -7.964 35.884 50.797 1.00 27.27 155 LYS C N 1
ATOM 12266 C CA . LYS C 1 154 ? -8.851 36.857 50.188 1.00 22.60 155 LYS C CA 1
ATOM 12267 C C . LYS C 1 154 ? -8.013 37.929 49.495 1.00 27.12 155 LYS C C 1
ATOM 12268 O O . LYS C 1 154 ? -7.006 38.389 50.031 1.00 33.11 155 LYS C O 1
ATOM 12287 N N . LEU C 1 155 ? -8.402 38.298 48.283 1.00 20.24 156 LEU C N 1
ATOM 12288 C CA . LEU C 1 155 ? -7.724 39.363 47.568 1.00 20.58 156 LEU C CA 1
ATOM 12289 C C . LEU C 1 155 ? -8.779 40.353 47.091 1.00 21.77 156 LEU C C 1
ATOM 12290 O O . LEU C 1 155 ? -9.579 40.023 46.223 1.00 22.81 156 LEU C O 1
ATOM 12306 N N . GLU C 1 156 ? -8.772 41.555 47.659 1.00 22.21 157 GLU C N 1
ATOM 12307 C CA . GLU C 1 156 ? -9.787 42.565 47.352 1.00 24.32 157 GLU C CA 1
ATOM 12308 C C . GLU C 1 156 ? -9.224 43.945 47.003 1.00 23.87 157 GLU C C 1
ATOM 12309 O O . GLU C 1 156 ? -9.979 44.872 46.669 1.00 23.02 157 GLU C O 1
ATOM 12321 N N . LYS C 1 157 ? -7.912 44.095 47.099 1.00 23.22 158 LYS C N 1
ATOM 12322 C CA . LYS C 1 157 ? -7.265 45.344 46.764 1.00 20.49 158 LYS C CA 1
ATOM 12323 C C . LYS C 1 157 ? -5.830 45.058 46.390 1.00 20.06 158 LYS C C 1
ATOM 12324 O O . LYS C 1 157 ? -5.291 44.003 46.739 1.00 20.75 158 LYS C O 1
ATOM 12343 N N . PHE C 1 158 ? -5.204 45.995 45.685 1.00 21.79 159 PHE C N 1
ATOM 12344 C CA . PHE C 1 158 ? -3.879 45.768 45.114 1.00 20.40 159 PHE C CA 1
ATOM 12345 C C . PHE C 1 158 ? -2.857 45.395 46.175 1.00 24.80 159 PHE C C 1
ATOM 12346 O O . PHE C 1 158 ? -1.982 44.546 45.941 1.00 22.11 159 PHE C O 1
ATOM 12363 N N . ASP C 1 159 ? -2.970 46.008 47.352 1.00 24.03 160 ASP C N 1
ATOM 12364 C CA . ASP C 1 159 ? -2.008 45.759 48.420 1.00 27.17 160 ASP C CA 1
ATOM 12365 C C . ASP C 1 159 ? -2.032 44.310 48.882 1.00 27.37 160 ASP C C 1
ATOM 12366 O O . ASP C 1 159 ? -1.065 43.845 49.472 1.00 25.39 160 ASP C O 1
ATOM 12375 N N . ASP C 1 160 ? -3.129 43.596 48.621 1.00 21.18 161 ASP C N 1
ATOM 12376 C CA . ASP C 1 160 ? -3.233 42.204 49.035 1.00 20.89 161 ASP C CA 1
ATOM 12377 C C . ASP C 1 160 ? -2.294 41.297 48.228 1.00 16.48 161 ASP C C 1
ATOM 12378 O O . ASP C 1 160 ? -2.071 40.147 48.595 1.00 20.06 161 ASP C O 1
ATOM 12387 N N . PHE C 1 161 ? -1.754 41.813 47.131 1.00 21.50 162 PHE C N 1
ATOM 12388 C CA . PHE C 1 161 ? -0.818 41.052 46.310 1.00 19.17 162 PHE C CA 1
ATOM 12389 C C . PHE C 1 161 ? 0.564 40.904 46.935 1.00 18.78 162 PHE C C 1
ATOM 12390 O O . PHE C 1 161 ? 1.290 39.966 46.622 1.00 16.99 162 PHE C O 1
ATOM 12407 N N . LYS C 1 162 ? 0.931 41.838 47.800 1.00 20.20 163 LYS C N 1
ATOM 12408 C CA . LYS C 1 162 ? 2.235 41.799 48.425 1.00 21.83 163 LYS C CA 1
ATOM 12409 C C . LYS C 1 162 ? 2.407 40.509 49.237 1.00 17.74 163 LYS C C 1
ATOM 12410 O O . LYS C 1 162 ? 1.595 40.177 50.096 1.00 20.73 163 LYS C O 1
ATOM 12429 N N . GLY C 1 163 ? 3.459 39.772 48.914 1.00 20.17 164 GLY C N 1
ATOM 12430 C CA . GLY C 1 163 ? 3.771 38.536 49.594 1.00 15.88 164 GLY C CA 1
ATOM 12431 C C . GLY C 1 163 ? 3.006 37.335 49.059 1.00 16.65 164 GLY C C 1
ATOM 12432 O O . GLY C 1 163 ? 3.281 36.205 49.472 1.00 17.63 164 GLY C O 1
ATOM 12436 N N . LEU C 1 164 ? 2.064 37.563 48.145 1.00 13.88 165 LEU C N 1
ATOM 12437 C CA . LEU C 1 164 ? 1.295 36.445 47.574 1.00 14.57 165 LEU C CA 1
ATOM 12438 C C . LEU C 1 164 ? 2.192 35.541 46.725 1.00 14.82 165 LEU C C 1
ATOM 12439 O O . LEU C 1 164 ? 2.983 36.025 45.911 1.00 14.76 165 LEU C O 1
ATOM 12455 N N . ARG C 1 165 ? 2.058 34.229 46.921 1.00 12.12 166 ARG C N 1
ATOM 12456 C CA . ARG C 1 165 ? 2.834 33.246 46.176 1.00 10.69 166 ARG C CA 1
ATOM 12457 C C . ARG C 1 165 ? 1.884 32.543 45.209 1.00 10.52 166 ARG C C 1
ATOM 12458 O O . ARG C 1 165 ? 1.010 31.760 45.625 1.00 12.44 166 ARG C O 1
ATOM 12479 N N . LEU C 1 166 ? 2.010 32.878 43.931 1.00 11.10 167 LEU C N 1
ATOM 12480 C CA . LEU C 1 166 ? 1.115 32.347 42.927 1.00 8.91 167 LEU C CA 1
ATOM 12481 C C . LEU C 1 166 ? 1.876 31.487 41.971 1.00 8.74 167 LEU C C 1
ATOM 12482 O O . LEU C 1 166 ? 2.910 31.901 41.456 1.00 10.52 167 LEU C O 1
ATOM 12498 N N . ARG C 1 167 ? 1.346 30.304 41.697 1.00 10.39 168 ARG C N 1
ATOM 12499 C CA . ARG C 1 167 ? 1.834 29.524 40.575 1.00 9.24 168 ARG C CA 1
ATOM 12500 C C . ARG C 1 167 ? 1.474 30.261 39.285 1.00 7.22 168 ARG C C 1
ATOM 12501 O O . ARG C 1 167 ? 0.379 30.837 39.160 1.00 7.81 168 ARG C O 1
ATOM 12522 N N . VAL C 1 168 ? 2.413 30.284 38.353 1.00 6.85 169 VAL C N 1
ATOM 12523 C CA . VAL C 1 168 ? 2.134 30.732 36.987 1.00 9.34 169 VAL C CA 1
ATOM 12524 C C . VAL C 1 168 ? 2.545 29.651 35.995 1.00 7.01 169 VAL C C 1
ATOM 12525 O O . VAL C 1 168 ? 3.313 28.721 36.316 1.00 7.39 169 VAL C O 1
ATOM 12538 N N . PRO C 1 169 ? 1.998 29.728 34.777 1.00 6.36 170 PRO C N 1
ATOM 12539 C CA . PRO C 1 169 ? 2.339 28.719 33.780 1.00 6.05 170 PRO C CA 1
ATOM 12540 C C . PRO C 1 169 ? 3.807 28.829 33.374 1.00 5.97 170 PRO C C 1
ATOM 12541 O O . PRO C 1 169 ? 4.515 29.810 33.748 1.00 7.84 170 PRO C O 1
ATOM 12552 N N . LEU C 1 170 ? 4.248 27.836 32.607 1.00 8.44 171 LEU C N 1
ATOM 12553 C CA . LEU C 1 170 ? 5.640 27.754 32.134 1.00 10.33 171 LEU C CA 1
ATOM 12554 C C . LEU C 1 170 ? 5.878 28.704 30.937 1.00 8.71 171 LEU C C 1
ATOM 12555 O O . LEU C 1 170 ? 6.166 28.276 29.821 1.00 8.57 171 LEU C O 1
ATOM 12571 N N . ASN C 1 171 ? 5.699 29.994 31.201 1.00 8.28 172 ASN C N 1
ATOM 12572 C CA . ASN C 1 171 ? 5.655 31.036 30.192 1.00 9.18 172 ASN C CA 1
ATOM 12573 C C . ASN C 1 171 ? 6.150 32.317 30.825 1.00 11.03 172 ASN C C 1
ATOM 12574 O O . ASN C 1 171 ? 5.548 32.821 31.781 1.00 10.38 172 ASN C O 1
ATOM 12585 N N . SER C 1 172 ? 7.273 32.837 30.333 1.00 9.35 173 SER C N 1
ATOM 12586 C CA . SER C 1 172 ? 7.886 33.999 30.954 1.00 10.45 173 SER C CA 1
ATOM 12587 C C . SER C 1 172 ? 6.999 35.249 30.975 1.00 10.45 173 SER C C 1
ATOM 12588 O O . SER C 1 172 ? 7.201 36.119 31.818 1.00 13.14 173 SER C O 1
ATOM 12596 N N . LEU C 1 173 ? 6.038 35.347 30.055 1.00 12.30 174 LEU C N 1
ATOM 12597 C CA . LEU C 1 173 ? 5.084 36.447 30.083 1.00 12.98 174 LEU C CA 1
ATOM 12598 C C . LEU C 1 173 ? 4.324 36.497 31.420 1.00 11.72 174 LEU C C 1
ATOM 12599 O O . LEU C 1 173 ? 4.043 37.562 31.945 1.00 11.40 174 LEU C O 1
ATOM 12615 N N . PHE C 1 174 ? 3.978 35.333 31.956 1.00 11.42 175 PHE C N 1
ATOM 12616 C CA . PHE C 1 174 ? 3.197 35.289 33.185 1.00 10.20 175 PHE C CA 1
ATOM 12617 C C . PHE C 1 174 ? 4.037 35.612 34.393 1.00 11.51 175 PHE C C 1
ATOM 12618 O O . PHE C 1 174 ? 3.531 36.112 35.403 1.00 9.94 175 PHE C O 1
ATOM 12635 N N . VAL C 1 175 ? 5.327 35.298 34.309 1.00 12.45 176 VAL C N 1
ATOM 12636 C CA . VAL C 1 175 ? 6.256 35.751 35.332 1.00 11.98 176 VAL C CA 1
ATOM 12637 C C . VAL C 1 175 ? 6.289 37.272 35.330 1.00 12.83 176 VAL C C 1
ATOM 12638 O O . VAL C 1 175 ? 6.226 37.899 36.385 1.00 12.98 176 VAL C O 1
ATOM 12651 N N . ASP C 1 176 ? 6.374 37.869 34.141 1.00 14.33 177 ASP C N 1
ATOM 12652 C CA . ASP C 1 176 ? 6.413 39.330 34.028 1.00 16.89 177 ASP C CA 1
ATOM 12653 C C . ASP C 1 176 ? 5.108 39.959 34.531 1.00 13.22 177 ASP C C 1
ATOM 12654 O O . ASP C 1 176 ? 5.130 40.976 35.238 1.00 17.63 177 ASP C O 1
ATOM 12663 N N . TRP C 1 177 ? 3.977 39.363 34.164 1.00 12.92 178 TRP C N 1
ATOM 12664 C CA . TRP C 1 177 ? 2.682 39.856 34.653 1.00 14.32 178 TRP C CA 1
ATOM 12665 C C . TRP C 1 177 ? 2.639 39.821 36.188 1.00 11.71 178 TRP C C 1
ATOM 12666 O O . TRP C 1 177 ? 2.289 40.814 36.831 1.00 13.80 178 TRP C O 1
ATOM 12687 N N . ALA C 1 178 ? 3.008 38.686 36.778 1.00 12.83 179 ALA C N 1
ATOM 12688 C CA . ALA C 1 178 ? 2.919 38.553 38.228 1.00 14.42 179 ALA C CA 1
ATOM 12689 C C . ALA C 1 178 ? 3.772 39.611 38.915 1.00 13.28 179 ALA C C 1
ATOM 12690 O O . ALA C 1 178 ? 3.337 40.261 39.868 1.00 13.11 179 ALA C O 1
ATOM 12697 N N . LYS C 1 179 ? 4.995 39.784 38.423 1.00 11.52 180 LYS C N 1
ATOM 12698 C CA . LYS C 1 179 ? 5.915 40.733 39.035 1.00 13.76 180 LYS C CA 1
ATOM 12699 C C . LYS C 1 179 ? 5.383 42.162 38.901 1.00 16.05 180 LYS C C 1
ATOM 12700 O O . LYS C 1 179 ? 5.593 43.001 39.785 1.00 18.23 180 LYS C O 1
ATOM 12719 N N . ALA C 1 180 ? 4.678 42.441 37.813 1.00 16.67 181 ALA C N 1
ATOM 12720 C CA . ALA C 1 180 ? 4.068 43.753 37.649 1.00 16.54 181 ALA C CA 1
ATOM 12721 C C . ALA C 1 180 ? 2.912 43.993 38.650 1.00 22.93 181 ALA C C 1
ATOM 12722 O O . ALA C 1 180 ? 2.593 45.146 38.974 1.00 19.79 181 ALA C O 1
ATOM 12746 N N . ASN C 1 182 ? 3.153 42.927 41.660 1.00 16.75 183 ASN C N 1
ATOM 12747 C CA . ASN C 1 182 ? 3.832 42.765 42.959 1.00 17.94 183 ASN C CA 1
ATOM 12748 C C . ASN C 1 182 ? 3.541 41.399 43.607 1.00 14.50 183 ASN C C 1
ATOM 12749 O O . ASN C 1 182 ? 3.585 41.242 44.835 1.00 18.71 183 ASN C O 1
ATOM 12760 N N . ILE C 1 183 ? 3.244 40.413 42.769 1.00 13.97 184 ILE C N 1
ATOM 12761 C CA . ILE C 1 183 ? 3.026 39.045 43.204 1.00 12.21 184 ILE C CA 1
ATOM 12762 C C . ILE C 1 183 ? 4.365 38.314 43.101 1.00 14.16 184 ILE C C 1
ATOM 12763 O O . ILE C 1 183 ? 5.219 38.740 42.334 1.00 17.02 184 ILE C O 1
ATOM 12779 N N . ASN C 1 184 ? 4.576 37.272 43.911 1.00 14.35 185 ASN C N 1
ATOM 12780 C CA . ASN C 1 184 ? 5.782 36.431 43.817 1.00 14.17 185 ASN C CA 1
ATOM 12781 C C . ASN C 1 184 ? 5.447 35.169 43.031 1.00 12.76 185 ASN C C 1
ATOM 12782 O O . ASN C 1 184 ? 4.813 34.253 43.555 1.00 14.77 185 ASN C O 1
ATOM 12793 N N . PRO C 1 185 ? 5.843 35.124 41.757 1.00 13.73 186 PRO C N 1
ATOM 12794 C CA . PRO C 1 185 ? 5.440 33.965 40.959 1.00 9.16 186 PRO C CA 1
ATOM 12795 C C . PRO C 1 185 ? 6.343 32.757 41.155 1.00 8.86 186 PRO C C 1
ATOM 12796 O O . PRO C 1 185 ? 7.551 32.926 41.375 1.00 10.90 186 PRO C O 1
ATOM 12807 N N . GLN C 1 186 ? 5.743 31.570 41.028 1.00 8.26 187 GLN C N 1
ATOM 12808 C CA . GLN C 1 186 ? 6.474 30.312 40.868 1.00 8.90 187 GLN C CA 1
ATOM 12809 C C . GLN C 1 186 ? 5.981 29.633 39.585 1.00 11.06 187 GLN C C 1
ATOM 12810 O O . GLN C 1 186 ? 4.828 29.225 39.465 1.00 7.62 187 GLN C O 1
ATOM 12824 N N A SER C 1 187 ? 6.851 29.551 38.589 0.56 9.13 188 SER C N 1
ATOM 12825 N N B SER C 1 187 ? 6.877 29.572 38.611 0.44 9.45 188 SER C N 1
ATOM 12826 C CA A SER C 1 187 ? 6.472 28.940 37.328 0.56 10.86 188 SER C CA 1
ATOM 12827 C CA B SER C 1 187 ? 6.627 28.865 37.375 0.44 10.88 188 SER C CA 1
ATOM 12828 C C A SER C 1 187 ? 6.525 27.420 37.465 0.56 10.01 188 SER C C 1
ATOM 12829 C C B SER C 1 187 ? 6.462 27.392 37.697 0.44 6.28 188 SER C C 1
ATOM 12830 O O A SER C 1 187 ? 7.564 26.857 37.782 0.56 8.06 188 SER C O 1
ATOM 12831 O O B SER C 1 187 ? 7.294 26.817 38.383 0.44 6.43 188 SER C O 1
ATOM 12864 N N . PRO C 1 189 ? 4.571 23.457 35.957 1.00 7.94 190 PRO C N 1
ATOM 12865 C CA . PRO C 1 189 ? 3.536 22.792 35.154 1.00 6.65 190 PRO C CA 1
ATOM 12866 C C . PRO C 1 189 ? 2.228 22.731 35.935 1.00 8.81 190 PRO C C 1
ATOM 12867 O O . PRO C 1 189 ? 2.210 22.686 37.184 1.00 7.43 190 PRO C O 1
ATOM 12878 N N . LEU C 1 190 ? 1.123 22.726 35.200 1.00 9.22 191 LEU C N 1
ATOM 12879 C CA . LEU C 1 190 ? -0.190 22.703 35.831 1.00 10.74 191 LEU C CA 1
ATOM 12880 C C . LEU C 1 190 ? -0.327 21.506 36.773 1.00 8.82 191 LEU C C 1
ATOM 12881 O O . LEU C 1 190 ? -0.921 21.622 37.842 1.00 11.22 191 LEU C O 1
ATOM 12897 N N . SER C 1 191 ? 0.296 20.386 36.414 1.00 9.06 192 SER C N 1
ATOM 12898 C CA . SER C 1 191 ? 0.201 19.163 37.192 1.00 12.61 192 SER C CA 1
ATOM 12899 C C . SER C 1 191 ? 0.745 19.300 38.610 1.00 12.27 192 SER C C 1
ATOM 12900 O O . SER C 1 191 ? 0.403 18.507 39.474 1.00 11.98 192 SER C O 1
ATOM 12908 N N . GLU C 1 192 ? 1.612 20.286 38.845 1.00 6.93 193 GLU C N 1
ATOM 12909 C CA . GLU C 1 192 ? 2.205 20.465 40.155 1.00 9.53 193 GLU C CA 1
ATOM 12910 C C . GLU C 1 192 ? 1.304 21.212 41.153 1.00 9.94 193 GLU C C 1
ATOM 12911 O O . GLU C 1 192 ? 1.575 21.253 42.365 1.00 8.50 193 GLU C O 1
ATOM 12923 N N . VAL C 1 193 ? 0.249 21.840 40.668 1.00 8.59 194 VAL C N 1
ATOM 12924 C CA . VAL C 1 193 ? -0.455 22.785 41.526 1.00 8.95 194 VAL C CA 1
ATOM 12925 C C . VAL C 1 193 ? -1.086 22.157 42.762 1.00 8.31 194 VAL C C 1
ATOM 12926 O O . VAL C 1 193 ? -0.982 22.708 43.854 1.00 9.59 194 VAL C O 1
ATOM 12939 N N . PHE C 1 194 ? -1.741 21.007 42.618 1.00 9.45 195 PHE C N 1
ATOM 12940 C CA . PHE C 1 194 ? -2.338 20.355 43.776 1.00 11.80 195 PHE C CA 1
ATOM 12941 C C . PHE C 1 194 ? -1.338 20.099 44.910 1.00 9.44 195 PHE C C 1
ATOM 12942 O O . PHE C 1 194 ? -1.587 20.439 46.064 1.00 11.96 195 PHE C O 1
ATOM 12959 N N . THR C 1 195 ? -0.198 19.479 44.602 1.00 9.47 196 THR C N 1
ATOM 12960 C CA . THR C 1 195 ? 0.746 19.196 45.663 1.00 9.45 196 THR C CA 1
ATOM 12961 C C . THR C 1 195 ? 1.404 20.469 46.224 1.00 9.28 196 THR C C 1
ATOM 12962 O O . THR C 1 195 ? 1.720 20.521 47.409 1.00 10.75 196 THR C O 1
ATOM 12973 N N . ALA C 1 196 ? 1.608 21.466 45.372 1.00 9.53 197 ALA C N 1
ATOM 12974 C CA . ALA C 1 196 ? 2.194 22.743 45.815 1.00 9.36 197 ALA C CA 1
ATOM 12975 C C . ALA C 1 196 ? 1.250 23.400 46.832 1.00 11.67 197 ALA C C 1
ATOM 12976 O O . ALA C 1 196 ? 1.692 23.951 47.836 1.00 10.37 197 ALA C O 1
ATOM 12983 N N . LEU C 1 197 ? -0.051 23.325 46.581 1.00 11.80 198 LEU C N 1
ATOM 12984 C CA . LEU C 1 197 ? -1.038 23.844 47.534 1.00 9.40 198 LEU C CA 1
ATOM 12985 C C . LEU C 1 197 ? -1.024 23.018 48.820 1.00 10.98 198 LEU C C 1
ATOM 12986 O O . LEU C 1 197 ? -1.030 23.559 49.921 1.00 12.83 198 LEU C O 1
ATOM 13002 N N . GLU C 1 198 ? -1.016 21.698 48.668 1.00 13.76 199 GLU C N 1
ATOM 13003 C CA . GLU C 1 198 ? -1.017 20.790 49.804 1.00 15.38 199 GLU C CA 1
ATOM 13004 C C . GLU C 1 198 ? 0.204 21.005 50.703 1.00 16.05 199 GLU C C 1
ATOM 13005 O O . GLU C 1 198 ? 0.105 20.965 51.946 1.00 17.84 199 GLU C O 1
ATOM 13017 N N . GLN C 1 199 ? 1.346 21.270 50.081 1.00 13.55 200 GLN C N 1
ATOM 13018 C CA . GLN C 1 199 ? 2.567 21.537 50.830 1.00 14.23 200 GLN C CA 1
ATOM 13019 C C . GLN C 1 199 ? 2.717 22.995 51.280 1.00 13.52 200 GLN C C 1
ATOM 13020 O O . GLN C 1 199 ? 3.718 23.361 51.901 1.00 13.56 200 GLN C O 1
ATOM 13034 N N . LYS C 1 200 ? 1.726 23.820 50.969 1.00 12.27 201 LYS C N 1
ATOM 13035 C CA . LYS C 1 200 ? 1.708 25.214 51.407 1.00 11.52 201 LYS C CA 1
ATOM 13036 C C . LYS C 1 200 ? 2.920 25.988 50.907 1.00 11.93 201 LYS C C 1
ATOM 13037 O O . LYS C 1 200 ? 3.439 26.886 51.603 1.00 13.02 201 LYS C O 1
ATOM 13056 N N . VAL C 1 201 ? 3.332 25.651 49.687 1.00 9.74 202 VAL C N 1
ATOM 13057 C CA . VAL C 1 201 ? 4.407 26.339 48.979 1.00 9.58 202 VAL C CA 1
ATOM 13058 C C . VAL C 1 201 ? 3.896 27.481 48.090 1.00 12.37 202 VAL C C 1
ATOM 13059 O O . VAL C 1 201 ? 4.650 28.394 47.740 1.00 10.82 202 VAL C O 1
ATOM 13072 N N . ILE C 1 202 ? 2.617 27.416 47.717 1.00 10.29 203 ILE C N 1
ATOM 13073 C CA . ILE C 1 202 ? 1.934 28.505 47.020 1.00 8.23 203 ILE C CA 1
ATOM 13074 C C . ILE C 1 202 ? 0.589 28.745 47.659 1.00 10.72 203 ILE C C 1
ATOM 13075 O O . ILE C 1 202 ? 0.085 27.876 48.377 1.00 10.36 203 ILE C O 1
ATOM 13091 N N . ASP C 1 203 ? 0.028 29.927 47.405 1.00 11.83 204 ASP C N 1
ATOM 13092 C CA . ASP C 1 203 ? -1.279 30.323 47.925 1.00 10.08 204 ASP C CA 1
ATOM 13093 C C . ASP C 1 203 ? -2.384 30.124 46.905 1.00 11.05 204 ASP C C 1
ATOM 13094 O O . ASP C 1 203 ? -3.576 30.083 47.275 1.00 13.54 204 ASP C O 1
ATOM 13103 N N . GLY C 1 204 ? -2.002 30.027 45.633 1.00 10.23 205 GLY C N 1
ATOM 13104 C CA . GLY C 1 204 ? -3.014 30.019 44.582 1.00 12.58 205 GLY C CA 1
ATOM 13105 C C . GLY C 1 204 ? -2.418 29.909 43.192 1.00 9.12 205 GLY C C 1
ATOM 13106 O O . GLY C 1 204 ? -1.201 29.675 43.003 1.00 9.51 205 GLY C O 1
ATOM 13110 N N . GLN C 1 205 ? -3.289 30.058 42.206 1.00 8.69 206 GLN C N 1
ATOM 13111 C CA . GLN C 1 205 ? -2.919 29.965 40.802 1.00 7.57 206 GLN C CA 1
ATOM 13112 C C . GLN C 1 205 ? -3.905 30.820 40.011 1.00 7.78 206 GLN C C 1
ATOM 13113 O O . GLN C 1 205 ? -4.704 31.529 40.593 1.00 11.41 206 GLN C O 1
ATOM 13127 N N . GLU C 1 206 ? -3.833 30.770 38.690 1.00 8.20 207 GLU C N 1
ATOM 13128 C CA . GLU C 1 206 ? -4.769 31.537 37.871 1.00 9.81 207 GLU C CA 1
ATOM 13129 C C . GLU C 1 206 ? -4.999 30.788 36.564 1.00 9.90 207 GLU C C 1
ATOM 13130 O O . GLU C 1 206 ? -4.102 30.158 36.019 1.00 8.95 207 GLU C O 1
ATOM 13142 N N . ASN C 1 207 ? -6.239 30.840 36.099 1.00 10.74 208 ASN C N 1
ATOM 13143 C CA . ASN C 1 207 ? -6.684 30.059 34.957 1.00 7.90 208 ASN C CA 1
ATOM 13144 C C . ASN C 1 207 ? -8.138 30.413 34.679 1.00 9.43 208 ASN C C 1
ATOM 13145 O O . ASN C 1 207 ? -8.779 31.043 35.488 1.00 10.34 208 ASN C O 1
ATOM 13156 N N . PRO C 1 208 ? -8.665 29.991 33.530 1.00 8.59 209 PRO C N 1
ATOM 13157 C CA . PRO C 1 208 ? -10.067 30.329 33.277 1.00 9.26 209 PRO C CA 1
ATOM 13158 C C . PRO C 1 208 ? -11.001 29.540 34.184 1.00 10.31 209 PRO C C 1
ATOM 13159 O O . PRO C 1 208 ? -10.654 28.498 34.741 1.00 9.72 209 PRO C O 1
ATOM 13170 N N . TYR C 1 209 ? -12.206 30.054 34.330 1.00 10.46 210 TYR C N 1
ATOM 13171 C CA . TYR C 1 209 ? -13.207 29.426 35.163 1.00 11.10 210 TYR C CA 1
ATOM 13172 C C . TYR C 1 209 ? -13.402 27.946 34.848 1.00 11.10 210 TYR C C 1
ATOM 13173 O O . TYR C 1 209 ? -13.486 27.125 35.753 1.00 12.69 210 TYR C O 1
ATOM 13208 N N . LEU C 1 211 ? -11.472 25.660 33.590 1.00 11.00 212 LEU C N 1
ATOM 13209 C CA . LEU C 1 211 ? -10.357 24.844 34.056 1.00 9.96 212 LEU C CA 1
ATOM 13210 C C . LEU C 1 211 ? -10.412 24.696 35.581 1.00 10.36 212 LEU C C 1
ATOM 13211 O O . LEU C 1 211 ? -10.193 23.615 36.132 1.00 12.52 212 LEU C O 1
ATOM 13227 N N . ILE C 1 212 ? -10.748 25.772 36.271 1.00 12.21 213 ILE C N 1
ATOM 13228 C CA . ILE C 1 212 ? -10.833 25.726 37.726 1.00 13.70 213 ILE C CA 1
ATOM 13229 C C . ILE C 1 212 ? -11.879 24.690 38.171 1.00 14.26 213 ILE C C 1
ATOM 13230 O O . ILE C 1 212 ? -11.631 23.933 39.117 1.00 12.38 213 ILE C O 1
ATOM 13246 N N . LYS C 1 213 ? -13.021 24.634 37.490 1.00 11.99 214 LYS C N 1
ATOM 13247 C CA . LYS C 1 213 ? -14.009 23.603 37.827 1.00 12.51 214 LYS C CA 1
ATOM 13248 C C . LYS C 1 213 ? -13.564 22.209 37.368 1.00 13.12 214 LYS C C 1
ATOM 13249 O O . LYS C 1 213 ? -13.553 21.269 38.176 1.00 14.21 214 LYS C O 1
ATOM 13268 N N . ASP C 1 214 ? -13.185 22.091 36.090 1.00 12.60 215 ASP C N 1
ATOM 13269 C CA . ASP C 1 214 ? -12.914 20.797 35.468 1.00 14.00 215 ASP C CA 1
ATOM 13270 C C . ASP C 1 214 ? -11.812 20.059 36.227 1.00 15.95 215 ASP C C 1
ATOM 13271 O O . ASP C 1 214 ? -11.834 18.844 36.361 1.00 17.57 215 ASP C O 1
ATOM 13280 N N . SER C 1 215 ? -10.830 20.811 36.703 1.00 12.36 216 SER C N 1
ATOM 13281 C CA . SER C 1 215 ? -9.645 20.223 37.297 1.00 11.60 216 SER C CA 1
ATOM 13282 C C . SER C 1 215 ? -9.848 19.834 38.756 1.00 12.63 216 SER C C 1
ATOM 13283 O O . SER C 1 215 ? -9.021 19.096 39.329 1.00 14.48 216 SER C O 1
ATOM 13291 N N . GLY C 1 216 ? -10.914 20.349 39.354 1.00 13.22 217 GLY C N 1
ATOM 13292 C CA . GLY C 1 216 ? -11.160 20.169 40.770 1.00 15.24 217 GLY C CA 1
ATOM 13293 C C . GLY C 1 216 ? -10.395 21.146 41.634 1.00 16.68 217 GLY C C 1
ATOM 13294 O O . GLY C 1 216 ? -10.418 21.031 42.858 1.00 14.93 217 GLY C O 1
ATOM 13298 N N . LEU C 1 217 ? -9.702 22.105 41.026 1.00 13.91 218 LEU C N 1
ATOM 13299 C CA . LEU C 1 217 ? -8.975 23.077 41.833 1.00 13.90 218 LEU C CA 1
ATOM 13300 C C . LEU C 1 217 ? -9.907 23.898 42.728 1.00 14.27 218 LEU C C 1
ATOM 13301 O O . LEU C 1 217 ? -9.486 24.347 43.800 1.00 14.68 218 LEU C O 1
ATOM 13317 N N . TYR C 1 218 ? -11.177 24.086 42.325 1.00 16.30 219 TYR C N 1
ATOM 13318 C CA . TYR C 1 218 ? -12.099 24.852 43.151 1.00 17.83 219 TYR C CA 1
ATOM 13319 C C . TYR C 1 218 ? -12.253 24.245 44.547 1.00 14.67 219 TYR C C 1
ATOM 13320 O O . TYR C 1 218 ? -12.548 24.950 45.507 1.00 18.61 219 TYR C O 1
ATOM 13338 N N . GLU C 1 219 ? -12.048 22.938 44.657 1.00 15.67 220 GLU C N 1
ATOM 13339 C CA . GLU C 1 219 ? -12.225 22.244 45.925 1.00 17.72 220 GLU C CA 1
ATOM 13340 C C . GLU C 1 219 ? -11.149 22.572 46.958 1.00 18.36 220 GLU C C 1
ATOM 13341 O O . GLU C 1 219 ? -11.349 22.330 48.151 1.00 19.49 220 GLU C O 1
ATOM 13353 N N . VAL C 1 220 ? -10.012 23.098 46.499 1.00 17.27 221 VAL C N 1
ATOM 13354 C CA . VAL C 1 220 ? -8.891 23.416 47.395 1.00 16.46 221 VAL C CA 1
ATOM 13355 C C . VAL C 1 220 ? -8.486 24.881 47.319 1.00 23.05 221 VAL C C 1
ATOM 13356 O O . VAL C 1 220 ? -7.361 25.259 47.703 1.00 16.81 221 VAL C O 1
ATOM 13369 N N . GLN C 1 221 ? -9.419 25.707 46.848 1.00 17.41 222 GLN C N 1
ATOM 13370 C CA . GLN C 1 221 ? -9.191 27.141 46.732 1.00 12.91 222 GLN C CA 1
ATOM 13371 C C . GLN C 1 221 ? -10.464 27.874 47.173 1.00 18.75 222 GLN C C 1
ATOM 13372 O O . GLN C 1 221 ? -11.453 27.878 46.449 1.00 27.15 222 GLN C O 1
ATOM 13386 N N . LYS C 1 222 ? -10.421 28.527 48.328 1.00 21.18 223 LYS C N 1
ATOM 13387 C CA . LYS C 1 222 ? -11.642 29.148 48.884 1.00 20.60 223 LYS C CA 1
ATOM 13388 C C . LYS C 1 222 ? -12.135 30.313 48.022 1.00 22.68 223 LYS C C 1
ATOM 13389 O O . LYS C 1 222 ? -13.328 30.433 47.730 1.00 27.22 223 LYS C O 1
ATOM 13408 N N . TYR C 1 223 ? -11.210 31.175 47.616 1.00 16.84 224 TYR C N 1
ATOM 13409 C CA . TYR C 1 223 ? -11.557 32.390 46.890 1.00 17.11 224 TYR C CA 1
ATOM 13410 C C . TYR C 1 223 ? -11.242 32.290 45.425 1.00 17.04 224 TYR C C 1
ATOM 13411 O O . TYR C 1 223 ? -10.236 31.692 45.025 1.00 13.83 224 TYR C O 1
ATOM 13429 N N . ILE C 1 224 ? -12.132 32.865 44.626 1.00 16.54 225 ILE C N 1
ATOM 13430 C CA . ILE C 1 224 ? -11.904 33.046 43.208 1.00 15.39 225 ILE C CA 1
ATOM 13431 C C . ILE C 1 224 ? -12.102 34.531 42.955 1.00 18.06 225 ILE C C 1
ATOM 13432 O O . ILE C 1 224 ? -13.182 35.081 43.206 1.00 21.14 225 ILE C O 1
ATOM 13448 N N . ILE C 1 225 ? -11.041 35.194 42.513 1.00 16.85 226 ILE C N 1
ATOM 13449 C CA . ILE C 1 225 ? -11.089 36.628 42.246 1.00 16.40 226 ILE C CA 1
ATOM 13450 C C . ILE C 1 225 ? -11.187 36.905 40.737 1.00 16.10 226 ILE C C 1
ATOM 13451 O O . ILE C 1 225 ? -10.326 36.501 39.969 1.00 14.97 226 ILE C O 1
ATOM 13467 N N . GLN C 1 226 ? -12.251 37.593 40.329 1.00 15.71 227 GLN C N 1
ATOM 13468 C CA . GLN C 1 226 ? -12.591 37.723 38.918 1.00 14.30 227 GLN C CA 1
ATOM 13469 C C . GLN C 1 226 ? -11.780 38.833 38.267 1.00 20.55 227 GLN C C 1
ATOM 13470 O O . GLN C 1 226 ? -12.326 39.821 37.798 1.00 17.00 227 GLN C O 1
ATOM 13484 N N . SER C 1 227 ? -10.469 38.649 38.237 1.00 15.74 228 SER C N 1
ATOM 13485 C CA . SER C 1 227 ? -9.562 39.616 37.664 1.00 15.61 228 SER C CA 1
ATOM 13486 C C . SER C 1 227 ? -9.720 39.690 36.155 1.00 15.15 228 SER C C 1
ATOM 13487 O O . SER C 1 227 ? -9.673 40.780 35.578 1.00 18.66 228 SER C O 1
ATOM 13495 N N . ASN C 1 228 ? -9.911 38.540 35.505 1.00 13.05 229 ASN C N 1
ATOM 13496 C CA . ASN C 1 228 ? -9.971 38.507 34.040 1.00 11.65 229 ASN C CA 1
ATOM 13497 C C . ASN C 1 228 ? -8.790 39.274 33.418 1.00 14.50 229 ASN C C 1
ATOM 13498 O O . ASN C 1 228 ? -8.946 40.062 32.487 1.00 16.05 229 ASN C O 1
ATOM 13509 N N . HIS C 1 229 ? -7.596 39.008 33.933 1.00 12.36 230 HIS C N 1
ATOM 13510 C CA . HIS C 1 229 ? -6.424 39.820 33.592 1.00 12.59 230 HIS C CA 1
ATOM 13511 C C . HIS C 1 229 ? -5.834 39.515 32.209 1.00 13.43 230 HIS C C 1
ATOM 13512 O O . HIS C 1 229 ? -5.233 40.389 31.594 1.00 13.63 230 HIS C O 1
ATOM 13527 N N . ILE C 1 230 ? -6.014 38.274 31.749 1.00 12.74 231 ILE C N 1
ATOM 13528 C CA . ILE C 1 230 ? -5.418 37.750 30.519 1.00 10.15 231 ILE C CA 1
ATOM 13529 C C . ILE C 1 230 ? -6.452 36.842 29.851 1.00 9.06 231 ILE C C 1
ATOM 13530 O O . ILE C 1 230 ? -7.153 36.118 30.540 1.00 13.53 231 ILE C O 1
ATOM 13546 N N . PHE C 1 231 ? -6.574 36.919 28.530 1.00 9.20 232 PHE C N 1
ATOM 13547 C CA . PHE C 1 231 ? -7.389 35.964 27.777 1.00 10.34 232 PHE C CA 1
ATOM 13548 C C . PHE C 1 231 ? -6.540 34.838 27.207 1.00 11.05 232 PHE C C 1
ATOM 13549 O O . PHE C 1 231 ? -5.570 35.098 26.493 1.00 10.21 232 PHE C O 1
ATOM 13566 N N . SER C 1 232 ? -6.946 33.587 27.470 1.00 9.54 233 SER C N 1
ATOM 13567 C CA . SER C 1 232 ? -6.236 32.423 26.954 1.00 8.10 233 SER C CA 1
ATOM 13568 C C . SER C 1 232 ? -6.951 31.729 25.795 1.00 8.36 233 SER C C 1
ATOM 13569 O O . SER C 1 232 ? -7.998 31.100 25.972 1.00 10.11 233 SER C O 1
ATOM 13577 N N . PRO C 1 233 ? -6.387 31.828 24.598 1.00 8.61 234 PRO C N 1
ATOM 13578 C CA . PRO C 1 233 ? -6.895 30.993 23.506 1.00 8.20 234 PRO C CA 1
ATOM 13579 C C . PRO C 1 233 ? -6.349 29.561 23.563 1.00 9.44 234 PRO C C 1
ATOM 13580 O O . PRO C 1 233 ? -5.265 29.316 24.100 1.00 11.35 234 PRO C O 1
ATOM 13591 N N . GLY C 1 234 ? -7.124 28.620 23.030 1.00 7.75 235 GLY C N 1
ATOM 13592 C CA . GLY C 1 234 ? -6.659 27.254 22.815 1.00 6.84 235 GLY C CA 1
ATOM 13593 C C . GLY C 1 234 ? -6.423 27.047 21.325 1.00 8.06 235 GLY C C 1
ATOM 13594 O O . GLY C 1 234 ? -7.369 27.108 20.525 1.00 8.76 235 GLY C O 1
ATOM 13598 N N . LEU C 1 235 ? -5.153 26.876 20.946 1.00 6.64 236 LEU C N 1
ATOM 13599 C CA . LEU C 1 235 ? -4.760 26.699 19.535 1.00 7.41 236 LEU C CA 1
ATOM 13600 C C . LEU C 1 235 ? -4.881 25.249 19.067 1.00 7.57 236 LEU C C 1
ATOM 13601 O O . LEU C 1 235 ? -4.203 24.338 19.593 1.00 8.85 236 LEU C O 1
ATOM 13617 N N . LEU C 1 236 ? -5.714 25.024 18.056 1.00 8.17 237 LEU C N 1
ATOM 13618 C CA . LEU C 1 236 ? -5.799 23.720 17.419 1.00 6.70 237 LEU C CA 1
ATOM 13619 C C . LEU C 1 236 ? -4.750 23.640 16.338 1.00 8.65 237 LEU C C 1
ATOM 13620 O O . LEU C 1 236 ? -4.761 24.427 15.401 1.00 9.58 237 LEU C O 1
ATOM 13636 N N . GLN C 1 237 ? -3.809 22.707 16.514 1.00 6.48 238 GLN C N 1
ATOM 13637 C CA . GLN C 1 237 ? -2.590 22.655 15.723 1.00 7.25 238 GLN C CA 1
ATOM 13638 C C . GLN C 1 237 ? -2.331 21.271 15.154 1.00 8.74 238 GLN C C 1
ATOM 13639 O O . GLN C 1 237 ? -2.688 20.249 15.780 1.00 8.46 238 GLN C O 1
ATOM 13653 N N . ILE C 1 238 ? -1.698 21.248 13.984 1.00 8.53 239 ILE C N 1
ATOM 13654 C CA . ILE C 1 238 ? -1.111 20.037 13.419 1.00 6.79 239 ILE C CA 1
ATOM 13655 C C . ILE C 1 238 ? 0.396 20.245 13.308 1.00 7.72 239 ILE C C 1
ATOM 13656 O O . ILE C 1 238 ? 0.854 21.320 12.919 1.00 11.49 239 ILE C O 1
ATOM 13672 N N . SER C 1 239 ? 1.183 19.230 13.645 1.00 7.00 240 SER C N 1
ATOM 13673 C CA . SER C 1 239 ? 2.605 19.276 13.361 1.00 8.82 240 SER C CA 1
ATOM 13674 C C . SER C 1 239 ? 2.835 19.596 11.888 1.00 9.64 240 SER C C 1
ATOM 13675 O O . SER C 1 239 ? 2.204 18.987 11.014 1.00 9.43 240 SER C O 1
ATOM 13683 N N . LEU C 1 240 ? 3.758 20.508 11.582 1.00 10.39 241 LEU C N 1
ATOM 13684 C CA . LEU C 1 240 ? 3.982 20.862 10.176 1.00 11.32 241 LEU C CA 1
ATOM 13685 C C . LEU C 1 240 ? 4.538 19.661 9.415 1.00 9.22 241 LEU C C 1
ATOM 13686 O O . LEU C 1 240 ? 4.256 19.464 8.226 1.00 11.62 241 LEU C O 1
ATOM 13702 N N . LYS C 1 241 ? 5.370 18.863 10.086 1.00 13.98 242 LYS C N 1
ATOM 13703 C CA . LYS C 1 241 ? 5.882 17.667 9.453 1.00 13.29 242 LYS C CA 1
ATOM 13704 C C . LYS C 1 241 ? 4.743 16.756 9.009 1.00 10.94 242 LYS C C 1
ATOM 13705 O O . LYS C 1 241 ? 4.739 16.236 7.885 1.00 13.98 242 LYS C O 1
ATOM 13724 N N . THR C 1 242 ? 3.748 16.611 9.868 1.00 14.00 243 THR C N 1
ATOM 13725 C CA . THR C 1 242 ? 2.539 15.829 9.551 1.00 10.43 243 THR C CA 1
ATOM 13726 C C . THR C 1 242 ? 1.682 16.476 8.462 1.00 10.76 243 THR C C 1
ATOM 13727 O O . THR C 1 242 ? 1.244 15.831 7.491 1.00 12.58 243 THR C O 1
ATOM 13738 N N . TRP C 1 243 ? 1.430 17.758 8.636 1.00 11.20 244 TRP C N 1
ATOM 13739 C CA . TRP C 1 243 ? 0.674 18.517 7.660 1.00 11.73 244 TRP C CA 1
ATOM 13740 C C . TRP C 1 243 ? 1.257 18.403 6.244 1.00 12.27 244 TRP C C 1
ATOM 13741 O O . TRP C 1 243 ? 0.527 18.229 5.271 1.00 13.86 244 TRP C O 1
ATOM 13762 N N . ASN C 1 244 ? 2.578 18.510 6.121 1.00 10.11 245 ASN C N 1
ATOM 13763 C CA . ASN C 1 244 ? 3.227 18.487 4.828 1.00 10.96 245 ASN C CA 1
ATOM 13764 C C . ASN C 1 244 ? 3.300 17.085 4.206 1.00 14.43 245 ASN C C 1
ATOM 13765 O O . ASN C 1 244 ? 3.840 16.921 3.111 1.00 14.77 245 ASN C O 1
ATOM 13776 N N . LYS C 1 245 ? 2.725 16.094 4.904 1.00 14.07 246 LYS C N 1
ATOM 13777 C CA . LYS C 1 245 ? 2.525 14.748 4.372 1.00 15.94 246 LYS C CA 1
ATOM 13778 C C . LYS C 1 245 ? 1.062 14.515 3.966 1.00 14.47 246 LYS C C 1
ATOM 13779 O O . LYS C 1 245 ? 0.751 13.508 3.331 1.00 17.07 246 LYS C O 1
ATOM 13798 N N . ILE C 1 246 ? 0.187 15.452 4.322 1.00 13.00 247 ILE C N 1
ATOM 13799 C CA . ILE C 1 246 ? -1.248 15.380 3.993 1.00 10.77 247 ILE C CA 1
ATOM 13800 C C . ILE C 1 246 ? -1.513 16.176 2.703 1.00 11.28 247 ILE C C 1
ATOM 13801 O O . ILE C 1 246 ? -1.305 17.376 2.658 1.00 15.97 247 ILE C O 1
ATOM 13817 N N . PRO C 1 247 ? -1.976 15.495 1.650 1.00 11.95 248 PRO C N 1
ATOM 13818 C CA . PRO C 1 247 ? -2.160 16.207 0.385 1.00 12.58 248 PRO C CA 1
ATOM 13819 C C . PRO C 1 247 ? -3.253 17.269 0.508 1.00 15.17 248 PRO C C 1
ATOM 13820 O O . PRO C 1 247 ? -4.181 17.138 1.336 1.00 16.20 248 PRO C O 1
ATOM 13831 N N . LYS C 1 248 ? -3.130 18.311 -0.310 1.00 14.77 249 LYS C N 1
ATOM 13832 C CA . LYS C 1 248 ? -4.053 19.432 -0.284 1.00 14.51 249 LYS C CA 1
ATOM 13833 C C . LYS C 1 248 ? -5.515 18.981 -0.337 1.00 13.49 249 LYS C C 1
ATOM 13834 O O . LYS C 1 248 ? -6.366 19.539 0.346 1.00 13.60 249 LYS C O 1
ATOM 13853 N N . GLU C 1 249 ? -5.819 17.996 -1.167 1.00 15.44 250 GLU C N 1
ATOM 13854 C CA . GLU C 1 249 ? -7.218 17.581 -1.288 1.00 13.17 250 GLU C CA 1
ATOM 13855 C C . GLU C 1 249 ? -7.788 17.087 0.062 1.00 20.45 250 GLU C C 1
ATOM 13856 O O . GLU C 1 249 ? -8.989 17.220 0.345 1.00 17.10 250 GLU C O 1
ATOM 13868 N N . ASP C 1 250 ? -6.934 16.532 0.906 1.00 12.64 251 ASP C N 1
ATOM 13869 C CA . ASP C 1 250 ? -7.364 16.156 2.258 1.00 11.12 251 ASP C CA 1
ATOM 13870 C C . ASP C 1 250 ? -7.260 17.329 3.239 1.00 11.60 251 ASP C C 1
ATOM 13871 O O . ASP C 1 250 ? -8.071 17.453 4.152 1.00 11.97 251 ASP C O 1
ATOM 13880 N N . GLN C 1 251 ? -6.243 18.170 3.073 1.00 12.39 252 GLN C N 1
ATOM 13881 C CA . GLN C 1 251 ? -6.106 19.347 3.908 1.00 12.09 252 GLN C CA 1
ATOM 13882 C C . GLN C 1 251 ? -7.366 20.200 3.902 1.00 10.49 252 GLN C C 1
ATOM 13883 O O . GLN C 1 251 ? -7.741 20.744 4.940 1.00 12.67 252 GLN C O 1
ATOM 13897 N N A ILE C 1 252 ? -7.998 20.324 2.740 0.39 12.48 253 ILE C N 1
ATOM 13898 N N B ILE C 1 252 ? -8.016 20.344 2.756 0.61 12.83 253 ILE C N 1
ATOM 13899 C CA A ILE C 1 252 ? -9.212 21.130 2.612 0.39 11.78 253 ILE C CA 1
ATOM 13900 C CA B ILE C 1 252 ? -9.189 21.215 2.720 0.61 11.73 253 ILE C CA 1
ATOM 13901 C C A ILE C 1 252 ? -10.261 20.659 3.607 0.39 11.45 253 ILE C C 1
ATOM 13902 C C B ILE C 1 252 ? -10.321 20.664 3.585 0.61 11.83 253 ILE C C 1
ATOM 13903 O O A ILE C 1 252 ? -10.954 21.464 4.233 0.39 13.01 253 ILE C O 1
ATOM 13904 O O B ILE C 1 252 ? -11.128 21.432 4.121 0.61 10.41 253 ILE C O 1
ATOM 13935 N N . ILE C 1 253 ? -10.368 19.345 3.750 1.00 12.17 254 ILE C N 1
ATOM 13936 C CA . ILE C 1 253 ? -11.343 18.741 4.638 1.00 11.69 254 ILE C CA 1
ATOM 13937 C C . ILE C 1 253 ? -10.955 19.028 6.106 1.00 12.69 254 ILE C C 1
ATOM 13938 O O . ILE C 1 253 ? -11.806 19.377 6.920 1.00 9.95 254 ILE C O 1
ATOM 13955 N N . PHE C 1 254 ? -9.667 18.909 6.435 1.00 10.30 255 PHE C N 1
ATOM 13956 C CA . PHE C 1 254 ? -9.204 19.282 7.772 1.00 9.69 255 PHE C CA 1
ATOM 13957 C C . PHE C 1 254 ? -9.562 20.755 8.071 1.00 8.82 255 PHE C C 1
ATOM 13958 O O . PHE C 1 254 ? -9.941 21.102 9.211 1.00 9.29 255 PHE C O 1
ATOM 13975 N N . GLU C 1 255 ? -9.450 21.614 7.059 1.00 9.83 256 GLU C N 1
ATOM 13976 C CA . GLU C 1 255 ? -9.683 23.046 7.238 1.00 11.66 256 GLU C CA 1
ATOM 13977 C C . GLU C 1 255 ? -11.166 23.307 7.441 1.00 13.33 256 GLU C C 1
ATOM 13978 O O . GLU C 1 255 ? -11.546 24.136 8.252 1.00 9.42 256 GLU C O 1
ATOM 13990 N N . LYS C 1 256 ? -12.004 22.586 6.708 1.00 10.81 257 LYS C N 1
ATOM 13991 C CA . LYS C 1 256 ? -13.449 22.703 6.889 1.00 9.93 257 LYS C CA 1
ATOM 13992 C C . LYS C 1 256 ? -13.845 22.250 8.302 1.00 11.09 257 LYS C C 1
ATOM 13993 O O . LYS C 1 256 ? -14.679 22.876 8.962 1.00 13.37 257 LYS C O 1
ATOM 14012 N N . ALA C 1 257 ? -13.274 21.138 8.734 1.00 9.60 258 ALA C N 1
ATOM 14013 C CA . ALA C 1 257 ? -13.509 20.595 10.059 1.00 8.61 258 ALA C CA 1
ATOM 14014 C C . ALA C 1 257 ? -13.050 21.565 11.142 1.00 8.86 258 ALA C C 1
ATOM 14015 O O . ALA C 1 257 ? -13.720 21.732 12.142 1.00 10.25 258 ALA C O 1
ATOM 14022 N N . ALA C 1 258 ? -11.904 22.208 10.935 1.00 9.70 259 ALA C N 1
ATOM 14023 C CA . ALA C 1 258 ? -11.388 23.168 11.889 1.00 7.78 259 ALA C CA 1
ATOM 14024 C C . ALA C 1 258 ? -12.270 24.408 11.976 1.00 12.31 259 ALA C C 1
ATOM 14025 O O . ALA C 1 258 ? -12.444 24.956 13.059 1.00 11.34 259 ALA C O 1
ATOM 14032 N N . LYS C 1 259 ? -12.812 24.848 10.842 1.00 12.22 260 LYS C N 1
ATOM 14033 C CA . LYS C 1 259 ? -13.664 26.040 10.814 1.00 9.34 260 LYS C CA 1
ATOM 14034 C C . LYS C 1 259 ? -14.950 25.757 11.607 1.00 10.15 260 LYS C C 1
ATOM 14035 O O . LYS C 1 259 ? -15.411 26.607 12.361 1.00 11.79 260 LYS C O 1
ATOM 14054 N N . LEU C 1 260 ? -15.519 24.568 11.413 1.00 9.72 261 LEU C N 1
ATOM 14055 C CA . LEU C 1 260 ? -16.727 24.148 12.130 1.00 10.51 261 LEU C CA 1
ATOM 14056 C C . LEU C 1 260 ? -16.418 23.980 13.623 1.00 10.58 261 LEU C C 1
ATOM 14057 O O . LEU C 1 260 ? -17.177 24.424 14.480 1.00 10.12 261 LEU C O 1
ATOM 14073 N N . TYR C 1 261 ? -15.299 23.333 13.928 1.00 9.65 262 TYR C N 1
ATOM 14074 C CA . TYR C 1 261 ? -14.856 23.202 15.309 1.00 9.17 262 TYR C CA 1
ATOM 14075 C C . TYR C 1 261 ? -14.780 24.576 15.983 1.00 10.89 262 TYR C C 1
ATOM 14076 O O . TYR C 1 261 ? -15.251 24.768 17.117 1.00 9.59 262 TYR C O 1
ATOM 14094 N N . GLN C 1 262 ? -14.197 25.546 15.286 1.00 11.44 263 GLN C N 1
ATOM 14095 C CA . GLN C 1 262 ? -13.980 26.846 15.883 1.00 9.17 263 GLN C CA 1
ATOM 14096 C C . GLN C 1 262 ? -15.331 27.526 16.199 1.00 9.61 263 GLN C C 1
ATOM 14097 O O . GLN C 1 262 ? -15.541 28.012 17.308 1.00 11.00 263 GLN C O 1
ATOM 14111 N N . GLU C 1 263 ? -16.241 27.528 15.227 1.00 9.99 264 GLU C N 1
ATOM 14112 C CA . GLU C 1 263 ? -17.564 28.105 15.430 1.00 11.58 264 GLU C CA 1
ATOM 14113 C C . GLU C 1 263 ? -18.229 27.456 16.642 1.00 14.60 264 GLU C C 1
ATOM 14114 O O . GLU C 1 263 ? -18.748 28.144 17.530 1.00 11.63 264 GLU C O 1
ATOM 14126 N N . LYS C 1 264 ? -18.234 26.128 16.667 1.00 10.39 265 LYS C N 1
ATOM 14127 C CA . LYS C 1 264 ? -18.967 25.407 17.688 1.00 10.53 265 LYS C CA 1
ATOM 14128 C C . LYS C 1 264 ? -18.303 25.492 19.051 1.00 12.59 265 LYS C C 1
ATOM 14129 O O . LYS C 1 264 ? -18.974 25.534 20.068 1.00 10.74 265 LYS C O 1
ATOM 14148 N N . GLU C 1 265 ? -16.978 25.514 19.074 1.00 11.15 266 GLU C N 1
ATOM 14149 C CA . GLU C 1 265 ? -16.289 25.561 20.338 1.00 11.45 266 GLU C CA 1
ATOM 14150 C C . GLU C 1 265 ? -16.440 26.923 21.017 1.00 12.00 266 GLU C C 1
ATOM 14151 O O . GLU C 1 265 ? -16.622 26.984 22.227 1.00 12.84 266 GLU C O 1
ATOM 14163 N N . TRP C 1 266 ? -16.371 28.019 20.256 1.00 10.77 267 TRP C N 1
ATOM 14164 C CA . TRP C 1 266 ? -16.591 29.341 20.857 1.00 10.64 267 TRP C CA 1
ATOM 14165 C C . TRP C 1 266 ? -18.010 29.410 21.402 1.00 14.54 267 TRP C C 1
ATOM 14166 O O . TRP C 1 266 ? -18.248 29.903 22.506 1.00 11.93 267 TRP C O 1
ATOM 14187 N N . GLU C 1 267 ? -18.953 28.884 20.632 1.00 11.79 268 GLU C N 1
ATOM 14188 C CA . GLU C 1 267 ? -20.345 28.920 21.030 1.00 12.66 268 GLU C CA 1
ATOM 14189 C C . GLU C 1 267 ? -20.525 28.116 22.336 1.00 12.58 268 GLU C C 1
ATOM 14190 O O . GLU C 1 267 ? -21.098 28.595 23.309 1.00 14.05 268 GLU C O 1
ATOM 14202 N N . LEU C 1 268 ? -19.955 26.908 22.377 1.00 12.33 269 LEU C N 1
ATOM 14203 C CA . LEU C 1 268 ? -20.105 26.049 23.546 1.00 11.75 269 LEU C CA 1
ATOM 14204 C C . LEU C 1 268 ? -19.318 26.580 24.737 1.00 11.63 269 LEU C C 1
ATOM 14205 O O . LEU C 1 268 ? -19.755 26.469 25.883 1.00 12.37 269 LEU C O 1
ATOM 14221 N N . ALA C 1 269 ? -18.130 27.134 24.477 1.00 11.07 270 ALA C N 1
ATOM 14222 C CA . ALA C 1 269 ? -17.319 27.686 25.547 1.00 13.88 270 ALA C CA 1
ATOM 14223 C C . ALA C 1 269 ? -17.985 28.855 26.266 1.00 13.27 270 ALA C C 1
ATOM 14224 O O . ALA C 1 269 ? -17.989 28.909 27.499 1.00 13.29 270 ALA C O 1
ATOM 14231 N N . ILE C 1 270 ? -18.518 29.809 25.505 1.00 12.54 271 ILE C N 1
ATOM 14232 C CA . ILE C 1 270 ? -19.193 30.963 26.095 1.00 13.63 271 ILE C CA 1
ATOM 14233 C C . ILE C 1 270 ? -20.385 30.480 26.910 1.00 15.83 271 ILE C C 1
ATOM 14234 O O . ILE C 1 270 ? -20.562 30.902 28.061 1.00 17.66 271 ILE C O 1
ATOM 14250 N N . LYS C 1 271 ? -21.167 29.575 26.335 1.00 14.35 272 LYS C N 1
ATOM 14251 C CA . LYS C 1 271 ? -22.373 29.076 26.997 1.00 18.41 272 LYS C CA 1
ATOM 14252 C C . LYS C 1 271 ? -22.012 28.304 28.279 1.00 18.57 272 LYS C C 1
ATOM 14253 O O . LYS C 1 271 ? -22.605 28.508 29.354 1.00 17.81 272 LYS C O 1
ATOM 14272 N N . THR C 1 272 ? -21.022 27.427 28.162 1.00 17.49 273 THR C N 1
ATOM 14273 C CA . THR C 1 272 ? -20.649 26.553 29.260 1.00 13.68 273 THR C CA 1
ATOM 14274 C C . THR C 1 272 ? -19.986 27.344 30.380 1.00 14.57 273 THR C C 1
ATOM 14275 O O . THR C 1 272 ? -20.159 27.041 31.563 1.00 16.17 273 THR C O 1
ATOM 14286 N N . GLU C 1 273 ? -19.215 28.364 30.018 1.00 13.66 274 GLU C N 1
ATOM 14287 C CA . GLU C 1 273 ? -18.528 29.164 31.023 1.00 13.93 274 GLU C CA 1
ATOM 14288 C C . GLU C 1 273 ? -19.540 29.860 31.938 1.00 16.83 274 GLU C C 1
ATOM 14289 O O . GLU C 1 273 ? -19.333 29.950 33.145 1.00 19.23 274 GLU C O 1
ATOM 14301 N N . LEU C 1 274 ? -20.633 30.349 31.371 1.00 15.99 275 LEU C N 1
ATOM 14302 C CA . LEU C 1 274 ? -21.676 30.950 32.189 1.00 21.08 275 LEU C CA 1
ATOM 14303 C C . LEU C 1 274 ? -22.227 29.931 33.189 1.00 20.86 275 LEU C C 1
ATOM 14304 O O . LEU C 1 274 ? -22.467 30.261 34.351 1.00 21.58 275 LEU C O 1
ATOM 14320 N N . GLU C 1 275 ? -22.443 28.698 32.731 1.00 18.84 276 GLU C N 1
ATOM 14321 C CA . GLU C 1 275 ? -22.919 27.628 33.617 1.00 20.08 276 GLU C CA 1
ATOM 14322 C C . GLU C 1 275 ? -21.947 27.410 34.773 1.00 18.82 276 GLU C C 1
ATOM 14323 O O . GLU C 1 275 ? -22.337 27.329 35.929 1.00 20.61 276 GLU C O 1
ATOM 14335 N N . VAL C 1 276 ? -20.663 27.308 34.453 1.00 16.43 277 VAL C N 1
ATOM 14336 C CA . VAL C 1 276 ? -19.642 27.052 35.454 1.00 15.89 277 VAL C CA 1
ATOM 14337 C C . VAL C 1 276 ? -19.558 28.166 36.490 1.00 18.09 277 VAL C C 1
ATOM 14338 O O . VAL C 1 276 ? -19.390 27.910 37.680 1.00 17.47 277 VAL C O 1
ATOM 14351 N N . LYS C 1 277 ? -19.669 29.406 36.032 1.00 17.17 278 LYS C N 1
ATOM 14352 C CA . LYS C 1 277 ? -19.654 30.543 36.937 1.00 19.48 278 LYS C CA 1
ATOM 14353 C C . LYS C 1 277 ? -20.805 30.427 37.938 1.00 22.48 278 LYS C C 1
ATOM 14354 O O . LYS C 1 277 ? -20.643 30.671 39.129 1.00 23.37 278 LYS C O 1
ATOM 14373 N N . ASP C 1 278 ? -21.968 30.045 37.435 1.00 24.61 279 ASP C N 1
ATOM 14374 C CA . ASP C 1 278 ? -23.137 29.868 38.286 1.00 28.82 279 ASP C CA 1
ATOM 14375 C C . ASP C 1 278 ? -22.874 28.754 39.288 1.00 23.81 279 ASP C C 1
ATOM 14376 O O . ASP C 1 278 ? -23.150 28.900 40.473 1.00 29.76 279 ASP C O 1
ATOM 14385 N N . TYR C 1 279 ? -22.318 27.647 38.803 1.00 28.23 280 TYR C N 1
ATOM 14386 C CA . TYR C 1 279 ? -22.027 26.487 39.642 1.00 20.33 280 TYR C CA 1
ATOM 14387 C C . TYR C 1 279 ? -21.060 26.836 40.776 1.00 29.00 280 TYR C C 1
ATOM 14388 O O . TYR C 1 279 ? -21.275 26.457 41.930 1.00 26.14 280 TYR C O 1
ATOM 14406 N N . LEU C 1 280 ? -19.986 27.550 40.451 1.00 25.60 281 LEU C N 1
ATOM 14407 C CA . LEU C 1 280 ? -19.006 27.924 41.467 1.00 25.14 281 LEU C CA 1
ATOM 14408 C C . LEU C 1 280 ? -19.540 29.007 42.401 1.00 26.00 281 LEU C C 1
ATOM 14409 O O . LEU C 1 280 ? -19.044 29.176 43.513 1.00 32.04 281 LEU C O 1
ATOM 14425 N N . ALA C 1 281 ? -20.552 29.744 41.961 1.00 26.06 282 ALA C N 1
ATOM 14426 C CA . ALA C 1 281 ? -21.176 30.736 42.845 1.00 29.99 282 ALA C CA 1
ATOM 14427 C C . ALA C 1 281 ? -21.923 30.038 43.975 1.00 39.62 282 ALA C C 1
ATOM 14428 O O . ALA C 1 281 ? -22.095 30.609 45.053 1.00 47.00 282 ALA C O 1
ATOM 14435 N N . LYS C 1 282 ? -22.358 28.804 43.726 1.00 31.11 283 LYS C N 1
ATOM 14436 C CA . LYS C 1 282 ? -23.314 28.122 44.602 1.00 35.82 283 LYS C CA 1
ATOM 14437 C C . LYS C 1 282 ? -22.740 26.938 45.379 1.00 31.78 283 LYS C C 1
ATOM 14438 O O . LYS C 1 282 ? -23.449 26.328 46.172 1.00 40.14 283 LYS C O 1
ATOM 14457 N N . HIS C 1 283 ? -21.470 26.612 45.170 1.00 29.94 284 HIS C N 1
ATOM 14458 C CA . HIS C 1 283 ? -20.909 25.396 45.761 1.00 30.48 284 HIS C CA 1
ATOM 14459 C C . HIS C 1 283 ? -19.823 25.638 46.811 1.00 29.88 284 HIS C C 1
ATOM 14460 O O . HIS C 1 283 ? -19.009 24.756 47.094 1.00 35.15 284 HIS C O 1
ATOM 14475 N N . GLY C 1 284 ? -19.815 26.828 47.393 1.00 26.74 285 GLY C N 1
ATOM 14476 C CA . GLY C 1 284 ? -18.971 27.077 48.554 1.00 32.75 285 GLY C CA 1
ATOM 14477 C C . GLY C 1 284 ? -17.800 28.027 48.351 1.00 31.86 285 GLY C C 1
ATOM 14478 O O . GLY C 1 284 ? -17.292 28.598 49.326 1.00 28.91 285 GLY C O 1
ATOM 14482 N N . ASN C 1 285 ? -17.352 28.193 47.109 1.00 25.65 286 ASN C N 1
ATOM 14483 C CA . ASN C 1 285 ? -16.286 29.159 46.828 1.00 22.89 286 ASN C CA 1
ATOM 14484 C C . ASN C 1 285 ? -16.803 30.566 47.093 1.00 25.94 286 ASN C C 1
ATOM 14485 O O . ASN C 1 285 ? -17.996 30.820 47.005 1.00 27.04 286 ASN C O 1
ATOM 14496 N N . GLU C 1 286 ? -15.919 31.480 47.456 1.00 21.25 287 GLU C N 1
ATOM 14497 C CA . GLU C 1 286 ? -16.315 32.879 47.602 1.00 26.35 287 GLU C CA 1
ATOM 14498 C C . GLU C 1 286 ? -15.773 33.660 46.420 1.00 25.80 287 GLU C C 1
ATOM 14499 O O . GLU C 1 286 ? -14.555 33.766 46.233 1.00 23.52 287 GLU C O 1
ATOM 14511 N N . ILE C 1 287 ? -16.682 34.199 45.624 1.00 24.05 288 ILE C N 1
ATOM 14512 C CA . ILE C 1 287 ? -16.335 34.876 44.394 1.00 24.33 288 ILE C CA 1
ATOM 14513 C C . ILE C 1 287 ? -16.197 36.368 44.649 1.00 21.13 288 ILE C C 1
ATOM 14514 O O . ILE C 1 287 ? -17.123 37.026 45.129 1.00 23.39 288 ILE C O 1
ATOM 14530 N N . ILE C 1 288 ? -15.027 36.900 44.339 1.00 19.27 289 ILE C N 1
ATOM 14531 C CA . ILE C 1 288 ? -14.765 38.315 44.520 1.00 18.90 289 ILE C CA 1
ATOM 14532 C C . ILE C 1 288 ? -14.783 39.006 43.156 1.00 24.85 289 ILE C C 1
ATOM 14533 O O . ILE C 1 288 ? -14.034 38.644 42.251 1.00 21.56 289 ILE C O 1
ATOM 14549 N N . VAL C 1 289 ? -15.673 39.975 42.990 1.00 20.02 290 VAL C N 1
ATOM 14550 C CA . VAL C 1 289 ? -15.663 40.809 41.797 1.00 19.72 290 VAL C CA 1
ATOM 14551 C C . VAL C 1 289 ? -14.836 42.041 42.147 1.00 22.14 290 VAL C C 1
ATOM 14552 O O . VAL C 1 289 ? -15.178 42.775 43.078 1.00 25.25 290 VAL C O 1
ATOM 14565 N N . PRO C 1 290 ? -13.718 42.256 41.443 1.00 20.89 291 PRO C N 1
ATOM 14566 C CA . PRO C 1 290 ? -12.872 43.372 41.884 1.00 19.48 291 PRO C CA 1
ATOM 14567 C C . PRO C 1 290 ? -13.607 44.714 41.877 1.00 20.92 291 PRO C C 1
ATOM 14568 O O . PRO C 1 290 ? -14.446 44.972 41.025 1.00 24.81 291 PRO C O 1
ATOM 14579 N N . SER C 1 291 ? -13.267 45.560 42.831 1.00 21.82 292 SER C N 1
ATOM 14580 C CA . SER C 1 291 ? -13.831 46.907 42.900 1.00 29.18 292 SER C CA 1
ATOM 14581 C C . SER C 1 291 ? -13.281 47.734 41.749 1.00 24.16 292 SER C C 1
ATOM 14582 O O . SER C 1 291 ? -12.268 47.375 41.149 1.00 27.23 292 SER C O 1
ATOM 14590 N N . GLU C 1 292 ? -13.930 48.851 41.445 1.00 24.44 293 GLU C N 1
ATOM 14591 C CA . GLU C 1 292 ? -13.421 49.726 40.409 1.00 33.36 293 GLU C CA 1
ATOM 14592 C C . GLU C 1 292 ? -11.976 50.116 40.735 1.00 26.65 293 GLU C C 1
ATOM 14593 O O . GLU C 1 292 ? -11.126 50.157 39.849 1.00 32.03 293 GLU C O 1
ATOM 14605 N N . ALA C 1 293 ? -11.689 50.380 42.008 1.00 24.72 294 ALA C N 1
ATOM 14606 C CA . ALA C 1 293 ? -10.338 50.781 42.400 1.00 25.62 294 ALA C CA 1
ATOM 14607 C C . ALA C 1 293 ? -9.323 49.660 42.169 1.00 22.83 294 ALA C C 1
ATOM 14608 O O . ALA C 1 293 ? -8.233 49.898 41.660 1.00 25.64 294 ALA C O 1
ATOM 14615 N N . PHE C 1 294 ? -9.685 48.449 42.577 1.00 22.36 295 PHE C N 1
ATOM 14616 C CA . PHE C 1 294 ? -8.796 47.291 42.479 1.00 20.56 295 PHE C CA 1
ATOM 14617 C C . PHE C 1 294 ? -8.533 47.002 40.990 1.00 19.64 295 PHE C C 1
ATOM 14618 O O . PHE C 1 294 ? -7.388 46.768 40.592 1.00 23.28 295 PHE C O 1
ATOM 14635 N N . LYS C 1 295 ? -9.594 47.039 40.175 1.00 21.88 296 LYS C N 1
ATOM 14636 C CA . LYS C 1 295 ? -9.465 46.876 38.723 1.00 25.86 296 LYS C CA 1
ATOM 14637 C C . LYS C 1 295 ? -8.526 47.919 38.118 1.00 24.12 296 LYS C C 1
ATOM 14638 O O . LYS C 1 295 ? -7.643 47.588 37.338 1.00 19.86 296 LYS C O 1
ATOM 14657 N N . ASN C 1 296 ? -8.740 49.183 38.458 1.00 22.94 297 ASN C N 1
ATOM 14658 C CA . ASN C 1 296 ? -7.904 50.267 37.932 1.00 23.16 297 ASN C CA 1
ATOM 14659 C C . ASN C 1 296 ? -6.439 50.108 38.301 1.00 22.99 297 ASN C C 1
ATOM 14660 O O . ASN C 1 296 ? -5.566 50.271 37.447 1.00 25.61 297 ASN C O 1
ATOM 14671 N N . ASP C 1 297 ? -6.164 49.791 39.567 1.00 25.23 298 ASP C N 1
ATOM 14672 C CA . ASP C 1 297 ? -4.789 49.547 40.007 1.00 23.08 298 ASP C CA 1
ATOM 14673 C C . ASP C 1 297 ? -4.123 48.445 39.185 1.00 20.23 298 ASP C C 1
ATOM 14674 O O . ASP C 1 297 ? -2.960 48.568 38.807 1.00 21.68 298 ASP C O 1
ATOM 14700 N N . VAL C 1 299 ? -5.027 47.331 36.084 1.00 21.73 300 VAL C N 1
ATOM 14701 C CA . VAL C 1 299 ? -4.842 47.812 34.713 1.00 24.42 300 VAL C CA 1
ATOM 14702 C C . VAL C 1 299 ? -3.670 48.809 34.640 1.00 24.47 300 VAL C C 1
ATOM 14703 O O . VAL C 1 299 ? -2.862 48.754 33.724 1.00 24.89 300 VAL C O 1
ATOM 14716 N N . ASN C 1 300 ? -3.577 49.714 35.609 1.00 22.33 301 ASN C N 1
ATOM 14717 C CA . ASN C 1 300 ? -2.487 50.700 35.631 1.00 20.60 301 ASN C CA 1
ATOM 14718 C C . ASN C 1 300 ? -1.132 50.015 35.779 1.00 20.62 301 ASN C C 1
ATOM 14719 O O . ASN C 1 300 ? -0.175 50.360 35.098 1.00 24.60 301 ASN C O 1
ATOM 14730 N N . ALA C 1 301 ? -1.064 49.027 36.658 1.00 21.76 302 ALA C N 1
ATOM 14731 C CA . ALA C 1 301 ? 0.163 48.267 36.833 1.00 20.79 302 ALA C CA 1
ATOM 14732 C C . ALA C 1 301 ? 0.554 47.515 35.555 1.00 22.45 302 ALA C C 1
ATOM 14733 O O . ALA C 1 301 ? 1.732 47.294 35.304 1.00 23.70 302 ALA C O 1
ATOM 14740 N N A SER C 1 302 ? -0.430 47.127 34.751 0.49 19.20 303 SER C N 1
ATOM 14741 N N B SER C 1 302 ? -0.442 47.116 34.768 0.51 19.47 303 SER C N 1
ATOM 14742 C CA A SER C 1 302 ? -0.153 46.407 33.512 0.49 21.18 303 SER C CA 1
ATOM 14743 C CA B SER C 1 302 ? -0.206 46.428 33.500 0.51 21.29 303 SER C CA 1
ATOM 14744 C C A SER C 1 302 ? 0.445 47.336 32.454 0.49 28.16 303 SER C C 1
ATOM 14745 C C B SER C 1 302 ? 0.494 47.343 32.502 0.51 27.76 303 SER C C 1
ATOM 14746 O O A SER C 1 302 ? 1.090 46.877 31.511 0.49 27.90 303 SER C O 1
ATOM 14747 O O B SER C 1 302 ? 1.253 46.884 31.648 0.51 26.96 303 SER C O 1
ATOM 14762 N N . LYS C 1 303 ? 0.232 48.640 32.623 1.00 33.36 304 LYS C N 1
ATOM 14763 C CA . LYS C 1 303 ? 0.770 49.645 31.705 1.00 35.97 304 LYS C CA 1
ATOM 14764 C C . LYS C 1 303 ? 2.289 49.582 31.600 1.00 33.08 304 LYS C C 1
ATOM 14765 O O . LYS C 1 303 ? 2.850 49.812 30.530 1.00 35.72 304 LYS C O 1
ATOM 14770 N N . VAL C 1 304 ? 2.955 49.271 32.705 1.00 38.27 305 VAL C N 1
ATOM 14771 C CA . VAL C 1 304 ? 4.407 49.159 32.695 1.00 34.32 305 VAL C CA 1
ATOM 14772 C C . VAL C 1 304 ? 4.838 48.016 31.789 1.00 32.35 305 VAL C C 1
ATOM 14773 O O . VAL C 1 304 ? 5.863 48.103 31.116 1.00 35.76 305 VAL C O 1
ATOM 14786 N N . LEU C 1 305 ? 4.053 46.944 31.761 1.00 29.99 306 LEU C N 1
ATOM 14787 C CA . LEU C 1 305 ? 4.396 45.792 30.943 1.00 24.66 306 LEU C CA 1
ATOM 14788 C C . LEU C 1 305 ? 4.417 46.151 29.465 1.00 21.43 306 LEU C C 1
ATOM 14789 O O . LEU C 1 305 ? 5.339 45.776 28.735 1.00 23.54 306 LEU C O 1
ATOM 14805 N N . TYR C 1 306 ? 3.362 46.825 29.012 1.00 21.62 307 TYR C N 1
ATOM 14806 C CA . TYR C 1 306 ? 3.303 47.275 27.626 1.00 18.32 307 TYR C CA 1
ATOM 14807 C C . TYR C 1 306 ? 4.459 48.215 27.312 1.00 18.36 307 TYR C C 1
ATOM 14808 O O . TYR C 1 306 ? 5.080 48.106 26.252 1.00 27.06 307 TYR C O 1
ATOM 14826 N N . ASP C 1 307 ? 4.755 49.130 28.234 1.00 24.06 308 ASP C N 1
ATOM 14827 C CA . ASP C 1 307 ? 5.868 50.061 28.032 1.00 22.90 308 ASP C CA 1
ATOM 14828 C C . ASP C 1 307 ? 7.130 49.268 27.747 1.00 22.10 308 ASP C C 1
ATOM 14829 O O . ASP C 1 307 ? 7.872 49.570 26.810 1.00 28.27 308 ASP C O 1
ATOM 14838 N N . SER C 1 308 ? 7.353 48.226 28.542 1.00 22.45 309 SER C N 1
ATOM 14839 C CA . SER C 1 308 ? 8.492 47.338 28.341 1.00 25.93 309 SER C CA 1
ATOM 14840 C C . SER C 1 308 ? 8.489 46.628 26.982 1.00 22.92 309 SER C C 1
ATOM 14841 O O . SER C 1 308 ? 9.522 46.557 26.303 1.00 24.54 309 SER C O 1
ATOM 14849 N N . PHE C 1 309 ? 7.334 46.109 26.576 1.00 20.91 310 PHE C N 1
ATOM 14850 C CA . PHE C 1 309 ? 7.240 45.396 25.304 1.00 22.11 310 PHE C CA 1
ATOM 14851 C C . PHE C 1 309 ? 7.495 46.320 24.118 1.00 22.12 310 PHE C C 1
ATOM 14852 O O . PHE C 1 309 ? 8.139 45.923 23.145 1.00 21.87 310 PHE C O 1
ATOM 14869 N N . TYR C 1 310 ? 7.013 47.557 24.200 1.00 21.29 311 TYR C N 1
ATOM 14870 C CA . TYR C 1 310 ? 7.238 48.522 23.129 1.00 24.03 311 TYR C CA 1
ATOM 14871 C C . TYR C 1 310 ? 8.733 48.868 22.972 1.00 29.34 311 TYR C C 1
ATOM 14872 O O . TYR C 1 310 ? 9.221 49.121 21.860 1.00 31.74 311 TYR C O 1
ATOM 14890 N N . LYS C 1 311 ? 9.460 48.867 24.079 1.00 28.80 312 LYS C N 1
ATOM 14891 C CA . LYS C 1 311 ? 10.887 49.166 24.042 1.00 27.42 312 LYS C CA 1
ATOM 14892 C C . LYS C 1 311 ? 11.686 47.977 23.522 1.00 28.77 312 LYS C C 1
ATOM 14893 O O . LYS C 1 311 ? 12.654 48.141 22.783 1.00 30.05 312 LYS C O 1
ATOM 14912 N N . LYS C 1 312 ? 11.262 46.782 23.908 1.00 29.13 313 LYS C N 1
ATOM 14913 C CA . LYS C 1 312 ? 12.001 45.567 23.625 1.00 28.49 313 LYS C CA 1
ATOM 14914 C C . LYS C 1 312 ? 11.735 45.028 22.218 1.00 32.06 313 LYS C C 1
ATOM 14915 O O . LYS C 1 312 ? 12.649 44.521 21.563 1.00 30.66 313 LYS C O 1
ATOM 14934 N N . TYR C 1 313 ? 10.490 45.161 21.755 1.00 24.87 314 TYR C N 1
ATOM 14935 C CA . TYR C 1 313 ? 10.073 44.584 20.488 1.00 28.83 314 TYR C CA 1
ATOM 14936 C C . TYR C 1 313 ? 9.701 45.673 19.475 1.00 32.57 314 TYR C C 1
ATOM 14937 O O . TYR C 1 313 ? 8.778 46.461 19.698 1.00 28.17 314 TYR C O 1
ATOM 14955 N N . ASP C 1 314 ? 10.418 45.723 18.359 1.00 28.02 315 ASP C N 1
ATOM 14956 C CA . ASP C 1 314 ? 10.139 46.734 17.346 1.00 27.61 315 ASP C CA 1
ATOM 14957 C C . ASP C 1 314 ? 8.833 46.454 16.592 1.00 28.45 315 ASP C C 1
ATOM 14958 O O . ASP C 1 314 ? 8.308 47.335 15.921 1.00 31.17 315 ASP C O 1
ATOM 14967 N N . TRP C 1 315 ? 8.314 45.235 16.717 1.00 23.05 316 TRP C N 1
ATOM 14968 C CA . TRP C 1 315 ? 7.049 44.862 16.076 1.00 23.95 316 TRP C CA 1
ATOM 14969 C C . TRP C 1 315 ? 5.831 45.140 16.952 1.00 24.96 316 TRP C C 1
ATOM 14970 O O . TRP C 1 315 ? 4.715 45.204 16.447 1.00 23.78 316 TRP C O 1
ATOM 14991 N N . ALA C 1 316 ? 6.041 45.322 18.253 1.00 22.49 317 ALA C N 1
ATOM 14992 C CA . ALA C 1 316 ? 4.924 45.343 19.204 1.00 25.22 317 ALA C CA 1
ATOM 14993 C C . ALA C 1 316 ? 3.946 46.516 19.009 1.00 27.64 317 ALA C C 1
ATOM 14994 O O . ALA C 1 316 ? 2.745 46.323 19.087 1.00 20.70 317 ALA C O 1
ATOM 15001 N N . LYS C 1 317 ? 4.453 47.725 18.769 1.00 25.53 318 LYS C N 1
ATOM 15002 C CA . LYS C 1 317 ? 3.592 48.893 18.589 1.00 25.69 318 LYS C CA 1
ATOM 15003 C C . LYS C 1 317 ? 2.610 48.687 17.449 1.00 26.95 318 LYS C C 1
ATOM 15004 O O . LYS C 1 317 ? 1.402 48.909 17.602 1.00 24.58 318 LYS C O 1
ATOM 15023 N N . ASP C 1 318 ? 3.132 48.271 16.300 1.00 22.31 319 ASP C N 1
ATOM 15024 C CA . ASP C 1 318 ? 2.311 48.122 15.104 1.00 24.29 319 ASP C CA 1
ATOM 15025 C C . ASP C 1 318 ? 1.369 46.928 15.240 1.00 20.68 319 ASP C C 1
ATOM 15026 O O . ASP C 1 318 ? 0.244 46.972 14.768 1.00 20.55 319 ASP C O 1
ATOM 15035 N N . VAL C 1 319 ? 1.825 45.859 15.885 1.00 19.62 320 VAL C N 1
ATOM 15036 C CA . VAL C 1 319 ? 0.938 44.706 16.078 1.00 18.27 320 VAL C CA 1
ATOM 15037 C C . VAL C 1 319 ? -0.214 45.049 17.016 1.00 18.01 320 VAL C C 1
ATOM 15038 O O . VAL C 1 319 ? -1.359 44.708 16.740 1.00 17.47 320 VAL C O 1
ATOM 15051 N N . VAL C 1 320 ? 0.055 45.742 18.115 1.00 20.57 321 VAL C N 1
ATOM 15052 C CA . VAL C 1 320 ? -1.045 46.101 19.007 1.00 19.42 321 VAL C CA 1
ATOM 15053 C C . VAL C 1 320 ? -1.976 47.096 18.323 1.00 21.67 321 VAL C C 1
ATOM 15054 O O . VAL C 1 320 ? -3.195 47.067 18.534 1.00 20.62 321 VAL C O 1
ATOM 15067 N N . GLN C 1 321 ? -1.419 47.967 17.495 1.00 22.13 322 GLN C N 1
ATOM 15068 C CA . GLN C 1 321 ? -2.253 48.892 16.744 1.00 21.43 322 GLN C CA 1
ATOM 15069 C C . GLN C 1 321 ? -3.172 48.138 15.767 1.00 24.63 322 GLN C C 1
ATOM 15070 O O . GLN C 1 321 ? -4.354 48.470 15.636 1.00 22.00 322 GLN C O 1
ATOM 15084 N N . LYS C 1 322 ? -2.644 47.115 15.102 1.00 21.10 323 LYS C N 1
ATOM 15085 C CA . LYS C 1 322 ? -3.461 46.322 14.182 1.00 21.01 323 LYS C CA 1
ATOM 15086 C C . LYS C 1 322 ? -4.535 45.553 14.940 1.00 18.50 323 LYS C C 1
ATOM 15087 O O . LYS C 1 322 ? -5.643 45.383 14.457 1.00 18.92 323 LYS C O 1
ATOM 15106 N N . ILE C 1 323 ? -4.194 45.065 16.126 1.00 17.30 324 ILE C N 1
ATOM 15107 C CA . ILE C 1 323 ? -5.159 44.363 16.966 1.00 16.34 324 ILE C CA 1
ATOM 15108 C C . ILE C 1 323 ? -6.288 45.326 17.347 1.00 16.98 324 ILE C C 1
ATOM 15109 O O . ILE C 1 323 ? -7.452 44.972 17.274 1.00 17.78 324 ILE C O 1
ATOM 15125 N N . ASN C 1 324 ? -5.937 46.542 17.739 1.00 18.15 325 ASN C N 1
ATOM 15126 C CA . ASN C 1 324 ? -6.946 47.539 18.115 1.00 19.04 325 ASN C CA 1
ATOM 15127 C C . ASN C 1 324 ? -7.829 47.952 16.950 1.00 21.11 325 ASN C C 1
ATOM 15128 O O . ASN C 1 324 ? -9.021 48.235 17.137 1.00 20.79 325 ASN C O 1
ATOM 15139 N N . GLU C 1 325 ? -7.254 47.983 15.750 1.00 20.16 326 GLU C N 1
ATOM 15140 C CA . GLU C 1 325 ? -8.017 48.325 14.553 1.00 20.54 326 GLU C CA 1
ATOM 15141 C C . GLU C 1 325 ? -8.991 47.204 14.173 1.00 21.20 326 GLU C C 1
ATOM 15142 O O . GLU C 1 325 ? -9.976 47.442 13.491 1.00 22.90 326 GLU C O 1
ATOM 15154 N N . ALA C 1 326 ? -8.711 45.989 14.638 1.00 17.97 327 ALA C N 1
ATOM 15155 C CA . ALA C 1 326 ? -9.564 44.829 14.365 1.00 17.35 327 ALA C CA 1
ATOM 15156 C C . ALA C 1 326 ? -10.772 44.737 15.303 1.00 17.37 327 ALA C C 1
ATOM 15157 O O . ALA C 1 326 ? -11.703 43.980 15.043 1.00 20.49 327 ALA C O 1
ATOM 15164 N N . LYS C 1 327 ? -10.743 45.484 16.395 1.00 16.94 328 LYS C N 1
ATOM 15165 C CA . LYS C 1 327 ? -11.819 45.451 17.381 1.00 16.76 328 LYS C CA 1
ATOM 15166 C C . LYS C 1 327 ? -13.092 46.084 16.826 1.00 21.93 328 LYS C C 1
ATOM 15167 O O . LYS C 1 327 ? -13.032 46.900 15.903 1.00 29.98 328 LYS C O 1
#